Protein AF-0000000066996262 (afdb_homodimer)

Organism: NCBI:txid100816

Solvent-accessible surface area (backbone atoms only — not comparable to full-atom values): 69744 Å² total; per-residue (Å²): 134,78,78,80,76,78,70,86,74,82,79,79,76,70,76,73,75,81,84,73,85,66,91,71,69,76,80,66,69,67,89,61,54,63,62,43,58,44,46,54,51,42,49,54,47,44,54,48,45,47,48,41,53,47,49,33,19,66,72,34,79,78,42,36,81,48,32,28,47,44,50,45,45,45,44,51,46,48,26,55,54,55,70,25,35,45,100,84,66,43,59,57,53,50,41,54,40,34,72,61,36,38,64,42,41,50,51,40,45,51,45,42,49,51,51,40,43,58,65,64,20,58,67,45,22,37,75,70,41,18,30,39,80,43,56,81,74,60,82,57,73,66,56,52,53,53,50,42,52,45,48,37,51,56,44,53,66,53,56,90,51,74,77,44,73,66,41,39,51,54,45,61,70,45,42,62,58,47,47,54,46,63,71,44,44,39,49,39,81,66,42,95,74,50,43,64,65,57,55,45,49,51,48,47,50,47,53,56,54,46,48,53,54,46,92,73,82,55,39,66,61,44,36,59,41,62,48,47,65,48,39,86,85,39,47,64,58,28,50,32,34,19,52,28,23,43,52,49,23,72,68,44,86,33,59,64,57,17,52,49,25,38,37,49,14,25,41,30,48,30,37,52,38,54,71,61,51,48,71,67,84,65,62,71,88,32,50,36,45,60,87,44,39,48,80,50,79,62,29,58,73,51,98,47,32,28,37,29,38,32,54,48,30,96,44,83,77,29,37,28,45,30,40,35,33,41,27,76,59,87,83,48,59,67,64,49,46,36,53,46,46,24,46,40,54,39,34,46,40,62,57,34,75,66,50,24,60,55,41,30,69,33,34,36,46,34,83,92,44,68,57,49,37,26,45,30,26,55,52,60,68,65,61,22,56,85,50,48,52,70,59,89,84,62,56,95,75,60,76,79,65,60,71,56,65,50,63,59,55,47,27,65,32,48,54,62,44,27,46,47,55,45,41,66,69,41,70,86,51,58,41,32,31,57,43,48,49,43,46,44,49,54,45,44,12,49,32,50,33,48,52,56,54,44,69,68,84,41,58,40,40,74,22,31,34,28,36,37,20,73,35,92,81,71,53,72,32,37,59,88,42,64,30,71,86,59,48,35,47,54,50,64,38,81,46,72,78,63,63,80,68,74,87,68,74,70,60,87,75,66,57,77,71,82,85,66,78,65,69,80,65,78,60,79,69,46,92,43,47,32,55,68,48,63,77,38,72,85,50,85,86,52,72,63,38,47,41,21,9,48,15,49,42,40,45,25,56,60,71,50,44,56,72,46,59,44,83,81,29,51,46,40,66,63,63,61,49,86,86,54,75,75,48,74,66,52,44,49,50,44,53,50,51,54,56,57,58,48,68,60,30,23,42,52,43,0,51,48,47,27,50,43,30,53,61,29,52,52,86,62,84,77,85,73,61,64,54,58,52,37,48,51,40,40,45,54,42,62,58,44,33,42,136,71,85,73,78,74,75,72,74,74,76,82,64,85,71,81,61,77,84,70,81,62,92,75,70,78,79,67,70,69,87,60,54,63,62,41,57,45,46,56,52,43,48,53,47,44,53,48,46,48,48,39,52,47,48,32,20,66,71,33,80,78,41,37,82,48,31,29,47,43,49,42,44,46,44,52,46,47,26,54,55,54,69,25,34,45,99,85,68,42,59,57,52,49,42,55,40,34,71,60,37,38,63,42,41,50,50,39,45,51,46,42,49,52,51,40,44,58,67,63,20,58,67,46,22,38,74,69,41,18,31,39,80,42,57,80,73,61,83,54,73,66,57,54,52,53,50,42,51,45,48,37,53,55,46,56,68,54,56,95,48,77,78,44,73,67,42,37,52,54,44,60,69,46,43,63,58,47,46,54,48,62,70,43,45,39,49,38,83,68,44,94,74,50,42,64,66,57,55,44,50,50,47,47,50,48,52,56,54,47,49,53,54,47,92,72,80,53,39,66,62,42,36,59,40,62,50,46,65,50,39,87,84,38,45,64,57,27,50,32,33,20,52,29,23,42,51,48,22,73,69,44,87,32,59,64,56,18,52,49,25,39,37,50,14,24,41,33,47,29,37,52,40,54,72,61,51,48,74,68,83,65,63,70,86,32,50,35,45,57,88,43,38,48,79,49,80,62,31,57,72,51,98,48,31,28,39,30,36,33,53,49,30,96,44,82,77,30,38,27,46,30,40,36,32,41,26,76,61,86,84,48,59,66,65,51,45,35,53,46,44,24,46,39,51,40,34,44,41,63,58,34,77,65,50,24,61,55,40,30,69,33,34,36,46,35,85,91,45,69,58,49,36,24,44,30,26,56,52,60,67,65,62,21,55,86,52,47,52,70,58,88,80,64,58,94,74,62,75,78,63,58,70,57,67,50,63,58,56,47,27,64,34,48,54,61,44,27,45,46,55,45,42,67,70,40,69,86,53,58,43,32,31,57,43,47,50,42,46,43,48,53,46,45,12,49,33,50,31,47,52,56,53,44,66,70,84,39,59,41,42,76,23,30,33,28,35,37,21,72,36,94,82,72,52,70,31,37,58,88,42,64,29,71,87,60,48,35,48,54,50,65,38,80,46,72,80,62,64,81,67,73,87,67,74,71,61,92,72,68,62,77,74,81,83,65,81,64,68,81,66,77,60,80,70,47,92,42,48,32,55,67,47,62,76,37,72,85,51,84,86,53,70,62,37,47,41,21,8,47,15,48,41,42,46,24,56,61,70,49,45,56,71,45,60,44,86,81,28,52,47,40,65,63,64,62,48,85,86,53,77,75,47,75,66,52,44,49,50,44,54,49,50,55,58,57,59,47,68,61,28,22,41,55,43,0,51,49,47,27,49,44,29,51,60,29,52,52,87,62,85,76,86,73,61,63,52,59,52,37,48,50,41,40,44,52,43,66,59,45,32,42

Sequence (1284 aa):
MQVPGSRGWFRSNTTVLPVPNFESQLWQILPLSPLELSSLCLLSEASRSFALITDVFASDRVLRSYLGRVELQQMIFQAWEDGWRDSHGRLGKLEDFAATKPWLAAGILEQLVSVLRNFTEPERLQKRYGLGVQSSLLNRLGDLAADLKYAASYLYSLDGRRFSRKDLIVLTENQPRHIAFLQKVRFISVAAQPEPGEIVARLDEFNRSIQLYTADETRNRRVFELAVKDIKADPDRTRRLAEAAAYEAKHSVDPEAKAEFDNWSKFANFSLALKSATPGAMSRKKIFSRSELSFDSPYKIGPQSTLARLLDYPTKYQSRLVLVEWVTISKSVMATFDGMKAAWFVLHAEKPETLRLPDSIGLVYDEADAYTIGYVFQLPAHIRSNLPTKPAGARAGDLGYRVVRSPSTIAAQRKPTSLRQLIKKESRGLDLGIRFSIAKQVLDALHLMHAAEYIHKNIRPDNILFFPSPTRNGGDPDPTTLDYSNPLLVGFHNASLEIEIEASKPVEGLKPILKNRNPARIIALDCYQHPDRRLDPSSFYHRQYDLYSVGCVLLEIGLWETLDSVSGQDIAARACHPSVRPTKDDVWKDAETVRKAAKGLDVITGSVYADVTRRCLSLIPISGDIVELERELAGALSQCSAMQVPGSRGWFRSNTTVLPVPNFESQLWQILPLSPLELSSLCLLSEASRSFALITDVFASDRVLRSYLGRVELQQMIFQAWEDGWRDSHGRLGKLEDFAATKPWLAAGILEQLVSVLRNFTEPERLQKRYGLGVQSSLLNRLGDLAADLKYAASYLYSLDGRRFSRKDLIVLTENQPRHIAFLQKVRFISVAAQPEPGEIVARLDEFNRSIQLYTADETRNRRVFELAVKDIKADPDRTRRLAEAAAYEAKHSVDPEAKAEFDNWSKFANFSLALKSATPGAMSRKKIFSRSELSFDSPYKIGPQSTLARLLDYPTKYQSRLVLVEWVTISKSVMATFDGMKAAWFVLHAEKPETLRLPDSIGLVYDEADAYTIGYVFQLPAHIRSNLPTKPAGARAGDLGYRVVRSPSTIAAQRKPTSLRQLIKKESRGLDLGIRFSIAKQVLDALHLMHAAEYIHKNIRPDNILFFPSPTRNGGDPDPTTLDYSNPLLVGFHNASLEIEIEASKPVEGLKPILKNRNPARIIALDCYQHPDRRLDPSSFYHRQYDLYSVGCVLLEIGLWETLDSVSGQDIAARACHPSVRPTKDDVWKDAETVRKAAKGLDVITGSVYADVTRRCLSLIPISGDIVELERELAGALSQCSA

Structure (mmCIF, N/CA/C/O backbone):
data_AF-0000000066996262-model_v1
#
loop_
_entity.id
_entity.type
_entity.pdbx_description
1 polymer 'Serine/threonine-protein kinase PknD'
#
loop_
_atom_site.group_PDB
_atom_site.id
_atom_site.type_symbol
_atom_site.label_atom_id
_atom_site.label_alt_id
_atom_site.label_comp_id
_atom_site.label_asym_id
_atom_site.label_entity_id
_atom_site.label_seq_id
_atom_site.pdbx_PDB_ins_code
_atom_site.Cartn_x
_atom_site.Cartn_y
_atom_site.Cartn_z
_atom_site.occupancy
_atom_site.B_iso_or_equiv
_atom_site.auth_seq_id
_atom_site.auth_comp_id
_atom_site.auth_asym_id
_atom_site.auth_atom_id
_atom_site.pdbx_PDB_model_num
ATOM 1 N N . MET A 1 1 ? 61.812 -68.812 -2.84 1 20.48 1 MET A N 1
ATOM 2 C CA . MET A 1 1 ? 60.406 -69.188 -2.705 1 20.48 1 MET A CA 1
ATOM 3 C C . MET A 1 1 ? 59.531 -68 -2.525 1 20.48 1 MET A C 1
ATOM 5 O O . MET A 1 1 ? 58.344 -68.125 -2.268 1 20.48 1 MET A O 1
ATOM 9 N N . GLN A 1 2 ? 60.125 -66.875 -2.703 1 18.42 2 GLN A N 1
ATOM 10 C CA . GLN A 1 2 ? 59.719 -65.625 -2.076 1 18.42 2 GLN A CA 1
ATOM 11 C C . GLN A 1 2 ? 58.281 -65.25 -2.422 1 18.42 2 GLN A C 1
ATOM 13 O O . GLN A 1 2 ? 57.719 -65.812 -3.371 1 18.42 2 GLN A O 1
ATOM 18 N N . VAL A 1 3 ? 58 -64 -2.043 1 22.06 3 VAL A N 1
ATOM 19 C CA . VAL A 1 3 ? 56.969 -63.312 -1.276 1 22.06 3 VAL A CA 1
ATOM 20 C C . VAL A 1 3 ? 55.844 -62.938 -2.197 1 22.06 3 VAL A C 1
ATOM 22 O O . VAL A 1 3 ? 56.062 -62.469 -3.312 1 22.06 3 VAL A O 1
ATOM 25 N N . PRO A 1 4 ? 54.688 -63.5 -2.039 1 23.62 4 PRO A N 1
ATOM 26 C CA . PRO A 1 4 ? 53.375 -63.5 -2.688 1 23.62 4 PRO A CA 1
ATOM 27 C C . PRO A 1 4 ? 52.875 -62.094 -2.943 1 23.62 4 PRO A C 1
ATOM 29 O O . PRO A 1 4 ? 52.75 -61.281 -2.01 1 23.62 4 PRO A O 1
ATOM 32 N N . GLY A 1 5 ? 53.5 -61.406 -3.854 1 22.73 5 GLY A N 1
ATOM 33 C CA . GLY A 1 5 ? 53.25 -60 -4.094 1 22.73 5 GLY A CA 1
ATOM 34 C C . GLY A 1 5 ? 51.812 -59.688 -4.383 1 22.73 5 GLY A C 1
ATOM 35 O O . GLY A 1 5 ? 51.281 -60.125 -5.406 1 22.73 5 GLY A O 1
ATOM 36 N N . SER A 1 6 ? 51.094 -59.875 -3.301 1 19.3 6 SER A N 1
ATOM 37 C CA . SER A 1 6 ? 49.625 -59.812 -3.197 1 19.3 6 SER A CA 1
ATOM 38 C C . SER A 1 6 ? 49.094 -58.688 -4.082 1 19.3 6 SER A C 1
ATOM 40 O O . SER A 1 6 ? 49.719 -57.625 -4.227 1 19.3 6 SER A O 1
ATOM 42 N N . ARG A 1 7 ? 48.25 -58.969 -5.039 1 20.42 7 ARG A N 1
ATOM 43 C CA . ARG A 1 7 ? 47.375 -58.594 -6.148 1 20.42 7 ARG A CA 1
ATOM 44 C C . ARG A 1 7 ? 46.562 -57.344 -5.793 1 20.42 7 ARG A C 1
ATOM 46 O O . ARG A 1 7 ? 46 -56.688 -6.676 1 20.42 7 ARG A O 1
ATOM 53 N N . GLY A 1 8 ? 46.156 -57.25 -4.477 1 19.89 8 GLY A N 1
ATOM 54 C CA . GLY A 1 8 ? 44.781 -56.812 -4.426 1 19.89 8 GLY A CA 1
ATOM 55 C C . GLY A 1 8 ? 44.562 -55.438 -5.047 1 19.89 8 GLY A C 1
ATOM 56 O O . GLY A 1 8 ? 45.375 -54.531 -4.855 1 19.89 8 GLY A O 1
ATOM 57 N N . TRP A 1 9 ? 43.938 -55.406 -6.117 1 19.25 9 TRP A N 1
ATOM 58 C CA . TRP A 1 9 ? 43.469 -54.438 -7.078 1 19.25 9 TRP A CA 1
ATOM 59 C C . TRP A 1 9 ? 42.906 -53.188 -6.363 1 19.25 9 TRP A C 1
ATOM 61 O O . TRP A 1 9 ? 42.562 -53.25 -5.188 1 19.25 9 TRP A O 1
ATOM 71 N N . PHE A 1 10 ? 42.812 -52.094 -7.074 1 21.14 10 PHE A N 1
ATOM 72 C CA . PHE A 1 10 ? 42.656 -50.625 -7.145 1 21.14 10 PHE A CA 1
ATOM 73 C C . PHE A 1 10 ? 41.219 -50.219 -6.797 1 21.14 10 PHE A C 1
ATOM 75 O O . PHE A 1 10 ? 40.438 -49.906 -7.684 1 21.14 10 PHE A O 1
ATOM 82 N N . ARG A 1 11 ? 40.375 -50.969 -6.137 1 20.55 11 ARG A N 1
ATOM 83 C CA . ARG A 1 11 ? 38.969 -50.656 -6.25 1 20.55 11 ARG A CA 1
ATOM 84 C C . ARG A 1 11 ? 38.719 -49.188 -5.98 1 20.55 11 ARG A C 1
ATOM 86 O O . ARG A 1 11 ? 39.469 -48.531 -5.27 1 20.55 11 ARG A O 1
ATOM 93 N N . SER A 1 12 ? 37.5 -48.75 -6.461 1 19.39 12 SER A N 1
ATOM 94 C CA . SER A 1 12 ? 36.812 -47.656 -7.125 1 19.39 12 SER A CA 1
ATOM 95 C C . SER A 1 12 ? 36.406 -46.562 -6.125 1 19.39 12 SER A C 1
ATOM 97 O O . SER A 1 12 ? 36.125 -45.438 -6.516 1 19.39 12 SER A O 1
ATOM 99 N N . ASN A 1 13 ? 36.125 -46.906 -4.883 1 20.69 13 ASN A N 1
ATOM 100 C CA . ASN A 1 13 ? 34.938 -46.375 -4.234 1 20.69 13 ASN A CA 1
ATOM 101 C C . ASN A 1 13 ? 35.125 -44.906 -3.822 1 20.69 13 ASN A C 1
ATOM 103 O O . ASN A 1 13 ? 35.656 -44.625 -2.75 1 20.69 13 ASN A O 1
ATOM 107 N N . THR A 1 14 ? 35.5 -44.156 -4.684 1 21.94 14 THR A N 1
ATOM 108 C CA . THR A 1 14 ? 35.75 -42.812 -4.234 1 21.94 14 THR A CA 1
ATOM 109 C C . THR A 1 14 ? 34.562 -42.25 -3.457 1 21.94 14 THR A C 1
ATOM 111 O O . THR A 1 14 ? 33.562 -41.875 -4.047 1 21.94 14 THR A O 1
ATOM 114 N N . THR A 1 15 ? 34.062 -42.938 -2.461 1 22.77 15 THR A N 1
ATOM 115 C CA . THR A 1 15 ? 33 -42.344 -1.647 1 22.77 15 THR A CA 1
ATOM 116 C C . THR A 1 15 ? 33.188 -40.844 -1.533 1 22.77 15 THR A C 1
ATOM 118 O O . THR A 1 15 ? 34.25 -40.344 -1.154 1 22.77 15 THR A O 1
ATOM 121 N N . VAL A 1 16 ? 32.375 -40.219 -2.338 1 22.91 16 VAL A N 1
ATOM 122 C CA . VAL A 1 16 ? 31.875 -38.844 -2.418 1 22.91 16 VAL A CA 1
ATOM 123 C C . VAL A 1 16 ? 31.875 -38.219 -1.024 1 22.91 16 VAL A C 1
ATOM 125 O O . VAL A 1 16 ? 31.703 -38.938 -0.024 1 22.91 16 VAL A O 1
ATOM 128 N N . LEU A 1 17 ? 32.125 -37.094 -1.062 1 23.23 17 LEU A N 1
ATOM 129 C CA . LEU A 1 17 ? 32.531 -35.938 -0.262 1 23.23 17 LEU A CA 1
ATOM 130 C C . LEU A 1 17 ? 31.578 -35.719 0.905 1 23.23 17 LEU A C 1
ATOM 132 O O . LEU A 1 17 ? 30.359 -35.719 0.72 1 23.23 17 LEU A O 1
ATOM 136 N N . PRO A 1 18 ? 31.984 -36.031 2.086 1 22.61 18 PRO A N 1
ATOM 137 C CA . PRO A 1 18 ? 31.188 -35.781 3.287 1 22.61 18 PRO A CA 1
ATOM 138 C C . PRO A 1 18 ? 30.328 -34.531 3.182 1 22.61 18 PRO A C 1
ATOM 140 O O . PRO A 1 18 ? 30.656 -33.625 2.436 1 22.61 18 PRO A O 1
ATOM 143 N N . VAL A 1 19 ? 29.234 -34.625 3.977 1 23.02 19 VAL A N 1
ATOM 144 C CA . VAL A 1 19 ? 27.953 -34 4.273 1 23.02 19 VAL A CA 1
ATOM 145 C C . VAL A 1 19 ? 28.188 -32.531 4.676 1 23.02 19 VAL A C 1
ATOM 147 O O . VAL A 1 19 ? 29.328 -32.125 4.941 1 23.02 19 VAL A O 1
ATOM 150 N N . PRO A 1 20 ? 27.562 -32.219 5.867 1 25.48 20 PRO A N 1
ATOM 151 C CA . PRO A 1 20 ? 26.484 -31.406 6.422 1 25.48 20 PRO A CA 1
ATOM 152 C C . PRO A 1 20 ? 27.016 -30.203 7.195 1 25.48 20 PRO A C 1
ATOM 154 O O . PRO A 1 20 ? 26.219 -29.391 7.703 1 25.48 20 PRO A O 1
ATOM 157 N N . ASN A 1 21 ? 28.156 -29.844 7.281 1 22.94 21 ASN A N 1
ATOM 158 C CA . ASN A 1 21 ? 28.469 -29.156 8.531 1 22.94 21 ASN A CA 1
ATOM 159 C C . ASN A 1 21 ? 27.469 -28.047 8.82 1 22.94 21 ASN A C 1
ATOM 161 O O . ASN A 1 21 ? 27.172 -27.234 7.945 1 22.94 21 ASN A O 1
ATOM 165 N N . PHE A 1 22 ? 27.047 -27.969 10.203 1 19.14 22 PHE A N 1
ATOM 166 C CA . PHE A 1 22 ? 26.281 -27.297 11.234 1 19.14 22 PHE A CA 1
ATOM 167 C C . PHE A 1 22 ? 26.609 -25.812 11.281 1 19.14 22 PHE A C 1
ATOM 169 O O . PHE A 1 22 ? 27.781 -25.438 11.352 1 19.14 22 PHE A O 1
ATOM 176 N N . GLU A 1 23 ? 26.281 -24.938 10.703 1 29.06 23 GLU A N 1
ATOM 177 C CA . GLU A 1 23 ? 25.844 -23.797 11.484 1 29.06 23 GLU A CA 1
ATOM 178 C C . GLU A 1 23 ? 25.312 -24.234 12.852 1 29.06 23 GLU A C 1
ATOM 180 O O . GLU A 1 23 ? 24.797 -23.422 13.617 1 29.06 23 GLU A O 1
ATOM 185 N N . SER A 1 24 ? 25.219 -25.391 13.508 1 27.2 24 SER A N 1
ATOM 186 C CA . SER A 1 24 ? 24.172 -26.203 14.125 1 27.2 24 SER A CA 1
ATOM 187 C C . SER A 1 24 ? 23.531 -25.469 15.297 1 27.2 24 SER A C 1
ATOM 189 O O . SER A 1 24 ? 22.312 -25.328 15.352 1 27.2 24 SER A O 1
ATOM 191 N N . GLN A 1 25 ? 23.656 -25.75 16.828 1 24.52 25 GLN A N 1
ATOM 192 C CA . GLN A 1 25 ? 22.828 -25.75 18.016 1 24.52 25 GLN A CA 1
ATOM 193 C C . GLN A 1 25 ? 22.906 -24.406 18.75 1 24.52 25 GLN A C 1
ATOM 195 O O . GLN A 1 25 ? 22.016 -24.078 19.531 1 24.52 25 GLN A O 1
ATOM 200 N N . LEU A 1 26 ? 23.906 -23.859 18.812 1 22.81 26 LEU A N 1
ATOM 201 C CA . LEU A 1 26 ? 24.156 -22.922 19.906 1 22.81 26 LEU A CA 1
ATOM 202 C C . LEU A 1 26 ? 23.172 -21.766 19.859 1 22.81 26 LEU A C 1
ATOM 204 O O . LEU A 1 26 ? 23.234 -20.859 20.688 1 22.81 26 LEU A O 1
ATOM 208 N N . TRP A 1 27 ? 22.453 -21.5 18.938 1 29.41 27 TRP A N 1
ATOM 209 C CA . TRP A 1 27 ? 21.562 -20.359 19.141 1 29.41 27 TRP A CA 1
ATOM 210 C C . TRP A 1 27 ? 20.672 -20.578 20.344 1 29.41 27 TRP A C 1
ATOM 212 O O . TRP A 1 27 ? 19.641 -19.906 20.5 1 29.41 27 TRP A O 1
ATOM 222 N N . GLN A 1 28 ? 20.938 -21.406 21.219 1 27.06 28 GLN A N 1
ATOM 223 C CA . GLN A 1 28 ? 20.031 -21.891 22.266 1 27.06 28 GLN A CA 1
ATOM 224 C C . GLN A 1 28 ? 19.703 -20.781 23.266 1 27.06 28 GLN A C 1
ATOM 226 O O . GLN A 1 28 ? 18.703 -20.859 23.984 1 27.06 28 GLN A O 1
ATOM 231 N N . ILE A 1 29 ? 20.672 -19.891 23.703 1 27.72 29 ILE A N 1
ATOM 232 C CA . ILE A 1 29 ? 20.344 -19.328 25 1 27.72 29 ILE A CA 1
ATOM 233 C C . ILE A 1 29 ? 19.438 -18.109 24.828 1 27.72 29 ILE A C 1
ATOM 235 O O . ILE A 1 29 ? 18.422 -17.984 25.516 1 27.72 29 ILE A O 1
ATOM 239 N N . LEU A 1 30 ? 19.984 -16.781 24.734 1 34.44 30 LEU A N 1
ATOM 240 C CA . LEU A 1 30 ? 18.953 -15.75 24.828 1 34.44 30 LEU A CA 1
ATOM 241 C C . LEU A 1 30 ? 18.047 -15.773 23.609 1 34.44 30 LEU A C 1
ATOM 243 O O . LEU A 1 30 ? 18.516 -15.969 22.484 1 34.44 30 LEU A O 1
ATOM 247 N N . PRO A 1 31 ? 16.734 -15.844 23.75 1 41.62 31 PRO A N 1
ATOM 248 C CA . PRO A 1 31 ? 15.734 -16.078 22.703 1 41.62 31 PRO A CA 1
ATOM 249 C C . PRO A 1 31 ? 15.844 -15.094 21.547 1 41.62 31 PRO A C 1
ATOM 251 O O . PRO A 1 31 ? 15 -15.094 20.641 1 41.62 31 PRO A O 1
ATOM 254 N N . LEU A 1 32 ? 16.609 -13.953 21.844 1 47.41 32 LEU A N 1
ATOM 255 C CA . LEU A 1 32 ? 16.672 -13.086 20.672 1 47.41 32 LEU A CA 1
ATOM 256 C C . LEU A 1 32 ? 17.656 -13.633 19.641 1 47.41 32 LEU A C 1
ATOM 258 O O . LEU A 1 32 ? 18.734 -14.109 20 1 47.41 32 LEU A O 1
ATOM 262 N N . SER A 1 33 ? 17.344 -13.734 18.547 1 57.75 33 SER A N 1
ATOM 263 C CA . SER A 1 33 ? 18.234 -14.086 17.438 1 57.75 33 SER A CA 1
ATOM 264 C C . SER A 1 33 ? 19.375 -13.07 17.312 1 57.75 33 SER A C 1
ATOM 266 O O . SER A 1 33 ? 19.234 -11.922 17.734 1 57.75 33 SER A O 1
ATOM 268 N N . PRO A 1 34 ? 20.641 -13.414 17.297 1 57.25 34 PRO A N 1
ATOM 269 C CA . PRO A 1 34 ? 21.797 -12.531 17.094 1 57.25 34 PRO A CA 1
ATOM 270 C C . PRO A 1 34 ? 21.469 -11.312 16.234 1 57.25 34 PRO A C 1
ATOM 272 O O . PRO A 1 34 ? 21.984 -10.219 16.469 1 57.25 34 PRO A O 1
ATOM 275 N N . LEU A 1 35 ? 20.531 -11.438 15.586 1 62.72 35 LEU A N 1
ATOM 276 C CA . LEU A 1 35 ? 20.188 -10.328 14.703 1 62.72 35 LEU A CA 1
ATOM 277 C C . LEU A 1 35 ? 19.422 -9.242 15.461 1 62.72 35 LEU A C 1
ATOM 279 O O . LEU A 1 35 ? 19.656 -8.055 15.25 1 62.72 35 LEU A O 1
ATOM 283 N N . GLU A 1 36 ? 18.672 -9.727 16.375 1 63.41 36 GLU A N 1
ATOM 284 C CA . GLU A 1 36 ? 17.891 -8.781 17.156 1 63.41 36 GLU A CA 1
ATOM 285 C C . GLU A 1 36 ? 18.781 -7.922 18.047 1 63.41 36 GLU A C 1
ATOM 287 O O . GLU A 1 36 ? 18.625 -6.699 18.094 1 63.41 36 GLU A O 1
ATOM 292 N N . LEU A 1 37 ? 19.703 -8.578 18.672 1 57.53 37 LEU A N 1
ATOM 293 C CA . LEU A 1 37 ? 20.609 -7.879 19.578 1 57.53 37 LEU A CA 1
ATOM 294 C C . LEU A 1 37 ? 21.484 -6.887 18.812 1 57.53 37 LEU A C 1
ATOM 296 O O . LEU A 1 37 ? 21.672 -5.75 19.25 1 57.53 37 LEU A O 1
ATOM 300 N N . SER A 1 38 ? 21.844 -7.289 17.672 1 64.38 38 SER A N 1
ATOM 301 C CA . SER A 1 38 ? 22.734 -6.457 16.859 1 64.38 38 SER A CA 1
ATOM 302 C C . SER A 1 38 ? 22.016 -5.207 16.359 1 64.38 38 SER A C 1
ATOM 304 O O . SER A 1 38 ? 22.594 -4.117 16.359 1 64.38 38 SER A O 1
ATOM 306 N N . SER A 1 39 ? 20.797 -5.465 16.188 1 66.31 39 SER A N 1
ATOM 307 C CA . SER A 1 39 ? 20.047 -4.332 15.648 1 66.31 39 SER A CA 1
ATOM 308 C C . SER A 1 39 ? 19.875 -3.236 16.703 1 66.31 39 SER A C 1
ATOM 310 O O . SER A 1 39 ? 20.062 -2.053 16.406 1 66.31 39 SER A O 1
ATOM 312 N N . LEU A 1 40 ? 19.734 -3.688 17.891 1 67.69 40 LEU A N 1
ATOM 313 C CA . LEU A 1 40 ? 19.469 -2.734 18.969 1 67.69 40 LEU A CA 1
ATOM 314 C C . LEU A 1 40 ? 20.734 -1.97 19.328 1 67.69 40 LEU A C 1
ATOM 316 O O . LEU A 1 40 ? 20.703 -0.752 19.516 1 67.69 40 LEU A O 1
ATOM 320 N N . CYS A 1 41 ? 21.766 -2.615 19.312 1 72.56 41 CYS A N 1
ATOM 321 C CA . CYS A 1 41 ? 23.031 -1.998 19.703 1 72.56 41 CYS A CA 1
ATOM 322 C C . CYS A 1 41 ? 23.531 -1.05 18.625 1 72.56 41 CYS A C 1
ATOM 324 O O . CYS A 1 41 ? 23.969 0.06 18.922 1 72.56 41 CYS A O 1
ATOM 326 N N . LEU A 1 42 ? 23.328 -1.473 17.453 1 81.44 42 LEU A N 1
ATOM 327 C CA . LEU A 1 42 ? 23.797 -0.642 16.359 1 81.44 42 LEU A CA 1
ATOM 328 C C . LEU A 1 42 ? 22.969 0.631 16.234 1 81.44 42 LEU A C 1
ATOM 330 O O . LEU A 1 42 ? 23.484 1.685 15.859 1 81.44 42 LEU A O 1
ATOM 334 N N . LEU A 1 43 ? 21.766 0.462 16.656 1 86.06 43 LEU A N 1
ATOM 335 C CA . LEU A 1 43 ? 20.891 1.63 16.594 1 86.06 43 LEU A CA 1
ATOM 336 C C . LEU A 1 43 ? 21.328 2.68 17.609 1 86.06 43 LEU A C 1
ATOM 338 O O . LEU A 1 43 ? 21.359 3.873 17.312 1 86.06 43 LEU A O 1
ATOM 342 N N . SER A 1 44 ? 21.672 2.244 18.781 1 83.88 44 SER A N 1
ATOM 343 C CA . SER A 1 44 ? 22.125 3.154 19.812 1 83.88 44 SER A CA 1
ATOM 344 C C . SER A 1 44 ? 23.453 3.814 19.438 1 83.88 44 SER A C 1
ATOM 346 O O . SER A 1 44 ? 23.672 4.992 19.734 1 83.88 44 SER A O 1
ATOM 348 N N . GLU A 1 45 ? 24.281 3.055 18.828 1 85.88 45 GLU A N 1
ATOM 349 C CA . GLU A 1 45 ? 25.562 3.588 18.375 1 85.88 45 GLU A CA 1
ATOM 350 C C . GLU A 1 45 ? 25.375 4.637 17.281 1 85.88 45 GLU A C 1
ATOM 352 O O . GLU A 1 45 ? 26.047 5.668 17.281 1 85.88 45 GLU A O 1
ATOM 357 N N . ALA A 1 46 ? 24.484 4.309 16.391 1 89.75 46 ALA A N 1
ATOM 358 C CA . ALA A 1 46 ? 24.188 5.266 15.32 1 89.75 46 ALA A CA 1
ATOM 359 C C . ALA A 1 46 ? 23.625 6.562 15.891 1 89.75 46 ALA A C 1
ATOM 361 O O . ALA A 1 46 ? 24.031 7.652 15.484 1 89.75 46 ALA A O 1
ATOM 362 N N . SER A 1 47 ? 22.719 6.422 16.875 1 90.31 47 SER A N 1
ATOM 363 C CA . SER A 1 47 ? 22.141 7.598 17.516 1 90.31 47 SER A CA 1
ATOM 364 C C . SER A 1 47 ? 23.219 8.438 18.203 1 90.31 47 SER A C 1
ATOM 366 O O . SER A 1 47 ? 23.188 9.664 18.125 1 90.31 47 SER A O 1
ATOM 368 N N . ARG A 1 48 ? 24.109 7.781 18.828 1 89.06 48 ARG A N 1
ATOM 369 C CA . ARG A 1 48 ? 25.203 8.477 19.5 1 89.06 48 ARG A CA 1
ATOM 370 C C . ARG A 1 48 ? 26.109 9.164 18.484 1 89.06 48 ARG A C 1
ATOM 372 O O . ARG A 1 48 ? 26.625 10.258 18.75 1 89.06 48 ARG A O 1
ATOM 379 N N . SER A 1 49 ? 26.328 8.484 17.391 1 90.31 49 SER A N 1
ATOM 380 C CA . SER A 1 49 ? 27.156 9.086 16.359 1 90.31 49 SER A CA 1
ATOM 381 C C . SER A 1 49 ? 26.531 10.383 15.836 1 90.31 49 SER A C 1
ATOM 383 O O . SER A 1 49 ? 27.234 11.367 15.609 1 90.31 49 SER A O 1
ATOM 385 N N . PHE A 1 50 ? 25.219 10.398 15.648 1 94.12 50 PHE A N 1
ATOM 386 C CA . PHE A 1 50 ? 24.531 11.617 15.242 1 94.12 50 PHE A CA 1
ATOM 387 C C . PHE A 1 50 ? 24.719 12.719 16.281 1 94.12 50 PHE A C 1
ATOM 389 O O . PHE A 1 50 ? 24.953 13.875 15.922 1 94.12 50 PHE A O 1
ATOM 396 N N . ALA A 1 51 ? 24.672 12.32 17.516 1 92.75 51 ALA A N 1
ATOM 397 C CA . ALA A 1 51 ? 24.828 13.289 18.609 1 92.75 51 ALA A CA 1
ATOM 398 C C . ALA A 1 51 ? 26.234 13.883 18.609 1 92.75 51 ALA A C 1
ATOM 400 O O . ALA A 1 51 ? 26.391 15.094 18.812 1 92.75 51 ALA A O 1
ATOM 401 N N . LEU A 1 52 ? 27.203 13.078 18.453 1 91.75 52 LEU A N 1
ATOM 402 C CA . LEU A 1 52 ? 28.594 13.531 18.438 1 91.75 52 LEU A CA 1
ATOM 403 C C . LEU A 1 52 ? 28.828 14.492 17.281 1 91.75 52 LEU A C 1
ATOM 405 O O . LEU A 1 52 ? 29.516 15.5 17.438 1 91.75 52 LEU A O 1
ATOM 409 N N . ILE A 1 53 ? 28.25 14.172 16.109 1 93.69 53 ILE A N 1
ATOM 410 C CA . ILE A 1 53 ? 28.375 15.039 14.945 1 93.69 53 ILE A CA 1
ATOM 411 C C . ILE A 1 53 ? 27.672 16.375 15.211 1 93.69 53 ILE A C 1
ATOM 413 O O . ILE A 1 53 ? 28.219 17.438 14.938 1 93.69 53 ILE A O 1
ATOM 417 N N . THR A 1 54 ? 26.5 16.312 15.781 1 94.5 54 THR A N 1
ATOM 418 C CA . THR A 1 54 ? 25.75 17.516 16.094 1 94.5 54 THR A CA 1
ATOM 419 C C . THR A 1 54 ? 26.516 18.391 17.078 1 94.5 54 THR A C 1
ATOM 421 O O . THR A 1 54 ? 26.547 19.625 16.938 1 94.5 54 THR A O 1
ATOM 424 N N . ASP A 1 55 ? 27.172 17.766 18.031 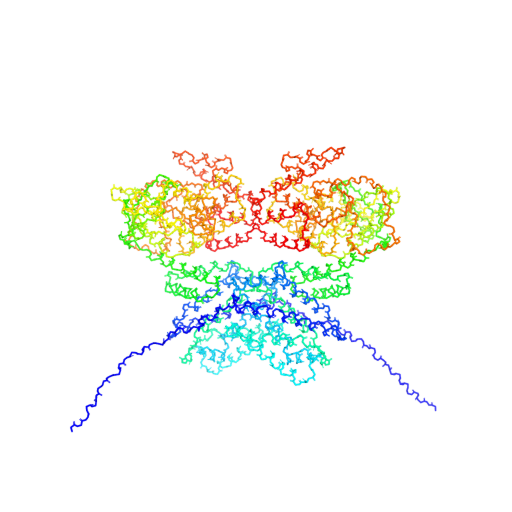1 93.31 55 ASP A N 1
ATOM 425 C CA . ASP A 1 55 ? 27.906 18.484 19.062 1 93.31 55 ASP A CA 1
ATOM 426 C C . ASP A 1 55 ? 29.094 19.266 18.469 1 93.31 55 ASP A C 1
ATOM 428 O O . ASP A 1 55 ? 29.344 20.406 18.844 1 93.31 55 ASP A O 1
ATOM 432 N N . VAL A 1 56 ? 29.766 18.609 17.625 1 92.56 56 VAL A N 1
ATOM 433 C CA . VAL A 1 56 ? 30.938 19.281 17.047 1 92.56 56 VAL A CA 1
ATOM 434 C C . VAL A 1 56 ? 30.484 20.422 16.141 1 92.56 56 VAL A C 1
ATOM 436 O O . VAL A 1 56 ? 31.141 21.469 16.062 1 92.56 56 VAL A O 1
ATOM 439 N N . PHE A 1 57 ? 29.391 20.266 15.445 1 94.5 57 PHE A N 1
ATOM 440 C CA . PHE A 1 57 ? 28.844 21.328 14.617 1 94.5 57 PHE A CA 1
ATOM 441 C C . PHE A 1 57 ? 28.375 22.5 15.469 1 94.5 57 PHE A C 1
ATOM 443 O O . PHE A 1 57 ? 28.5 23.656 15.078 1 94.5 57 PHE A O 1
ATOM 450 N N . ALA A 1 58 ? 27.875 22.219 16.625 1 93.62 58 ALA A N 1
ATOM 451 C CA . ALA A 1 58 ? 27.375 23.25 17.531 1 93.62 58 ALA A CA 1
ATOM 452 C C . ALA A 1 58 ? 28.547 24.031 18.156 1 93.62 58 ALA A C 1
ATOM 454 O O . ALA A 1 58 ? 28.422 25.219 18.453 1 93.62 58 ALA A O 1
ATOM 455 N N . SER A 1 59 ? 29.656 23.406 18.359 1 90.5 59 SER A N 1
ATOM 456 C CA . SER A 1 59 ? 30.766 23.984 19.109 1 90.5 59 SER A CA 1
ATOM 457 C C . SER A 1 59 ? 31.719 24.75 18.188 1 90.5 59 SER A C 1
ATOM 459 O O . SER A 1 59 ? 32.406 25.672 18.625 1 90.5 59 SER A O 1
ATOM 461 N N . ASP A 1 60 ? 31.734 24.312 16.984 1 88.38 60 ASP A N 1
ATOM 462 C CA . ASP A 1 60 ? 32.688 24.906 16.047 1 88.38 60 ASP A CA 1
ATOM 463 C C . ASP A 1 60 ? 32.062 26.078 15.297 1 88.38 60 ASP A C 1
ATOM 465 O O . ASP A 1 60 ? 30.922 25.984 14.805 1 88.38 60 ASP A O 1
ATOM 469 N N . ARG A 1 61 ? 32.75 27.141 15.125 1 84.88 61 ARG A N 1
ATOM 470 C CA . ARG A 1 61 ? 32.25 28.391 14.555 1 84.88 61 ARG A CA 1
ATOM 471 C C . ARG A 1 61 ? 31.922 28.219 13.07 1 84.88 61 ARG A C 1
ATOM 473 O O . ARG A 1 61 ? 30.906 28.719 12.586 1 84.88 61 ARG A O 1
ATOM 480 N N . VAL A 1 62 ? 32.781 27.516 12.344 1 83.5 62 VAL A N 1
ATOM 481 C CA . VAL A 1 62 ? 32.594 27.328 10.906 1 83.5 62 VAL A CA 1
ATOM 482 C C . VAL A 1 62 ? 31.469 26.328 10.656 1 83.5 62 VAL A C 1
ATOM 484 O O . VAL A 1 62 ? 30.609 26.547 9.805 1 83.5 62 VAL A O 1
ATOM 487 N N . LEU A 1 63 ? 31.438 25.297 11.445 1 90.69 63 LEU A N 1
ATOM 488 C CA . LEU A 1 63 ? 30.484 24.203 11.25 1 90.69 63 LEU A CA 1
ATOM 489 C C . LEU A 1 63 ? 29.078 24.625 11.703 1 90.69 63 LEU A C 1
ATOM 491 O O . LEU A 1 63 ? 28.078 24.062 11.25 1 90.69 63 LEU A O 1
ATOM 495 N N . ARG A 1 64 ? 29.031 25.641 12.43 1 90.94 64 ARG A N 1
ATOM 496 C CA . ARG A 1 64 ? 27.766 26.078 13.039 1 90.94 64 ARG A CA 1
ATOM 497 C C . ARG A 1 64 ? 26.781 26.531 11.984 1 90.94 64 ARG A C 1
ATOM 499 O O . ARG A 1 64 ? 25.562 26.406 12.164 1 90.94 64 ARG A O 1
ATOM 506 N N . SER A 1 65 ? 27.281 27.047 10.906 1 90 65 SER A N 1
ATOM 507 C CA . SER A 1 65 ? 26.406 27.5 9.828 1 90 65 SER A CA 1
ATOM 508 C C . SER A 1 65 ? 25.656 26.328 9.203 1 90 65 SER A C 1
ATOM 510 O O . SER A 1 65 ? 24.641 26.531 8.531 1 90 65 SER A O 1
ATOM 512 N N . TYR A 1 66 ? 26.109 25.047 9.461 1 94.56 66 TYR A N 1
ATOM 513 C CA . TYR A 1 66 ? 25.469 23.859 8.914 1 94.56 66 TYR A CA 1
ATOM 514 C C . TYR A 1 66 ? 24.734 23.094 10 1 94.56 66 TYR A C 1
ATOM 516 O O . TYR A 1 66 ? 24.219 22 9.75 1 94.56 66 TYR A O 1
ATOM 524 N N . LEU A 1 67 ? 24.734 23.641 11.164 1 96.19 67 LEU A N 1
ATOM 525 C CA . LEU A 1 67 ? 24.188 22.938 12.305 1 96.19 67 LEU A CA 1
ATOM 526 C C . LEU A 1 67 ? 22.734 22.531 12.055 1 96.19 67 LEU A C 1
ATOM 528 O O . LEU A 1 67 ? 22.344 21.406 12.328 1 96.19 67 LEU A O 1
ATOM 532 N N . GLY A 1 68 ? 21.922 23.484 11.5 1 96.94 68 GLY A N 1
ATOM 533 C CA . GLY A 1 68 ? 20.531 23.203 11.219 1 96.94 68 GLY A CA 1
ATOM 534 C C . GLY A 1 68 ? 20.328 22.016 10.305 1 96.94 68 GLY A C 1
ATOM 535 O O . GLY A 1 68 ? 19.406 21.219 10.492 1 96.94 68 GLY A O 1
ATOM 536 N N . ARG A 1 69 ? 21.188 21.875 9.352 1 97.38 69 ARG A N 1
ATOM 537 C CA . ARG A 1 69 ? 21.078 20.781 8.383 1 97.38 69 ARG A CA 1
ATOM 538 C C . ARG A 1 69 ? 21.406 19.438 9.031 1 97.38 69 ARG A C 1
ATOM 540 O O . ARG A 1 69 ? 20.781 18.422 8.711 1 97.38 69 ARG A O 1
ATOM 547 N N . VAL A 1 70 ? 22.375 19.406 9.922 1 97.19 70 VAL A N 1
ATOM 548 C CA . VAL A 1 70 ? 22.719 18.188 10.641 1 97.19 70 VAL A CA 1
ATOM 549 C C . VAL A 1 70 ? 21.594 17.828 11.609 1 97.19 70 VAL A C 1
ATOM 551 O O . VAL A 1 70 ? 21.219 16.656 11.719 1 97.19 70 VAL A O 1
ATOM 554 N N . GLU A 1 71 ? 21.062 18.859 12.281 1 97.25 71 GLU A N 1
ATOM 555 C CA . GLU A 1 71 ? 19.953 18.641 13.188 1 97.25 71 GLU A CA 1
ATOM 556 C C . GLU A 1 71 ? 18.75 18.062 12.445 1 97.25 71 GLU A C 1
ATOM 558 O O . GLU A 1 71 ? 18.031 17.219 12.984 1 97.25 71 GLU A O 1
ATOM 563 N N . LEU A 1 72 ? 18.516 18.578 11.281 1 97.5 72 LEU A N 1
ATOM 564 C CA . LEU A 1 72 ? 17.422 18.078 10.453 1 97.5 72 LEU A CA 1
ATOM 565 C C . LEU A 1 72 ? 17.609 16.594 10.156 1 97.5 72 LEU A C 1
ATOM 567 O O . LEU A 1 72 ? 16.656 15.812 10.289 1 97.5 72 LEU A O 1
ATOM 571 N N . GLN A 1 73 ? 18.828 16.203 9.734 1 96.88 73 GLN A N 1
ATOM 572 C CA . GLN A 1 73 ? 19.094 14.805 9.438 1 96.88 73 GLN A CA 1
ATOM 573 C C . GLN A 1 73 ? 18.969 13.938 10.688 1 96.88 73 GLN A C 1
ATOM 575 O O . GLN A 1 73 ? 18.484 12.805 10.617 1 96.88 73 GLN A O 1
ATOM 580 N N . GLN A 1 74 ? 19.438 14.469 11.773 1 96.44 74 GLN A N 1
ATOM 581 C CA . GLN A 1 74 ? 19.281 13.758 13.039 1 96.44 74 GLN A CA 1
ATOM 582 C C . GLN A 1 74 ? 17.812 13.547 13.383 1 96.44 74 GLN A C 1
ATOM 584 O O . GLN A 1 74 ? 17.422 12.477 13.852 1 96.44 74 GLN A O 1
ATOM 589 N N . MET A 1 75 ? 17.047 14.539 13.141 1 95.94 75 MET A N 1
ATOM 590 C CA . MET A 1 75 ? 15.609 14.469 13.43 1 95.94 75 MET A CA 1
ATOM 591 C C . MET A 1 75 ? 14.938 13.406 12.562 1 95.94 75 MET A C 1
ATOM 593 O O . MET A 1 75 ? 14.102 12.648 13.047 1 95.94 75 MET A O 1
ATOM 597 N N . ILE A 1 76 ? 15.297 13.383 11.305 1 95.19 76 ILE A N 1
ATOM 598 C CA . ILE A 1 76 ? 14.734 12.406 10.383 1 95.19 76 ILE A CA 1
ATOM 599 C C . ILE A 1 76 ? 15.086 10.992 10.844 1 95.19 76 ILE A C 1
ATOM 601 O O . ILE A 1 76 ? 14.227 10.109 10.852 1 95.19 76 ILE A O 1
ATOM 605 N N . PHE A 1 77 ? 16.312 10.812 11.258 1 94.69 77 PHE A N 1
ATOM 606 C CA . PHE A 1 77 ? 16.734 9.508 11.758 1 94.69 77 PHE A CA 1
ATOM 607 C C . PHE A 1 77 ? 15.969 9.133 13.023 1 94.69 77 PHE A C 1
ATOM 609 O O . PHE A 1 77 ? 15.531 7.992 13.18 1 94.69 77 PHE A O 1
ATOM 616 N N . GLN A 1 78 ? 15.875 10.102 13.906 1 93.12 78 GLN A N 1
ATOM 617 C CA . GLN A 1 78 ? 15.148 9.867 15.148 1 93.12 78 GLN A CA 1
ATOM 618 C C . GLN A 1 78 ? 13.703 9.453 14.875 1 93.12 78 GLN A C 1
ATOM 620 O O . GLN A 1 78 ? 13.164 8.578 15.555 1 93.12 78 GLN A O 1
ATOM 625 N N . ALA A 1 79 ? 13.07 10.164 13.945 1 92.94 79 ALA A N 1
ATOM 626 C CA . ALA A 1 79 ? 11.695 9.812 13.586 1 92.94 79 ALA A CA 1
ATOM 627 C C . ALA A 1 79 ? 11.609 8.359 13.133 1 92.94 79 ALA A C 1
ATOM 629 O O . ALA A 1 79 ? 10.664 7.648 13.484 1 92.94 79 ALA A O 1
ATOM 630 N N . TRP A 1 80 ? 12.57 7.91 12.312 1 91.62 80 TRP A N 1
ATOM 631 C CA . TRP A 1 80 ? 12.625 6.527 11.859 1 91.62 80 TRP A CA 1
ATOM 632 C C . TRP A 1 80 ? 12.805 5.574 13.031 1 91.62 80 TRP A C 1
ATOM 634 O O . TRP A 1 80 ? 12.141 4.539 13.109 1 91.62 80 TRP A O 1
ATOM 644 N N . GLU A 1 81 ? 13.672 5.922 13.977 1 89.62 81 GLU A N 1
ATOM 645 C CA . GLU A 1 81 ? 13.961 5.102 15.148 1 89.62 81 GLU A CA 1
ATOM 646 C C . GLU A 1 81 ? 12.734 4.965 16.047 1 89.62 81 GLU A C 1
ATOM 648 O O . GLU A 1 81 ? 12.453 3.881 16.562 1 89.62 81 GLU A O 1
ATOM 653 N N . ASP A 1 82 ? 12.039 6.082 16.188 1 88.62 82 ASP A N 1
ATOM 654 C CA . ASP A 1 82 ? 10.852 6.098 17.031 1 88.62 82 ASP A CA 1
ATOM 655 C C . ASP A 1 82 ? 9.789 5.133 16.516 1 88.62 82 ASP A C 1
ATOM 657 O O . ASP A 1 82 ? 8.992 4.598 17.297 1 88.62 82 ASP A O 1
ATOM 661 N N . GLY A 1 83 ? 9.781 4.926 15.242 1 85.56 83 GLY A N 1
ATOM 662 C CA . GLY A 1 83 ? 8.805 4.039 14.633 1 85.56 83 GLY A CA 1
ATOM 663 C C . GLY A 1 83 ? 8.953 2.594 15.07 1 85.56 83 GLY A C 1
ATOM 664 O O . GLY A 1 83 ? 8.023 1.797 14.914 1 85.56 83 GLY A O 1
ATOM 665 N N . TRP A 1 84 ? 10.102 2.297 15.633 1 86.5 84 TRP A N 1
ATOM 666 C CA . TRP A 1 84 ? 10.367 0.915 16.016 1 86.5 84 TRP A CA 1
ATOM 667 C C . TRP A 1 84 ? 10.07 0.698 17.5 1 86.5 84 TRP A C 1
ATOM 669 O O . TRP A 1 84 ? 10.156 -0.427 18 1 86.5 84 TRP A O 1
ATOM 679 N N . ARG A 1 85 ? 9.703 1.751 18.188 1 82.75 85 ARG A N 1
ATOM 680 C CA . ARG A 1 85 ? 9.469 1.666 19.625 1 82.75 85 ARG A CA 1
ATOM 681 C C . ARG A 1 85 ? 8.016 1.344 19.938 1 82.75 85 ARG A C 1
ATOM 683 O O . ARG A 1 85 ? 7.113 1.752 19.188 1 82.75 85 ARG A O 1
ATOM 690 N N . ASP A 1 86 ? 7.828 0.567 20.922 1 77.38 86 ASP A N 1
ATOM 691 C CA . ASP A 1 86 ? 6.473 0.284 21.375 1 77.38 86 ASP A CA 1
ATOM 692 C C . ASP A 1 86 ? 6.004 1.333 22.391 1 77.38 86 ASP A C 1
ATOM 694 O O . ASP A 1 86 ? 6.652 2.367 22.562 1 77.38 86 ASP A O 1
ATOM 698 N N . SER A 1 87 ? 4.797 1.138 23.016 1 72.06 87 SER A N 1
ATOM 699 C CA . SER A 1 87 ? 4.188 2.096 23.922 1 72.06 87 SER A CA 1
ATOM 700 C C . SER A 1 87 ? 5.035 2.285 25.172 1 72.06 87 SER A C 1
ATOM 702 O O . SER A 1 87 ? 4.957 3.32 25.844 1 72.06 87 SER A O 1
ATOM 704 N N . HIS A 1 88 ? 5.996 1.335 25.406 1 73.12 88 HIS A N 1
ATOM 705 C CA . HIS A 1 88 ? 6.832 1.418 26.609 1 73.12 88 HIS A CA 1
ATOM 706 C C . HIS A 1 88 ? 8.234 1.921 26.25 1 73.12 88 HIS A C 1
ATOM 708 O O . HIS A 1 88 ? 9.117 1.938 27.109 1 73.12 88 HIS A O 1
ATOM 714 N N . GLY A 1 89 ? 8.406 2.297 25 1 75.69 89 GLY A N 1
ATOM 715 C CA . GLY A 1 89 ? 9.672 2.863 24.578 1 75.69 89 GLY A CA 1
ATOM 716 C C . GLY A 1 89 ? 10.695 1.812 24.188 1 75.69 89 GLY A C 1
ATOM 717 O O . GLY A 1 89 ? 11.828 2.141 23.828 1 75.69 89 GLY A O 1
ATOM 718 N N . ARG A 1 90 ? 10.297 0.517 24.203 1 78 90 ARG A N 1
ATOM 719 C CA . ARG A 1 90 ? 11.18 -0.576 23.828 1 78 90 ARG A CA 1
ATOM 720 C C . ARG A 1 90 ? 11.156 -0.799 22.312 1 78 90 ARG A C 1
ATOM 722 O O . ARG A 1 90 ? 10.172 -0.473 21.641 1 78 90 ARG A O 1
ATOM 729 N N . LEU A 1 91 ? 12.273 -1.266 21.766 1 80.25 91 LEU A N 1
ATOM 730 C CA . LEU A 1 91 ? 12.406 -1.492 20.344 1 80.25 91 LEU A CA 1
ATOM 731 C C . LEU A 1 91 ? 11.828 -2.85 19.953 1 80.25 91 LEU A C 1
ATOM 733 O O . LEU A 1 91 ? 12.398 -3.547 19.094 1 80.25 91 LEU A O 1
ATOM 737 N N . GLY A 1 92 ? 10.742 -3.209 20.562 1 78.19 92 GLY A N 1
ATOM 738 C CA . GLY A 1 92 ? 10.109 -4.5 20.344 1 78.19 92 GLY A CA 1
ATOM 739 C C . GLY A 1 92 ? 9.633 -4.703 18.922 1 78.19 92 GLY A C 1
ATOM 740 O O . GLY A 1 92 ? 9.711 -5.812 18.391 1 78.19 92 GLY A O 1
ATOM 741 N N . LYS A 1 93 ? 9.266 -3.689 18.188 1 84.88 93 LYS A N 1
ATOM 742 C CA . LYS A 1 93 ? 8.758 -3.807 16.812 1 84.88 93 LYS A CA 1
ATOM 743 C C . LYS A 1 93 ? 9.875 -4.199 15.852 1 84.88 93 LYS A C 1
ATOM 745 O O . LYS A 1 93 ? 9.633 -4.875 14.852 1 84.88 93 LYS A O 1
ATOM 750 N N . LEU A 1 94 ? 11.094 -3.725 16.156 1 85 94 LEU A N 1
ATOM 751 C CA . LEU A 1 94 ? 12.234 -4.074 15.305 1 85 94 LEU A CA 1
ATOM 752 C C . LEU A 1 94 ? 12.602 -5.543 15.469 1 85 94 LEU A C 1
ATOM 754 O O . LEU A 1 94 ? 13.008 -6.195 14.5 1 85 94 LEU A O 1
ATOM 758 N N . GLU A 1 95 ? 12.414 -6.039 16.656 1 83 95 GLU A N 1
ATOM 759 C CA . GLU A 1 95 ? 12.672 -7.453 16.922 1 83 95 GLU A CA 1
ATOM 760 C C . GLU A 1 95 ? 11.695 -8.344 16.156 1 83 95 GLU A C 1
ATOM 762 O O . GLU A 1 95 ? 12.094 -9.32 15.531 1 83 95 GLU A O 1
ATOM 767 N N . ASP A 1 96 ? 10.5 -7.969 16.266 1 84.38 96 ASP A N 1
ATOM 768 C CA . ASP A 1 96 ? 9.469 -8.711 15.539 1 84.38 96 ASP A CA 1
ATOM 769 C C . ASP A 1 96 ? 9.703 -8.648 14.031 1 84.38 96 ASP A C 1
ATOM 771 O O . ASP A 1 96 ? 9.516 -9.641 13.328 1 84.38 96 ASP A O 1
ATOM 775 N N . PHE A 1 97 ? 10.141 -7.547 13.625 1 87.69 97 PHE A N 1
ATOM 776 C CA . PHE A 1 97 ? 10.43 -7.348 12.211 1 87.69 97 PHE A CA 1
ATOM 777 C C . PHE A 1 97 ? 11.586 -8.234 11.758 1 87.69 97 PHE A C 1
ATOM 779 O O . PHE A 1 97 ? 11.531 -8.836 10.688 1 87.69 97 PHE A O 1
ATOM 786 N N . ALA A 1 98 ? 12.602 -8.266 12.523 1 84.38 98 ALA A N 1
ATOM 787 C CA . ALA A 1 98 ? 13.773 -9.078 12.203 1 84.38 98 ALA A CA 1
ATOM 788 C C . ALA A 1 98 ? 13.414 -10.555 12.141 1 84.38 98 ALA A C 1
ATOM 790 O O . ALA A 1 98 ? 13.977 -11.305 11.336 1 84.38 98 ALA A O 1
ATOM 791 N N . ALA A 1 99 ? 12.445 -10.922 12.914 1 83.75 99 ALA A N 1
ATOM 792 C CA . ALA A 1 99 ? 12.023 -12.32 12.945 1 83.75 99 ALA A CA 1
ATOM 793 C C . ALA A 1 99 ? 11.195 -12.672 11.711 1 83.75 99 ALA A C 1
ATOM 795 O O . ALA A 1 99 ? 11.312 -13.766 11.172 1 83.75 99 ALA A O 1
ATOM 796 N N . THR A 1 100 ? 10.43 -11.703 11.281 1 87 100 THR A N 1
ATOM 797 C CA . THR A 1 100 ? 9.484 -11.977 10.203 1 87 100 THR A CA 1
ATOM 798 C C . THR A 1 100 ? 10.109 -11.672 8.844 1 87 100 THR A C 1
ATOM 800 O O . THR A 1 100 ? 9.766 -12.289 7.84 1 87 100 THR A O 1
ATOM 803 N N . LYS A 1 101 ? 11.023 -10.68 8.875 1 88.38 101 LYS A N 1
ATOM 804 C CA . LYS A 1 101 ? 11.695 -10.266 7.648 1 88.38 101 LYS A CA 1
ATOM 805 C C . LYS A 1 101 ? 13.203 -10.172 7.848 1 88.38 101 LYS A C 1
ATOM 807 O O . LYS A 1 101 ? 13.781 -9.086 7.746 1 88.38 101 LYS A O 1
ATOM 812 N N . PRO A 1 102 ? 13.797 -11.242 7.953 1 84.19 102 PRO A N 1
ATOM 813 C CA . PRO A 1 102 ? 15.219 -11.242 8.32 1 84.19 102 PRO A CA 1
ATOM 814 C C . PRO A 1 102 ? 16.109 -10.602 7.258 1 84.19 102 PRO A C 1
ATOM 816 O O . PRO A 1 102 ? 17.109 -9.969 7.59 1 84.19 102 PRO A O 1
ATOM 819 N N . TRP A 1 103 ? 15.789 -10.773 6.07 1 83.69 103 TRP A N 1
ATOM 820 C CA . TRP A 1 103 ? 16.625 -10.203 5.016 1 83.69 103 TRP A CA 1
ATOM 821 C C . TRP A 1 103 ? 16.578 -8.68 5.051 1 83.69 103 TRP A C 1
ATOM 823 O O . TRP A 1 103 ? 17.609 -8.023 4.91 1 83.69 103 TRP A O 1
ATOM 833 N N . LEU A 1 104 ? 15.391 -8.133 5.203 1 86.94 104 LEU A N 1
ATOM 834 C CA . LEU A 1 104 ? 15.266 -6.68 5.293 1 86.94 104 LEU A CA 1
ATOM 835 C C . LEU A 1 104 ? 15.945 -6.156 6.559 1 86.94 104 LEU A C 1
ATOM 837 O O . LEU A 1 104 ? 16.562 -5.094 6.543 1 86.94 104 LEU A O 1
ATOM 841 N N . ALA A 1 105 ? 15.805 -6.934 7.629 1 85.62 105 ALA A N 1
ATOM 842 C CA . ALA A 1 105 ? 16.469 -6.555 8.875 1 85.62 105 ALA A CA 1
ATOM 843 C C . ALA A 1 105 ? 17.984 -6.535 8.711 1 85.62 105 ALA A C 1
ATOM 845 O O . ALA A 1 105 ? 18.656 -5.664 9.258 1 85.62 105 ALA A O 1
ATOM 846 N N . ALA A 1 106 ? 18.484 -7.48 7.969 1 82.62 106 ALA A N 1
ATOM 847 C CA . ALA A 1 106 ? 19.922 -7.516 7.691 1 82.62 106 ALA A CA 1
ATOM 848 C C . ALA A 1 106 ? 20.359 -6.285 6.902 1 82.62 106 ALA A C 1
ATOM 850 O O . ALA A 1 106 ? 21.453 -5.773 7.102 1 82.62 106 ALA A O 1
ATOM 851 N N . GLY A 1 107 ? 19.469 -5.871 5.973 1 84.56 107 GLY A N 1
ATOM 852 C CA . GLY A 1 107 ? 19.75 -4.648 5.238 1 84.56 107 GLY A CA 1
ATOM 853 C C . GLY A 1 107 ? 19.828 -3.424 6.129 1 84.56 107 GLY A C 1
ATOM 854 O O . GLY A 1 107 ? 20.688 -2.553 5.914 1 84.56 107 GLY A O 1
ATOM 855 N N . ILE A 1 108 ? 18.969 -3.359 7.109 1 87.56 108 ILE A N 1
ATOM 856 C CA . ILE A 1 108 ? 19 -2.27 8.078 1 87.56 108 ILE A CA 1
ATOM 857 C C . ILE A 1 108 ? 20.328 -2.287 8.828 1 87.56 108 ILE A C 1
ATOM 859 O O . ILE A 1 108 ? 20.984 -1.246 8.984 1 87.56 108 ILE A O 1
ATOM 863 N N . LEU A 1 109 ? 20.766 -3.443 9.203 1 83.44 109 LEU A N 1
ATOM 864 C CA . LEU A 1 109 ? 22.016 -3.578 9.93 1 83.44 109 LEU A CA 1
ATOM 865 C C . LEU A 1 109 ? 23.203 -3.131 9.07 1 83.44 109 LEU A C 1
ATOM 867 O O . LEU A 1 109 ? 24.125 -2.475 9.562 1 83.44 109 LEU A O 1
ATOM 871 N N . GLU A 1 110 ? 23.125 -3.494 7.863 1 83 110 GLU A N 1
ATOM 872 C CA . GLU A 1 110 ? 24.188 -3.096 6.949 1 83 110 GLU A CA 1
ATOM 873 C C . GLU A 1 110 ? 24.281 -1.576 6.836 1 83 110 GLU A C 1
ATOM 875 O O . GLU A 1 110 ? 25.375 -1.016 6.785 1 83 110 GLU A O 1
ATOM 880 N N . GLN A 1 111 ? 23.125 -0.965 6.77 1 87 111 GLN A N 1
ATOM 881 C CA . GLN A 1 111 ? 23.109 0.492 6.684 1 87 111 GLN A CA 1
ATOM 882 C C . GLN A 1 111 ? 23.641 1.121 7.969 1 87 111 GLN A C 1
ATOM 884 O O . GLN A 1 111 ? 24.328 2.137 7.93 1 87 111 GLN A O 1
ATOM 889 N N . LEU A 1 112 ? 23.297 0.532 9.086 1 86.38 112 LEU A N 1
ATOM 890 C CA . LEU A 1 112 ? 23.781 1.042 10.367 1 86.38 112 LEU A CA 1
ATOM 891 C C . LEU A 1 112 ? 25.297 0.898 10.484 1 86.38 112 LEU A C 1
ATOM 893 O O . LEU A 1 112 ? 25.969 1.805 10.969 1 86.38 112 LEU A O 1
ATOM 897 N N . VAL A 1 113 ? 25.781 -0.181 10.008 1 82.12 113 VAL A N 1
ATOM 898 C CA . VAL A 1 113 ? 27.219 -0.387 10.016 1 82.12 113 VAL A CA 1
ATOM 899 C C . VAL A 1 113 ? 27.891 0.62 9.086 1 82.12 113 VAL A C 1
ATOM 901 O O . VAL A 1 113 ? 28.938 1.181 9.422 1 82.12 113 VAL A O 1
ATOM 904 N N . SER A 1 114 ? 27.297 0.811 7.98 1 83.31 114 SER A N 1
ATOM 905 C CA . SER A 1 114 ? 27.859 1.74 7.004 1 83.31 114 SER A CA 1
ATOM 906 C C . SER A 1 114 ? 27.938 3.152 7.574 1 83.31 114 SER A C 1
ATOM 908 O O . SER A 1 114 ? 28.953 3.844 7.375 1 83.31 114 SER A O 1
ATOM 910 N N . VAL A 1 115 ? 26.938 3.57 8.312 1 87.62 115 VAL A N 1
ATOM 911 C CA . VAL A 1 115 ? 26.938 4.918 8.875 1 87.62 115 VAL A CA 1
ATOM 912 C C . VAL A 1 115 ? 27.984 5.008 9.984 1 87.62 115 VAL A C 1
ATOM 914 O O . VAL A 1 115 ? 28.656 6.031 10.133 1 87.62 115 VAL A O 1
ATOM 917 N N . LEU A 1 116 ? 28.125 3.982 10.711 1 84.62 116 LEU A N 1
ATOM 918 C CA . LEU A 1 116 ? 29.109 3.971 11.781 1 84.62 116 LEU A CA 1
ATOM 919 C C . LEU A 1 116 ? 30.531 3.988 11.211 1 84.62 116 LEU A C 1
ATOM 921 O O . LEU A 1 116 ? 31.422 4.648 11.758 1 84.62 116 LEU A O 1
ATOM 925 N N . ARG A 1 117 ? 30.656 3.328 10.117 1 82.12 117 ARG A N 1
ATOM 926 C CA . ARG A 1 117 ? 31.969 3.336 9.461 1 82.12 117 ARG A CA 1
ATOM 927 C C . ARG A 1 117 ? 32.312 4.73 8.945 1 82.12 117 ARG A C 1
ATOM 929 O O . ARG A 1 117 ? 33.469 5.148 9.008 1 82.12 117 ARG A O 1
ATOM 936 N N . ASN A 1 118 ? 31.359 5.371 8.469 1 83.06 118 ASN A N 1
ATOM 937 C CA . ASN A 1 118 ? 31.578 6.699 7.906 1 83.06 118 ASN A CA 1
ATOM 938 C C . ASN A 1 118 ? 31.859 7.73 8.992 1 83.06 118 ASN A C 1
ATOM 940 O O . ASN A 1 118 ? 32.625 8.672 8.766 1 83.06 118 ASN A O 1
ATOM 944 N N . PHE A 1 119 ? 31.297 7.492 10.234 1 86.38 119 PHE A N 1
ATOM 945 C CA . PHE A 1 119 ? 31.312 8.633 11.141 1 86.38 119 PHE A CA 1
ATOM 946 C C . PHE A 1 119 ? 31.969 8.266 12.461 1 86.38 119 PHE A C 1
ATOM 948 O O . PHE A 1 119 ? 31.938 9.047 13.414 1 86.38 119 PHE A O 1
ATOM 955 N N . THR A 1 120 ? 32.531 7.086 12.5 1 80.12 120 THR A N 1
ATOM 956 C CA . THR A 1 120 ? 33.188 6.746 13.758 1 80.12 120 THR A CA 1
ATOM 957 C C . THR A 1 120 ? 34.594 6.191 13.5 1 80.12 120 THR A C 1
ATOM 959 O O . THR A 1 120 ? 35.406 6.09 14.422 1 80.12 120 THR A O 1
ATOM 962 N N . GLU A 1 121 ? 34.812 5.84 12.234 1 77.44 121 GLU A N 1
ATOM 963 C CA . GLU A 1 121 ? 36.156 5.395 11.891 1 77.44 121 GLU A CA 1
ATOM 964 C C . GLU A 1 121 ? 37.125 6.566 11.867 1 77.44 121 GLU A C 1
ATOM 966 O O . GLU A 1 121 ? 36.969 7.512 11.094 1 77.44 121 GLU A O 1
ATOM 971 N N . PRO A 1 122 ? 38.188 6.492 12.594 1 75.62 122 PRO A N 1
ATOM 972 C CA . PRO A 1 122 ? 39.062 7.648 12.797 1 75.62 122 PRO A CA 1
ATOM 973 C C . PRO A 1 122 ? 39.719 8.117 11.5 1 75.62 122 PRO A C 1
ATOM 975 O O . PRO A 1 122 ? 39.812 9.328 11.258 1 75.62 122 PRO A O 1
ATOM 978 N N . GLU A 1 123 ? 40.219 7.195 10.719 1 76.19 123 GLU A N 1
ATOM 979 C CA . GLU A 1 123 ? 40.906 7.578 9.484 1 76.19 123 GLU A CA 1
ATOM 980 C C . GLU A 1 123 ? 39.938 8.281 8.531 1 76.19 123 GLU A C 1
ATOM 982 O O . GLU A 1 123 ? 40.312 9.297 7.918 1 76.19 123 GLU A O 1
ATOM 987 N N . ARG A 1 124 ? 38.812 7.805 8.43 1 79.69 124 ARG A N 1
ATOM 988 C CA . ARG A 1 124 ? 37.812 8.398 7.547 1 79.69 124 ARG A CA 1
ATOM 989 C C . ARG A 1 124 ? 37.344 9.75 8.078 1 79.69 124 ARG A C 1
ATOM 991 O O . ARG A 1 124 ? 37.156 10.695 7.309 1 79.69 124 ARG A O 1
ATOM 998 N N . LEU A 1 125 ? 37.188 9.852 9.398 1 83.69 125 LEU A N 1
ATOM 999 C CA . LEU A 1 125 ? 36.781 11.102 10.031 1 83.69 125 LEU A CA 1
ATOM 1000 C C . LEU A 1 125 ? 37.781 12.219 9.734 1 83.69 125 LEU A C 1
ATOM 1002 O O . LEU A 1 125 ? 37.375 13.344 9.422 1 83.69 125 LEU A O 1
ATOM 1006 N N . GLN A 1 126 ? 39 11.828 9.773 1 83.69 126 GLN A N 1
ATOM 1007 C CA . GLN A 1 126 ? 40.062 12.828 9.586 1 83.69 126 GLN A CA 1
ATOM 1008 C C . GLN A 1 126 ? 40.281 13.117 8.102 1 83.69 126 GLN A C 1
ATOM 1010 O O . GLN A 1 126 ? 40.281 14.281 7.688 1 83.69 126 GLN A O 1
ATOM 1015 N N . LYS A 1 127 ? 40.375 12.102 7.305 1 81.44 127 LYS A N 1
ATOM 1016 C CA . LYS A 1 127 ? 40.781 12.258 5.902 1 81.44 127 LYS A CA 1
ATOM 1017 C C . LYS A 1 127 ? 39.594 12.797 5.074 1 81.44 127 LYS A C 1
ATOM 1019 O O . LYS A 1 127 ? 39.812 13.625 4.188 1 81.44 127 LYS A O 1
ATOM 1024 N N . ARG A 1 128 ? 38.469 12.375 5.375 1 82.81 128 ARG A N 1
ATOM 1025 C CA . ARG A 1 128 ? 37.344 12.695 4.504 1 82.81 128 ARG A CA 1
ATOM 1026 C C . ARG A 1 128 ? 36.562 13.891 5.039 1 82.81 128 ARG A C 1
ATOM 1028 O O . ARG A 1 128 ? 36.031 14.688 4.266 1 82.81 128 ARG A O 1
ATOM 1035 N N . TYR A 1 129 ? 36.531 14.023 6.375 1 87.88 129 TYR A N 1
ATOM 1036 C CA . TYR A 1 129 ? 35.594 14.992 6.918 1 87.88 129 TYR A CA 1
ATOM 1037 C C . TYR A 1 129 ? 36.312 16.062 7.719 1 87.88 129 TYR A C 1
ATOM 1039 O O . TYR A 1 129 ? 35.719 17.078 8.102 1 87.88 129 TYR A O 1
ATOM 1047 N N . GLY A 1 130 ? 37.594 15.883 7.961 1 87.25 130 GLY A N 1
ATOM 1048 C CA . GLY A 1 130 ? 38.344 16.859 8.727 1 87.25 130 GLY A CA 1
ATOM 1049 C C . GLY A 1 130 ? 37.969 16.891 10.195 1 87.25 130 GLY A C 1
ATOM 1050 O O . GLY A 1 130 ? 38.031 17.938 10.844 1 87.25 130 GLY A O 1
ATOM 1051 N N . LEU A 1 131 ? 37.469 15.781 10.703 1 87.62 131 LEU A N 1
ATOM 1052 C CA . LEU A 1 131 ? 37.094 15.672 12.109 1 87.62 131 LEU A CA 1
ATOM 1053 C C . LEU A 1 131 ? 38.062 14.766 12.859 1 87.62 131 LEU A C 1
ATOM 1055 O O . LEU A 1 131 ? 38.656 13.867 12.273 1 87.62 131 LEU A O 1
ATOM 1059 N N . GLY A 1 132 ? 38.281 15.125 14.062 1 85.12 132 GLY A N 1
ATOM 1060 C CA . GLY A 1 132 ? 39.094 14.32 14.945 1 85.12 132 GLY A CA 1
ATOM 1061 C C . GLY A 1 132 ? 38.375 13.914 16.219 1 85.12 132 GLY A C 1
ATOM 1062 O O . GLY A 1 132 ? 37.188 14.25 16.406 1 85.12 132 GLY A O 1
ATOM 1063 N N . VAL A 1 133 ? 39 12.977 16.969 1 85.06 133 VAL A N 1
ATOM 1064 C CA . VAL A 1 133 ? 38.406 12.461 18.203 1 85.06 133 VAL A CA 1
ATOM 1065 C C . VAL A 1 133 ? 39.25 12.898 19.406 1 85.06 133 VAL A C 1
ATOM 1067 O O . VAL A 1 133 ? 40.469 12.844 19.359 1 85.06 133 VAL A O 1
ATOM 1070 N N . GLN A 1 134 ? 38.562 13.562 20.312 1 79.81 134 GLN A N 1
ATOM 1071 C CA . GLN A 1 134 ? 39.219 13.953 21.562 1 79.81 134 GLN A CA 1
ATOM 1072 C C . GLN A 1 134 ? 38.594 13.242 22.766 1 79.81 134 GLN A C 1
ATOM 1074 O O . GLN A 1 134 ? 37.406 12.906 22.734 1 79.81 134 GLN A O 1
ATOM 1079 N N . SER A 1 135 ? 39.344 12.586 23.531 1 67.38 135 SER A N 1
ATOM 1080 C CA . SER A 1 135 ? 38.812 11.898 24.688 1 67.38 135 SER A CA 1
ATOM 1081 C C . SER A 1 135 ? 38.656 12.844 25.875 1 67.38 135 SER A C 1
ATOM 1083 O O . SER A 1 135 ? 39.531 13.648 26.156 1 67.38 135 SER A O 1
ATOM 1085 N N . SER A 1 136 ? 37.5 13.25 26.328 1 55.94 136 SER A N 1
ATOM 1086 C CA . SER A 1 136 ? 37.312 14.047 27.531 1 55.94 136 SER A CA 1
ATOM 1087 C C . SER A 1 136 ? 37.906 13.352 28.75 1 55.94 136 SER A C 1
ATOM 1089 O O . SER A 1 136 ? 38.312 14.016 29.703 1 55.94 136 SER A O 1
ATOM 1091 N N . LEU A 1 137 ? 37.719 12.055 28.984 1 48.53 137 LEU A N 1
ATOM 1092 C CA . LEU A 1 137 ? 38.094 11.336 30.188 1 48.53 137 LEU A CA 1
ATOM 1093 C C . LEU A 1 137 ? 39.375 10.539 30 1 48.53 137 LEU A C 1
ATOM 1095 O O . LEU A 1 137 ? 39.875 9.93 30.938 1 48.53 137 LEU A O 1
ATOM 1099 N N . LEU A 1 138 ? 39.719 10.234 28.781 1 48.06 138 LEU A N 1
ATOM 1100 C CA . LEU A 1 138 ? 40.844 9.289 28.656 1 48.06 138 LEU A CA 1
ATOM 1101 C C . LEU A 1 138 ? 42.188 9.992 28.828 1 48.06 138 LEU A C 1
ATOM 1103 O O . LEU A 1 138 ? 42.469 10.953 28.125 1 48.06 138 LEU A O 1
ATOM 1107 N N . ASN A 1 139 ? 42.594 10.055 29.984 1 45.72 139 ASN A N 1
ATOM 1108 C CA . ASN A 1 139 ? 43.875 10.625 30.391 1 45.72 139 ASN A CA 1
ATOM 1109 C C . ASN A 1 139 ? 44.969 10.266 29.406 1 45.72 139 ASN A C 1
ATOM 1111 O O . ASN A 1 139 ? 46.031 10.891 29.406 1 45.72 139 ASN A O 1
ATOM 1115 N N . ARG A 1 140 ? 45.312 8.789 29.047 1 45.84 140 ARG A N 1
ATOM 1116 C CA . ARG A 1 140 ? 46.531 8.438 28.344 1 45.84 140 ARG A CA 1
ATOM 1117 C C . ARG A 1 140 ? 46.281 8.297 26.844 1 45.84 140 ARG A C 1
ATOM 1119 O O . ARG A 1 140 ? 45.406 7.531 26.422 1 45.84 140 ARG A O 1
ATOM 1126 N N . LEU A 1 141 ? 46.656 9.117 25.922 1 47.78 141 LEU A N 1
ATOM 1127 C CA . LEU A 1 141 ? 46.719 9.141 24.453 1 47.78 141 LEU A CA 1
ATOM 1128 C C . LEU A 1 141 ? 46.719 7.719 23.891 1 47.78 141 LEU A C 1
ATOM 1130 O O . LEU A 1 141 ? 46.125 7.461 22.844 1 47.78 141 LEU A O 1
ATOM 1134 N N . GLY A 1 142 ? 47.375 6.922 24.625 1 50.38 142 GLY A N 1
ATOM 1135 C CA . GLY A 1 142 ? 47.531 5.547 24.188 1 50.38 142 GLY A CA 1
ATOM 1136 C C . GLY A 1 142 ? 46.25 4.77 24.141 1 50.38 142 GLY A C 1
ATOM 1137 O O . GLY A 1 142 ? 46.031 3.963 23.219 1 50.38 142 GLY A O 1
ATOM 1138 N N . ASP A 1 143 ? 45.375 5.094 25.016 1 58.88 143 ASP A N 1
ATOM 1139 C CA . ASP A 1 143 ? 44.125 4.336 25.125 1 58.88 143 ASP A CA 1
ATOM 1140 C C . ASP A 1 143 ? 43.156 4.707 24.016 1 58.88 143 ASP A C 1
ATOM 1142 O O . ASP A 1 143 ? 42.5 3.838 23.453 1 58.88 143 ASP A O 1
ATOM 1146 N N . LEU A 1 144 ? 43.281 5.863 23.609 1 65.31 144 LEU A N 1
ATOM 1147 C CA . LEU A 1 144 ? 42.406 6.305 22.547 1 65.31 144 LEU A CA 1
ATOM 1148 C C . LEU A 1 144 ? 42.812 5.66 21.219 1 65.31 144 LEU A C 1
ATOM 1150 O O . LEU A 1 144 ? 41.938 5.242 20.438 1 65.31 144 LEU A O 1
ATOM 1154 N N . ALA A 1 145 ? 44 5.598 21.062 1 64.81 145 ALA A N 1
ATOM 1155 C CA . ALA A 1 145 ? 44.5 4.992 19.828 1 64.81 145 ALA A CA 1
ATOM 1156 C C . ALA A 1 145 ? 44.062 3.535 19.719 1 64.81 145 ALA A C 1
ATOM 1158 O O . ALA A 1 145 ? 43.688 3.078 18.641 1 64.81 145 ALA A O 1
ATOM 1159 N N . ALA A 1 146 ? 44.188 2.893 20.797 1 67.44 146 ALA A N 1
ATOM 1160 C CA . ALA A 1 146 ? 43.781 1.491 20.812 1 67.44 146 ALA A CA 1
ATOM 1161 C C . ALA A 1 146 ? 42.312 1.352 20.562 1 67.44 146 ALA A C 1
ATOM 1163 O O . ALA A 1 146 ? 41.875 0.464 19.812 1 67.44 146 ALA A O 1
ATOM 1164 N N . ASP A 1 147 ? 41.594 2.209 21.125 1 67.81 147 ASP A N 1
ATOM 1165 C CA . ASP A 1 147 ? 40.156 2.178 20.969 1 67.81 147 ASP A CA 1
ATOM 1166 C C . ASP A 1 147 ? 39.75 2.51 19.531 1 67.81 147 ASP A C 1
ATOM 1168 O O . ASP A 1 147 ? 38.844 1.899 18.984 1 67.81 147 ASP A O 1
ATOM 1172 N N . LEU A 1 148 ? 40.469 3.346 19.031 1 66.25 148 LEU A N 1
ATOM 1173 C CA . LEU A 1 148 ? 40.188 3.738 17.656 1 66.25 148 LEU A CA 1
ATOM 1174 C C . LEU A 1 148 ? 40.5 2.6 16.703 1 66.25 148 LEU A C 1
ATOM 1176 O O . LEU A 1 148 ? 39.75 2.348 15.758 1 66.25 148 LEU A O 1
ATOM 1180 N N . LYS A 1 149 ? 41.562 2.02 16.906 1 66.5 149 LYS A N 1
ATOM 1181 C CA . LYS A 1 149 ? 41.938 0.863 16.094 1 66.5 149 LYS A CA 1
ATOM 1182 C C . LYS A 1 149 ? 40.938 -0.259 16.219 1 66.5 149 LYS A C 1
ATOM 1184 O O . LYS A 1 149 ? 40.562 -0.91 15.242 1 66.5 149 LYS A O 1
ATOM 1189 N N . TYR A 1 150 ? 40.531 -0.336 17.391 1 66.31 150 TYR A N 1
ATOM 1190 C CA . TYR A 1 150 ? 39.531 -1.356 17.641 1 66.31 150 TYR A CA 1
ATOM 1191 C C . TYR A 1 150 ? 38.25 -1.036 16.906 1 66.31 150 TYR A C 1
ATOM 1193 O O . TYR A 1 150 ? 37.656 -1.904 16.234 1 66.31 150 TYR A O 1
ATOM 1201 N N . ALA A 1 151 ? 37.812 0.135 17.062 1 64.31 151 ALA A N 1
ATOM 1202 C CA . ALA A 1 151 ? 36.562 0.539 16.422 1 64.31 151 ALA A CA 1
ATOM 1203 C C . ALA A 1 151 ? 36.656 0.337 14.906 1 64.31 151 ALA A C 1
ATOM 1205 O O . ALA A 1 151 ? 35.688 -0.158 14.289 1 64.31 151 ALA A O 1
ATOM 1206 N N . ALA A 1 152 ? 37.75 0.613 14.352 1 63.19 152 ALA A N 1
ATOM 1207 C CA . ALA A 1 152 ? 37.969 0.448 12.922 1 63.19 152 ALA A CA 1
ATOM 1208 C C . ALA A 1 152 ? 37.906 -1.023 12.523 1 63.19 152 ALA A C 1
ATOM 1210 O O . ALA A 1 152 ? 37.25 -1.377 11.531 1 63.19 152 ALA A O 1
ATOM 1211 N N . SER A 1 153 ? 38.562 -1.753 13.211 1 65.62 153 SER A N 1
ATOM 1212 C CA . SER A 1 153 ? 38.625 -3.182 12.922 1 65.62 153 SER A CA 1
ATOM 1213 C C . SER A 1 153 ? 37.25 -3.828 13.062 1 65.62 153 SER A C 1
ATOM 1215 O O . SER A 1 153 ? 36.875 -4.68 12.258 1 65.62 153 SER A O 1
ATOM 1217 N N . TYR A 1 154 ? 36.625 -3.348 14.055 1 64.06 154 TYR A N 1
ATOM 1218 C CA . TYR A 1 154 ? 35.281 -3.82 14.328 1 64.06 154 TYR A CA 1
ATOM 1219 C C . TYR A 1 154 ? 34.344 -3.559 13.141 1 64.06 154 TYR A C 1
ATOM 1221 O O . TYR A 1 154 ? 33.719 -4.48 12.625 1 64.06 154 TYR A O 1
ATOM 1229 N N . LEU A 1 155 ? 34.375 -2.514 12.609 1 65.44 155 LEU A N 1
ATOM 1230 C CA . LEU A 1 155 ? 33.438 -2.123 11.555 1 65.44 155 LEU A CA 1
ATOM 1231 C C . LEU A 1 155 ? 33.875 -2.711 10.211 1 65.44 155 LEU A C 1
ATOM 1233 O O . LEU A 1 155 ? 33.031 -3.084 9.398 1 65.44 155 LEU A O 1
ATOM 1237 N N . TYR A 1 156 ? 35.094 -2.762 9.984 1 62.38 156 TYR A N 1
ATOM 1238 C CA . TYR A 1 156 ? 35.625 -3.338 8.742 1 62.38 156 TYR A CA 1
ATOM 1239 C C . TYR A 1 156 ? 35.25 -4.809 8.625 1 62.38 156 TYR A C 1
ATOM 1241 O O . TYR A 1 156 ? 34.938 -5.293 7.531 1 62.38 156 TYR A O 1
ATOM 1249 N N . SER A 1 157 ? 35.25 -5.379 9.75 1 60.34 157 SER A N 1
ATOM 1250 C CA . SER A 1 157 ? 34.938 -6.805 9.727 1 60.34 157 SER A CA 1
ATOM 1251 C C . SER A 1 157 ? 33.5 -7.039 9.312 1 60.34 157 SER A C 1
ATOM 1253 O O . SER A 1 157 ? 33.125 -8.141 8.891 1 60.34 157 SER A O 1
ATOM 1255 N N . LEU A 1 158 ? 32.781 -5.941 9.461 1 57.81 158 LEU A N 1
ATOM 1256 C CA . LEU A 1 158 ? 31.359 -6.055 9.125 1 57.81 158 LEU A CA 1
ATOM 1257 C C . LEU A 1 158 ? 31.125 -5.648 7.672 1 57.81 158 LEU A C 1
ATOM 1259 O O . LEU A 1 158 ? 30.016 -5.84 7.148 1 57.81 158 LEU A O 1
ATOM 1263 N N . ASP A 1 159 ? 32.188 -5.055 7.031 1 53.41 159 ASP A N 1
ATOM 1264 C CA . ASP A 1 159 ? 32.031 -4.434 5.719 1 53.41 159 ASP A CA 1
ATOM 1265 C C . ASP A 1 159 ? 31.953 -5.488 4.617 1 53.41 159 ASP A C 1
ATOM 1267 O O . ASP A 1 159 ? 32.656 -6.492 4.652 1 53.41 159 ASP A O 1
ATOM 1271 N N . GLY A 1 160 ? 31.062 -5.32 3.703 1 50.62 160 GLY A N 1
ATOM 1272 C CA . GLY A 1 160 ? 30.859 -6.012 2.441 1 50.62 160 GLY A CA 1
ATOM 1273 C C . GLY A 1 160 ? 29.812 -7.113 2.525 1 50.62 160 GLY A C 1
ATOM 1274 O O . GLY A 1 160 ? 29.219 -7.484 1.516 1 50.62 160 GLY A O 1
ATOM 1275 N N . ARG A 1 161 ? 30.188 -8.031 3.543 1 48.81 161 ARG A N 1
ATOM 1276 C CA . ARG A 1 161 ? 29.547 -9.336 3.426 1 48.81 161 ARG A CA 1
ATOM 1277 C C . ARG A 1 161 ? 28.219 -9.359 4.168 1 48.81 161 ARG A C 1
ATOM 1279 O O . ARG A 1 161 ? 27.984 -8.531 5.055 1 48.81 161 ARG A O 1
ATOM 1286 N N . ARG A 1 162 ? 27.203 -9.742 3.398 1 54.09 162 ARG A N 1
ATOM 1287 C CA . ARG A 1 162 ? 26.016 -10.086 4.18 1 54.09 162 ARG A CA 1
ATOM 1288 C C . ARG A 1 162 ? 26.406 -10.727 5.508 1 54.09 162 ARG A C 1
ATOM 1290 O O . ARG A 1 162 ? 27.344 -11.531 5.562 1 54.09 162 ARG A O 1
ATOM 1297 N N . PHE A 1 163 ? 25.969 -10.008 6.602 1 56.41 163 PHE A N 1
ATOM 1298 C CA . PHE A 1 163 ? 26.266 -10.453 7.957 1 56.41 163 PHE A CA 1
ATOM 1299 C C . PHE A 1 163 ? 26.141 -11.969 8.062 1 56.41 163 PHE A C 1
ATOM 1301 O O . PHE A 1 163 ? 25.078 -12.531 7.789 1 56.41 163 PHE A O 1
ATOM 1308 N N . SER A 1 164 ? 27.297 -12.578 7.836 1 58.03 164 SER A N 1
ATOM 1309 C CA . SER A 1 164 ? 27.266 -13.992 8.203 1 58.03 164 SER A CA 1
ATOM 1310 C C . SER A 1 164 ? 27.016 -14.164 9.695 1 58.03 164 SER A C 1
ATOM 1312 O O . SER A 1 164 ? 27.047 -13.195 10.453 1 58.03 164 SER A O 1
ATOM 1314 N N . ARG A 1 165 ? 26.625 -15.195 10.125 1 57.03 165 ARG A N 1
ATOM 1315 C CA . ARG A 1 165 ? 26.438 -15.508 11.539 1 57.03 165 ARG A CA 1
ATOM 1316 C C . ARG A 1 165 ? 27.688 -15.18 12.344 1 57.03 165 ARG A C 1
ATOM 1318 O O . ARG A 1 165 ? 27.609 -14.695 13.477 1 57.03 165 ARG A O 1
ATOM 1325 N N . LYS A 1 166 ? 28.797 -15.406 11.68 1 62.09 166 LYS A N 1
ATOM 1326 C CA . LYS A 1 166 ? 30.062 -15.117 12.336 1 62.09 166 LYS A CA 1
ATOM 1327 C C . LYS A 1 166 ? 30.234 -13.617 12.562 1 62.09 166 LYS A C 1
ATOM 1329 O O . LYS A 1 166 ? 30.703 -13.195 13.625 1 62.09 166 LYS A O 1
ATOM 1334 N N . ASP A 1 167 ? 29.719 -12.93 11.586 1 64.31 167 ASP A N 1
ATOM 1335 C CA . ASP A 1 167 ? 29.844 -11.477 11.68 1 64.31 167 ASP A CA 1
ATOM 1336 C C . ASP A 1 167 ? 28.969 -10.93 12.805 1 64.31 167 ASP A C 1
ATOM 1338 O O . ASP A 1 167 ? 29.375 -10 13.516 1 64.31 167 ASP A O 1
ATOM 1342 N N . LEU A 1 168 ? 27.922 -11.641 13.047 1 63.75 168 LEU A N 1
ATOM 1343 C CA . LEU A 1 168 ? 27 -11.188 14.07 1 63.75 168 LEU A CA 1
ATOM 1344 C C . LEU A 1 168 ? 27.547 -11.453 15.469 1 63.75 168 LEU A C 1
ATOM 1346 O O . LEU A 1 168 ? 27.344 -10.641 16.375 1 63.75 168 LEU A O 1
ATOM 1350 N N . ILE A 1 169 ? 28.281 -12.492 15.578 1 63.66 169 ILE A N 1
ATOM 1351 C CA . ILE A 1 169 ? 28.875 -12.836 16.859 1 63.66 169 ILE A CA 1
ATOM 1352 C C . ILE A 1 169 ? 29.969 -11.828 17.203 1 63.66 169 ILE A C 1
ATOM 1354 O O . ILE A 1 169 ? 30.031 -11.328 18.328 1 63.66 169 ILE A O 1
ATOM 1358 N N . VAL A 1 170 ? 30.766 -11.539 16.219 1 66.38 170 VAL A N 1
ATOM 1359 C CA . VAL A 1 170 ? 31.844 -10.57 16.406 1 66.38 170 VAL A CA 1
ATOM 1360 C C . VAL A 1 170 ? 31.25 -9.211 16.781 1 66.38 170 VAL A C 1
ATOM 1362 O O . VAL A 1 170 ? 31.766 -8.523 17.656 1 66.38 170 VAL A O 1
ATOM 1365 N N . LEU A 1 171 ? 30.203 -8.961 16.156 1 68.5 171 LEU A N 1
ATOM 1366 C CA . LEU A 1 171 ? 29.516 -7.699 16.406 1 68.5 171 LEU A CA 1
ATOM 1367 C C . LEU A 1 171 ? 29.016 -7.633 17.844 1 68.5 171 LEU A C 1
ATOM 1369 O O . LEU A 1 171 ? 29.2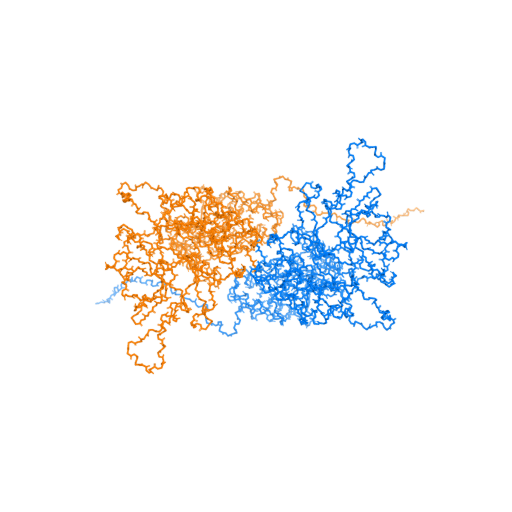5 -6.645 18.547 1 68.5 171 LEU A O 1
ATOM 1373 N N . THR A 1 172 ? 28.406 -8.688 18.281 1 66.88 172 THR A N 1
ATOM 1374 C CA . THR A 1 172 ? 27.797 -8.719 19.609 1 66.88 172 THR A CA 1
ATOM 1375 C C . THR A 1 172 ? 28.859 -8.633 20.703 1 66.88 172 THR A C 1
ATOM 1377 O O . THR A 1 172 ? 28.641 -8.023 21.75 1 66.88 172 THR A O 1
ATOM 1380 N N . GLU A 1 173 ? 30.016 -9.133 20.422 1 69.12 173 GLU A N 1
ATOM 1381 C CA . GLU A 1 173 ? 31.078 -9.18 21.422 1 69.12 173 GLU A CA 1
ATOM 1382 C C . GLU A 1 173 ? 31.781 -7.824 21.547 1 69.12 173 GLU A C 1
ATOM 1384 O O . GLU A 1 173 ? 32.219 -7.449 22.641 1 69.12 173 GLU A O 1
ATOM 1389 N N . ASN A 1 174 ? 31.797 -7.141 20.453 1 73.06 174 ASN A N 1
ATOM 1390 C CA . ASN A 1 174 ? 32.594 -5.918 20.438 1 73.06 174 ASN A CA 1
ATOM 1391 C C . ASN A 1 174 ? 31.719 -4.68 20.641 1 73.06 174 ASN A C 1
ATOM 1393 O O . ASN A 1 174 ? 32.25 -3.602 20.953 1 73.06 174 ASN A O 1
ATOM 1397 N N . GLN A 1 175 ? 30.531 -4.82 20.609 1 75.62 175 GLN A N 1
ATOM 1398 C CA . GLN A 1 175 ? 29.594 -3.699 20.594 1 75.62 175 GLN A CA 1
ATOM 1399 C C . GLN A 1 175 ? 29.641 -2.922 21.906 1 75.62 175 GLN A C 1
ATOM 1401 O O . GLN A 1 175 ? 29.656 -1.688 21.906 1 75.62 175 GLN A O 1
ATOM 1406 N N . PRO A 1 176 ? 29.656 -3.625 23.031 1 72.12 176 PRO A N 1
ATOM 1407 C CA . PRO A 1 176 ? 29.688 -2.859 24.281 1 72.12 176 PRO A CA 1
ATOM 1408 C C . PRO A 1 176 ? 30.938 -1.975 24.391 1 72.12 176 PRO A C 1
ATOM 1410 O O . PRO A 1 176 ? 30.859 -0.855 24.906 1 72.12 176 PRO A O 1
ATOM 1413 N N . ARG A 1 177 ? 31.984 -2.469 23.922 1 75.88 177 ARG A N 1
ATOM 1414 C CA . ARG A 1 177 ? 33.219 -1.686 23.938 1 75.88 177 ARG A CA 1
ATOM 1415 C C . ARG A 1 177 ? 33.094 -0.466 23.031 1 75.88 177 ARG A C 1
ATOM 1417 O O . ARG A 1 177 ? 33.594 0.612 23.359 1 75.88 177 ARG A O 1
ATOM 1424 N N . HIS A 1 178 ? 32.562 -0.675 21.938 1 78.38 178 HIS A N 1
ATOM 1425 C CA . HIS A 1 178 ? 32.406 0.44 21.016 1 78.38 178 HIS A CA 1
ATOM 1426 C C . HIS A 1 178 ? 31.453 1.488 21.578 1 78.38 178 HIS A C 1
ATOM 1428 O O . HIS A 1 178 ? 31.688 2.689 21.422 1 78.38 178 HIS A O 1
ATOM 1434 N N . ILE A 1 179 ? 30.422 1.037 22.234 1 78 179 ILE A N 1
ATOM 1435 C CA . ILE A 1 179 ? 29.469 1.945 22.875 1 78 179 ILE A CA 1
ATOM 1436 C C . ILE A 1 179 ? 30.156 2.766 23.953 1 78 179 ILE A C 1
ATOM 1438 O O . ILE A 1 179 ? 29.953 3.977 24.047 1 78 179 ILE A O 1
ATOM 1442 N N . ALA A 1 180 ? 30.891 2.07 24.703 1 75.5 180 ALA A N 1
ATOM 1443 C CA . ALA A 1 180 ? 31.641 2.748 25.766 1 75.5 180 ALA A CA 1
ATOM 1444 C C . ALA A 1 180 ? 32.594 3.793 25.172 1 75.5 180 ALA A C 1
ATOM 1446 O O . ALA A 1 180 ? 32.75 4.879 25.734 1 75.5 180 ALA A O 1
ATOM 1447 N N . PHE A 1 181 ? 33.156 3.422 24.109 1 78.25 181 PHE A N 1
ATOM 1448 C CA . PHE A 1 181 ? 34.062 4.348 23.422 1 78.25 181 PHE A CA 1
ATOM 1449 C C . PHE A 1 181 ? 33.312 5.59 22.953 1 78.25 181 PHE A C 1
ATOM 1451 O O . PHE A 1 181 ? 33.75 6.715 23.219 1 78.25 181 PHE A O 1
ATOM 1458 N N . LEU A 1 182 ? 32.188 5.438 22.344 1 82.69 182 LEU A N 1
ATOM 1459 C CA . LEU A 1 182 ? 31.422 6.543 21.797 1 82.69 182 LEU A CA 1
ATOM 1460 C C . LEU A 1 182 ? 30.891 7.438 22.922 1 82.69 182 LEU A C 1
ATOM 1462 O O . LEU A 1 182 ? 30.656 8.625 22.703 1 82.69 182 LEU A O 1
ATOM 1466 N N . GLN A 1 183 ? 30.781 6.871 24.062 1 80.56 183 GLN A N 1
ATOM 1467 C CA . GLN A 1 183 ? 30.266 7.645 25.188 1 80.56 183 GLN A CA 1
ATOM 1468 C C . GLN A 1 183 ? 31.359 8.508 25.797 1 80.56 183 GLN A C 1
ATOM 1470 O O . GLN A 1 183 ? 31.078 9.531 26.438 1 80.56 183 GLN A O 1
ATOM 1475 N N . LYS A 1 184 ? 32.594 8.109 25.5 1 78.94 184 LYS A N 1
ATOM 1476 C CA . LYS A 1 184 ? 33.719 8.766 26.172 1 78.94 184 LYS A CA 1
ATOM 1477 C C . LYS A 1 184 ? 34.375 9.773 25.266 1 78.94 184 LYS A C 1
ATOM 1479 O O . LYS A 1 184 ? 35.25 10.539 25.703 1 78.94 184 LYS A O 1
ATOM 1484 N N . VAL A 1 185 ? 33.969 9.766 24.094 1 82.81 185 VAL A N 1
ATOM 1485 C CA . VAL A 1 185 ? 34.719 10.578 23.156 1 82.81 185 VAL A CA 1
ATOM 1486 C C . VAL A 1 185 ? 33.906 11.781 22.719 1 82.81 185 VAL A C 1
ATOM 1488 O O . VAL A 1 185 ? 32.688 11.805 22.891 1 82.81 185 VAL A O 1
ATOM 1491 N N . ARG A 1 186 ? 34.688 12.773 22.219 1 87.12 186 ARG A N 1
ATOM 1492 C CA . ARG A 1 186 ? 34.094 13.922 21.547 1 87.12 186 ARG A CA 1
ATOM 1493 C C . ARG A 1 186 ? 34.781 14.195 20.219 1 87.12 186 ARG A C 1
ATOM 1495 O O . ARG A 1 186 ? 35.969 13.914 20.062 1 87.12 186 ARG A O 1
ATOM 1502 N N . PHE A 1 187 ? 34 14.648 19.281 1 88.75 187 PHE A N 1
ATOM 1503 C CA . PHE A 1 187 ? 34.562 15 17.984 1 88.75 187 PHE A CA 1
ATOM 1504 C C . PHE A 1 187 ? 35.062 16.453 17.984 1 88.75 187 PHE A C 1
ATOM 1506 O O . PHE A 1 187 ? 34.469 17.297 18.656 1 88.75 187 PHE A O 1
ATOM 1513 N N . ILE A 1 188 ? 36.125 16.688 17.328 1 87.62 188 ILE A N 1
ATOM 1514 C CA . ILE A 1 188 ? 36.656 18.031 17.188 1 87.62 188 ILE A CA 1
ATOM 1515 C C . ILE A 1 188 ? 37 18.297 15.719 1 87.62 188 ILE A C 1
ATOM 1517 O O . ILE A 1 188 ? 37.219 17.375 14.945 1 87.62 188 ILE A O 1
ATOM 1521 N N . SER A 1 189 ? 36.938 19.578 15.336 1 88.44 189 SER A N 1
ATOM 1522 C CA . SER A 1 189 ? 37.375 19.953 14 1 88.44 189 SER A CA 1
ATOM 1523 C C . SER A 1 189 ? 38.906 20.062 13.922 1 88.44 189 SER A C 1
ATOM 1525 O O . SER A 1 189 ? 39.531 20.719 14.758 1 88.44 189 SER A O 1
ATOM 1527 N N . VAL A 1 190 ? 39.5 19.312 12.977 1 83.19 190 VAL A N 1
ATOM 1528 C CA . VAL A 1 190 ? 40.969 19.312 12.914 1 83.19 190 VAL A CA 1
ATOM 1529 C C . VAL A 1 190 ? 41.438 19.938 11.602 1 83.19 190 VAL A C 1
ATOM 1531 O O . VAL A 1 190 ? 42.562 20.391 11.492 1 83.19 190 VAL A O 1
ATOM 1534 N N . ALA A 1 191 ? 40.656 19.75 10.555 1 75.19 191 ALA A N 1
ATOM 1535 C CA . ALA A 1 191 ? 41.094 20.281 9.266 1 75.19 191 ALA A CA 1
ATOM 1536 C C . ALA A 1 191 ? 40.781 21.781 9.156 1 75.19 191 ALA A C 1
ATOM 1538 O O . ALA A 1 191 ? 39.812 22.266 9.758 1 75.19 191 ALA A O 1
ATOM 1539 N N . ALA A 1 192 ? 41.688 22.406 8.484 1 66.38 192 ALA A N 1
ATOM 1540 C CA . ALA A 1 192 ? 41.5 23.844 8.242 1 66.38 192 ALA A CA 1
ATOM 1541 C C . ALA A 1 192 ? 40.219 24.109 7.461 1 66.38 192 ALA A C 1
ATOM 1543 O O . ALA A 1 192 ? 39.562 25.109 7.684 1 66.38 192 ALA A O 1
ATOM 1544 N N . GLN A 1 193 ? 39.906 23.172 6.539 1 69.44 193 GLN A N 1
ATOM 1545 C CA . GLN A 1 193 ? 38.656 23.344 5.781 1 69.44 193 GLN A CA 1
ATOM 1546 C C . GLN A 1 193 ? 37.844 22.062 5.758 1 69.44 193 GLN A C 1
ATOM 1548 O O . GLN A 1 193 ? 37.938 21.281 4.809 1 69.44 193 GLN A O 1
ATOM 1553 N N . PRO A 1 194 ? 37.062 21.953 6.797 1 71.94 194 PRO A N 1
ATOM 1554 C CA . PRO A 1 194 ? 36.188 20.781 6.773 1 71.94 194 PRO A CA 1
ATOM 1555 C C . PRO A 1 194 ? 35.156 20.828 5.652 1 71.94 194 PRO A C 1
ATOM 1557 O O . PRO A 1 194 ? 34.906 21.906 5.086 1 71.94 194 PRO A O 1
ATOM 1560 N N . GLU A 1 195 ? 34.719 19.781 5.16 1 82.56 195 GLU A N 1
ATOM 1561 C CA . GLU A 1 195 ? 33.656 19.672 4.141 1 82.56 195 GLU A CA 1
ATOM 1562 C C . GLU A 1 195 ? 32.312 19.312 4.762 1 82.56 195 GLU A C 1
ATOM 1564 O O . GLU A 1 195 ? 31.812 18.203 4.574 1 82.56 195 GLU A O 1
ATOM 1569 N N . PRO A 1 196 ? 31.75 20.328 5.52 1 88.62 196 PRO A N 1
ATOM 1570 C CA . PRO A 1 196 ? 30.516 20.031 6.246 1 88.62 196 PRO A CA 1
ATOM 1571 C C . PRO A 1 196 ? 29.391 19.562 5.324 1 88.62 196 PRO A C 1
ATOM 1573 O O . PRO A 1 196 ? 28.578 18.734 5.723 1 88.62 196 PRO A O 1
ATOM 1576 N N . GLY A 1 197 ? 29.438 20.031 4.074 1 88.25 197 GLY A N 1
ATOM 1577 C CA . GLY A 1 197 ? 28.422 19.625 3.119 1 88.25 197 GLY A CA 1
ATOM 1578 C C . GLY A 1 197 ? 28.438 18.125 2.828 1 88.25 197 GLY A C 1
ATOM 1579 O O . GLY A 1 197 ? 27.391 17.516 2.646 1 88.25 197 GLY A O 1
ATOM 1580 N N . GLU A 1 198 ? 29.594 17.609 2.818 1 88.19 198 GLU A N 1
ATOM 1581 C CA . GLU A 1 198 ? 29.75 16.172 2.559 1 88.19 198 GLU A CA 1
ATOM 1582 C C . GLU A 1 198 ? 29.188 15.344 3.703 1 88.19 198 GLU A C 1
ATOM 1584 O O . GLU A 1 198 ? 28.594 14.281 3.475 1 88.19 198 GLU A O 1
ATOM 1589 N N . ILE A 1 199 ? 29.406 15.812 4.918 1 91.5 199 ILE A N 1
ATOM 1590 C CA . ILE A 1 199 ? 28.875 15.109 6.082 1 91.5 199 ILE A CA 1
ATOM 1591 C C . ILE A 1 199 ? 27.344 15.086 6.016 1 91.5 199 ILE A C 1
ATOM 1593 O O . ILE A 1 199 ? 26.734 14.031 6.18 1 91.5 199 ILE A O 1
ATOM 1597 N N . VAL A 1 200 ? 26.75 16.266 5.691 1 93.88 200 VAL A N 1
ATOM 1598 C CA . VAL A 1 200 ? 25.297 16.359 5.605 1 93.88 200 VAL A CA 1
ATOM 1599 C C . VAL A 1 200 ? 24.766 15.461 4.492 1 93.88 200 VAL A C 1
ATOM 1601 O O . VAL A 1 200 ? 23.766 14.773 4.664 1 93.88 200 VAL A O 1
ATOM 1604 N N . ALA A 1 201 ? 25.5 15.438 3.418 1 89.5 201 ALA A N 1
ATOM 1605 C CA . ALA A 1 201 ? 25.094 14.625 2.273 1 89.5 201 ALA A CA 1
ATOM 1606 C C . ALA A 1 201 ? 25.109 13.141 2.625 1 89.5 201 ALA A C 1
ATOM 1608 O O . ALA A 1 201 ? 24.219 12.391 2.215 1 89.5 201 ALA A O 1
ATOM 1609 N N . ARG A 1 202 ? 26.062 12.68 3.355 1 90.69 202 ARG A N 1
ATOM 1610 C CA . ARG A 1 202 ? 26.172 11.273 3.738 1 90.69 202 ARG A CA 1
ATOM 1611 C C . ARG A 1 202 ? 25.094 10.898 4.738 1 90.69 202 ARG A C 1
ATOM 1613 O O . ARG A 1 202 ? 24.578 9.781 4.707 1 90.69 202 ARG A O 1
ATOM 1620 N N . LEU A 1 203 ? 24.812 11.859 5.625 1 94.12 203 LEU A N 1
ATOM 1621 C CA . LEU A 1 203 ? 23.734 11.609 6.57 1 94.12 203 LEU A CA 1
ATOM 1622 C C . LEU A 1 203 ? 22.391 11.5 5.852 1 94.12 203 LEU A C 1
ATOM 1624 O O . LEU A 1 203 ? 21.578 10.641 6.184 1 94.12 203 LEU A O 1
ATOM 1628 N N . ASP A 1 204 ? 22.188 12.375 4.887 1 92.94 204 ASP A N 1
ATOM 1629 C CA . ASP A 1 204 ? 20.969 12.328 4.086 1 92.94 204 ASP A CA 1
ATOM 1630 C C . ASP A 1 204 ? 20.859 11.016 3.314 1 92.94 204 ASP A C 1
ATOM 1632 O O . ASP A 1 204 ? 19.797 10.398 3.268 1 92.94 204 ASP A O 1
ATOM 1636 N N . GLU A 1 205 ? 21.969 10.602 2.768 1 88.5 205 GLU A N 1
ATOM 1637 C CA . GLU A 1 205 ? 22.016 9.344 2.029 1 88.5 205 GLU A CA 1
ATOM 1638 C C . GLU A 1 205 ? 21.688 8.164 2.934 1 88.5 205 GLU A C 1
ATOM 1640 O O . GLU A 1 205 ? 20.953 7.258 2.533 1 88.5 205 GLU A O 1
ATOM 1645 N N . PHE A 1 206 ? 22.25 8.234 4.07 1 92.81 206 PHE A N 1
ATOM 1646 C CA . PHE A 1 206 ? 21.969 7.18 5.039 1 92.81 206 PHE A CA 1
ATOM 1647 C C . PHE A 1 206 ? 20.484 7.133 5.371 1 92.81 206 PHE A C 1
ATOM 1649 O O . PHE A 1 206 ? 19.875 6.059 5.352 1 92.81 206 PHE A O 1
ATOM 1656 N N . ASN A 1 207 ? 19.938 8.266 5.66 1 92.81 207 ASN A N 1
ATOM 1657 C CA . ASN A 1 207 ? 18.531 8.336 6.023 1 92.81 207 ASN A CA 1
ATOM 1658 C C . ASN A 1 207 ? 17.641 7.816 4.902 1 92.81 207 ASN A C 1
ATOM 1660 O O . ASN A 1 207 ? 16.656 7.121 5.16 1 92.81 207 ASN A O 1
ATOM 1664 N N . ARG A 1 208 ? 17.969 8.117 3.746 1 89.5 208 ARG A N 1
ATOM 1665 C CA . ARG A 1 208 ? 17.188 7.656 2.609 1 89.5 208 ARG A CA 1
ATOM 1666 C C . ARG A 1 208 ? 17.359 6.152 2.396 1 89.5 208 ARG A C 1
ATOM 1668 O O . ARG A 1 208 ? 16.391 5.445 2.125 1 89.5 208 ARG A O 1
ATOM 1675 N N . SER A 1 209 ? 18.531 5.664 2.514 1 89 209 SER A N 1
ATOM 1676 C CA . SER A 1 209 ? 18.844 4.258 2.262 1 89 209 SER A CA 1
ATOM 1677 C C . SER A 1 209 ? 18.172 3.357 3.293 1 89 209 SER A C 1
ATOM 1679 O O . SER A 1 209 ? 17.609 2.312 2.943 1 89 209 SER A O 1
ATOM 1681 N N . ILE A 1 210 ? 18.328 3.771 4.535 1 91 210 ILE A N 1
ATOM 1682 C CA . ILE A 1 210 ? 17.812 2.9 5.586 1 91 210 ILE A CA 1
ATOM 1683 C C . ILE A 1 210 ? 16.297 2.795 5.477 1 91 210 ILE A C 1
ATOM 1685 O O . ILE A 1 210 ? 15.711 1.774 5.844 1 91 210 ILE A O 1
ATOM 1689 N N . GLN A 1 211 ? 15.648 3.766 4.867 1 89.25 211 GLN A N 1
ATOM 1690 C CA . GLN A 1 211 ? 14.195 3.775 4.719 1 89.25 211 GLN A CA 1
ATOM 1691 C C . GLN A 1 211 ? 13.75 2.791 3.643 1 89.25 211 GLN A C 1
ATOM 1693 O O . GLN A 1 211 ? 12.586 2.367 3.625 1 89.25 211 GLN A O 1
ATOM 1698 N N . LEU A 1 212 ? 14.578 2.426 2.791 1 88.06 212 LEU A N 1
ATOM 1699 C CA . LEU A 1 212 ? 14.258 1.472 1.736 1 88.06 212 LEU A CA 1
ATOM 1700 C C . LEU A 1 212 ? 13.891 0.112 2.326 1 88.06 212 LEU A C 1
ATOM 1702 O O . LEU A 1 212 ? 13.156 -0.658 1.71 1 88.06 212 LEU A O 1
ATOM 1706 N N . TYR A 1 213 ? 14.398 -0.1 3.48 1 87.75 213 TYR A N 1
ATOM 1707 C CA . TYR A 1 213 ? 14.242 -1.433 4.055 1 87.75 213 TYR A CA 1
ATOM 1708 C C . TYR A 1 213 ? 13.023 -1.494 4.969 1 87.75 213 TYR A C 1
ATOM 1710 O O . TYR A 1 213 ? 12.75 -2.529 5.578 1 87.75 213 TYR A O 1
ATOM 1718 N N . THR A 1 214 ? 12.391 -0.418 5.027 1 83.44 214 THR A N 1
ATOM 1719 C CA . THR A 1 214 ? 11.234 -0.387 5.926 1 83.44 214 THR A CA 1
ATOM 1720 C C . THR A 1 214 ? 9.953 -0.124 5.148 1 83.44 214 THR A C 1
ATOM 1722 O O . THR A 1 214 ? 9.984 0.43 4.047 1 83.44 214 THR A O 1
ATOM 1725 N N . ALA A 1 215 ? 8.812 -0.888 5.469 1 61.53 215 ALA A N 1
ATOM 1726 C CA . ALA A 1 215 ? 7.535 -0.711 4.777 1 61.53 215 ALA A CA 1
ATOM 1727 C C . ALA A 1 215 ? 6.859 0.59 5.199 1 61.53 215 ALA A C 1
ATOM 1729 O O . ALA A 1 215 ? 5.859 0.997 4.605 1 61.53 215 ALA A O 1
ATOM 1730 N N . ASP A 1 216 ? 7.355 1.341 6.301 1 59.34 216 ASP A N 1
ATOM 1731 C CA . ASP A 1 216 ? 6.41 2.039 7.168 1 59.34 216 ASP A CA 1
ATOM 1732 C C . ASP A 1 216 ? 6.234 3.49 6.727 1 59.34 216 ASP A C 1
ATOM 1734 O O . ASP A 1 216 ? 7.215 4.211 6.531 1 59.34 216 ASP A O 1
ATOM 1738 N N . GLU A 1 217 ? 4.996 3.883 6.203 1 57.84 217 GLU A N 1
ATOM 1739 C CA . GLU A 1 217 ? 4.418 5.164 5.805 1 57.84 217 GLU A CA 1
ATOM 1740 C C . GLU A 1 217 ? 4.367 6.133 6.984 1 57.84 217 GLU A C 1
ATOM 1742 O O . GLU A 1 217 ? 4.223 7.344 6.789 1 57.84 217 GLU A O 1
ATOM 1747 N N . THR A 1 218 ? 4.613 5.676 8.32 1 60.38 218 THR A N 1
ATOM 1748 C CA . THR A 1 218 ? 4.25 6.562 9.422 1 60.38 218 THR A CA 1
ATOM 1749 C C . THR A 1 218 ? 5.379 7.551 9.711 1 60.38 218 THR A C 1
ATOM 1751 O O . THR A 1 218 ? 5.215 8.461 10.523 1 60.38 218 THR A O 1
ATOM 1754 N N . ARG A 1 219 ? 6.398 7.555 8.961 1 66.31 219 ARG A N 1
ATOM 1755 C CA . ARG A 1 219 ? 7.605 8.281 9.336 1 66.31 219 ARG A CA 1
ATOM 1756 C C . ARG A 1 219 ? 7.438 9.781 9.102 1 66.31 219 ARG A C 1
ATOM 1758 O O . ARG A 1 219 ? 7.812 10.594 9.953 1 66.31 219 ARG A O 1
ATOM 1765 N N . ASN A 1 220 ? 6.719 10.07 8.156 1 78.69 220 ASN A N 1
ATOM 1766 C CA . ASN A 1 220 ? 6.629 11.484 7.82 1 78.69 220 ASN A CA 1
ATOM 1767 C C . ASN A 1 220 ? 5.84 12.258 8.867 1 78.69 220 ASN A C 1
ATOM 1769 O O . ASN A 1 220 ? 6.207 13.383 9.227 1 78.69 220 ASN A O 1
ATOM 1773 N N . ARG A 1 221 ? 4.949 11.625 9.555 1 90.31 221 ARG A N 1
ATOM 1774 C CA . ARG A 1 221 ? 4.117 12.289 10.555 1 90.31 221 ARG A CA 1
ATOM 1775 C C . ARG A 1 221 ? 4.906 12.562 11.828 1 90.31 221 ARG A C 1
ATOM 1777 O O . ARG A 1 221 ? 4.75 13.617 12.453 1 90.31 221 ARG A O 1
ATOM 1784 N N . ARG A 1 222 ? 5.801 11.68 12.148 1 93.19 222 ARG A N 1
ATOM 1785 C CA . ARG A 1 222 ? 6.613 11.844 13.352 1 93.19 222 ARG A CA 1
ATOM 1786 C C . ARG A 1 222 ? 7.617 12.984 13.18 1 93.19 222 ARG A C 1
ATOM 1788 O O . ARG A 1 222 ? 7.945 13.68 14.148 1 93.19 222 ARG A O 1
ATOM 1795 N N . VAL A 1 223 ? 8.031 13.234 12 1 94.5 223 VAL A N 1
ATOM 1796 C CA . VAL A 1 223 ? 8.984 14.297 11.727 1 94.5 223 VAL A CA 1
ATOM 1797 C C . VAL A 1 223 ? 8.367 15.656 12.055 1 94.5 223 VAL A C 1
ATOM 1799 O O . VAL A 1 223 ? 9.016 16.516 12.648 1 94.5 223 VAL A O 1
ATOM 1802 N N . PHE A 1 224 ? 7.117 15.828 11.773 1 96.06 224 PHE A N 1
ATOM 1803 C CA . PHE A 1 224 ? 6.418 17.062 12.094 1 96.06 224 PHE A CA 1
ATOM 1804 C C . PHE A 1 224 ? 6.402 17.297 13.602 1 96.06 224 PHE A C 1
ATOM 1806 O O . PHE A 1 224 ? 6.645 18.422 14.055 1 96.06 224 PHE A O 1
ATOM 1813 N N . GLU A 1 225 ? 6.199 16.281 14.328 1 95.81 225 GLU A N 1
ATOM 1814 C CA . GLU A 1 225 ? 6.152 16.391 15.789 1 95.81 225 GLU A CA 1
ATOM 1815 C C . GLU A 1 225 ? 7.512 16.797 16.359 1 95.81 225 GLU A C 1
ATOM 1817 O O . GLU A 1 225 ? 7.594 17.672 17.219 1 95.81 225 GLU A O 1
ATOM 1822 N N . LEU A 1 226 ? 8.523 16.172 15.82 1 95.69 226 LEU A N 1
ATOM 1823 C CA . LEU A 1 226 ? 9.867 16.391 16.344 1 95.69 226 LEU A CA 1
ATOM 1824 C C . LEU A 1 226 ? 10.375 17.781 15.961 1 95.69 226 LEU A C 1
ATOM 1826 O O . LEU A 1 226 ? 11.164 18.391 16.688 1 95.69 226 LEU A O 1
ATOM 1830 N N . ALA A 1 227 ? 9.883 18.281 14.883 1 95.94 227 ALA A N 1
ATOM 1831 C CA . ALA A 1 227 ? 10.32 19.594 14.398 1 95.94 227 ALA A CA 1
ATOM 1832 C C . ALA A 1 227 ? 9.93 20.703 15.375 1 95.94 227 ALA A C 1
ATOM 1834 O O . ALA A 1 227 ? 10.578 21.75 15.422 1 95.94 227 ALA A O 1
ATOM 1835 N N . VAL A 1 228 ? 8.906 20.438 16.172 1 96.06 228 VAL A N 1
ATOM 1836 C CA . VAL A 1 228 ? 8.414 21.5 17.031 1 96.06 228 VAL A CA 1
ATOM 1837 C C . VAL A 1 228 ? 8.406 21.031 18.484 1 96.06 228 VAL A C 1
ATOM 1839 O O . VAL A 1 228 ? 7.82 21.688 19.344 1 96.06 228 VAL A O 1
ATOM 1842 N N . LYS A 1 229 ? 9.008 19.953 18.766 1 92.75 229 LYS A N 1
ATOM 1843 C CA . LYS A 1 229 ? 8.984 19.344 20.094 1 92.75 229 LYS A CA 1
ATOM 1844 C C . LYS A 1 229 ? 9.547 20.281 21.141 1 92.75 229 LYS A C 1
ATOM 1846 O O . LYS A 1 229 ? 8.992 20.391 22.25 1 92.75 229 LYS A O 1
ATOM 1851 N N . ASP A 1 230 ? 10.594 21 20.875 1 90.31 230 ASP A N 1
ATOM 1852 C CA . ASP A 1 230 ? 11.258 21.859 21.859 1 90.31 230 ASP A CA 1
ATOM 1853 C C . ASP A 1 230 ? 11.031 23.344 21.531 1 90.31 230 ASP A C 1
ATOM 1855 O O . ASP A 1 230 ? 11.859 24.188 21.875 1 90.31 230 ASP A O 1
ATOM 1859 N N . ILE A 1 231 ? 9.938 23.625 20.938 1 93.69 231 ILE A N 1
ATOM 1860 C CA . ILE A 1 231 ? 9.734 24.969 20.406 1 93.69 231 ILE A CA 1
ATOM 1861 C C . ILE A 1 231 ? 9.609 25.953 21.562 1 93.69 231 ILE A C 1
ATOM 1863 O O . ILE A 1 231 ? 9.984 27.125 21.438 1 93.69 231 ILE A O 1
ATOM 1867 N N . LYS A 1 232 ? 9.172 25.531 22.766 1 89.88 232 LYS A N 1
ATOM 1868 C CA . LYS A 1 232 ? 9.039 26.422 23.922 1 89.88 232 LYS A CA 1
ATOM 1869 C C . LYS A 1 232 ? 10.383 26.641 24.594 1 89.88 232 LYS A C 1
ATOM 1871 O O . LYS A 1 232 ? 10.727 27.766 24.953 1 89.88 232 LYS A O 1
ATOM 1876 N N . ALA A 1 233 ? 11.141 25.562 24.641 1 91.88 233 ALA A N 1
ATOM 1877 C CA . ALA A 1 233 ? 12.414 25.609 25.344 1 91.88 233 ALA A CA 1
ATOM 1878 C C . ALA A 1 233 ? 13.508 26.188 24.469 1 91.88 233 ALA A C 1
ATOM 1880 O O . ALA A 1 233 ? 14.375 26.922 24.953 1 91.88 233 ALA A O 1
ATOM 1881 N N . ASP A 1 234 ? 13.414 25.891 23.219 1 92.56 234 ASP A N 1
ATOM 1882 C CA . ASP A 1 234 ? 14.469 26.312 22.297 1 92.56 234 ASP A CA 1
ATOM 1883 C C . ASP A 1 234 ? 13.891 26.656 20.922 1 92.56 234 ASP A C 1
ATOM 1885 O O . ASP A 1 234 ? 14.102 25.922 19.953 1 92.56 234 ASP A O 1
ATOM 1889 N N . PRO A 1 235 ? 13.312 27.844 20.797 1 94.44 235 PRO A N 1
ATOM 1890 C CA . PRO A 1 235 ? 12.734 28.234 19.5 1 94.44 235 PRO A CA 1
ATOM 1891 C C . PRO A 1 235 ? 13.789 28.391 18.406 1 94.44 235 PRO A C 1
ATOM 1893 O O . PRO A 1 235 ? 13.469 28.266 17.219 1 94.44 235 PRO A O 1
ATOM 1896 N N . ASP A 1 236 ? 15.023 28.641 18.828 1 94.81 236 ASP A N 1
ATOM 1897 C CA . ASP A 1 236 ? 16.094 28.812 17.844 1 94.81 236 ASP A CA 1
ATOM 1898 C C . ASP A 1 236 ? 16.359 27.516 17.078 1 94.81 236 ASP A C 1
ATOM 1900 O O . ASP A 1 236 ? 16.688 27.531 15.898 1 94.81 236 ASP A O 1
ATOM 1904 N N . ARG A 1 237 ? 16.234 26.453 17.797 1 95.38 237 ARG A N 1
ATOM 1905 C CA . ARG A 1 237 ? 16.391 25.172 17.109 1 95.38 237 ARG A CA 1
ATOM 1906 C C . ARG A 1 237 ? 15.328 25 16.031 1 95.38 237 ARG A C 1
ATOM 1908 O O . ARG A 1 237 ? 15.633 24.562 14.922 1 95.38 237 ARG A O 1
ATOM 1915 N N . THR A 1 238 ? 14.07 25.328 16.344 1 96.75 238 THR A N 1
ATOM 1916 C CA . THR A 1 238 ? 12.984 25.219 15.375 1 96.75 238 THR A CA 1
ATOM 1917 C C . THR A 1 238 ? 13.234 26.125 14.172 1 96.75 238 THR A C 1
ATOM 1919 O O . THR A 1 238 ? 12.961 25.75 13.031 1 96.75 238 THR A O 1
ATOM 1922 N N . ARG A 1 239 ? 13.797 27.297 14.469 1 96.75 239 ARG A N 1
ATOM 1923 C CA . ARG A 1 239 ? 14.133 28.219 13.391 1 96.75 239 ARG A CA 1
ATOM 1924 C C . ARG A 1 239 ? 15.219 27.641 12.492 1 96.75 239 ARG A C 1
ATOM 1926 O O . ARG A 1 239 ? 15.133 27.734 11.266 1 96.75 239 ARG A O 1
ATOM 1933 N N . ARG A 1 240 ? 16.188 27.062 13.125 1 96.81 240 ARG A N 1
ATOM 1934 C CA . ARG A 1 240 ? 17.266 26.453 12.359 1 96.81 240 ARG A CA 1
ATOM 1935 C C . ARG A 1 240 ? 16.734 25.297 11.5 1 96.81 240 ARG A C 1
ATOM 1937 O O . ARG A 1 240 ? 17.125 25.156 10.336 1 96.81 240 ARG A O 1
ATOM 1944 N N . LEU A 1 241 ? 15.906 24.516 12.055 1 97.12 241 LEU A N 1
ATOM 1945 C CA . LEU A 1 241 ? 15.328 23.406 11.32 1 97.12 241 LEU A CA 1
ATOM 1946 C C . LEU A 1 241 ? 14.508 23.891 10.141 1 97.12 241 LEU A C 1
ATOM 1948 O O . LEU A 1 241 ? 14.578 23.328 9.047 1 97.12 241 LEU A O 1
ATOM 1952 N N . ALA A 1 242 ? 13.711 24.922 10.336 1 97.25 242 ALA A N 1
ATOM 1953 C CA . ALA A 1 242 ? 12.898 25.5 9.266 1 97.25 242 ALA A CA 1
ATOM 1954 C C . ALA A 1 242 ? 13.781 25.984 8.109 1 97.25 242 ALA A C 1
ATOM 1956 O O . ALA A 1 242 ? 13.484 25.719 6.945 1 97.25 242 ALA A O 1
ATOM 1957 N N . GLU A 1 243 ? 14.82 26.672 8.508 1 97.56 243 GLU A N 1
ATOM 1958 C CA . GLU A 1 243 ? 15.734 27.203 7.504 1 97.56 243 GLU A CA 1
ATOM 1959 C C . GLU A 1 243 ? 16.453 26.094 6.766 1 97.56 243 GLU A C 1
ATOM 1961 O O . GLU A 1 243 ? 16.625 26.156 5.547 1 97.56 243 GLU A O 1
ATOM 1966 N N . ALA A 1 244 ? 16.891 25.109 7.551 1 97.69 244 ALA A N 1
ATOM 1967 C CA . ALA A 1 244 ? 17.562 23.953 6.953 1 97.69 244 ALA A CA 1
ATOM 1968 C C . ALA A 1 244 ? 16.641 23.234 5.977 1 97.69 244 ALA A C 1
ATOM 1970 O O . ALA A 1 244 ? 17.062 22.859 4.879 1 97.69 244 ALA A O 1
ATOM 1971 N N . ALA A 1 245 ? 15.414 23.016 6.367 1 97.81 245 ALA A N 1
ATOM 1972 C CA . ALA A 1 245 ? 14.453 22.328 5.508 1 97.81 245 ALA A CA 1
ATOM 1973 C C . ALA A 1 245 ? 14.18 23.141 4.242 1 97.81 245 ALA A C 1
ATOM 1975 O O . ALA A 1 245 ? 14.047 22.562 3.154 1 97.81 245 ALA A O 1
ATOM 1976 N N . ALA A 1 246 ? 14.055 24.422 4.41 1 97.62 246 ALA A N 1
ATOM 1977 C CA . ALA A 1 246 ? 13.867 25.281 3.25 1 97.62 246 ALA A CA 1
ATOM 1978 C C . ALA A 1 246 ? 15.031 25.172 2.277 1 97.62 246 ALA A C 1
ATOM 1980 O O . ALA A 1 246 ? 14.836 25.125 1.061 1 97.62 246 ALA A O 1
ATOM 1981 N N . TYR A 1 247 ? 16.203 25.156 2.863 1 96.94 247 TYR A N 1
ATOM 1982 C CA . TYR A 1 247 ? 17.406 25 2.051 1 96.94 247 TYR A CA 1
ATOM 1983 C C . TYR A 1 247 ? 17.391 23.688 1.287 1 96.94 247 TYR A C 1
ATOM 1985 O O . TYR A 1 247 ? 17.656 23.656 0.085 1 96.94 247 TYR A O 1
ATOM 1993 N N . GLU A 1 248 ? 17.109 22.594 1.991 1 95.94 248 GLU A N 1
ATOM 1994 C CA . GLU A 1 248 ? 17.062 21.281 1.35 1 95.94 248 GLU A CA 1
ATOM 1995 C C . GLU A 1 248 ? 15.992 21.234 0.266 1 95.94 248 GLU A C 1
ATOM 1997 O O . GLU A 1 248 ? 16.188 20.594 -0.772 1 95.94 248 GLU A O 1
ATOM 2002 N N . ALA A 1 249 ? 14.828 21.828 0.504 1 96.38 249 ALA A N 1
ATOM 2003 C CA . ALA A 1 249 ? 13.75 21.859 -0.482 1 96.38 249 ALA A CA 1
ATOM 2004 C C . ALA A 1 249 ? 14.203 22.547 -1.769 1 96.38 249 ALA A C 1
ATOM 2006 O O . ALA A 1 249 ? 13.922 22.062 -2.869 1 96.38 249 ALA A O 1
ATOM 2007 N N . LYS A 1 250 ? 14.898 23.578 -1.623 1 95 250 LYS A N 1
ATOM 2008 C CA . LYS A 1 250 ? 15.352 24.359 -2.766 1 95 250 LYS A CA 1
ATOM 2009 C C . LYS A 1 250 ? 16.406 23.609 -3.574 1 95 250 LYS A C 1
ATOM 2011 O O . LYS A 1 250 ? 16.484 23.75 -4.797 1 95 250 LYS A O 1
ATOM 2016 N N . HIS A 1 251 ? 17.125 22.75 -2.945 1 90.94 251 HIS A N 1
ATOM 2017 C CA . HIS A 1 251 ? 18.266 22.141 -3.604 1 90.94 251 HIS A CA 1
ATOM 2018 C C . HIS A 1 251 ? 18.016 20.672 -3.922 1 90.94 251 HIS A C 1
ATOM 2020 O O . HIS A 1 251 ? 18.859 20.016 -4.527 1 90.94 251 HIS A O 1
ATOM 2026 N N . SER A 1 252 ? 16.891 20.203 -3.57 1 88.56 252 SER A N 1
ATOM 2027 C CA . SER A 1 252 ? 16.594 18.797 -3.854 1 88.56 252 SER A CA 1
ATOM 2028 C C . SER A 1 252 ? 16.156 18.609 -5.305 1 88.56 252 SER A C 1
ATOM 2030 O O . SER A 1 252 ? 15.414 19.422 -5.848 1 88.56 252 SER A O 1
ATOM 2032 N N . VAL A 1 253 ? 16.672 17.547 -5.922 1 81.38 253 VAL A N 1
ATOM 2033 C CA . VAL A 1 253 ? 16.297 17.219 -7.289 1 81.38 253 VAL A CA 1
ATOM 2034 C C . VAL A 1 253 ? 15.102 16.266 -7.281 1 81.38 253 VAL A C 1
ATOM 2036 O O . VAL A 1 253 ? 14.375 16.156 -8.273 1 81.38 253 VAL A O 1
ATOM 2039 N N . ASP A 1 254 ? 14.891 15.617 -6.199 1 87.44 254 ASP A N 1
ATOM 2040 C CA . ASP A 1 254 ? 13.766 14.703 -6.027 1 87.44 254 ASP A CA 1
ATOM 2041 C C . ASP A 1 254 ? 12.492 15.461 -5.648 1 87.44 254 ASP A C 1
ATOM 2043 O O . ASP A 1 254 ? 12.422 16.062 -4.57 1 87.44 254 ASP A O 1
ATOM 2047 N N . PRO A 1 255 ? 11.516 15.305 -6.527 1 90.56 255 PRO A N 1
ATOM 2048 C CA . PRO A 1 255 ? 10.297 16.062 -6.262 1 90.56 255 PRO A CA 1
ATOM 2049 C C . PRO A 1 255 ? 9.617 15.672 -4.953 1 90.56 255 PRO A C 1
ATOM 2051 O O . PRO A 1 255 ? 9.047 16.516 -4.262 1 90.56 255 PRO A O 1
ATOM 2054 N N . GLU A 1 256 ? 9.641 14.484 -4.625 1 88 256 GLU A N 1
ATOM 2055 C CA . GLU A 1 256 ? 9.023 14.023 -3.381 1 88 256 GLU A CA 1
ATOM 2056 C C . GLU A 1 256 ? 9.758 14.578 -2.164 1 88 256 GLU A C 1
ATOM 2058 O O . GLU A 1 256 ? 9.133 15.023 -1.2 1 88 256 GLU A O 1
ATOM 2063 N N . ALA A 1 257 ? 11.039 14.516 -2.221 1 90.12 257 ALA A N 1
ATOM 2064 C CA . ALA A 1 257 ? 11.844 15.062 -1.132 1 90.12 257 ALA A CA 1
ATOM 2065 C C . ALA A 1 257 ? 11.664 16.578 -1.019 1 90.12 257 ALA A C 1
ATOM 2067 O O . ALA A 1 257 ? 11.578 17.109 0.086 1 90.12 257 ALA A O 1
ATOM 2068 N N . LYS A 1 258 ? 11.656 17.172 -2.15 1 94.19 258 LYS A N 1
ATOM 2069 C CA . LYS A 1 258 ? 11.445 18.625 -2.182 1 94.19 258 LYS A CA 1
ATOM 2070 C C . LYS A 1 258 ? 10.148 19 -1.48 1 94.19 258 LYS A C 1
ATOM 2072 O O . LYS A 1 258 ? 10.125 19.922 -0.661 1 94.19 258 LYS A O 1
ATOM 2077 N N . ALA A 1 259 ? 9.125 18.312 -1.815 1 93.94 259 ALA A N 1
ATOM 2078 C CA . ALA A 1 259 ? 7.82 18.578 -1.227 1 93.94 259 ALA A CA 1
ATOM 2079 C C . ALA A 1 259 ? 7.832 18.328 0.278 1 93.94 259 ALA A C 1
ATOM 2081 O O . ALA A 1 259 ? 7.25 19.094 1.049 1 93.94 259 ALA A O 1
ATOM 2082 N N . GLU A 1 260 ? 8.477 17.297 0.707 1 92.75 260 GLU A N 1
ATOM 2083 C CA . GLU A 1 260 ? 8.547 16.969 2.125 1 92.75 260 GLU A CA 1
ATOM 2084 C C . GLU A 1 260 ? 9.289 18.031 2.91 1 92.75 260 GLU A C 1
ATOM 2086 O O . GLU A 1 260 ? 8.805 18.5 3.943 1 92.75 260 GLU A O 1
ATOM 2091 N N . PHE A 1 261 ? 10.445 18.406 2.424 1 96 261 PHE A N 1
ATOM 2092 C CA . PHE A 1 261 ? 11.234 19.438 3.096 1 96 261 PHE A CA 1
ATOM 2093 C C . PHE A 1 261 ? 10.484 20.75 3.143 1 96 261 PHE A C 1
ATOM 2095 O O . PHE A 1 261 ? 10.531 21.469 4.148 1 96 261 PHE A O 1
ATOM 2102 N N . ASP A 1 262 ? 9.82 21 2.066 1 97.06 262 ASP A N 1
ATOM 2103 C CA . ASP A 1 262 ? 9.039 22.234 2.018 1 97.06 262 ASP A CA 1
ATOM 2104 C C . ASP A 1 262 ? 7.926 22.219 3.062 1 97.06 262 ASP A C 1
ATOM 2106 O O . ASP A 1 262 ? 7.715 23.203 3.766 1 97.06 262 ASP A O 1
ATOM 2110 N N . ASN A 1 263 ? 7.258 21.156 3.16 1 96.56 263 ASN A N 1
ATOM 2111 C CA . ASN A 1 263 ? 6.191 21 4.148 1 96.56 263 ASN A CA 1
ATOM 2112 C C . ASN A 1 263 ? 6.727 21.125 5.57 1 96.56 263 ASN A C 1
ATOM 2114 O O . ASN A 1 263 ? 6.098 21.75 6.426 1 96.56 263 ASN A O 1
ATOM 2118 N N . TRP A 1 264 ? 7.902 20.547 5.797 1 96.69 264 TRP A N 1
ATOM 2119 C CA . TRP A 1 264 ? 8.492 20.609 7.129 1 96.69 264 TRP A CA 1
ATOM 2120 C C . TRP A 1 264 ? 8.883 22.031 7.492 1 96.69 264 TRP A C 1
ATOM 2122 O O . TRP A 1 264 ? 8.664 22.484 8.617 1 96.69 264 TRP A O 1
ATOM 2132 N N . SER A 1 265 ? 9.438 22.703 6.512 1 97.62 265 SER A N 1
ATOM 2133 C CA . SER A 1 265 ? 9.836 24.094 6.727 1 97.62 265 SER A CA 1
ATOM 2134 C C . SER A 1 265 ? 8.625 24.969 7.039 1 97.62 265 SER A C 1
ATOM 2136 O O . SER A 1 265 ? 8.617 25.688 8.039 1 97.62 265 SER A O 1
ATOM 2138 N N . LYS A 1 266 ? 7.645 24.844 6.254 1 97.38 266 LYS A N 1
ATOM 2139 C CA . LYS A 1 266 ? 6.441 25.656 6.418 1 97.38 266 LYS A CA 1
ATOM 2140 C C . LYS A 1 266 ? 5.738 25.328 7.734 1 97.38 266 LYS A C 1
ATOM 2142 O O . LYS A 1 266 ? 5.207 26.234 8.391 1 97.38 266 LYS A O 1
ATOM 2147 N N . PHE A 1 267 ? 5.793 24.109 8.094 1 97.62 267 PHE A N 1
ATOM 2148 C CA . PHE A 1 267 ? 5.156 23.703 9.336 1 97.62 267 PHE A CA 1
ATOM 2149 C C . PHE A 1 267 ? 5.875 24.312 10.539 1 97.62 267 PHE A C 1
ATOM 2151 O O . PHE A 1 267 ? 5.238 24.812 11.469 1 97.62 267 PHE A O 1
ATOM 2158 N N . ALA A 1 268 ? 7.172 24.203 10.516 1 96.81 268 ALA A N 1
ATOM 2159 C CA . ALA A 1 268 ? 7.961 24.797 11.594 1 96.81 268 ALA A CA 1
ATOM 2160 C C . ALA A 1 268 ? 7.727 26.297 11.695 1 96.81 268 ALA A C 1
ATOM 2162 O O . ALA A 1 268 ? 7.574 26.844 12.789 1 96.81 268 ALA A O 1
ATOM 2163 N N . ASN A 1 269 ? 7.641 26.938 10.578 1 94.69 269 ASN A N 1
ATOM 2164 C CA . ASN A 1 269 ? 7.395 28.375 10.555 1 94.69 269 ASN A CA 1
ATOM 2165 C C . ASN A 1 269 ? 6.008 28.719 11.094 1 94.69 269 ASN A C 1
ATOM 2167 O O . ASN A 1 269 ? 5.848 29.688 11.836 1 94.69 269 ASN A O 1
ATOM 2171 N N . PHE A 1 270 ? 5.105 27.969 10.719 1 95.62 270 PHE A N 1
ATOM 2172 C CA . PHE A 1 270 ? 3.748 28.156 11.219 1 95.62 270 PHE A CA 1
ATOM 2173 C C . PHE A 1 270 ? 3.711 28.031 12.734 1 95.62 270 PHE A C 1
ATOM 2175 O O . PHE A 1 270 ? 3.088 28.844 13.414 1 95.62 270 PHE A O 1
ATOM 2182 N N . SER A 1 271 ? 4.387 27.031 13.234 1 95.75 271 SER A N 1
ATOM 2183 C CA . SER A 1 271 ? 4.414 26.797 14.672 1 95.75 271 SER A CA 1
ATOM 2184 C C . SER A 1 271 ? 5.121 27.938 15.406 1 95.75 271 SER A C 1
ATOM 2186 O O . SER A 1 271 ? 4.73 28.297 16.516 1 95.75 271 SER A O 1
ATOM 2188 N N . LEU A 1 272 ? 6.148 28.453 14.766 1 93.75 272 LEU A N 1
ATOM 2189 C CA . LEU A 1 272 ? 6.844 29.609 15.352 1 93.75 272 LEU A CA 1
ATOM 2190 C C . LEU A 1 272 ? 5.938 30.828 15.383 1 93.75 272 LEU A C 1
ATOM 2192 O O . LEU A 1 272 ? 5.938 31.578 16.375 1 93.75 272 LEU A O 1
ATOM 2196 N N . ALA A 1 273 ? 5.145 30.953 14.32 1 90.19 273 ALA A N 1
ATOM 2197 C CA . ALA A 1 273 ? 4.191 32.062 14.273 1 90.19 273 ALA A CA 1
ATOM 2198 C C . ALA A 1 273 ? 3.137 31.922 15.367 1 90.19 273 ALA A C 1
ATOM 2200 O O . ALA A 1 273 ? 2.736 32.906 15.977 1 90.19 273 ALA A O 1
ATOM 2201 N N . LEU A 1 274 ? 2.717 30.797 15.562 1 89.5 274 LEU A N 1
ATOM 2202 C CA . LEU A 1 274 ? 1.719 30.516 16.594 1 89.5 274 LEU A CA 1
ATOM 2203 C C . LEU A 1 274 ? 2.238 30.891 17.969 1 89.5 274 LEU A C 1
ATOM 2205 O O . LEU A 1 274 ? 1.499 31.453 18.797 1 89.5 274 LEU A O 1
ATOM 2209 N N . LYS A 1 275 ? 3.486 30.672 18.188 1 87 275 LYS A N 1
ATOM 2210 C CA . LYS A 1 275 ? 4.07 30.953 19.5 1 87 275 LYS A CA 1
ATOM 2211 C C . LYS A 1 275 ? 4.332 32.438 19.656 1 87 275 LYS A C 1
ATOM 2213 O O . LYS A 1 275 ? 4.328 32.969 20.781 1 87 275 LYS A O 1
ATOM 2218 N N . SER A 1 276 ? 4.492 33.094 18.578 1 82.19 276 SER A N 1
ATOM 2219 C CA . SER A 1 276 ? 4.812 34.5 18.641 1 82.19 276 SER A CA 1
ATOM 2220 C C . SER A 1 276 ? 3.557 35.375 18.547 1 82.19 276 SER A C 1
ATOM 2222 O O . SER A 1 276 ? 3.631 36.594 18.594 1 82.19 276 SER A O 1
ATOM 2224 N N . ALA A 1 277 ? 2.49 34.719 18.359 1 77.25 277 ALA A N 1
ATOM 2225 C CA . ALA A 1 277 ? 1.252 35.469 18.125 1 77.25 277 ALA A CA 1
ATOM 2226 C C . ALA A 1 277 ? 0.907 36.344 19.328 1 77.25 277 ALA A C 1
ATOM 2228 O O . ALA A 1 277 ? 0.826 35.844 20.453 1 77.25 277 ALA A O 1
ATOM 2229 N N . THR A 1 278 ? 1.139 37.719 19.25 1 68.88 278 THR A N 1
ATOM 2230 C CA . THR A 1 278 ? 0.765 38.688 20.281 1 68.88 278 THR A CA 1
ATOM 2231 C C . THR A 1 278 ? -0.377 39.562 19.812 1 68.88 278 THR A C 1
ATOM 2233 O O . THR A 1 278 ? -0.499 39.844 18.609 1 68.88 278 THR A O 1
ATOM 2236 N N . PRO A 1 279 ? -1.177 39.906 20.906 1 63.94 279 PRO A N 1
ATOM 2237 C CA . PRO A 1 279 ? -2.289 40.812 20.609 1 63.94 279 PRO A CA 1
ATOM 2238 C C . PRO A 1 279 ? -1.821 42.188 20.188 1 63.94 279 PRO A C 1
ATOM 2240 O O . PRO A 1 279 ? -0.819 42.688 20.703 1 63.94 279 PRO A O 1
ATOM 2243 N N . GLY A 1 280 ? -1.985 42.656 18.891 1 64.44 280 GLY A N 1
ATOM 2244 C CA . GLY A 1 280 ? -1.788 44.062 18.609 1 64.44 280 GLY A CA 1
ATOM 2245 C C . GLY A 1 280 ? -1.011 44.312 17.328 1 64.44 280 GLY A C 1
ATOM 2246 O O . GLY A 1 280 ? -1.188 45.344 16.688 1 64.44 280 GLY A O 1
ATOM 2247 N N . ALA A 1 281 ? -0.221 43.375 16.969 1 66.25 281 ALA A N 1
ATOM 2248 C CA . ALA A 1 281 ? 0.647 43.656 15.828 1 66.25 281 ALA A CA 1
ATOM 2249 C C . ALA A 1 281 ? -0.077 43.406 14.508 1 66.25 281 ALA A C 1
ATOM 2251 O O . ALA A 1 281 ? -0.114 42.281 14.023 1 66.25 281 ALA A O 1
ATOM 2252 N N . MET A 1 282 ? -1.057 44.375 14.109 1 82.56 282 MET A N 1
ATOM 2253 C CA . MET A 1 282 ? -1.672 44.219 12.805 1 82.56 282 MET A CA 1
ATOM 2254 C C . MET A 1 282 ? -1.675 45.531 12.016 1 82.56 282 MET A C 1
ATOM 2256 O O . MET A 1 282 ? -2.066 46.562 12.547 1 82.56 282 MET A O 1
ATOM 2260 N N . SER A 1 283 ? -1.116 45.375 10.875 1 81.81 283 SER A N 1
ATOM 2261 C CA . SER A 1 283 ? -1.122 46.562 10.008 1 81.81 283 SER A CA 1
ATOM 2262 C C . SER A 1 283 ? -2.547 47 9.68 1 81.81 283 SER A C 1
ATOM 2264 O O . SER A 1 283 ? -3.424 46.156 9.461 1 81.81 283 SER A O 1
ATOM 2266 N N . ARG A 1 284 ? -2.764 48.281 9.688 1 80.56 284 ARG A N 1
ATOM 2267 C CA . ARG A 1 284 ? -4.066 48.844 9.352 1 80.56 284 ARG A CA 1
ATOM 2268 C C . ARG A 1 284 ? -4.48 48.469 7.934 1 80.56 284 ARG A C 1
ATOM 2270 O O . ARG A 1 284 ? -5.672 48.375 7.629 1 80.56 284 ARG A O 1
ATOM 2277 N N . LYS A 1 285 ? -3.529 48.125 7.105 1 81.88 285 LYS A N 1
ATOM 2278 C CA . LYS A 1 285 ? -3.791 47.781 5.711 1 81.88 285 LYS A CA 1
ATOM 2279 C C . LYS A 1 285 ? -4.469 46.406 5.598 1 81.88 285 LYS A C 1
ATOM 2281 O O . LYS A 1 285 ? -5.051 46.094 4.562 1 81.88 285 LYS A O 1
ATOM 2286 N N . LYS A 1 286 ? -4.359 45.688 6.684 1 90.69 286 LYS A N 1
ATOM 2287 C CA . LYS A 1 286 ? -4.934 44.375 6.68 1 90.69 286 LYS A CA 1
ATOM 2288 C C . LYS A 1 286 ? -6.332 44.344 7.293 1 90.69 286 LYS A C 1
ATOM 2290 O O . LYS A 1 286 ? -6.949 43.312 7.445 1 90.69 286 LYS A O 1
ATOM 2295 N N . ILE A 1 287 ? -6.762 45.531 7.648 1 91 287 ILE A N 1
ATOM 2296 C CA . ILE A 1 287 ? -8.133 45.688 8.117 1 91 287 ILE A CA 1
ATOM 2297 C C . ILE A 1 287 ? -8.961 46.375 7.039 1 91 287 ILE A C 1
ATOM 2299 O O . ILE A 1 287 ? -8.859 47.594 6.848 1 91 287 ILE A O 1
ATOM 2303 N N . PHE A 1 288 ? -9.781 45.656 6.375 1 91.69 288 PHE A N 1
ATOM 2304 C CA . PHE A 1 288 ? -10.594 46.156 5.27 1 91.69 288 PHE A CA 1
ATOM 2305 C C . PHE A 1 288 ? -11.891 46.75 5.781 1 91.69 288 PHE A C 1
ATOM 2307 O O . PHE A 1 288 ? -12.469 46.281 6.758 1 91.69 288 PHE A O 1
ATOM 2314 N N . SER A 1 289 ? -12.289 47.812 5.074 1 88.69 289 SER A N 1
ATOM 2315 C CA . SER A 1 289 ? -13.633 48.312 5.305 1 88.69 289 SER A CA 1
ATOM 2316 C C . SER A 1 289 ? -14.672 47.562 4.492 1 88.69 289 SER A C 1
ATOM 2318 O O . SER A 1 289 ? -14.336 46.938 3.484 1 88.69 289 SER A O 1
ATOM 2320 N N . ARG A 1 290 ? -15.844 47.594 4.891 1 87.88 290 ARG A N 1
ATOM 2321 C CA . ARG A 1 290 ? -16.922 46.906 4.191 1 87.88 290 ARG A CA 1
ATOM 2322 C C . ARG A 1 290 ? -17.062 47.406 2.762 1 87.88 290 ARG A C 1
ATOM 2324 O O . ARG A 1 290 ? -17.422 46.656 1.857 1 87.88 290 ARG A O 1
ATOM 2331 N N . SER A 1 291 ? -16.781 48.688 2.561 1 87.31 291 SER A N 1
ATOM 2332 C CA . SER A 1 291 ? -16.953 49.312 1.249 1 87.31 291 SER A CA 1
ATOM 2333 C C . SER A 1 291 ? -15.898 48.812 0.263 1 87.31 291 SER A C 1
ATOM 2335 O O . SER A 1 291 ? -16.062 48.938 -0.95 1 87.31 291 SER A O 1
ATOM 2337 N N . GLU A 1 292 ? -14.906 48.188 0.831 1 91.25 292 GLU A N 1
ATOM 2338 C CA . GLU A 1 292 ? -13.852 47.656 -0.02 1 91.25 292 GLU A CA 1
ATOM 2339 C C . GLU A 1 292 ? -14.219 46.281 -0.562 1 91.25 292 GLU A C 1
ATOM 2341 O O . GLU A 1 292 ? -13.531 45.719 -1.434 1 91.25 292 GLU A O 1
ATOM 2346 N N . LEU A 1 293 ? -15.25 45.719 -0.061 1 91.88 293 LEU A N 1
ATOM 2347 C CA . LEU A 1 293 ? -15.719 44.406 -0.489 1 91.88 293 LEU A CA 1
ATOM 2348 C C . LEU A 1 293 ? -17.125 44.5 -1.074 1 91.88 293 LEU A C 1
ATOM 2350 O O . LEU A 1 293 ? -17.953 45.25 -0.583 1 91.88 293 LEU A O 1
ATOM 2354 N N . SER A 1 294 ? -17.312 43.781 -2.135 1 89.5 294 SER A N 1
ATOM 2355 C CA . SER A 1 294 ? -18.656 43.656 -2.693 1 89.5 294 SER A CA 1
ATOM 2356 C C . SER A 1 294 ? -19.312 42.344 -2.256 1 89.5 294 SER A C 1
ATOM 2358 O O . SER A 1 294 ? -18.844 41.281 -2.598 1 89.5 294 SER A O 1
ATOM 2360 N N . PHE A 1 295 ? -20.344 42.562 -1.5 1 90.19 295 PHE A N 1
ATOM 2361 C CA . PHE A 1 295 ? -21.125 41.438 -1.039 1 90.19 295 PHE A CA 1
ATOM 2362 C C . PHE A 1 295 ? -22.375 41.25 -1.892 1 90.19 295 PHE A C 1
ATOM 2364 O O . PHE A 1 295 ? -23.219 42.125 -1.969 1 90.19 295 PHE A O 1
ATOM 2371 N N . ASP A 1 296 ? -22.406 40.125 -2.682 1 88.88 296 ASP A N 1
ATOM 2372 C CA . ASP A 1 296 ? -23.562 39.844 -3.533 1 88.88 296 ASP A CA 1
ATOM 2373 C C . ASP A 1 296 ? -24.312 38.625 -3.049 1 88.88 296 ASP A C 1
ATOM 2375 O O . ASP A 1 296 ? -23.703 37.688 -2.541 1 88.88 296 ASP A O 1
ATOM 2379 N N . SER A 1 297 ? -25.547 38.562 -3.217 1 89.56 297 SER A N 1
ATOM 2380 C CA . SER A 1 297 ? -26.422 37.531 -2.688 1 89.56 297 SER A CA 1
ATOM 2381 C C . SER A 1 297 ? -26.031 36.156 -3.199 1 89.56 297 SER A C 1
ATOM 2383 O O . SER A 1 297 ? -26.031 35.188 -2.443 1 89.56 297 SER A O 1
ATOM 2385 N N . PRO A 1 298 ? -25.656 36.062 -4.43 1 91.56 298 PRO A N 1
ATOM 2386 C CA . PRO A 1 298 ? -25.297 34.719 -4.926 1 91.56 298 PRO A CA 1
ATOM 2387 C C . PRO A 1 298 ? -24.047 34.156 -4.266 1 91.56 298 PRO A C 1
ATOM 2389 O O . PRO A 1 298 ? -23.766 32.969 -4.387 1 91.56 298 PRO A O 1
ATOM 2392 N N . TYR A 1 299 ? -23.328 35 -3.568 1 92.06 299 TYR A N 1
ATOM 2393 C CA . TYR A 1 299 ? -22.047 34.594 -2.994 1 92.06 299 TYR A CA 1
ATOM 2394 C C . TYR A 1 299 ? -22.25 33.906 -1.644 1 92.06 299 TYR A C 1
ATOM 2396 O O . TYR A 1 299 ? -21.312 33.312 -1.103 1 92.06 299 TYR A O 1
ATOM 2404 N N . LYS A 1 300 ? -23.406 33.906 -1.149 1 89.94 300 LYS A N 1
ATOM 2405 C CA . LYS A 1 300 ? -23.656 33.375 0.19 1 89.94 300 LYS A CA 1
ATOM 2406 C C . LYS A 1 300 ? -23.406 31.875 0.248 1 89.94 300 LYS A C 1
ATOM 2408 O O . LYS A 1 300 ? -23.906 31.125 -0.59 1 89.94 300 LYS A O 1
ATOM 2413 N N . ILE A 1 301 ? -22.578 31.469 1.128 1 89.25 301 ILE A N 1
ATOM 2414 C CA . ILE A 1 301 ? -22.234 30.062 1.314 1 89.25 301 ILE A CA 1
ATOM 2415 C C . ILE A 1 301 ? -23.031 29.5 2.492 1 89.25 301 ILE A C 1
ATOM 2417 O O . ILE A 1 301 ? -23.594 28.406 2.4 1 89.25 301 ILE A O 1
ATOM 2421 N N . GLY A 1 302 ? -23 30.172 3.576 1 80 302 GLY A N 1
ATOM 2422 C CA . GLY A 1 302 ? -23.688 29.797 4.801 1 80 302 GLY A CA 1
ATOM 2423 C C . GLY A 1 302 ? -24.062 30.984 5.66 1 80 302 GLY A C 1
ATOM 2424 O O . GLY A 1 302 ? -23.922 32.125 5.238 1 80 302 GLY A O 1
ATOM 2425 N N . PRO A 1 303 ? -24.594 30.688 6.824 1 77.25 303 PRO A N 1
ATOM 2426 C CA . PRO A 1 303 ? -25.031 31.781 7.699 1 77.25 303 PRO A CA 1
ATOM 2427 C C . PRO A 1 303 ? -23.891 32.688 8.133 1 77.25 303 PRO A C 1
ATOM 2429 O O 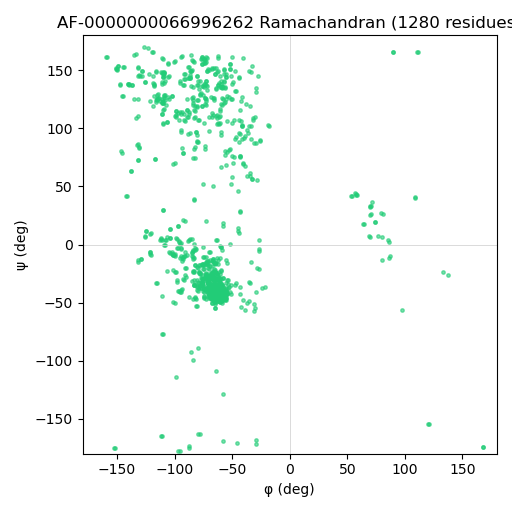. PRO A 1 303 ? -24.094 33.875 8.328 1 77.25 303 PRO A O 1
ATOM 2432 N N . GLN A 1 304 ? -22.75 32.156 8.203 1 82.88 304 GLN A N 1
ATOM 2433 C CA . GLN A 1 304 ? -21.641 32.969 8.703 1 82.88 304 GLN A CA 1
ATOM 2434 C C . GLN A 1 304 ? -20.531 33.062 7.672 1 82.88 304 GLN A C 1
ATOM 2436 O O . GLN A 1 304 ? -19.406 33.438 8 1 82.88 304 GLN A O 1
ATOM 2441 N N . SER A 1 305 ? -20.797 32.594 6.496 1 89.56 305 SER A N 1
ATOM 2442 C CA . SER A 1 305 ? -19.734 32.594 5.492 1 89.56 305 SER A CA 1
ATOM 2443 C C . SER A 1 305 ? -20.281 33 4.125 1 89.56 305 SER A C 1
ATOM 2445 O O . SER A 1 305 ? -21.391 32.656 3.748 1 89.56 305 SER A O 1
ATOM 2447 N N . THR A 1 306 ? -19.484 33.844 3.443 1 91.75 306 THR A N 1
ATOM 2448 C CA . THR A 1 306 ? -19.844 34.312 2.113 1 91.75 306 THR A CA 1
ATOM 2449 C C . THR A 1 306 ? -18.609 34.594 1.277 1 91.75 306 THR A C 1
ATOM 2451 O O . THR A 1 306 ? -17.531 34.906 1.823 1 91.75 306 THR A O 1
ATOM 2454 N N . LEU A 1 307 ? -18.797 34.406 -0.007 1 94.38 307 LEU A N 1
ATOM 2455 C CA . LEU A 1 307 ? -17.797 34.969 -0.905 1 94.38 307 LEU A CA 1
ATOM 2456 C C . LEU A 1 307 ? -17.969 36.469 -1.045 1 94.38 307 LEU A C 1
ATOM 2458 O O . LEU A 1 307 ? -19.031 37.031 -0.729 1 94.38 307 LEU A O 1
ATOM 2462 N N . ALA A 1 308 ? -16.906 37.094 -1.37 1 93.56 308 ALA A N 1
ATOM 2463 C CA . ALA A 1 308 ? -16.922 38.531 -1.659 1 93.56 308 ALA A CA 1
ATOM 2464 C C . ALA A 1 308 ? -15.836 38.906 -2.656 1 93.56 308 ALA A C 1
ATOM 2466 O O . ALA A 1 308 ? -14.836 38.188 -2.789 1 93.56 308 ALA A O 1
ATOM 2467 N N . ARG A 1 309 ? -16.125 39.938 -3.363 1 91.94 309 ARG A N 1
ATOM 2468 C CA . ARG A 1 309 ? -15.086 40.469 -4.238 1 91.94 309 ARG A CA 1
ATOM 2469 C C . ARG A 1 309 ? -14.328 41.625 -3.545 1 91.94 309 ARG A C 1
ATOM 2471 O O . ARG A 1 309 ? -14.93 42.594 -3.125 1 91.94 309 ARG A O 1
ATOM 2478 N N . LEU A 1 310 ? -13.117 41.406 -3.289 1 92.88 310 LEU A N 1
ATOM 2479 C CA . LEU A 1 310 ? -12.258 42.469 -2.752 1 92.88 310 LEU A CA 1
ATOM 2480 C C . LEU A 1 310 ? -11.781 43.375 -3.861 1 92.88 310 LEU A C 1
ATOM 2482 O O . LEU A 1 310 ? -11.086 42.969 -4.785 1 92.88 310 LEU A O 1
ATOM 2486 N N . LEU A 1 311 ? -12.172 44.594 -3.68 1 88.38 311 LEU A N 1
ATOM 2487 C CA . LEU A 1 311 ? -11.938 45.562 -4.734 1 88.38 311 LEU A CA 1
ATOM 2488 C C . LEU A 1 311 ? -10.547 46.188 -4.598 1 88.38 311 LEU A C 1
ATOM 2490 O O . LEU A 1 311 ? -10.008 46.281 -3.488 1 88.38 311 LEU A O 1
ATOM 2494 N N . ASP A 1 312 ? -9.914 46.594 -5.762 1 86.44 312 ASP A N 1
ATOM 2495 C CA . ASP A 1 312 ? -8.617 47.25 -5.832 1 86.44 312 ASP A CA 1
ATOM 2496 C C . ASP A 1 312 ? -7.547 46.438 -5.102 1 86.44 312 ASP A C 1
ATOM 2498 O O . ASP A 1 312 ? -6.793 47 -4.293 1 86.44 312 ASP A O 1
ATOM 2502 N N . TYR A 1 313 ? -7.602 45.188 -5.281 1 87.12 313 TYR A N 1
ATOM 2503 C CA . TYR A 1 313 ? -6.691 44.25 -4.656 1 87.12 313 TYR A CA 1
ATOM 2504 C C . TYR A 1 313 ? -6.234 43.188 -5.652 1 87.12 313 TYR A C 1
ATOM 2506 O O . TYR A 1 313 ? -7.051 42.625 -6.379 1 87.12 313 TYR A O 1
ATOM 2514 N N . PRO A 1 314 ? -4.98 42.844 -5.656 1 85.44 314 PRO A N 1
ATOM 2515 C CA . PRO A 1 314 ? -3.914 43.406 -4.82 1 85.44 314 PRO A CA 1
ATOM 2516 C C . PRO A 1 314 ? -3.451 44.781 -5.293 1 85.44 314 PRO A C 1
ATOM 2518 O O . PRO A 1 314 ? -2.758 45.469 -4.559 1 85.44 314 PRO A O 1
ATOM 2521 N N . THR A 1 315 ? -3.832 45.062 -6.586 1 83.25 315 THR A N 1
ATOM 2522 C CA . THR A 1 315 ? -3.508 46.375 -7.145 1 83.25 315 THR A CA 1
ATOM 2523 C C . THR A 1 315 ? -4.777 47.125 -7.535 1 83.25 315 THR A C 1
ATOM 2525 O O . THR A 1 315 ? -5.855 46.531 -7.629 1 83.25 315 THR A O 1
ATOM 2528 N N . LYS A 1 316 ? -4.594 48.406 -7.77 1 82.12 316 LYS A N 1
ATOM 2529 C CA . LYS A 1 316 ? -5.73 49.25 -8.148 1 82.12 316 LYS A CA 1
ATOM 2530 C C . LYS A 1 316 ? -6.398 48.719 -9.422 1 82.12 316 LYS A C 1
ATOM 2532 O O . LYS A 1 316 ? -5.715 48.281 -10.359 1 82.12 316 LYS A O 1
ATOM 2537 N N . TYR A 1 317 ? -7.742 48.656 -9.484 1 77.62 317 TYR A N 1
ATOM 2538 C CA . TYR A 1 317 ? -8.594 48.25 -10.609 1 77.62 317 TYR A CA 1
ATOM 2539 C C . TYR A 1 317 ? -8.617 46.75 -10.789 1 77.62 317 TYR A C 1
ATOM 2541 O O . TYR A 1 317 ? -9.062 46.25 -11.828 1 77.62 317 TYR A O 1
ATOM 2549 N N . GLN A 1 318 ? -8.031 46.094 -9.867 1 82.12 318 GLN A N 1
ATOM 2550 C CA . GLN A 1 318 ? -8.164 44.656 -9.852 1 82.12 318 GLN A CA 1
ATOM 2551 C C . GLN A 1 318 ? -9.039 44.188 -8.68 1 82.12 318 GLN A C 1
ATOM 2553 O O . GLN A 1 318 ? -9.195 44.906 -7.695 1 82.12 318 GLN A O 1
ATOM 2558 N N . SER A 1 319 ? -9.711 43.125 -8.938 1 86.62 319 SER A N 1
ATOM 2559 C CA . SER A 1 319 ? -10.508 42.562 -7.863 1 86.62 319 SER A CA 1
ATOM 2560 C C . SER A 1 319 ? -10.234 41.062 -7.715 1 86.62 319 SER A C 1
ATOM 2562 O O . SER A 1 319 ? -9.883 40.375 -8.688 1 86.62 319 SER A O 1
ATOM 2564 N N . ARG A 1 320 ? -10.273 40.594 -6.512 1 91.12 320 ARG A N 1
ATOM 2565 C CA . ARG A 1 320 ? -10.102 39.188 -6.207 1 91.12 320 ARG A CA 1
ATOM 2566 C C . ARG A 1 320 ? -11.273 38.656 -5.391 1 91.12 320 ARG A C 1
ATOM 2568 O O . ARG A 1 320 ? -11.797 39.344 -4.52 1 91.12 320 ARG A O 1
ATOM 2575 N N . LEU A 1 321 ? -11.625 37.438 -5.777 1 93.25 321 LEU A N 1
ATOM 2576 C CA . LEU A 1 321 ? -12.617 36.781 -4.945 1 93.25 321 LEU A CA 1
ATOM 2577 C C . LEU A 1 321 ? -12 36.281 -3.639 1 93.25 321 LEU A C 1
ATOM 2579 O O . LEU A 1 321 ? -10.891 35.75 -3.633 1 93.25 321 LEU A O 1
ATOM 2583 N N . VAL A 1 322 ? -12.734 36.5 -2.51 1 96 322 VAL A N 1
ATOM 2584 C CA . VAL A 1 322 ? -12.273 36.094 -1.186 1 96 322 VAL A CA 1
ATOM 2585 C C . VAL A 1 322 ? -13.406 35.438 -0.423 1 96 322 VAL A C 1
ATOM 2587 O O . VAL A 1 322 ? -14.555 35.438 -0.857 1 96 322 VAL A O 1
ATOM 2590 N N . LEU A 1 323 ? -13.031 34.75 0.607 1 96.44 323 LEU A N 1
ATOM 2591 C CA . LEU A 1 323 ? -13.992 34.156 1.538 1 96.44 323 LEU A CA 1
ATOM 2592 C C . LEU A 1 323 ? -14.047 34.938 2.838 1 96.44 323 LEU A C 1
ATOM 2594 O O . LEU A 1 323 ? -13.008 35.219 3.447 1 96.44 323 LEU A O 1
ATOM 2598 N N . VAL A 1 324 ? -15.203 35.375 3.23 1 94 324 VAL A N 1
ATOM 2599 C CA . VAL A 1 324 ? -15.375 36.125 4.469 1 94 324 VAL A CA 1
ATOM 2600 C C . VAL A 1 324 ? -16.156 35.281 5.477 1 94 324 VAL A C 1
ATOM 2602 O O . VAL A 1 324 ? -17.234 34.75 5.16 1 94 324 VAL A O 1
ATOM 2605 N N . GLU A 1 325 ? -15.625 35.094 6.641 1 91.81 325 GLU A N 1
ATOM 2606 C CA . GLU A 1 325 ? -16.328 34.469 7.762 1 91.81 325 GLU A CA 1
ATOM 2607 C C . GLU A 1 325 ? -16.625 35.5 8.852 1 91.81 325 GLU A C 1
ATOM 2609 O O . GLU A 1 325 ? -15.719 36.031 9.461 1 91.81 325 GLU A O 1
ATOM 2614 N N . TRP A 1 326 ? -17.875 35.594 9.094 1 86.06 326 TRP A N 1
ATOM 2615 C CA . TRP A 1 326 ? -18.312 36.594 10.055 1 86.06 326 TRP A CA 1
ATOM 2616 C C . TRP A 1 326 ? -18.25 36.062 11.484 1 86.06 326 TRP A C 1
ATOM 2618 O O . TRP A 1 326 ? -18.562 34.906 11.734 1 86.06 326 TRP A O 1
ATOM 2628 N N . VAL A 1 327 ? -17.734 36.938 12.328 1 82.38 327 VAL A N 1
ATOM 2629 C CA . VAL A 1 327 ? -17.672 36.625 13.742 1 82.38 327 VAL A CA 1
ATOM 2630 C C . VAL A 1 327 ? -18.672 37.469 14.523 1 82.38 327 VAL A C 1
ATOM 2632 O O . VAL A 1 327 ? -18.75 38.688 14.312 1 82.38 327 VAL A O 1
ATOM 2635 N N . THR A 1 328 ? -19.484 36.844 15.258 1 68.31 328 THR A N 1
ATOM 2636 C CA . THR A 1 328 ? -20.484 37.562 16.047 1 68.31 328 THR A CA 1
ATOM 2637 C C . THR A 1 328 ? -19.875 38.031 17.359 1 68.31 328 THR A C 1
ATOM 2639 O O . THR A 1 328 ? -19.25 37.281 18.078 1 68.31 328 THR A O 1
ATOM 2642 N N . ILE A 1 329 ? -19.938 39.438 17.547 1 65.44 329 ILE A N 1
ATOM 2643 C CA . ILE A 1 329 ? -19.375 40 18.75 1 65.44 329 ILE A CA 1
ATOM 2644 C C . ILE A 1 329 ? -20.453 40.094 19.844 1 65.44 329 ILE A C 1
ATOM 2646 O O . ILE A 1 329 ? -21.531 40.625 19.609 1 65.44 329 ILE A O 1
ATOM 2650 N N . SER A 1 330 ? -20.375 39.344 20.906 1 58.56 330 SER A N 1
ATOM 2651 C CA . SER A 1 330 ? -21.391 39.375 21.953 1 58.56 330 SER A CA 1
ATOM 2652 C C . SER A 1 330 ? -21.172 40.531 22.922 1 58.56 330 SER A C 1
ATOM 2654 O O . SER A 1 330 ? -22.125 41.125 23.422 1 58.56 330 SER A O 1
ATOM 2656 N N . LYS A 1 331 ? -19.891 40.75 23.375 1 58.41 331 LYS A N 1
ATOM 2657 C CA . LYS A 1 331 ? -19.75 41.656 24.5 1 58.41 331 LYS A CA 1
ATOM 2658 C C . LYS A 1 331 ? -19.047 42.969 24.047 1 58.41 331 LYS A C 1
ATOM 2660 O O . LYS A 1 331 ? -19.656 44.031 24.031 1 58.41 331 LYS A O 1
ATOM 2665 N N . SER A 1 332 ? -17.625 42.688 23.922 1 63.22 332 SER A N 1
ATOM 2666 C CA . SER A 1 332 ? -16.812 43.844 23.641 1 63.22 332 SER A CA 1
ATOM 2667 C C . SER A 1 332 ? -16.078 43.719 22.312 1 63.22 332 SER A C 1
ATOM 2669 O O . SER A 1 332 ? -15.445 42.688 22.047 1 63.22 332 SER A O 1
ATOM 2671 N N . VAL A 1 333 ? -16.406 44.688 21.422 1 66.56 333 VAL A N 1
ATOM 2672 C CA . VAL A 1 333 ? -15.773 44.719 20.109 1 66.56 333 VAL A CA 1
ATOM 2673 C C . VAL A 1 333 ? -14.25 44.75 20.25 1 66.56 333 VAL A C 1
ATOM 2675 O O . VAL A 1 333 ? -13.547 44.062 19.516 1 66.56 333 VAL A O 1
ATOM 2678 N N . MET A 1 334 ? -13.781 45.438 21.359 1 67.94 334 MET A N 1
ATOM 2679 C CA . MET A 1 334 ? -12.336 45.625 21.484 1 67.94 334 MET A CA 1
ATOM 2680 C C . MET A 1 334 ? -11.641 44.312 21.859 1 67.94 334 MET A C 1
ATOM 2682 O O . MET A 1 334 ? -10.594 44 21.312 1 67.94 334 MET A O 1
ATOM 2686 N N . ALA A 1 335 ? -12.227 43.625 22.859 1 66.69 335 ALA A N 1
ATOM 2687 C CA . ALA A 1 335 ? -11.633 42.375 23.312 1 66.69 335 ALA A CA 1
ATOM 2688 C C . ALA A 1 335 ? -11.648 41.344 22.188 1 66.69 335 ALA A C 1
ATOM 2690 O O . ALA A 1 335 ? -10.664 40.625 21.984 1 66.69 335 ALA A O 1
ATOM 2691 N N . THR A 1 336 ? -12.664 41.312 21.5 1 73.56 336 THR A N 1
ATOM 2692 C CA . THR A 1 336 ? -12.797 40.375 20.391 1 73.56 336 THR A CA 1
ATOM 2693 C C . THR A 1 336 ? -11.836 40.719 19.266 1 73.56 336 THR A C 1
ATOM 2695 O O . THR A 1 336 ? -11.234 39.844 18.656 1 73.56 336 THR A O 1
ATOM 2698 N N . PHE A 1 337 ? -11.641 41.938 19.188 1 77.75 337 PHE A N 1
ATOM 2699 C CA . PHE A 1 337 ? -10.805 42.438 18.094 1 77.75 337 PHE A CA 1
ATOM 2700 C C . PHE A 1 337 ? -9.352 42 18.297 1 77.75 337 PHE A C 1
ATOM 2702 O O . PHE A 1 337 ? -8.688 41.594 17.344 1 77.75 337 PHE A O 1
ATOM 2709 N N . ASP A 1 338 ? -8.852 42.062 19.484 1 76.44 338 ASP A N 1
ATOM 2710 C CA . ASP A 1 338 ? -7.473 41.688 19.766 1 76.44 338 ASP A CA 1
ATOM 2711 C C . ASP A 1 338 ? -7.277 40.188 19.562 1 76.44 338 ASP A C 1
ATOM 2713 O O . ASP A 1 338 ? -6.25 39.75 19.031 1 76.44 338 ASP A O 1
ATOM 2717 N N . GLY A 1 339 ? -8.242 39.469 20.047 1 78.81 339 GLY A N 1
ATOM 2718 C CA . GLY A 1 339 ? -8.188 38.031 19.797 1 78.81 339 GLY A CA 1
ATOM 2719 C C . GLY A 1 339 ? -8.211 37.656 18.328 1 78.81 339 GLY A C 1
ATOM 2720 O O . GLY A 1 339 ? -7.508 36.75 17.906 1 78.81 339 GLY A O 1
ATOM 2721 N N . MET A 1 340 ? -8.938 38.406 17.609 1 83.31 340 MET A N 1
ATOM 2722 C CA . MET A 1 340 ? -9.055 38.156 16.188 1 83.31 340 MET A CA 1
ATOM 2723 C C . MET A 1 340 ? -7.758 38.5 15.461 1 83.31 340 MET A C 1
ATOM 2725 O O . MET A 1 340 ? -7.379 37.844 14.492 1 83.31 340 MET A O 1
ATOM 2729 N N . LYS A 1 341 ? -7.164 39.562 15.953 1 83.75 341 LYS A N 1
ATOM 2730 C CA . LYS A 1 341 ? -5.887 39.969 15.359 1 83.75 341 LYS A CA 1
ATOM 2731 C C . LYS A 1 341 ? -4.84 38.875 15.547 1 83.75 341 LYS A C 1
ATOM 2733 O O . LYS A 1 341 ? -4.07 38.562 14.633 1 83.75 341 LYS A O 1
ATOM 2738 N N . ALA A 1 342 ? -4.879 38.312 16.688 1 82.5 342 ALA A N 1
ATOM 2739 C CA . ALA A 1 342 ? -3.947 37.219 16.969 1 82.5 342 ALA A CA 1
ATOM 2740 C C . ALA A 1 342 ? -4.238 36.031 16.094 1 82.5 342 ALA A C 1
ATOM 2742 O O . ALA A 1 342 ? -3.316 35.406 15.57 1 82.5 342 ALA A O 1
ATOM 2743 N N . ALA A 1 343 ? -5.496 35.719 15.977 1 83.88 343 ALA A N 1
ATOM 2744 C CA . ALA A 1 343 ? -5.891 34.594 15.141 1 83.88 343 ALA A CA 1
ATOM 2745 C C . ALA A 1 343 ? -5.531 34.844 13.68 1 83.88 343 ALA A C 1
ATOM 2747 O O . ALA A 1 343 ? -5.078 33.938 12.984 1 83.88 343 ALA A O 1
ATOM 2748 N N . TRP A 1 344 ? -5.781 36 13.273 1 85.06 344 TRP A N 1
ATOM 2749 C CA . TRP A 1 344 ? -5.422 36.375 11.914 1 85.06 344 TRP A CA 1
ATOM 2750 C C . TRP A 1 344 ? -3.928 36.188 11.672 1 85.06 344 TRP A C 1
ATOM 2752 O O . TRP A 1 344 ? -3.521 35.656 10.633 1 85.06 344 TRP A O 1
ATOM 2762 N N . PHE A 1 345 ? -3.113 36.656 12.633 1 85.75 345 PHE A N 1
ATOM 2763 C CA . PHE A 1 345 ? -1.664 36.562 12.508 1 85.75 345 PHE A CA 1
ATOM 2764 C C . PHE A 1 345 ? -1.232 35.125 12.258 1 85.75 345 PHE A C 1
ATOM 2766 O O . PHE A 1 345 ? -0.387 34.844 11.398 1 85.75 345 PHE A O 1
ATOM 2773 N N . VAL A 1 346 ? -1.807 34.219 12.914 1 87 346 VAL A N 1
ATOM 2774 C CA . VAL A 1 346 ? -1.478 32.812 12.805 1 87 346 VAL A CA 1
ATOM 2775 C C . VAL A 1 346 ? -1.942 32.281 11.453 1 87 346 VAL A C 1
ATOM 2777 O O . VAL A 1 346 ? -1.19 31.578 10.758 1 87 346 VAL A O 1
ATOM 2780 N N . LEU A 1 347 ? -3.115 32.625 11.062 1 91.38 347 LEU A N 1
ATOM 2781 C CA . LEU A 1 347 ? -3.697 32.094 9.836 1 91.38 347 LEU A CA 1
ATOM 2782 C C . LEU A 1 347 ? -3.051 32.75 8.609 1 91.38 347 LEU A C 1
ATOM 2784 O O . LEU A 1 347 ? -3.166 32.219 7.5 1 91.38 347 LEU A O 1
ATOM 2788 N N . HIS A 1 348 ? -2.42 33.844 8.859 1 92.12 348 HIS A N 1
ATOM 2789 C CA . HIS A 1 348 ? -1.737 34.562 7.781 1 92.12 348 HIS A CA 1
ATOM 2790 C C . HIS A 1 348 ? -0.356 33.969 7.527 1 92.12 348 HIS A C 1
ATOM 2792 O O . HIS A 1 348 ? 0.196 34.094 6.434 1 92.12 348 HIS A O 1
ATOM 2798 N N . ALA A 1 349 ? 0.158 33.344 8.484 1 91.12 349 ALA A N 1
ATOM 2799 C CA . ALA A 1 349 ? 1.502 32.781 8.391 1 91.12 349 ALA A CA 1
ATOM 2800 C C . ALA A 1 349 ? 1.569 31.703 7.316 1 91.12 349 ALA A C 1
ATOM 2802 O O . ALA A 1 349 ? 0.565 31.047 7.02 1 91.12 349 ALA A O 1
ATOM 2803 N N . GLU A 1 350 ? 2.797 31.641 6.707 1 91.88 350 GLU A N 1
ATOM 2804 C CA . GLU A 1 350 ? 3.016 30.547 5.762 1 91.88 350 GLU A CA 1
ATOM 2805 C C . GLU A 1 350 ? 2.832 29.188 6.43 1 91.88 350 GLU A C 1
ATOM 2807 O O . GLU A 1 350 ? 3.264 28.984 7.566 1 91.88 350 GLU A O 1
ATOM 2812 N N . LYS A 1 351 ? 2.16 28.312 5.801 1 95.31 351 LYS A N 1
ATOM 2813 C CA . LYS A 1 351 ? 1.863 26.984 6.344 1 95.31 351 LYS A CA 1
ATOM 2814 C C . LYS A 1 351 ? 1.746 25.953 5.23 1 95.31 351 LYS A C 1
ATOM 2816 O O . LYS A 1 351 ? 1.518 26.297 4.07 1 95.31 351 LYS A O 1
ATOM 2821 N N . PRO A 1 352 ? 2.012 24.688 5.543 1 95.69 352 PRO A N 1
ATOM 2822 C CA . PRO A 1 352 ? 1.847 23.672 4.508 1 95.69 352 PRO A CA 1
ATOM 2823 C C . PRO A 1 352 ? 0.387 23.469 4.109 1 95.69 352 PRO A C 1
ATOM 2825 O O . PRO A 1 352 ? -0.51 23.594 4.945 1 95.69 352 PRO A O 1
ATOM 2828 N N . GLU A 1 353 ? 0.203 23.047 2.867 1 93.94 353 GLU A N 1
ATOM 2829 C CA . GLU A 1 353 ? -1.146 22.828 2.359 1 93.94 353 GLU A CA 1
ATOM 2830 C C . GLU A 1 353 ? -1.831 21.672 3.098 1 93.94 353 GLU A C 1
ATOM 2832 O O . GLU A 1 353 ? -3.061 21.625 3.176 1 93.94 353 GLU A O 1
ATOM 2837 N N . THR A 1 354 ? -1.06 20.828 3.701 1 94.12 354 THR A N 1
ATOM 2838 C CA . THR A 1 354 ? -1.586 19.641 4.371 1 94.12 354 THR A CA 1
ATOM 2839 C C . THR A 1 354 ? -2.326 20.031 5.648 1 94.12 354 THR A C 1
ATOM 2841 O O . THR A 1 354 ? -3.08 19.234 6.203 1 94.12 354 THR A O 1
ATOM 2844 N N . LEU A 1 355 ? -2.146 21.219 6.164 1 96.25 355 LEU A N 1
ATOM 2845 C CA . LEU A 1 355 ? -2.893 21.703 7.324 1 96.25 355 LEU A CA 1
ATOM 2846 C C . LEU A 1 355 ? -4.34 22 6.949 1 96.25 355 LEU A C 1
ATOM 2848 O O . LEU A 1 355 ? -5.215 22.031 7.82 1 96.25 355 LEU A O 1
ATOM 2852 N N . ARG A 1 356 ? -4.531 22.281 5.695 1 96.94 356 ARG A N 1
ATOM 2853 C CA . ARG A 1 356 ? -5.852 22.516 5.121 1 96.94 356 ARG A CA 1
ATOM 2854 C C . ARG A 1 356 ? -6.508 23.75 5.742 1 96.94 356 ARG A C 1
ATOM 2856 O O . ARG A 1 356 ? -7.734 23.875 5.73 1 96.94 356 ARG A O 1
ATOM 2863 N N . LEU A 1 357 ? -5.738 24.594 6.383 1 96.31 357 LEU A N 1
ATOM 2864 C CA . LEU A 1 357 ? -6.238 25.859 6.926 1 96.31 357 LEU A CA 1
ATOM 2865 C C . LEU A 1 357 ? -6.18 26.953 5.875 1 96.31 357 LEU A C 1
ATOM 2867 O O . LEU A 1 357 ? -5.238 27.016 5.082 1 96.31 357 LEU A O 1
ATOM 2871 N N . PRO A 1 358 ? -7.125 27.812 5.855 1 95.12 358 PRO A N 1
ATOM 2872 C CA . PRO A 1 358 ? -7.113 28.906 4.875 1 95.12 358 PRO A CA 1
ATOM 2873 C C . PRO A 1 358 ? -6.094 29.984 5.215 1 95.12 358 PRO A C 1
ATOM 2875 O O . PRO A 1 358 ? -5.723 30.156 6.379 1 95.12 358 PRO A O 1
ATOM 2878 N N . ASP A 1 359 ? -5.688 30.688 4.254 1 95.06 359 ASP A N 1
ATOM 2879 C CA . ASP A 1 359 ? -4.809 31.844 4.434 1 95.06 359 ASP A CA 1
ATOM 2880 C C . ASP A 1 359 ? -5.617 33.125 4.664 1 95.06 359 ASP A C 1
ATOM 2882 O O . ASP A 1 359 ? -6.371 33.531 3.789 1 95.06 359 ASP A O 1
ATOM 2886 N N . SER A 1 360 ? -5.465 33.688 5.824 1 94.5 360 SER A N 1
ATOM 2887 C CA . SER A 1 360 ? -6.156 34.938 6.102 1 94.5 360 SER A CA 1
ATOM 2888 C C . SER A 1 360 ? -5.359 36.156 5.594 1 94.5 360 SER A C 1
ATOM 2890 O O . SER A 1 360 ? -4.199 36.312 5.965 1 94.5 360 SER A O 1
ATOM 2892 N N . ILE A 1 361 ? -5.98 36.969 4.805 1 94.38 361 ILE A N 1
ATOM 2893 C CA . ILE A 1 361 ? -5.273 38.125 4.273 1 94.38 361 ILE A CA 1
ATOM 2894 C C . ILE A 1 361 ? -5.656 39.375 5.066 1 94.38 361 ILE A C 1
ATOM 2896 O O . ILE A 1 361 ? -5.047 40.438 4.906 1 94.38 361 ILE A O 1
ATOM 2900 N N . GLY A 1 362 ? -6.68 39.219 5.938 1 93.75 362 GLY A N 1
ATOM 2901 C CA . GLY A 1 362 ? -7.066 40.375 6.75 1 93.75 362 GLY A CA 1
ATOM 2902 C C . GLY A 1 362 ? -8.391 40.188 7.469 1 93.75 362 GLY A C 1
ATOM 2903 O O . GLY A 1 362 ? -8.891 39.062 7.562 1 93.75 362 GLY A O 1
ATOM 2904 N N . LEU A 1 363 ? -8.789 41.281 8.094 1 91.75 363 LEU A N 1
ATOM 2905 C CA . LEU A 1 363 ? -10.086 41.344 8.742 1 91.75 363 LEU A CA 1
ATOM 2906 C C . LEU A 1 363 ? -10.977 42.406 8.062 1 91.75 363 LEU A C 1
ATOM 2908 O O . LEU A 1 363 ? -10.469 43.312 7.41 1 91.75 363 LEU A O 1
ATOM 2912 N N . VAL A 1 364 ? -12.203 42.156 8.078 1 91.44 364 VAL A N 1
ATOM 2913 C CA . VAL A 1 364 ? -13.156 43.188 7.645 1 91.44 364 VAL A CA 1
ATOM 2914 C C . VAL A 1 364 ? -13.914 43.719 8.852 1 91.44 364 VAL A C 1
ATOM 2916 O O . VAL A 1 364 ? -14.414 42.938 9.68 1 91.44 364 VAL A O 1
ATOM 2919 N N . TYR A 1 365 ? -13.812 44.969 8.977 1 85.25 365 TYR A N 1
ATOM 2920 C CA . TYR A 1 365 ? -14.445 45.656 10.109 1 85.25 365 TYR A CA 1
ATOM 2921 C C . TYR A 1 365 ? -14.945 47.031 9.711 1 85.25 365 TYR A C 1
ATOM 2923 O O . TYR A 1 365 ? -14.273 47.75 8.961 1 85.25 365 TYR A O 1
ATOM 2931 N N . ASP A 1 366 ? -16.25 47.219 10.047 1 72.69 366 ASP A N 1
ATOM 2932 C CA . ASP A 1 366 ? -16.797 48.562 9.836 1 72.69 366 ASP A CA 1
ATOM 2933 C C . ASP A 1 366 ? -17.203 49.219 11.156 1 72.69 366 ASP A C 1
ATOM 2935 O O . ASP A 1 366 ? -18 48.625 11.906 1 72.69 366 ASP A O 1
ATOM 2939 N N . GLU A 1 367 ? -16.703 50.344 11.438 1 68.62 367 GLU A N 1
ATOM 2940 C CA . GLU A 1 367 ? -17 51.062 12.664 1 68.62 367 GLU A CA 1
ATOM 2941 C C . GLU A 1 367 ? -18.5 51.375 12.758 1 68.62 367 GLU A C 1
ATOM 2943 O O . GLU A 1 367 ? -19.047 51.469 13.852 1 68.62 367 GLU A O 1
ATOM 2948 N N . ALA A 1 368 ? -19.078 51.625 11.578 1 63.34 368 ALA A N 1
ATOM 2949 C CA . ALA A 1 368 ? -20.5 51.938 11.555 1 63.34 368 ALA A CA 1
ATOM 2950 C C . ALA A 1 368 ? -21.359 50.75 11.961 1 63.34 368 ALA A C 1
ATOM 2952 O O . ALA A 1 368 ? -22.484 50.938 12.438 1 63.34 368 ALA A O 1
ATOM 2953 N N . ASP A 1 369 ? -20.859 49.562 11.727 1 61.59 369 ASP A N 1
ATOM 2954 C CA . ASP A 1 369 ? -21.547 48.344 12.141 1 61.59 369 ASP A CA 1
ATOM 2955 C C . ASP A 1 369 ? -20.719 47.562 13.156 1 61.59 369 ASP A C 1
ATOM 2957 O O . ASP A 1 369 ? -20.078 46.594 12.797 1 61.59 369 ASP A O 1
ATOM 2961 N N . ALA A 1 370 ? -20.672 48.062 14.367 1 57.28 370 ALA A N 1
ATOM 2962 C CA . ALA A 1 370 ? -19.781 47.625 15.43 1 57.28 370 ALA A CA 1
ATOM 2963 C C . ALA A 1 370 ? -20.016 46.156 15.766 1 57.28 370 ALA A C 1
ATOM 2965 O O . ALA A 1 370 ? -19.25 45.531 16.5 1 57.28 370 ALA A O 1
ATOM 2966 N N . TYR A 1 371 ? -20.969 45.594 15.07 1 62.84 371 TYR A N 1
ATOM 2967 C CA . TYR A 1 371 ? -21.328 44.25 15.562 1 62.84 371 TYR A CA 1
ATOM 2968 C C . TYR A 1 371 ? -20.938 43.188 14.555 1 62.84 371 TYR A C 1
ATOM 2970 O O . TYR A 1 371 ? -21.172 42 14.789 1 62.84 371 TYR A O 1
ATOM 2978 N N . THR A 1 372 ? -20.281 43.719 13.508 1 72.81 372 THR A N 1
ATOM 2979 C CA . THR A 1 372 ? -19.953 42.656 12.547 1 72.81 372 THR A CA 1
ATOM 2980 C C . THR A 1 372 ? -18.484 42.75 12.133 1 72.81 372 THR A C 1
ATOM 2982 O O . THR A 1 372 ? -18.031 43.781 11.617 1 72.81 372 THR A O 1
ATOM 2985 N N . ILE A 1 373 ? -17.719 41.844 12.523 1 84 373 ILE A N 1
ATOM 2986 C CA . ILE A 1 373 ? -16.328 41.688 12.109 1 84 373 ILE A CA 1
ATOM 2987 C C . ILE A 1 373 ? -16.125 40.312 11.484 1 84 373 ILE A C 1
ATOM 2989 O O . ILE A 1 373 ? -16.859 39.375 11.805 1 84 373 ILE A O 1
ATOM 2993 N N . GLY A 1 374 ? -15.258 40.25 10.523 1 90.12 374 GLY A N 1
ATOM 2994 C CA . GLY A 1 374 ? -15.062 39 9.852 1 90.12 374 GLY A CA 1
ATOM 2995 C C . GLY A 1 374 ? -13.617 38.75 9.43 1 90.12 374 GLY A C 1
ATOM 2996 O O . GLY A 1 374 ? -12.836 39.719 9.336 1 90.12 374 GLY A O 1
ATOM 2997 N N . TYR A 1 375 ? -13.258 37.469 9.336 1 92.75 375 TYR A N 1
ATOM 2998 C CA . TYR A 1 375 ? -11.984 37.094 8.727 1 92.75 375 TYR A CA 1
ATOM 2999 C C . TYR A 1 375 ? -12.086 37.125 7.207 1 92.75 375 TYR A C 1
ATOM 3001 O O . TYR A 1 375 ? -13.109 36.75 6.637 1 92.75 375 TYR A O 1
ATOM 3009 N N . VAL A 1 376 ? -11.055 37.594 6.539 1 95.62 376 VAL A N 1
ATOM 3010 C CA . VAL A 1 376 ? -10.977 37.531 5.082 1 95.62 376 VAL A CA 1
ATOM 3011 C C . VAL A 1 376 ? -9.93 36.531 4.652 1 95.62 376 VAL A C 1
ATOM 3013 O O . VAL A 1 376 ? -8.734 36.688 4.93 1 95.62 376 VAL A O 1
ATOM 3016 N N . PHE A 1 377 ? -10.344 35.5 3.973 1 96.44 377 PHE A N 1
ATOM 3017 C CA . PHE A 1 377 ? -9.453 34.406 3.594 1 96.44 377 PHE A CA 1
ATOM 3018 C C . PHE A 1 377 ? -9.18 34.406 2.094 1 96.44 377 PHE A C 1
ATOM 3020 O O . PHE A 1 377 ? -10.086 34.688 1.299 1 96.44 377 PHE A O 1
ATOM 3027 N N . GLN A 1 378 ? -7.977 34.156 1.757 1 95.38 378 GLN A N 1
ATOM 3028 C CA . GLN A 1 378 ? -7.574 33.969 0.365 1 95.38 378 GLN A CA 1
ATOM 3029 C C . GLN A 1 378 ? -8.062 32.625 -0.188 1 95.38 378 GLN A C 1
ATOM 3031 O O . GLN A 1 378 ? -8.016 31.625 0.5 1 95.38 378 GLN A O 1
ATOM 3036 N N . LEU A 1 379 ? -8.547 32.688 -1.409 1 95.19 379 LEU A N 1
ATOM 3037 C CA . LEU A 1 379 ? -9.016 31.469 -2.066 1 95.19 379 LEU A CA 1
ATOM 3038 C C . LEU A 1 379 ? -7.918 30.844 -2.918 1 95.19 379 LEU A C 1
ATOM 3040 O O . LEU A 1 379 ? -6.887 31.469 -3.166 1 95.19 379 LEU A O 1
ATOM 3044 N N . PRO A 1 380 ? -8.109 29.5 -3.279 1 92.38 380 PRO A N 1
ATOM 3045 C CA . PRO A 1 380 ? -7.141 28.891 -4.191 1 92.38 380 PRO A CA 1
ATOM 3046 C C . PRO A 1 380 ? -6.918 29.719 -5.457 1 92.38 380 PRO A C 1
ATOM 3048 O O . PRO A 1 380 ? -7.832 30.406 -5.914 1 92.38 380 PRO A O 1
ATOM 3051 N N . ALA A 1 381 ? -5.805 29.562 -6.062 1 89 381 ALA A N 1
ATOM 3052 C CA . ALA A 1 381 ? -5.367 30.422 -7.164 1 89 381 ALA A CA 1
ATOM 3053 C C . ALA A 1 381 ? -6.332 30.328 -8.344 1 89 381 ALA A C 1
ATOM 3055 O O . ALA A 1 381 ? -6.652 31.344 -8.969 1 89 381 ALA A O 1
ATOM 3056 N N . HIS A 1 382 ? -6.801 29.156 -8.648 1 88.5 382 HIS A N 1
ATOM 3057 C CA . HIS A 1 382 ? -7.652 28.984 -9.82 1 88.5 382 HIS A CA 1
ATOM 3058 C C . HIS A 1 382 ? -9.055 29.516 -9.57 1 88.5 382 HIS A C 1
ATOM 3060 O O . HIS A 1 382 ? -9.828 29.719 -10.516 1 88.5 382 HIS A O 1
ATOM 3066 N N . ILE A 1 383 ? -9.328 29.828 -8.312 1 92.19 383 ILE A N 1
ATOM 3067 C CA . ILE A 1 383 ? -10.641 30.359 -7.949 1 92.19 383 ILE A CA 1
ATOM 3068 C C . ILE A 1 383 ? -10.594 31.875 -7.898 1 92.19 383 ILE A C 1
ATOM 3070 O O . ILE A 1 383 ? -11.508 32.562 -8.383 1 92.19 383 ILE A O 1
ATOM 3074 N N . ARG A 1 384 ? -9.516 32.469 -7.375 1 86.94 384 ARG A N 1
ATOM 3075 C CA . ARG A 1 384 ? -9.461 33.906 -7.09 1 86.94 384 ARG A CA 1
ATOM 3076 C C . ARG A 1 384 ? -9.07 34.688 -8.336 1 86.94 384 ARG A C 1
ATOM 3078 O O . ARG A 1 384 ? -9.359 35.875 -8.43 1 86.94 384 ARG A O 1
ATOM 3085 N N . SER A 1 385 ? -8.398 34.062 -9.328 1 70.88 385 SER A N 1
ATOM 3086 C CA . SER A 1 385 ? -7.773 34.812 -10.414 1 70.88 385 SER A CA 1
ATOM 3087 C C . SER A 1 385 ? -8.781 35.156 -11.5 1 70.88 385 SER A C 1
ATOM 3089 O O . SER A 1 385 ? -9.836 34.5 -11.602 1 70.88 385 SER A O 1
ATOM 3091 N N . ASN A 1 386 ? -8.477 36.188 -12.266 1 63.78 386 ASN A N 1
ATOM 3092 C CA . ASN A 1 386 ? -8.984 36.562 -13.586 1 63.78 386 ASN A CA 1
ATOM 3093 C C . ASN A 1 386 ? -10.422 37.062 -13.516 1 63.78 386 ASN A C 1
ATOM 3095 O O . ASN A 1 386 ? -11.281 36.594 -14.273 1 63.78 386 ASN A O 1
ATOM 3099 N N . LEU A 1 387 ? -10.82 37.812 -12.438 1 64.75 387 LEU A N 1
ATOM 3100 C CA . LEU A 1 387 ? -12.141 38.438 -12.531 1 64.75 387 LEU A CA 1
ATOM 3101 C C . LEU A 1 387 ? -12.07 39.75 -13.305 1 64.75 387 LEU A C 1
ATOM 3103 O O . LEU A 1 387 ? -11.477 40.719 -12.828 1 64.75 387 LEU A O 1
ATOM 3107 N N . PRO A 1 388 ? -12.094 39.656 -14.625 1 54.59 388 PRO A N 1
ATOM 3108 C CA . PRO A 1 388 ? -11.953 40.875 -15.414 1 54.59 388 PRO A CA 1
ATOM 3109 C C . PRO A 1 388 ? -12.789 42.031 -14.867 1 54.59 388 PRO A C 1
ATOM 3111 O O . PRO A 1 388 ? -13.953 41.844 -14.5 1 54.59 388 PRO A O 1
ATOM 3114 N N . THR A 1 389 ? -12.227 42.906 -14.078 1 51.09 389 THR A N 1
ATOM 3115 C CA . THR A 1 389 ? -12.969 44.125 -13.703 1 51.09 389 THR A CA 1
ATOM 3116 C C . THR A 1 389 ? -13.078 45.094 -14.883 1 51.09 389 THR A C 1
ATOM 3118 O O . THR A 1 389 ? -12.211 45.094 -15.766 1 51.09 389 THR A O 1
ATOM 3121 N N . LYS A 1 390 ? -14.312 45.656 -15.172 1 46.22 390 LYS A N 1
ATOM 3122 C CA . LYS A 1 390 ? -14.531 46.719 -16.156 1 46.22 390 LYS A CA 1
ATOM 3123 C C . LYS A 1 390 ? -13.484 47.812 -16.047 1 46.22 390 LYS A C 1
ATOM 3125 O O . LYS A 1 390 ? -13.273 48.375 -14.961 1 46.22 390 LYS A O 1
ATOM 3130 N N . PRO A 1 391 ? -12.594 47.906 -16.922 1 44.03 391 PRO A N 1
ATOM 3131 C CA . PRO A 1 391 ? -12 49.219 -16.812 1 44.03 391 PRO A CA 1
ATOM 3132 C C . PRO A 1 391 ? -13.039 50.344 -16.891 1 44.03 391 PRO A C 1
ATOM 3134 O O . PRO A 1 391 ? -14.07 50.188 -17.547 1 44.03 391 PRO A O 1
ATOM 3137 N N . ALA A 1 392 ? -13.102 51.281 -15.992 1 42.06 392 ALA A N 1
ATOM 3138 C CA . ALA A 1 392 ? -13.992 52.438 -16 1 42.06 392 ALA A CA 1
ATOM 3139 C C . ALA A 1 392 ? -14.305 52.875 -17.438 1 42.06 392 ALA A C 1
ATOM 3141 O O . ALA A 1 392 ? -15.43 53.281 -17.734 1 42.06 392 ALA A O 1
ATOM 3142 N N . GLY A 1 393 ? -13.305 53.219 -18.359 1 44.38 393 GLY A N 1
ATOM 3143 C CA . GLY A 1 393 ? -13.406 53.844 -19.672 1 44.38 393 GLY A CA 1
ATOM 3144 C C . GLY A 1 393 ? -13.727 52.812 -20.766 1 44.38 393 GLY A C 1
ATOM 3145 O O . GLY A 1 393 ? -13.602 53.125 -21.953 1 44.38 393 GLY A O 1
ATOM 3146 N N . ALA A 1 394 ? -13.898 51.594 -20.562 1 42.72 394 ALA A N 1
ATOM 3147 C CA . ALA A 1 394 ? -14.156 50.688 -21.672 1 42.72 394 ALA A CA 1
ATOM 3148 C C . ALA A 1 394 ? -15.578 50.844 -22.203 1 42.72 394 ALA A C 1
ATOM 3150 O O . ALA A 1 394 ? -16.531 50.906 -21.406 1 42.72 394 ALA A O 1
ATOM 3151 N N . ARG A 1 395 ? -15.656 51.5 -23.359 1 44.09 395 ARG A N 1
ATOM 3152 C CA . ARG A 1 395 ? -16.922 51.656 -24.078 1 44.09 395 ARG A CA 1
ATOM 3153 C C . ARG A 1 395 ? -17.625 50.312 -24.25 1 44.09 395 ARG A C 1
ATOM 3155 O O . ARG A 1 395 ? -16.984 49.281 -24.266 1 44.09 395 ARG A O 1
ATOM 3162 N N . ALA A 1 396 ? -18.984 50.219 -24.203 1 43.19 396 ALA A N 1
ATOM 3163 C CA . ALA A 1 396 ? -19.828 49.062 -24.422 1 43.19 396 ALA A CA 1
ATOM 3164 C C . ALA A 1 396 ? -19.203 48.094 -25.422 1 43.19 396 ALA A C 1
ATOM 3166 O O . ALA A 1 396 ? -19.328 46.875 -25.297 1 43.19 396 ALA A O 1
ATOM 3167 N N . GLY A 1 397 ? -18.766 48.469 -26.594 1 40.25 397 GLY A N 1
ATOM 3168 C CA . GLY A 1 397 ? -18.344 47.844 -27.828 1 40.25 397 GLY A CA 1
ATOM 3169 C C . GLY A 1 397 ? -16.953 47.25 -27.75 1 40.25 397 GLY A C 1
ATOM 3170 O O . GLY A 1 397 ? -16.438 46.719 -28.734 1 40.25 397 GLY A O 1
ATOM 3171 N N . ASP A 1 398 ? -16.047 47.812 -27.047 1 42.19 398 ASP A N 1
ATOM 3172 C CA . ASP A 1 398 ? -14.695 47.25 -27.141 1 42.19 398 ASP A CA 1
ATOM 3173 C C . ASP A 1 398 ? -14.664 45.781 -26.719 1 42.19 398 ASP A C 1
ATOM 3175 O O . ASP A 1 398 ? -15.109 45.438 -25.625 1 42.19 398 ASP A O 1
ATOM 3179 N N . LEU A 1 399 ? -14.727 44.906 -27.703 1 40.12 399 LEU A N 1
ATOM 3180 C CA . LEU A 1 399 ? -14.852 43.469 -27.766 1 40.12 399 LEU A CA 1
ATOM 3181 C C . LEU A 1 399 ? -14 42.781 -26.688 1 40.12 399 LEU A C 1
ATOM 3183 O O . LEU A 1 399 ? -14.25 41.656 -26.312 1 40.12 399 LEU A O 1
ATOM 3187 N N . GLY A 1 400 ? -12.719 43.219 -26.594 1 39.16 400 GLY A N 1
ATOM 3188 C CA . GLY A 1 400 ? -11.727 42.375 -25.953 1 39.16 400 GLY A CA 1
ATOM 3189 C C . GLY A 1 400 ? -11.914 42.281 -24.453 1 39.16 400 GLY A C 1
ATOM 3190 O O . GLY A 1 400 ? -11.094 41.656 -23.75 1 39.16 400 GLY A O 1
ATOM 3191 N N . TYR A 1 401 ? -12.258 43.375 -23.828 1 42 401 TYR A N 1
ATOM 3192 C CA . TYR A 1 401 ? -12.312 43.344 -22.359 1 42 401 TYR A CA 1
ATOM 3193 C C . TYR A 1 401 ? -13.367 42.344 -21.875 1 42 401 TYR A C 1
ATOM 3195 O O . TYR A 1 401 ? -14.477 42.312 -22.406 1 42 401 TYR A O 1
ATOM 3203 N N . ARG A 1 402 ? -12.977 41.25 -21.422 1 43.5 402 ARG A N 1
ATOM 3204 C CA . ARG A 1 402 ? -13.742 40.156 -20.875 1 43.5 402 ARG A CA 1
ATOM 3205 C C . ARG A 1 402 ? -14.852 40.656 -19.953 1 43.5 402 ARG A C 1
ATOM 3207 O O . ARG A 1 402 ? -14.648 41.594 -19.188 1 43.5 402 ARG A O 1
ATOM 3214 N N . VAL A 1 403 ? -16.125 40.656 -20.281 1 46.66 403 VAL A N 1
ATOM 3215 C CA . VAL A 1 403 ? -17.438 40.75 -19.656 1 46.66 403 VAL A CA 1
ATOM 3216 C C . VAL A 1 403 ? -17.328 40.438 -18.172 1 46.66 403 VAL A C 1
ATOM 3218 O O . VAL A 1 403 ? -16.797 39.406 -17.781 1 46.66 403 VAL A O 1
ATOM 3221 N N . VAL A 1 404 ? -17.344 41.594 -17.375 1 53.62 404 VAL A N 1
ATOM 3222 C CA . VAL A 1 404 ? -17.547 41.375 -15.938 1 53.62 404 VAL A CA 1
ATOM 3223 C C . VAL A 1 404 ? -18.609 40.312 -15.734 1 53.62 404 VAL A C 1
ATOM 3225 O O . VAL A 1 404 ? -19.766 40.469 -16.156 1 53.62 404 VAL A O 1
ATOM 3228 N N . ARG A 1 405 ? -18.281 39.25 -15.445 1 71.19 405 ARG A N 1
ATOM 3229 C CA . ARG A 1 405 ? -19.219 38.188 -15.156 1 71.19 405 ARG A CA 1
ATOM 3230 C C . ARG A 1 405 ? -20.141 38.531 -13.992 1 71.19 405 ARG A C 1
ATOM 3232 O O . ARG A 1 405 ? -19.719 39.219 -13.055 1 71.19 405 ARG A O 1
ATOM 3239 N N . SER A 1 406 ? -21.453 38.562 -14.172 1 81.69 406 SER A N 1
ATOM 3240 C CA . SER A 1 406 ? -22.422 38.781 -13.102 1 81.69 406 SER A CA 1
ATOM 3241 C C . SER A 1 406 ? -22.062 37.969 -11.867 1 81.69 406 SER A C 1
ATOM 3243 O O . SER A 1 406 ? -21.422 36.906 -11.977 1 81.69 406 SER A O 1
ATOM 3245 N N . PRO A 1 407 ? -22.328 38.562 -10.727 1 85.88 407 PRO A N 1
ATOM 3246 C CA . PRO A 1 407 ? -22.109 37.812 -9.5 1 85.88 407 PRO A CA 1
ATOM 3247 C C . PRO A 1 407 ? -22.703 36.406 -9.57 1 85.88 407 PRO A C 1
ATOM 3249 O O . PRO A 1 407 ? -22.125 35.438 -9.047 1 85.88 407 PRO A O 1
ATOM 3252 N N . SER A 1 408 ? -23.812 36.344 -10.258 1 88.81 408 SER A N 1
ATOM 3253 C CA . SER A 1 408 ? -24.469 35.031 -10.391 1 88.81 408 SER A CA 1
ATOM 3254 C C . SER A 1 408 ? -23.609 34.062 -11.188 1 88.81 408 SER A C 1
ATOM 3256 O O . SER A 1 408 ? -23.516 32.875 -10.844 1 88.81 408 SER A O 1
ATOM 3258 N N . THR A 1 409 ? -23.062 34.531 -12.172 1 86.25 409 THR A N 1
ATOM 3259 C CA . THR A 1 409 ? -22.203 33.688 -13.008 1 86.25 409 THR A CA 1
ATOM 3260 C C . THR A 1 409 ? -20.938 33.281 -12.266 1 86.25 409 THR A C 1
ATOM 3262 O O . THR A 1 409 ? -20.484 32.156 -12.352 1 86.25 409 THR A O 1
ATOM 3265 N N . ILE A 1 410 ? -20.375 34.219 -11.547 1 88.25 410 ILE A N 1
ATOM 3266 C CA . ILE A 1 410 ? -19.172 33.969 -10.773 1 88.25 410 ILE A CA 1
ATOM 3267 C C . ILE A 1 410 ? -19.469 32.906 -9.703 1 88.25 410 ILE A C 1
ATOM 3269 O O . ILE A 1 410 ? -18.703 31.953 -9.539 1 88.25 410 ILE A O 1
ATOM 3273 N N . ALA A 1 411 ? -20.516 33.125 -9.078 1 89.81 411 ALA A N 1
ATOM 3274 C CA . ALA A 1 411 ? -20.906 32.188 -8.016 1 89.81 411 ALA A CA 1
ATOM 3275 C C . ALA A 1 411 ? -21.125 30.781 -8.57 1 89.81 411 ALA A C 1
ATOM 3277 O O . ALA A 1 411 ? -20.719 29.797 -7.961 1 89.81 411 ALA A O 1
ATOM 3278 N N . ALA A 1 412 ? -21.766 30.703 -9.695 1 87.88 412 ALA A N 1
ATOM 3279 C CA . ALA A 1 412 ? -22.062 29.406 -10.312 1 87.88 412 ALA A CA 1
ATOM 3280 C C . ALA A 1 412 ? -20.781 28.656 -10.664 1 87.88 412 ALA A C 1
ATOM 3282 O O . ALA A 1 412 ? -20.734 27.438 -10.609 1 87.88 412 ALA A O 1
ATOM 3283 N N . GLN A 1 413 ? -19.812 29.391 -10.883 1 88.69 413 GLN A N 1
ATOM 3284 C CA . GLN A 1 413 ? -18.578 28.781 -11.391 1 88.69 413 GLN A CA 1
ATOM 3285 C C . GLN A 1 413 ? -17.578 28.562 -10.266 1 88.69 413 GLN A C 1
ATOM 3287 O O . GLN A 1 413 ? -16.703 27.703 -10.375 1 88.69 413 GLN A O 1
ATOM 3292 N N . ARG A 1 414 ? -17.672 29.297 -9.211 1 92.81 414 ARG A N 1
ATOM 3293 C CA . ARG A 1 414 ? -16.516 29.359 -8.32 1 92.81 414 ARG A CA 1
ATOM 3294 C C . ARG A 1 414 ? -16.922 29.078 -6.879 1 92.81 414 ARG A C 1
ATOM 3296 O O . ARG A 1 414 ? -16.062 28.844 -6.023 1 92.81 414 ARG A O 1
ATOM 3303 N N . LYS A 1 415 ? -18.172 29.078 -6.605 1 93.25 415 LYS A N 1
ATOM 3304 C CA . LYS A 1 415 ? -18.656 28.875 -5.242 1 93.25 415 LYS A CA 1
ATOM 3305 C C . LYS A 1 415 ? -18.297 27.484 -4.73 1 93.25 415 LYS A C 1
ATOM 3307 O O . LYS A 1 415 ? -18.422 26.5 -5.461 1 93.25 415 LYS A O 1
ATOM 3312 N N . PRO A 1 416 ? -17.781 27.391 -3.479 1 96.06 416 PRO A N 1
ATOM 3313 C CA . PRO A 1 416 ? -17.453 26.078 -2.912 1 96.06 416 PRO A CA 1
ATOM 3314 C C . PRO A 1 416 ? -18.688 25.312 -2.445 1 96.06 416 PRO A C 1
ATOM 3316 O O . PRO A 1 416 ? -19.766 25.891 -2.312 1 96.06 416 PRO A O 1
ATOM 3319 N N . THR A 1 417 ? -18.547 24.047 -2.283 1 94.88 417 THR A N 1
ATOM 3320 C CA . THR A 1 417 ? -19.531 23.141 -1.7 1 94.88 417 THR A CA 1
ATOM 3321 C C . THR A 1 417 ? -19.016 22.547 -0.396 1 94.88 417 THR A C 1
ATOM 3323 O O . THR A 1 417 ? -17.891 22.031 -0.349 1 94.88 417 THR A O 1
ATOM 3326 N N . SER A 1 418 ? -19.797 22.719 0.672 1 94.19 418 SER A N 1
ATOM 3327 C CA . SER A 1 418 ? -19.375 22.109 1.933 1 94.19 418 SER A CA 1
ATOM 3328 C C . SER A 1 418 ? -19.594 20.594 1.912 1 94.19 418 SER A C 1
ATOM 3330 O O . SER A 1 418 ? -20.344 20.078 1.089 1 94.19 418 SER A O 1
ATOM 3332 N N . LEU A 1 419 ? -18.906 19.875 2.785 1 96.19 419 LEU A N 1
ATOM 3333 C CA . LEU A 1 419 ? -19.078 18.422 2.885 1 96.19 419 LEU A CA 1
ATOM 3334 C C . LEU A 1 419 ? -20.531 18.078 3.201 1 96.19 419 LEU A C 1
ATOM 3336 O O . LEU A 1 419 ? -21.078 17.125 2.65 1 96.19 419 LEU A O 1
ATOM 3340 N N . ARG A 1 420 ? -21.172 18.859 4.09 1 93.12 420 ARG A N 1
ATOM 3341 C CA . ARG A 1 420 ? -22.562 18.625 4.406 1 93.12 420 ARG A CA 1
ATOM 3342 C C . ARG A 1 420 ? -23.438 18.719 3.156 1 93.12 420 ARG A C 1
ATOM 3344 O O . ARG A 1 420 ? -24.266 17.844 2.891 1 93.12 420 ARG A O 1
ATOM 3351 N N . GLN A 1 421 ? -23.266 19.797 2.41 1 92.69 421 GLN A N 1
ATOM 3352 C CA . GLN A 1 421 ? -24.016 19.984 1.179 1 92.69 421 GLN A CA 1
ATOM 3353 C C . GLN A 1 421 ? -23.766 18.859 0.188 1 92.69 421 GLN A C 1
ATOM 3355 O O . GLN A 1 421 ? -24.672 18.391 -0.499 1 92.69 421 GLN A O 1
ATOM 3360 N N . LEU A 1 422 ? -22.547 18.484 0.121 1 95.94 422 LEU A N 1
ATOM 3361 C CA . LEU A 1 422 ? -22.141 17.422 -0.794 1 95.94 422 LEU A CA 1
ATOM 3362 C C . LEU A 1 422 ? -22.859 16.125 -0.465 1 95.94 422 LEU A C 1
ATOM 3364 O O . LEU A 1 422 ? -23.391 15.461 -1.359 1 95.94 422 LEU A O 1
ATOM 3368 N N . ILE A 1 423 ? -22.906 15.703 0.788 1 95 423 ILE A N 1
ATOM 3369 C CA . ILE A 1 423 ? -23.547 14.477 1.231 1 95 423 ILE A CA 1
ATOM 3370 C C . ILE A 1 423 ? -25.047 14.539 0.913 1 95 423 ILE A C 1
ATOM 3372 O O . ILE A 1 423 ? -25.625 13.555 0.444 1 95 423 ILE A O 1
ATOM 3376 N N . LYS A 1 424 ? -25.609 15.68 1.096 1 90.88 424 LYS A N 1
ATOM 3377 C CA . LYS A 1 424 ? -27.047 15.836 0.866 1 90.88 424 LYS A CA 1
ATOM 3378 C C . LYS A 1 424 ? -27.359 15.844 -0.626 1 90.88 424 LYS A C 1
ATOM 3380 O O . LYS A 1 424 ? -28.375 15.297 -1.053 1 90.88 424 LYS A O 1
ATOM 3385 N N . LYS A 1 425 ? -26.5 16.453 -1.389 1 91.81 425 LYS A N 1
ATOM 3386 C CA . LYS A 1 425 ? -26.719 16.594 -2.826 1 91.81 425 LYS A CA 1
ATOM 3387 C C . LYS A 1 425 ? -26.484 15.273 -3.547 1 91.81 425 LYS A C 1
ATOM 3389 O O . LYS A 1 425 ? -27.234 14.906 -4.449 1 91.81 425 LYS A O 1
ATOM 3394 N N . GLU A 1 426 ? -25.406 14.648 -3.17 1 92 426 GLU A N 1
ATOM 3395 C CA . GLU A 1 426 ? -25.047 13.367 -3.785 1 92 426 GLU A CA 1
ATOM 3396 C C . GLU A 1 426 ? -25.609 12.195 -2.977 1 92 426 GLU A C 1
ATOM 3398 O O . GLU A 1 426 ? -24.844 11.398 -2.43 1 92 426 GLU A O 1
ATOM 3403 N N . SER A 1 427 ? -26.828 11.922 -3.133 1 86.12 427 SER A N 1
ATOM 3404 C CA . SER A 1 427 ? -27.516 10.961 -2.27 1 86.12 427 SER A CA 1
ATOM 3405 C C . SER A 1 427 ? -27.078 9.531 -2.578 1 86.12 427 SER A C 1
ATOM 3407 O O . SER A 1 427 ? -27.141 8.656 -1.71 1 86.12 427 SER A O 1
ATOM 3409 N N . ARG A 1 428 ? -26.641 9.266 -3.793 1 86.75 428 ARG A N 1
ATOM 3410 C CA . ARG A 1 428 ? -26.219 7.918 -4.152 1 86.75 428 ARG A CA 1
ATOM 3411 C C . ARG A 1 428 ? -24.828 7.609 -3.607 1 86.75 428 ARG A C 1
ATOM 3413 O O . ARG A 1 428 ? -24.422 6.449 -3.541 1 86.75 428 ARG A O 1
ATOM 3420 N N . GLY A 1 429 ? -24.141 8.633 -3.264 1 90.81 429 GLY A N 1
ATOM 3421 C CA . GLY A 1 429 ? -22.812 8.445 -2.697 1 90.81 429 GLY A CA 1
ATOM 3422 C C . GLY A 1 429 ? -21.703 8.914 -3.617 1 90.81 429 GLY A C 1
ATOM 3423 O O . GLY A 1 429 ? -21.938 9.18 -4.797 1 90.81 429 GLY A O 1
ATOM 3424 N N . LEU A 1 430 ? -20.516 9.055 -3.066 1 95 430 LEU A N 1
ATOM 3425 C CA . LEU A 1 430 ? -19.281 9.352 -3.785 1 95 430 LEU A CA 1
ATOM 3426 C C . LEU A 1 430 ? -18.391 8.117 -3.873 1 95 430 LEU A C 1
ATOM 3428 O O . LEU A 1 430 ? -18.531 7.188 -3.08 1 95 430 LEU A O 1
ATOM 3432 N N . ASP A 1 431 ? -17.547 8.109 -4.852 1 96.94 431 ASP A N 1
ATOM 3433 C CA . ASP A 1 431 ? -16.562 7.039 -4.969 1 96.94 431 ASP A CA 1
ATOM 3434 C C . ASP A 1 431 ? -15.867 6.781 -3.637 1 96.94 431 ASP A C 1
ATOM 3436 O O . ASP A 1 431 ? -15.414 7.719 -2.977 1 96.94 431 ASP A O 1
ATOM 3440 N N . LEU A 1 432 ? -15.781 5.512 -3.238 1 98.06 432 LEU A N 1
ATOM 3441 C CA . LEU A 1 432 ? -15.227 5.168 -1.934 1 98.06 432 LEU A CA 1
ATOM 3442 C C . LEU A 1 432 ? -13.773 5.609 -1.827 1 98.06 432 LEU A C 1
ATOM 3444 O O . LEU A 1 432 ? -13.32 6.023 -0.755 1 98.06 432 LEU A O 1
ATOM 3448 N N . GLY A 1 433 ? -13 5.418 -2.879 1 98.06 433 GLY A N 1
ATOM 3449 C CA . GLY A 1 433 ? -11.625 5.895 -2.871 1 98.06 433 GLY A CA 1
ATOM 3450 C C . GLY A 1 433 ? -11.508 7.379 -2.574 1 98.06 433 GLY A C 1
ATOM 3451 O O . GLY A 1 433 ? -10.609 7.805 -1.849 1 98.06 433 GLY A O 1
ATOM 3452 N N . ILE A 1 434 ? -12.391 8.164 -3.121 1 97.81 434 ILE A N 1
ATOM 3453 C CA . ILE A 1 434 ? -12.43 9.602 -2.869 1 97.81 434 ILE A CA 1
ATOM 3454 C C . ILE A 1 434 ? -12.789 9.859 -1.405 1 97.81 434 ILE A C 1
ATOM 3456 O O . ILE A 1 434 ? -12.18 10.703 -0.751 1 97.81 434 ILE A O 1
ATOM 3460 N N . ARG A 1 435 ? -13.758 9.141 -0.902 1 98.19 435 ARG A N 1
ATOM 3461 C CA . ARG A 1 435 ? -14.148 9.281 0.495 1 98.19 435 ARG A CA 1
ATOM 3462 C C . ARG A 1 435 ? -12.984 8.977 1.428 1 98.19 435 ARG A C 1
ATOM 3464 O O . ARG A 1 435 ? -12.734 9.711 2.387 1 98.19 435 ARG A O 1
ATOM 3471 N N . PHE A 1 436 ? -12.211 7.852 1.118 1 98.44 436 PHE A N 1
ATOM 3472 C CA . PHE A 1 436 ? -11.016 7.527 1.888 1 98.44 436 PHE A CA 1
ATOM 3473 C C . PHE A 1 436 ? -10.016 8.68 1.844 1 98.44 436 PHE A C 1
ATOM 3475 O O . PHE A 1 436 ? -9.422 9.031 2.863 1 98.44 436 PHE A O 1
ATOM 3482 N N . SER A 1 437 ? -9.898 9.273 0.718 1 98.12 437 SER A N 1
ATOM 3483 C CA . SER A 1 437 ? -8.938 10.359 0.544 1 98.12 437 SER A CA 1
ATOM 3484 C C . SER A 1 437 ? -9.312 11.57 1.385 1 98.12 437 SER A C 1
ATOM 3486 O O . SER A 1 437 ? -8.453 12.172 2.033 1 98.12 437 SER A O 1
ATOM 3488 N N . ILE A 1 438 ? -10.57 11.938 1.354 1 98.38 438 ILE A N 1
ATOM 3489 C CA . ILE A 1 438 ? -11.047 13.062 2.146 1 98.38 438 ILE A CA 1
ATOM 3490 C C . ILE A 1 438 ? -10.812 12.789 3.629 1 98.38 438 ILE A C 1
ATOM 3492 O O . ILE A 1 438 ? -10.289 13.648 4.348 1 98.38 438 ILE A O 1
ATOM 3496 N N . ALA A 1 439 ? -11.141 11.617 4.062 1 98.62 439 ALA A N 1
ATOM 3497 C CA . ALA A 1 439 ? -10.977 11.234 5.461 1 98.62 439 ALA A CA 1
ATOM 3498 C C . ALA A 1 439 ? -9.516 11.344 5.887 1 98.62 439 ALA A C 1
ATOM 3500 O O . ALA A 1 439 ? -9.211 11.875 6.957 1 98.62 439 ALA A O 1
ATOM 3501 N N . LYS A 1 440 ? -8.633 10.852 5.047 1 97.81 440 LYS A N 1
ATOM 3502 C CA . LYS A 1 440 ? -7.195 10.906 5.324 1 97.81 440 LYS A CA 1
ATOM 3503 C C . LYS A 1 440 ? -6.719 12.344 5.488 1 97.81 440 LYS A C 1
ATOM 3505 O O . LYS A 1 440 ? -5.969 12.656 6.414 1 97.81 440 LYS A O 1
ATOM 3510 N N . GLN A 1 441 ? -7.199 13.164 4.617 1 97.81 441 GLN A N 1
ATOM 3511 C CA . GLN A 1 441 ? -6.77 14.555 4.621 1 97.81 441 GLN A CA 1
ATOM 3512 C C . GLN A 1 441 ? -7.25 15.273 5.879 1 97.81 441 GLN A C 1
ATOM 3514 O O . GLN A 1 441 ? -6.5 16.047 6.484 1 97.81 441 GLN A O 1
ATOM 3519 N N . VAL A 1 442 ? -8.414 15.008 6.293 1 98.44 442 VAL A N 1
ATOM 3520 C CA . VAL A 1 442 ? -8.977 15.672 7.461 1 98.44 442 VAL A CA 1
ATOM 3521 C C . VAL A 1 442 ? -8.242 15.219 8.719 1 98.44 442 VAL A C 1
ATOM 3523 O O . VAL A 1 442 ? -7.859 16.047 9.555 1 98.44 442 VAL A O 1
ATOM 3526 N N . LEU A 1 443 ? -8.023 13.953 8.844 1 98.31 443 LEU A N 1
ATOM 3527 C CA . LEU A 1 443 ? -7.355 13.438 10.031 1 98.31 443 LEU A CA 1
ATOM 3528 C C . LEU A 1 443 ? -5.895 13.875 10.062 1 98.31 443 LEU A C 1
ATOM 3530 O O . LEU A 1 443 ? -5.363 14.195 11.125 1 98.31 443 LEU A O 1
ATOM 3534 N N . ASP A 1 444 ? -5.23 13.891 8.914 1 97 444 ASP A N 1
ATOM 3535 C CA . ASP A 1 444 ? -3.854 14.375 8.828 1 97 444 ASP A CA 1
ATOM 3536 C C . ASP A 1 444 ? -3.764 15.844 9.227 1 97 444 ASP A C 1
ATOM 3538 O O . ASP A 1 444 ? -2.824 16.25 9.906 1 97 444 ASP A O 1
ATOM 3542 N N . ALA A 1 445 ? -4.727 16.609 8.758 1 98 445 ALA A N 1
ATOM 3543 C CA . ALA A 1 445 ? -4.762 18.016 9.117 1 98 445 ALA A CA 1
ATOM 3544 C C . ALA A 1 445 ? -4.891 18.203 10.625 1 98 445 ALA A C 1
ATOM 3546 O O . ALA A 1 445 ? -4.195 19.031 11.211 1 98 445 ALA A O 1
ATOM 3547 N N . LEU A 1 446 ? -5.758 17.422 11.234 1 98.25 446 LEU A N 1
ATOM 3548 C CA . LEU A 1 446 ? -5.934 17.516 12.68 1 98.25 446 LEU A CA 1
ATOM 3549 C C . LEU A 1 446 ? -4.633 17.188 13.406 1 98.25 446 LEU A C 1
ATOM 3551 O O . LEU A 1 446 ? -4.246 17.875 14.344 1 98.25 446 LEU A O 1
ATOM 3555 N N . HIS A 1 447 ? -4.004 16.125 12.977 1 97.44 447 HIS A N 1
ATOM 3556 C CA . HIS A 1 447 ? -2.736 15.727 13.57 1 97.44 447 HIS A CA 1
ATOM 3557 C C . HIS A 1 447 ? -1.719 16.859 13.523 1 97.44 447 HIS A C 1
ATOM 3559 O O . HIS A 1 447 ? -1.069 17.156 14.531 1 97.44 447 HIS A O 1
ATOM 3565 N N . LEU A 1 448 ? -1.609 17.484 12.406 1 97.12 448 LEU A N 1
ATOM 3566 C CA . LEU A 1 448 ? -0.64 18.562 12.242 1 97.12 448 LEU A CA 1
ATOM 3567 C C . LEU A 1 448 ? -1.013 19.766 13.109 1 97.12 448 LEU A C 1
ATOM 3569 O O . LEU A 1 448 ? -0.144 20.375 13.734 1 97.12 448 LEU A O 1
ATOM 3573 N N . MET A 1 449 ? -2.301 20.109 13.18 1 96.88 449 MET A N 1
ATOM 3574 C CA . MET A 1 449 ? -2.75 21.219 14.023 1 96.88 449 MET A CA 1
ATOM 3575 C C . MET A 1 449 ? -2.395 20.969 15.484 1 96.88 449 MET A C 1
ATOM 3577 O O . MET A 1 449 ? -1.812 21.828 16.141 1 96.88 449 MET A O 1
ATOM 3581 N N . HIS A 1 450 ? -2.705 19.812 15.891 1 96.56 450 HIS A N 1
ATOM 3582 C CA . HIS A 1 450 ? -2.469 19.484 17.297 1 96.56 450 HIS A CA 1
ATOM 3583 C C . HIS A 1 450 ? -0.976 19.375 17.578 1 96.56 450 HIS A C 1
ATOM 3585 O O . HIS A 1 450 ? -0.525 19.719 18.688 1 96.56 450 HIS A O 1
ATOM 3591 N N . ALA A 1 451 ? -0.207 18.844 16.594 1 96.19 451 ALA A N 1
ATOM 3592 C CA . ALA A 1 451 ? 1.245 18.812 16.75 1 96.19 451 ALA A CA 1
ATOM 3593 C C . ALA A 1 451 ? 1.811 20.219 16.938 1 96.19 451 ALA A C 1
ATOM 3595 O O . ALA A 1 451 ? 2.764 20.422 17.688 1 96.19 451 ALA A O 1
ATOM 3596 N N . ALA A 1 452 ? 1.221 21.188 16.297 1 94.94 452 ALA A N 1
ATOM 3597 C CA . ALA A 1 452 ? 1.63 22.578 16.406 1 94.94 452 ALA A CA 1
ATOM 3598 C C . ALA A 1 452 ? 0.988 23.234 17.641 1 94.94 452 ALA A C 1
ATOM 3600 O O . ALA A 1 452 ? 1.218 24.422 17.906 1 94.94 452 ALA A O 1
ATOM 3601 N N . GLU A 1 453 ? 0.114 22.5 18.328 1 92.31 453 GLU A N 1
ATOM 3602 C CA . GLU A 1 453 ? -0.638 22.984 19.484 1 92.31 453 GLU A CA 1
ATOM 3603 C C . GLU A 1 453 ? -1.685 24.016 19.062 1 92.31 453 GLU A C 1
ATOM 3605 O O . GLU A 1 453 ? -1.903 25 19.781 1 92.31 453 GLU A O 1
ATOM 3610 N N . TYR A 1 454 ? -2.164 23.828 17.953 1 92.69 454 TYR A N 1
ATOM 3611 C CA . TYR A 1 454 ? -3.287 24.625 17.453 1 92.69 454 TYR A CA 1
ATOM 3612 C C . TYR A 1 454 ? -4.59 23.844 17.562 1 92.69 454 TYR A C 1
ATOM 3614 O O . TYR A 1 454 ? -4.688 22.703 17.078 1 92.69 454 TYR A O 1
ATOM 3622 N N . ILE A 1 455 ? -5.625 24.391 18.156 1 92.44 455 ILE A N 1
ATOM 3623 C CA . ILE A 1 455 ? -6.926 23.75 18.312 1 92.44 455 ILE A CA 1
ATOM 3624 C C . ILE A 1 455 ? -7.945 24.422 17.391 1 92.44 455 ILE A C 1
ATOM 3626 O O . ILE A 1 455 ? -8.102 25.641 17.422 1 92.44 455 ILE A O 1
ATOM 3630 N N . HIS A 1 456 ? -8.656 23.688 16.609 1 92 456 HIS A N 1
ATOM 3631 C CA . HIS A 1 456 ? -9.594 24.234 15.633 1 92 456 HIS A CA 1
ATOM 3632 C C . HIS A 1 456 ? -10.922 24.594 16.297 1 92 456 HIS A C 1
ATOM 3634 O O . HIS A 1 456 ? -11.461 25.672 16.047 1 92 456 HIS A O 1
ATOM 3640 N N . LYS A 1 457 ? -11.586 23.656 17.062 1 90.25 457 LYS A N 1
ATOM 3641 C CA . LYS A 1 457 ? -12.727 23.828 17.953 1 90.25 457 LYS A CA 1
ATOM 3642 C C . LYS A 1 457 ? -14.047 23.734 17.188 1 90.25 457 LYS A C 1
ATOM 3644 O O . LYS A 1 457 ? -15.117 23.641 17.797 1 90.25 457 LYS A O 1
ATOM 3649 N N . ASN A 1 458 ? -13.992 23.75 15.852 1 90.44 458 ASN A N 1
ATOM 3650 C CA . ASN A 1 458 ? -15.25 23.797 15.109 1 90.44 458 ASN A CA 1
ATOM 3651 C C . ASN A 1 458 ? -15.195 22.922 13.859 1 90.44 458 ASN A C 1
ATOM 3653 O O . ASN A 1 458 ? -15.648 23.344 12.789 1 90.44 458 ASN A O 1
ATOM 3657 N N . ILE A 1 459 ? -14.641 21.797 13.977 1 94.31 459 ILE A N 1
ATOM 3658 C CA . ILE A 1 459 ? -14.602 20.859 12.852 1 94.31 459 ILE A CA 1
ATOM 3659 C C . ILE A 1 459 ? -15.969 20.203 12.688 1 94.31 459 ILE A C 1
ATOM 3661 O O . ILE A 1 459 ? -16.484 19.578 13.617 1 94.31 459 ILE A O 1
ATOM 3665 N N . ARG A 1 460 ? -16.562 20.375 11.633 1 92.44 460 ARG A N 1
ATOM 3666 C CA . ARG A 1 460 ? -17.844 19.812 11.227 1 92.44 460 ARG A CA 1
ATOM 3667 C C . ARG A 1 460 ? -18 19.828 9.711 1 92.44 460 ARG A C 1
ATOM 3669 O O . ARG A 1 460 ? -17.281 20.547 9.016 1 92.44 460 ARG A O 1
ATOM 3676 N N . PRO A 1 461 ? -18.891 19.062 9.133 1 93.56 461 PRO A N 1
ATOM 3677 C CA . PRO A 1 461 ? -18.984 18.953 7.68 1 93.56 461 PRO A CA 1
ATOM 3678 C C . PRO A 1 461 ? -19.312 20.281 7.004 1 93.56 461 PRO A C 1
ATOM 3680 O O . PRO A 1 461 ? -18.922 20.5 5.855 1 93.56 461 PRO A O 1
ATOM 3683 N N . ASP A 1 462 ? -19.953 21.25 7.734 1 91.12 462 ASP A N 1
ATOM 3684 C CA . ASP A 1 462 ? -20.25 22.562 7.188 1 91.12 462 ASP A CA 1
ATOM 3685 C C . ASP A 1 462 ? -18.984 23.375 6.961 1 91.12 462 ASP A C 1
ATOM 3687 O O . ASP A 1 462 ? -18.953 24.266 6.105 1 91.12 462 ASP A O 1
ATOM 3691 N N . ASN A 1 463 ? -18 23 7.711 1 94.19 463 ASN A N 1
ATOM 3692 C CA . ASN A 1 463 ? -16.781 23.797 7.723 1 94.19 463 ASN A CA 1
ATOM 3693 C C . ASN A 1 463 ? -15.672 23.141 6.918 1 94.19 463 ASN A C 1
ATOM 3695 O O . ASN A 1 463 ? -14.5 23.453 7.086 1 94.19 463 ASN A O 1
ATOM 3699 N N . ILE A 1 464 ? -15.992 22.156 6.141 1 96.62 464 ILE A N 1
ATOM 3700 C CA . ILE A 1 464 ? -15.086 21.547 5.176 1 96.62 464 ILE A CA 1
ATOM 3701 C C . ILE A 1 464 ? -15.547 21.875 3.758 1 96.62 464 ILE A C 1
ATOM 3703 O O . ILE A 1 464 ? -16.578 21.359 3.305 1 96.62 464 ILE A O 1
ATOM 3707 N N . LEU A 1 465 ? -14.75 22.672 3.059 1 96.94 465 LEU A N 1
ATOM 3708 C CA . LEU A 1 465 ? -15.188 23.219 1.777 1 96.94 465 LEU A CA 1
ATOM 3709 C C . LEU A 1 465 ? -14.398 22.609 0.628 1 96.94 465 LEU A C 1
ATOM 3711 O O . LEU A 1 465 ? -13.188 22.406 0.741 1 96.94 465 LEU A O 1
ATOM 3715 N N . PHE A 1 466 ? -15.094 22.281 -0.457 1 97.06 466 PHE A N 1
ATOM 3716 C CA . PHE A 1 466 ? -14.516 21.859 -1.723 1 97.06 466 PHE A CA 1
ATOM 3717 C C . PHE A 1 466 ? -14.797 22.875 -2.824 1 97.06 466 PHE A C 1
ATOM 3719 O O . PHE A 1 466 ? -15.945 23.266 -3.027 1 97.06 466 PHE A O 1
ATOM 3726 N N . PHE A 1 467 ? -13.773 23.266 -3.52 1 96.25 467 PHE A N 1
ATOM 3727 C CA . PHE A 1 467 ? -13.93 24.234 -4.602 1 96.25 467 PHE A CA 1
ATOM 3728 C C . PHE A 1 467 ? -13.953 23.531 -5.953 1 96.25 467 PHE A C 1
ATOM 3730 O O . PHE A 1 467 ? -13.477 22.406 -6.078 1 96.25 467 PHE A O 1
ATOM 3737 N N . PRO A 1 468 ? -14.531 24.188 -6.914 1 95 468 PRO A N 1
ATOM 3738 C CA . PRO A 1 468 ? -14.492 23.625 -8.266 1 95 468 PRO A CA 1
ATOM 3739 C C . PRO A 1 468 ? -13.078 23.344 -8.75 1 95 468 PRO A C 1
ATOM 3741 O O . PRO A 1 468 ? -12.148 24.109 -8.43 1 95 468 PRO A O 1
ATOM 3744 N N . SER A 1 469 ? -12.93 22.312 -9.547 1 93.69 469 SER A N 1
ATOM 3745 C CA . SER A 1 469 ? -11.625 21.875 -10.023 1 93.69 469 SER A CA 1
ATOM 3746 C C . SER A 1 469 ? -11.062 22.844 -11.055 1 93.69 469 SER A C 1
ATOM 3748 O O . SER A 1 469 ? -11.812 23.484 -11.789 1 93.69 469 SER A O 1
ATOM 3750 N N . PRO A 1 470 ? -9.711 22.891 -11.023 1 90 470 PRO A N 1
ATOM 3751 C CA . PRO A 1 470 ? -9.109 23.688 -12.102 1 90 470 PRO A CA 1
ATOM 3752 C C . PRO A 1 470 ? -9.25 23.016 -13.469 1 90 470 PRO A C 1
ATOM 3754 O O . PRO A 1 470 ? -9.383 21.797 -13.555 1 90 470 PRO A O 1
ATOM 3757 N N . THR A 1 471 ? -9.312 23.781 -14.445 1 84.62 471 THR A N 1
ATOM 3758 C CA . THR A 1 471 ? -9.312 23.25 -15.805 1 84.62 471 THR A CA 1
ATOM 3759 C C . THR A 1 471 ? -7.879 23.078 -16.312 1 84.62 471 THR A C 1
ATOM 3761 O O . THR A 1 471 ? -6.965 23.766 -15.844 1 84.62 471 THR A O 1
ATOM 3764 N N . ARG A 1 472 ? -7.715 22.188 -17.188 1 74.88 472 ARG A N 1
ATOM 3765 C CA . ARG A 1 472 ? -6.395 21.844 -17.703 1 74.88 472 ARG A CA 1
ATOM 3766 C C . ARG A 1 472 ? -5.773 23.031 -18.438 1 74.88 472 ARG A C 1
ATOM 3768 O O . ARG A 1 472 ? -4.555 23.203 -18.438 1 74.88 472 ARG A O 1
ATOM 3775 N N . ASN A 1 473 ? -6.539 23.828 -18.984 1 71.06 473 ASN A N 1
ATOM 3776 C CA . ASN A 1 473 ? -6.035 24.906 -19.828 1 71.06 473 ASN A CA 1
ATOM 3777 C C . ASN A 1 473 ? -5.918 26.219 -19.062 1 71.06 473 ASN A C 1
ATOM 3779 O O . ASN A 1 473 ? -5.703 27.281 -19.672 1 71.06 473 ASN A O 1
ATOM 3783 N N . GLY A 1 474 ? -5.949 26.141 -17.75 1 69.12 474 GLY A N 1
ATOM 3784 C CA . GLY A 1 474 ? -5.789 27.344 -16.953 1 69.12 474 GLY A CA 1
ATOM 3785 C C . GLY A 1 474 ? -6.969 28.297 -17.047 1 69.12 474 GLY A C 1
ATOM 3786 O O . GLY A 1 474 ? -6.895 29.438 -16.594 1 69.12 474 GLY A O 1
ATOM 3787 N N . GLY A 1 475 ? -8 27.922 -17.688 1 73.62 475 GLY A N 1
ATOM 3788 C CA . GLY A 1 475 ? -9.195 28.75 -17.812 1 73.62 475 GLY A CA 1
ATOM 3789 C C . GLY A 1 475 ? -10.062 28.734 -16.578 1 73.62 475 GLY A C 1
ATOM 3790 O O . GLY A 1 475 ? -9.562 28.578 -15.461 1 73.62 475 GLY A O 1
ATOM 3791 N N . ASP A 1 476 ? -11.297 29.156 -16.688 1 80 476 ASP A N 1
ATOM 3792 C CA . ASP A 1 476 ? -12.258 29.141 -15.594 1 80 476 ASP A CA 1
ATOM 3793 C C . ASP A 1 476 ? -12.398 27.75 -15.008 1 80 476 ASP A C 1
ATOM 3795 O O . ASP A 1 476 ? -12.297 26.75 -15.734 1 80 476 ASP A O 1
ATOM 3799 N N . PRO A 1 477 ? -12.586 27.734 -13.672 1 87 477 PRO A N 1
ATOM 3800 C CA . PRO A 1 477 ? -12.773 26.406 -13.055 1 87 477 PRO A CA 1
ATOM 3801 C C . PRO A 1 477 ? -13.953 25.641 -13.656 1 87 477 PRO A C 1
ATOM 3803 O O . PRO A 1 477 ? -14.883 26.266 -14.195 1 87 477 PRO A O 1
ATOM 3806 N N . ASP A 1 478 ? -13.891 24.312 -13.656 1 84.75 478 ASP A N 1
ATOM 3807 C CA . ASP A 1 478 ? -14.984 23.453 -14.102 1 84.75 478 ASP A CA 1
ATOM 3808 C C . ASP A 1 478 ? -16.047 23.312 -13.016 1 84.75 478 ASP A C 1
ATOM 3810 O O . ASP A 1 478 ? -15.836 22.656 -12 1 84.75 478 ASP A O 1
ATOM 3814 N N . PRO A 1 479 ? -17.203 23.969 -13.234 1 84.94 479 PRO A N 1
ATOM 3815 C CA . PRO A 1 479 ? -18.219 23.969 -12.172 1 84.94 479 PRO A CA 1
ATOM 3816 C C . PRO A 1 479 ? -18.859 22.594 -11.977 1 84.94 479 PRO A C 1
ATOM 3818 O O . PRO A 1 479 ? -19.594 22.375 -11.008 1 84.94 479 PRO A O 1
ATOM 3821 N N . THR A 1 480 ? -18.547 21.625 -12.828 1 87.69 480 THR A N 1
ATOM 3822 C CA . THR A 1 480 ? -19.203 20.312 -12.766 1 87.69 480 THR A CA 1
ATOM 3823 C C . THR A 1 480 ? -18.406 19.344 -11.906 1 87.69 480 THR A C 1
ATOM 3825 O O . THR A 1 480 ? -18.906 18.266 -11.555 1 87.69 480 THR A O 1
ATOM 3828 N N . THR A 1 481 ? -17.234 19.719 -11.602 1 92.31 481 THR A N 1
ATOM 3829 C CA . THR A 1 481 ? -16.406 18.844 -10.789 1 92.31 481 THR A CA 1
ATOM 3830 C C . THR A 1 481 ? -15.828 19.594 -9.586 1 92.31 481 THR A C 1
ATOM 3832 O O . THR A 1 481 ? -15.656 20.812 -9.633 1 92.31 481 THR A O 1
ATOM 3835 N N . LEU A 1 482 ? -15.617 18.906 -8.531 1 95.44 482 LEU A N 1
ATOM 3836 C CA . LEU A 1 482 ? -15.031 19.484 -7.328 1 95.44 482 LEU A CA 1
ATOM 3837 C C . LEU A 1 482 ? -13.625 18.953 -7.102 1 95.44 482 LEU A C 1
ATOM 3839 O O . LEU A 1 482 ? -13.328 17.797 -7.434 1 95.44 482 LEU A O 1
ATOM 3843 N N . ASP A 1 483 ? -12.773 19.766 -6.609 1 95.81 483 ASP A N 1
ATOM 3844 C CA . ASP A 1 483 ? -11.43 19.359 -6.219 1 95.81 483 ASP A CA 1
ATOM 3845 C C . ASP A 1 483 ? -11.438 18.719 -4.832 1 95.81 483 ASP A C 1
ATOM 3847 O O . ASP A 1 483 ? -11.281 19.406 -3.822 1 95.81 483 ASP A O 1
ATOM 3851 N N . TYR A 1 484 ? -11.477 17.375 -4.809 1 96.31 484 TYR A N 1
ATOM 3852 C CA . TYR A 1 484 ? -11.539 16.656 -3.547 1 96.31 484 TYR A CA 1
ATOM 3853 C C . TYR A 1 484 ? -10.148 16.516 -2.924 1 96.31 484 TYR A C 1
ATOM 3855 O O . TYR A 1 484 ? -10.016 16.078 -1.779 1 96.31 484 TYR A O 1
ATOM 3863 N N . SER A 1 485 ? -9.133 16.969 -3.582 1 94.19 485 SER A N 1
ATOM 3864 C CA . SER A 1 485 ? -7.762 16.75 -3.123 1 94.19 485 SER A CA 1
ATOM 3865 C C . SER A 1 485 ? -7.293 17.906 -2.236 1 94.19 485 SER A C 1
ATOM 3867 O O . SER A 1 485 ? -6.254 17.797 -1.58 1 94.19 485 SER A O 1
ATOM 3869 N N . ASN A 1 486 ? -8.07 18.922 -2.205 1 94.19 486 ASN A N 1
ATOM 3870 C CA . ASN A 1 486 ? -7.652 20.078 -1.426 1 94.19 486 ASN A CA 1
ATOM 3871 C C . ASN A 1 486 ? -8.812 20.672 -0.629 1 94.19 486 ASN A C 1
ATOM 3873 O O . ASN A 1 486 ? -9.156 21.844 -0.802 1 94.19 486 ASN A O 1
ATOM 3877 N N . PRO A 1 487 ? -9.336 19.906 0.286 1 97 487 PRO A N 1
ATOM 3878 C CA . PRO A 1 487 ? -10.367 20.5 1.141 1 97 487 PRO A CA 1
ATOM 3879 C C . PRO A 1 487 ? -9.844 21.625 2.021 1 97 487 PRO A C 1
ATOM 3881 O O . PRO A 1 487 ? -8.68 21.594 2.445 1 97 487 PRO A O 1
ATOM 3884 N N . LEU A 1 488 ? -10.672 22.578 2.252 1 96.88 488 LEU A N 1
ATOM 3885 C CA . LEU A 1 488 ? -10.32 23.703 3.121 1 96.88 488 LEU A CA 1
ATOM 3886 C C . LEU A 1 488 ? -11.117 23.656 4.418 1 96.88 488 LEU A C 1
ATOM 3888 O O . LEU A 1 488 ? -12.352 23.578 4.391 1 96.88 488 LEU A O 1
ATOM 3892 N N . LEU A 1 489 ? -10.453 23.609 5.523 1 96.94 489 LEU A N 1
ATOM 3893 C CA . LEU A 1 489 ? -11.102 23.641 6.832 1 96.94 489 LEU A CA 1
ATOM 3894 C C . LEU A 1 489 ? -11.305 25.062 7.312 1 96.94 489 LEU A C 1
ATOM 3896 O O . LEU A 1 489 ? -10.344 25.75 7.656 1 96.94 489 LEU A O 1
ATOM 3900 N N . VAL A 1 490 ? -12.539 25.484 7.328 1 94.81 490 VAL A N 1
ATOM 3901 C CA . VAL A 1 490 ? -12.906 26.812 7.785 1 94.81 490 VAL A CA 1
ATOM 3902 C C . VAL A 1 490 ? -13.672 26.719 9.102 1 94.81 490 VAL A C 1
ATOM 3904 O O . VAL A 1 490 ? -13.508 25.75 9.859 1 94.81 490 VAL A O 1
ATOM 3907 N N . GLY A 1 491 ? -14.352 27.75 9.539 1 90.44 491 GLY A N 1
ATOM 3908 C CA . GLY A 1 491 ? -15.172 27.688 10.742 1 90.44 491 GLY A CA 1
ATOM 3909 C C . GLY A 1 491 ? -14.578 28.469 11.898 1 90.44 491 GLY A C 1
ATOM 3910 O O . GLY A 1 491 ? -14.609 28.016 13.047 1 90.44 491 GLY A O 1
ATOM 3911 N N . PHE A 1 492 ? -14.039 29.594 11.672 1 85.56 492 PHE A N 1
ATOM 3912 C CA . PHE A 1 492 ? -13.375 30.375 12.695 1 85.56 492 PHE A CA 1
ATOM 3913 C C . PHE A 1 492 ? -14.297 31.469 13.227 1 85.56 492 PHE A C 1
ATOM 3915 O O . PHE A 1 492 ? -13.883 32.312 14.031 1 85.56 492 PHE A O 1
ATOM 3922 N N . HIS A 1 493 ? -15.547 31.547 12.852 1 66.06 493 HIS A N 1
ATOM 3923 C CA . HIS A 1 493 ? -16.5 32.562 13.266 1 66.06 493 HIS A CA 1
ATOM 3924 C C . HIS A 1 493 ? -16.797 32.469 14.758 1 66.06 493 HIS A C 1
ATOM 3926 O O . HIS A 1 493 ? -17.25 33.438 15.367 1 66.06 493 HIS A O 1
ATOM 3932 N N . ASN A 1 494 ? -16.703 31.25 15.398 1 57.72 494 ASN A N 1
ATOM 3933 C CA . ASN A 1 494 ? -16.922 31.125 16.828 1 57.72 494 ASN A CA 1
ATOM 3934 C C . ASN A 1 494 ? -15.633 30.797 17.578 1 57.72 494 ASN A C 1
ATOM 3936 O O . ASN A 1 494 ? -15.664 30.391 18.734 1 57.72 494 ASN A O 1
ATOM 3940 N N . ALA A 1 495 ? -14.477 30.734 16.891 1 49.09 495 ALA A N 1
ATOM 3941 C CA . ALA A 1 495 ? -13.281 30.125 17.484 1 49.09 495 ALA A CA 1
ATOM 3942 C C . ALA A 1 495 ? -12.5 31.156 18.297 1 49.09 495 ALA A C 1
ATOM 3944 O O . ALA A 1 495 ? -12.211 32.25 17.812 1 49.09 495 ALA A O 1
ATOM 3945 N N . SER A 1 496 ? -12.719 31.219 19.688 1 42.81 496 SER A N 1
ATOM 3946 C CA . SER A 1 496 ? -11.703 31.891 20.5 1 42.81 496 SER A CA 1
ATOM 3947 C C . SER A 1 496 ? -10.367 31.156 20.422 1 42.81 496 SER A C 1
ATOM 3949 O O . SER A 1 496 ? -10.312 29.938 20.484 1 42.81 496 SER A O 1
ATOM 3951 N N . LEU A 1 497 ? -9.344 31.703 19.75 1 38.47 497 LEU A N 1
ATOM 3952 C CA . LEU A 1 497 ? -8.008 31.109 19.75 1 38.47 497 LEU A CA 1
ATOM 3953 C C . LEU A 1 497 ? -7.625 30.656 21.156 1 38.47 497 LEU A C 1
ATOM 3955 O O . LEU A 1 497 ? -7.527 31.469 22.078 1 38.47 497 LEU A O 1
ATOM 3959 N N . GLU A 1 498 ? -8.055 29.594 21.766 1 3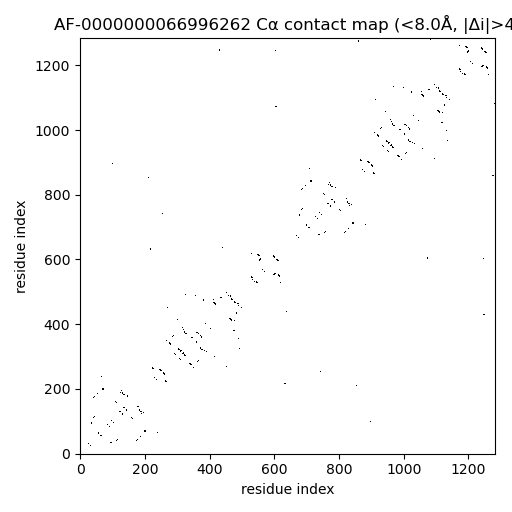6.78 498 GLU A N 1
ATOM 3960 C CA . GLU A 1 498 ? -7.477 29.141 23.031 1 36.78 498 GLU A CA 1
ATOM 3961 C C . GLU A 1 498 ? -6.172 28.375 22.797 1 36.78 498 GLU A C 1
ATOM 3963 O O . GLU A 1 498 ? -6.145 27.391 22.062 1 36.78 498 GLU A O 1
ATOM 3968 N N . ILE A 1 499 ? -5.027 29.016 22.734 1 33.38 499 ILE A N 1
ATOM 3969 C CA . ILE A 1 499 ? -3.709 28.406 22.797 1 33.38 499 ILE A CA 1
ATOM 3970 C C . ILE A 1 499 ? -3.531 27.688 24.125 1 33.38 499 ILE A C 1
ATOM 3972 O O . ILE A 1 499 ? -3.779 28.281 25.188 1 33.38 499 ILE A O 1
ATOM 3976 N N . GLU A 1 500 ? -3.488 26.484 24.156 1 34.84 500 GLU A N 1
ATOM 3977 C CA . GLU A 1 500 ? -3.15 25.812 25.406 1 34.84 500 GLU A CA 1
ATOM 3978 C C . GLU A 1 500 ? -1.821 26.328 25.953 1 34.84 500 GLU A C 1
ATOM 3980 O O . GLU A 1 500 ? -0.764 26.078 25.375 1 34.84 500 GLU A O 1
ATOM 3985 N N . ILE A 1 501 ? -1.647 27.469 26.625 1 28.3 501 ILE A N 1
ATOM 3986 C CA . ILE A 1 501 ? -0.472 27.875 27.375 1 28.3 501 ILE A CA 1
ATOM 3987 C C . ILE A 1 501 ? -0.199 26.891 28.516 1 28.3 501 ILE A C 1
ATOM 3989 O O . ILE A 1 501 ? -1.12 26.469 29.219 1 28.3 501 ILE A O 1
ATOM 3993 N N . GLU A 1 502 ? 0.913 26.203 28.422 1 29.81 502 GLU A N 1
ATOM 3994 C CA . GLU A 1 502 ? 1.338 25.484 29.625 1 29.81 502 GLU A CA 1
ATOM 3995 C C . GLU A 1 502 ? 0.957 26.25 30.891 1 29.81 502 GLU A C 1
ATOM 3997 O O . GLU A 1 502 ? 0.864 27.469 30.891 1 29.81 502 GLU A O 1
ATOM 4002 N N . ALA A 1 503 ? 0.648 25.547 32.031 1 31.92 503 ALA 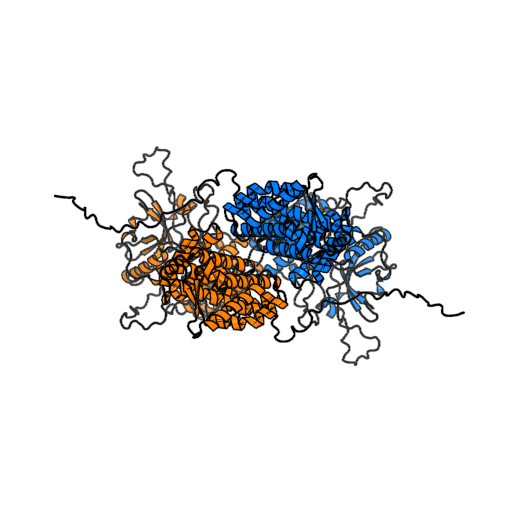A N 1
ATOM 4003 C CA . ALA A 1 503 ? 0.409 25.938 33.406 1 31.92 503 ALA A CA 1
ATOM 4004 C C . ALA A 1 503 ? 1.442 26.969 33.875 1 31.92 503 ALA A C 1
ATOM 4006 O O . ALA A 1 503 ? 2.336 26.641 34.656 1 31.92 503 ALA A O 1
ATOM 4007 N N . SER A 1 504 ? 2.342 27.625 33.125 1 28.58 504 SER A N 1
ATOM 4008 C CA . SER A 1 504 ? 3.021 28.578 34 1 28.58 504 SER A CA 1
ATOM 4009 C C . SER A 1 504 ? 2.021 29.438 34.75 1 28.58 504 SER A C 1
ATOM 4011 O O . SER A 1 504 ? 0.886 29.625 34.312 1 28.58 504 SER A O 1
ATOM 4013 N N . LYS A 1 505 ? 2.479 29.938 36.125 1 32.88 505 LYS A N 1
ATOM 4014 C CA . LYS A 1 505 ? 1.825 30.734 37.156 1 32.88 505 LYS A CA 1
ATOM 4015 C C . LYS A 1 505 ? 1.058 31.906 36.531 1 32.88 505 LYS A C 1
ATOM 4017 O O . LYS A 1 505 ? 1.506 32.5 35.531 1 32.88 505 LYS A O 1
ATOM 4022 N N . PRO A 1 506 ? -0.206 31.969 36.812 1 29.34 506 PRO A N 1
ATOM 4023 C CA . PRO A 1 506 ? -0.882 33.219 36.406 1 29.34 506 PRO A CA 1
ATOM 4024 C C . PRO A 1 506 ? 0.027 34.438 36.5 1 29.34 506 PRO A C 1
ATOM 4026 O O . PRO A 1 506 ? 0.816 34.562 37.438 1 29.34 506 PRO A O 1
ATOM 4029 N N . VAL A 1 507 ? 0.696 34.781 35.531 1 28.08 507 VAL A N 1
ATOM 4030 C CA . VAL A 1 507 ? 1.271 36.062 35.875 1 28.08 507 VAL A CA 1
ATOM 4031 C C . VAL A 1 507 ? 0.306 36.812 36.781 1 28.08 507 VAL A C 1
ATOM 4033 O O . VAL A 1 507 ? -0.882 36.938 36.469 1 28.08 507 VAL A O 1
ATOM 4036 N N . GLU A 1 508 ? 0.562 36.969 38.156 1 28.86 508 GLU A N 1
ATOM 4037 C CA . GLU A 1 508 ? -0.186 37.594 39.281 1 28.86 508 GLU A CA 1
ATOM 4038 C C . GLU A 1 508 ? -1.052 38.75 38.781 1 28.86 508 GLU A C 1
ATOM 4040 O O . GLU A 1 508 ? -2.154 38.969 39.281 1 28.86 508 GLU A O 1
ATOM 4045 N N . GLY A 1 509 ? -0.604 39.594 37.875 1 26.86 509 GLY A N 1
ATOM 4046 C CA . GLY A 1 509 ? -1.278 40.844 37.562 1 26.86 509 GLY A CA 1
ATOM 4047 C C . GLY A 1 509 ? -2.334 40.688 36.5 1 26.86 509 GLY A C 1
ATOM 4048 O O . GLY A 1 509 ? -3.018 41.656 36.156 1 26.86 509 GLY A O 1
ATOM 4049 N N . LEU A 1 510 ? -1.918 39.938 35.438 1 25.56 510 LEU A N 1
ATOM 4050 C CA . LEU A 1 510 ? -3.018 40.031 34.469 1 25.56 510 LEU A CA 1
ATOM 4051 C C . LEU A 1 510 ? -4.207 39.188 34.938 1 25.56 510 LEU A C 1
ATOM 4053 O O . LEU A 1 510 ? -4.086 37.969 35.062 1 25.56 510 LEU A O 1
ATOM 4057 N N . LYS A 1 511 ? -4.953 39.75 35.781 1 27.61 511 LYS A N 1
ATOM 4058 C CA . LYS A 1 511 ? -6.27 39.281 36.188 1 27.61 511 LYS A CA 1
ATOM 4059 C C . LYS A 1 511 ? -6.969 38.531 35.062 1 27.61 511 LYS A C 1
ATOM 4061 O O . LYS A 1 511 ? -6.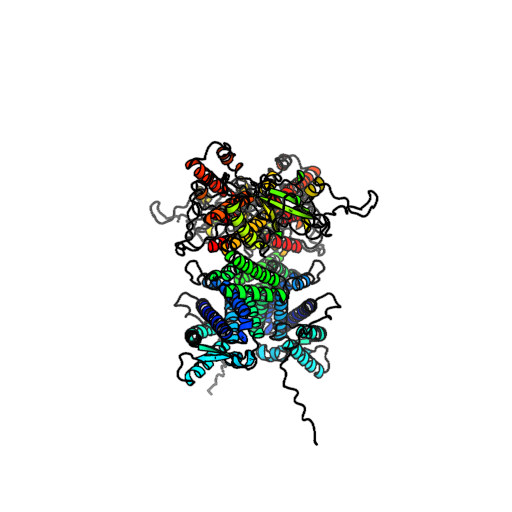879 38.938 33.906 1 27.61 511 LYS A O 1
ATOM 4066 N N . PRO A 1 512 ? -7.09 37.219 35.25 1 30.66 512 PRO A N 1
ATOM 4067 C CA . PRO A 1 512 ? -7.965 36.562 34.281 1 30.66 512 PRO A CA 1
ATOM 4068 C C . PRO A 1 512 ? -9.094 37.469 33.781 1 30.66 512 PRO A C 1
ATOM 4070 O O . PRO A 1 512 ? -9.773 38.094 34.562 1 30.66 512 PRO A O 1
ATOM 4073 N N . ILE A 1 513 ? -8.93 38.281 32.75 1 26.23 513 ILE A N 1
ATOM 4074 C CA . ILE A 1 513 ? -10.047 39.188 32.5 1 26.23 513 ILE A CA 1
ATOM 4075 C C . ILE A 1 513 ? -11.352 38.531 32.969 1 26.23 513 ILE A C 1
ATOM 4077 O O . ILE A 1 513 ? -11.43 37.312 33.094 1 26.23 513 ILE A O 1
ATOM 4081 N N . LEU A 1 514 ? -12.562 39.312 32.562 1 26.42 514 LEU A N 1
ATOM 4082 C CA . LEU A 1 514 ? -13.875 39.438 33.188 1 26.42 514 LEU A CA 1
ATOM 4083 C C . LEU A 1 514 ? -14.633 38.094 33.125 1 26.42 514 LEU A C 1
ATOM 4085 O O . LEU A 1 514 ? -14.609 37.438 32.062 1 26.42 514 LEU A O 1
ATOM 4089 N N . LYS A 1 515 ? -14.875 37.344 34.125 1 31.11 515 LYS A N 1
ATOM 4090 C CA . LYS A 1 515 ? -15.914 36.406 34.562 1 31.11 515 LYS A CA 1
ATOM 4091 C C . LYS A 1 515 ? -17.266 36.75 33.938 1 31.11 515 LYS A C 1
ATOM 4093 O O . LYS A 1 515 ? -18.312 36.406 34.469 1 31.11 515 LYS A O 1
ATOM 4098 N N . ASN A 1 516 ? -17.328 37.906 33.156 1 28.14 516 ASN A N 1
ATOM 4099 C CA . ASN A 1 516 ? -18.734 38.188 32.875 1 28.14 516 ASN A CA 1
ATOM 4100 C C . ASN A 1 516 ? -19.391 37.031 32.125 1 28.14 516 ASN A C 1
ATOM 4102 O O . ASN A 1 516 ? -18.719 36.281 31.453 1 28.14 516 ASN A O 1
ATOM 4106 N N . ARG A 1 517 ? -20.719 36.75 32.531 1 29.77 517 ARG A N 1
ATOM 4107 C CA . ARG A 1 517 ? -21.781 35.875 32.062 1 29.77 517 ARG A CA 1
ATOM 4108 C C . ARG A 1 517 ? -21.797 35.812 30.531 1 29.77 517 ARG A C 1
ATOM 4110 O O . ARG A 1 517 ? -22.219 36.781 29.875 1 29.77 517 ARG A O 1
ATOM 4117 N N . ASN A 1 518 ? -20.828 35.438 30.031 1 30.25 518 ASN A N 1
ATOM 4118 C CA . ASN A 1 518 ? -20.797 35.344 28.578 1 30.25 518 ASN A CA 1
ATOM 4119 C C . ASN A 1 518 ? -22.125 34.875 28.016 1 30.25 518 ASN A C 1
ATOM 4121 O O . ASN A 1 518 ? -22.75 33.969 28.547 1 30.25 518 ASN A O 1
ATOM 4125 N N . PRO A 1 519 ? -22.922 35.906 27.547 1 30.56 519 PRO A N 1
ATOM 4126 C CA . PRO A 1 519 ? -24.172 35.406 26.938 1 30.56 519 PRO A CA 1
ATOM 4127 C C . PRO A 1 519 ? -24.031 34.031 26.328 1 30.56 519 PRO A C 1
ATOM 4129 O O . PRO A 1 519 ? -22.922 33.625 25.953 1 30.56 519 PRO A O 1
ATOM 4132 N N . ALA A 1 520 ? -25 33.219 26.609 1 30.88 520 ALA A N 1
ATOM 4133 C CA . ALA A 1 520 ? -25.172 31.875 26.062 1 30.88 520 ALA A CA 1
ATOM 4134 C C . ALA A 1 520 ? -24.688 31.812 24.609 1 30.88 520 ALA A C 1
ATOM 4136 O O . ALA A 1 520 ? -25.234 32.469 23.734 1 30.88 520 ALA A O 1
ATOM 4137 N N . ARG A 1 521 ? -23.469 32.062 24.344 1 34.09 521 ARG A N 1
ATOM 4138 C CA . ARG A 1 521 ? -22.891 31.828 23.031 1 34.09 521 ARG A CA 1
ATOM 4139 C C . ARG A 1 521 ? -23.656 30.734 22.297 1 34.09 521 ARG A C 1
ATOM 4141 O O . ARG A 1 521 ? -23.828 29.625 22.812 1 34.09 521 ARG A O 1
ATOM 4148 N N . ILE A 1 522 ? -24.609 31.078 21.609 1 33.41 522 ILE A N 1
ATOM 4149 C CA . ILE A 1 522 ? -25.312 30.141 20.719 1 33.41 522 ILE A CA 1
ATOM 4150 C C . ILE A 1 522 ? -24.281 29.281 19.984 1 33.41 522 ILE A C 1
ATOM 4152 O O . ILE A 1 522 ? -23.75 29.703 18.953 1 33.41 522 ILE A O 1
ATOM 4156 N N . ILE A 1 523 ? -23.141 29.016 20.5 1 39.97 523 ILE A N 1
ATOM 4157 C CA . ILE A 1 523 ? -22.453 27.891 19.891 1 39.97 523 ILE A CA 1
ATOM 4158 C C . ILE A 1 523 ? -23.438 26.766 19.594 1 39.97 523 ILE A C 1
ATOM 4160 O O . ILE A 1 523 ? -24.016 26.188 20.516 1 39.97 523 ILE A O 1
ATOM 4164 N N . ALA A 1 524 ? -24.281 26.906 18.719 1 43.41 524 ALA A N 1
ATOM 4165 C CA . ALA A 1 524 ? -25.078 25.719 18.375 1 43.41 524 ALA A CA 1
ATOM 4166 C C . ALA A 1 524 ? -24.266 24.453 18.531 1 43.41 524 ALA A C 1
ATOM 4168 O O . ALA A 1 524 ? -23.562 24.031 17.609 1 43.41 524 ALA A O 1
ATOM 4169 N N . LEU A 1 525 ? -23.703 24.281 19.891 1 56.09 525 LEU A N 1
ATOM 4170 C CA . LEU A 1 525 ? -23.078 23 20.234 1 56.09 525 LEU A CA 1
ATOM 4171 C C . LEU A 1 525 ? -23.953 21.828 19.828 1 56.09 525 LEU A C 1
ATOM 4173 O O . LEU A 1 525 ? -25.078 21.688 20.312 1 56.09 525 LEU A O 1
ATOM 4177 N N . ASP A 1 526 ? -23.656 21.422 18.578 1 73.25 526 ASP A N 1
ATOM 4178 C CA . ASP A 1 526 ? -24.438 20.344 17.984 1 73.25 526 ASP A CA 1
ATOM 4179 C C . ASP A 1 526 ? -23.75 19 18.172 1 73.25 526 ASP A C 1
ATOM 4181 O O . ASP A 1 526 ? -22.891 18.859 19.047 1 73.25 526 ASP A O 1
ATOM 4185 N N . CYS A 1 527 ? -24.25 18.078 17.703 1 81.62 527 CYS A N 1
ATOM 4186 C CA . CYS A 1 527 ? -23.891 16.672 17.922 1 81.62 527 CYS A CA 1
ATOM 4187 C C . CYS A 1 527 ? -22.484 16.391 17.406 1 81.62 527 CYS A C 1
ATOM 4189 O O . CYS A 1 527 ? -21.922 15.328 17.688 1 81.62 527 CYS A O 1
ATOM 4191 N N . TYR A 1 528 ? -21.781 17.531 16.906 1 89.75 528 TYR A N 1
ATOM 4192 C CA . TYR A 1 528 ? -20.422 17.344 16.406 1 89.75 528 TYR A CA 1
ATOM 4193 C C . TYR A 1 528 ? -19.406 17.625 17.5 1 89.75 528 TYR A C 1
ATOM 4195 O O . TYR A 1 528 ? -18.219 17.312 17.359 1 89.75 528 TYR A O 1
ATOM 4203 N N . GLN A 1 529 ? -19.891 18.266 18.594 1 89.44 529 GLN A N 1
ATOM 4204 C CA . GLN A 1 529 ? -19.031 18.531 19.734 1 89.44 529 GLN A CA 1
ATOM 4205 C C . GLN A 1 529 ? -19.078 17.406 20.75 1 89.44 529 GLN A C 1
ATOM 4207 O O . GLN A 1 529 ? -20.125 16.781 20.953 1 89.44 529 GLN A O 1
ATOM 4212 N N . HIS A 1 530 ? -17.953 17.219 21.359 1 91.31 530 HIS A N 1
ATOM 4213 C CA . HIS A 1 530 ? -17.891 16.219 22.422 1 91.31 530 HIS A CA 1
ATOM 4214 C C . HIS A 1 530 ? -18.906 16.516 23.516 1 91.31 530 HIS A C 1
ATOM 4216 O O . HIS A 1 530 ? -19.125 17.672 23.875 1 91.31 530 HIS A O 1
ATOM 4222 N N . PRO A 1 531 ? -19.562 15.484 24.062 1 90.75 531 PRO A N 1
ATOM 4223 C CA . PRO A 1 531 ? -20.594 15.688 25.078 1 90.75 531 PRO A CA 1
ATOM 4224 C C . PRO A 1 531 ? -20.094 16.5 26.281 1 90.75 531 PRO A C 1
ATOM 4226 O O . PRO A 1 531 ? -20.828 17.344 26.797 1 90.75 531 PRO A O 1
ATOM 4229 N N . ASP A 1 532 ? -18.891 16.281 26.656 1 88.88 532 ASP A N 1
ATOM 4230 C CA . ASP A 1 532 ? -18.344 17.047 27.781 1 88.88 532 ASP A CA 1
ATOM 4231 C C . ASP A 1 532 ? -18.297 18.531 27.469 1 88.88 532 ASP A C 1
ATOM 4233 O O . ASP A 1 532 ? -18.547 19.359 28.344 1 88.88 532 ASP A O 1
ATOM 4237 N N . ARG A 1 533 ? -17.953 18.875 26.297 1 86.44 533 ARG A N 1
ATOM 4238 C CA . ARG A 1 533 ? -17.906 20.266 25.875 1 86.44 533 ARG A CA 1
ATOM 4239 C C . ARG A 1 533 ? -19.328 20.844 25.781 1 86.44 533 ARG A C 1
ATOM 4241 O O . ARG A 1 533 ? -19.547 22.016 26.125 1 86.44 533 ARG A O 1
ATOM 4248 N N . ARG A 1 534 ? -20.25 20.078 25.312 1 83.81 534 ARG A N 1
ATOM 4249 C CA . ARG A 1 534 ? -21.625 20.516 25.188 1 83.81 534 ARG A CA 1
ATOM 4250 C C . ARG A 1 534 ? -22.25 20.781 26.547 1 83.81 534 ARG A C 1
ATOM 4252 O O . ARG A 1 534 ? -23.062 21.703 26.703 1 83.81 534 ARG A O 1
ATOM 4259 N N . LEU A 1 535 ? -21.906 19.984 27.5 1 84.5 535 LEU A N 1
ATOM 4260 C CA . LEU A 1 535 ? -22.484 20.094 28.844 1 84.5 535 LEU A CA 1
ATOM 4261 C C . LEU A 1 535 ? -21.844 21.234 29.625 1 84.5 535 LEU A C 1
ATOM 4263 O O . LEU A 1 535 ? -22.516 21.875 30.438 1 84.5 535 LEU A O 1
ATOM 4267 N N . ASP A 1 536 ? -20.516 21.406 29.375 1 83.44 536 ASP A N 1
ATOM 4268 C CA . ASP A 1 536 ? -19.812 22.5 30.031 1 83.44 536 ASP A CA 1
ATOM 4269 C C . ASP A 1 536 ? -19 23.312 29.047 1 83.44 536 ASP A C 1
ATOM 4271 O O . ASP A 1 536 ? -17.781 23.172 28.969 1 83.44 536 ASP A O 1
ATOM 4275 N N . PRO A 1 537 ? -19.656 24.234 28.422 1 77.25 537 PRO A N 1
ATOM 4276 C CA . PRO A 1 537 ? -18.969 25.031 27.391 1 77.25 537 PRO A CA 1
ATOM 4277 C C . PRO A 1 537 ? -17.922 25.969 27.984 1 77.25 537 PRO A C 1
ATOM 4279 O O . PRO A 1 537 ? -17.078 26.5 27.25 1 77.25 537 PRO A O 1
ATOM 4282 N N . SER A 1 538 ? -17.938 26.156 29.297 1 74.69 538 SER A N 1
ATOM 4283 C CA . SER A 1 538 ? -17.016 27.094 29.922 1 74.69 538 SER A CA 1
ATOM 4284 C C . SER A 1 538 ? -15.719 26.422 30.344 1 74.69 538 SER A C 1
ATOM 4286 O O . SER A 1 538 ? -14.727 27.078 30.625 1 74.69 538 SER A O 1
ATOM 4288 N N . SER A 1 539 ? -15.789 25.125 30.172 1 76.5 539 SER A N 1
ATOM 4289 C CA . SER A 1 539 ? -14.594 24.391 30.562 1 76.5 539 SER A CA 1
ATOM 4290 C C . SER A 1 539 ? -13.5 24.516 29.516 1 76.5 539 SER A C 1
ATOM 4292 O O . SER A 1 539 ? -13.758 24.906 28.375 1 76.5 539 SER A O 1
ATOM 4294 N N . PHE A 1 540 ? -12.289 24.266 29.953 1 81.19 540 PHE A N 1
ATOM 4295 C CA . PHE A 1 540 ? -11.133 24.297 29.078 1 81.19 540 PHE A CA 1
ATOM 4296 C C . PHE A 1 540 ? -11.328 23.344 27.891 1 81.19 540 PHE A C 1
ATOM 4298 O O . PHE A 1 540 ? -11.852 22.234 28.047 1 81.19 540 PHE A O 1
ATOM 4305 N N . TYR A 1 541 ? -10.984 23.875 26.734 1 85.94 541 TYR A N 1
ATOM 4306 C CA . TYR A 1 541 ? -11.125 23.047 25.531 1 85.94 541 TYR A CA 1
ATOM 4307 C C . TYR A 1 541 ? -9.977 22.047 25.422 1 85.94 541 TYR A C 1
ATOM 4309 O O . TYR A 1 541 ? -8.805 22.438 25.516 1 85.94 541 TYR A O 1
ATOM 4317 N N . HIS A 1 542 ? -10.305 20.828 25.234 1 88.81 542 HIS A N 1
ATOM 4318 C CA . HIS A 1 542 ? -9.32 19.766 25.094 1 88.81 542 HIS A CA 1
ATOM 4319 C C . HIS A 1 542 ? -9.195 19.312 23.641 1 88.81 542 HIS A C 1
ATOM 4321 O O . HIS A 1 542 ? -10.195 19.281 22.922 1 88.81 542 HIS A O 1
ATOM 4327 N N . ARG A 1 543 ? -7.984 18.953 23.266 1 93 543 ARG A N 1
ATOM 4328 C CA . ARG A 1 543 ? -7.715 18.453 21.906 1 93 543 ARG A CA 1
ATOM 4329 C C . ARG A 1 543 ? -8.617 17.281 21.562 1 93 543 ARG A C 1
ATOM 4331 O O . ARG A 1 543 ? -9 17.109 20.406 1 93 543 ARG A O 1
ATOM 4338 N N . GLN A 1 544 ? -8.969 16.547 22.578 1 95 544 GLN A N 1
ATOM 4339 C CA . GLN A 1 544 ? -9.812 15.375 22.359 1 95 544 GLN A CA 1
ATOM 4340 C C . GLN A 1 544 ? -11.164 15.766 21.766 1 95 544 GLN A C 1
ATOM 4342 O O . GLN A 1 544 ? -11.797 14.961 21.078 1 95 544 GLN A O 1
ATOM 4347 N N . TYR A 1 545 ? -11.594 16.938 22.109 1 93.69 545 TYR A N 1
ATOM 4348 C CA . TYR A 1 545 ? -12.883 17.391 21.578 1 93.69 545 TYR A CA 1
ATOM 4349 C C . TYR A 1 545 ? -12.828 17.531 20.062 1 93.69 545 TYR A C 1
ATOM 4351 O O . TYR A 1 545 ? -13.766 17.156 19.359 1 93.69 545 TYR A O 1
ATOM 4359 N N . ASP A 1 546 ? -11.68 18.047 19.531 1 95.94 546 ASP A N 1
ATOM 4360 C CA . ASP A 1 546 ? -11.484 18.094 18.078 1 95.94 546 ASP A CA 1
ATOM 4361 C C . ASP A 1 546 ? -11.461 16.703 17.484 1 95.94 546 ASP A C 1
ATOM 4363 O O . ASP A 1 546 ? -12 16.469 16.391 1 95.94 546 ASP A O 1
ATOM 4367 N N . LEU A 1 547 ? -10.797 15.828 18.172 1 97.75 547 LEU A N 1
ATOM 4368 C CA . LEU A 1 547 ? -10.711 14.453 17.688 1 97.75 547 LEU A CA 1
ATOM 4369 C C . LEU A 1 547 ? -12.094 13.828 17.562 1 97.75 547 LEU A C 1
ATOM 4371 O O . LEU A 1 547 ? -12.391 13.156 16.578 1 97.75 547 LEU A O 1
ATOM 4375 N N . TYR A 1 548 ? -12.914 14.078 18.609 1 96.56 548 TYR A N 1
ATOM 4376 C CA . TYR A 1 548 ? -14.289 13.602 18.562 1 96.56 548 TYR A CA 1
ATOM 4377 C C . TYR A 1 548 ? -15.031 14.18 17.375 1 96.56 548 TYR A C 1
ATOM 4379 O O . TYR A 1 548 ? -15.742 13.469 16.656 1 96.56 548 TYR A O 1
ATOM 4387 N N . SER A 1 549 ? -14.898 15.461 17.141 1 96.06 549 SER A N 1
ATOM 4388 C CA . SER A 1 549 ? -15.539 16.125 16.016 1 96.06 549 SER A CA 1
ATOM 4389 C C . SER A 1 549 ? -15.117 15.492 14.688 1 96.06 549 SER A C 1
ATOM 4391 O O . SER A 1 549 ? -15.945 15.281 13.805 1 96.06 549 SER A O 1
ATOM 4393 N N . VAL A 1 550 ? -13.828 15.188 14.547 1 98.31 550 VAL A N 1
ATOM 4394 C CA . VAL A 1 550 ? -13.32 14.531 13.344 1 98.31 550 VAL A CA 1
ATOM 4395 C C . VAL A 1 550 ? -13.945 13.148 13.219 1 98.31 550 VAL A C 1
ATOM 4397 O O . VAL A 1 550 ? -14.273 12.711 12.109 1 98.31 550 VAL A O 1
ATOM 4400 N N . GLY A 1 551 ? -14.047 12.453 14.359 1 98.25 551 GLY A N 1
ATOM 4401 C CA . GLY A 1 551 ? -14.727 11.172 14.344 1 98.25 551 GLY A CA 1
ATOM 4402 C C . GLY A 1 551 ? -16.141 11.242 13.773 1 98.25 551 GLY A C 1
ATOM 4403 O O . GLY A 1 551 ? -16.547 10.367 13.008 1 98.25 551 GLY A O 1
ATOM 4404 N N . CYS A 1 552 ? -16.859 12.266 14.148 1 96.5 552 CYS A N 1
ATOM 4405 C CA . CYS A 1 552 ? -18.188 12.477 13.609 1 96.5 552 CYS A CA 1
ATOM 4406 C C . CYS A 1 552 ? -18.156 12.688 12.102 1 96.5 552 CYS A C 1
ATOM 4408 O O . CYS A 1 552 ? -18.969 12.117 11.375 1 96.5 552 CYS A O 1
ATOM 4410 N N . VAL A 1 553 ? -17.219 13.461 11.672 1 97.62 553 VAL A N 1
ATOM 4411 C CA . VAL A 1 553 ? -17.062 13.734 10.242 1 97.62 553 VAL A CA 1
ATOM 4412 C C . VAL A 1 553 ? -16.703 12.445 9.508 1 97.62 553 VAL A C 1
ATOM 4414 O O . VAL A 1 553 ? -17.266 12.148 8.453 1 97.62 553 VAL A O 1
ATOM 4417 N N . LEU A 1 554 ? -15.766 11.672 10.07 1 98.62 554 LEU A N 1
ATOM 4418 C CA . LEU A 1 554 ? -15.383 10.406 9.461 1 98.62 554 LEU A CA 1
ATOM 4419 C C . LEU A 1 554 ? -16.578 9.469 9.359 1 98.62 554 LEU A C 1
ATOM 4421 O O . LEU A 1 554 ? -16.734 8.75 8.367 1 98.62 554 LEU A O 1
ATOM 4425 N N . LEU A 1 555 ? -17.375 9.453 10.414 1 97.62 555 LEU A N 1
ATOM 4426 C CA . LEU A 1 555 ? -18.578 8.633 10.406 1 97.62 555 LEU A CA 1
ATOM 4427 C C . LEU A 1 555 ? -19.5 9.008 9.242 1 97.62 555 LEU A C 1
ATOM 4429 O O . LEU A 1 555 ? -19.969 8.133 8.523 1 97.62 555 LEU A O 1
ATOM 4433 N N . GLU A 1 556 ? -19.688 10.273 9.039 1 96.62 556 GLU A N 1
ATOM 4434 C CA . GLU A 1 556 ? -20.547 10.742 7.957 1 96.62 556 GLU A CA 1
ATOM 4435 C C . GLU A 1 556 ? -19.938 10.414 6.594 1 96.62 556 GLU A C 1
ATOM 4437 O O . GLU A 1 556 ? -20.672 10.016 5.672 1 96.62 556 GLU A O 1
ATOM 4442 N N . ILE A 1 557 ? -18.641 10.547 6.473 1 98 557 ILE A N 1
ATOM 4443 C CA . ILE A 1 557 ? -17.953 10.227 5.223 1 98 557 ILE A CA 1
ATOM 4444 C C . ILE A 1 557 ? -18.109 8.734 4.918 1 98 557 ILE A C 1
ATOM 4446 O O . ILE A 1 557 ? -18.344 8.352 3.766 1 98 557 ILE A O 1
ATOM 4450 N N . GLY A 1 558 ? -18 7.918 5.926 1 97.44 558 GLY A N 1
ATOM 4451 C CA . GLY A 1 558 ? -18.141 6.48 5.754 1 97.44 558 GLY A CA 1
ATOM 4452 C C . GLY A 1 558 ? -19.547 6.047 5.383 1 97.44 558 GLY A C 1
ATOM 4453 O O . GLY A 1 558 ? -19.734 5.352 4.387 1 97.44 558 GLY A O 1
ATOM 4454 N N . LEU A 1 559 ? -20.531 6.508 6.129 1 95.31 559 LEU A N 1
ATOM 4455 C CA . LEU A 1 559 ? -21.922 6.141 5.91 1 95.31 559 LEU A CA 1
ATOM 4456 C C . LEU A 1 559 ? -22.516 6.926 4.75 1 95.31 559 LEU A C 1
ATOM 4458 O O . LEU A 1 559 ? -23.531 6.512 4.164 1 95.31 559 LEU A O 1
ATOM 4462 N N . TRP A 1 560 ? -21.938 8.055 4.469 1 95.19 560 TRP A N 1
ATOM 4463 C CA . TRP A 1 560 ? -22.438 9.039 3.512 1 95.19 560 TRP A CA 1
ATOM 4464 C C . TRP A 1 560 ? -23.844 9.492 3.869 1 95.19 560 TRP A C 1
ATOM 4466 O O . TRP A 1 560 ? -24.734 9.5 3.018 1 95.19 560 TRP A O 1
ATOM 4476 N N . GLU A 1 561 ? -24.016 9.719 5.141 1 92.38 561 GLU A N 1
ATOM 4477 C CA . GLU A 1 561 ? -25.219 10.227 5.773 1 92.38 561 GLU A CA 1
ATOM 4478 C C . GLU A 1 561 ? -24.891 11.219 6.883 1 92.38 561 GLU A C 1
ATOM 4480 O O . GLU A 1 561 ? -23.938 11.008 7.645 1 92.38 561 GLU A O 1
ATOM 4485 N N . THR A 1 562 ? -25.625 12.305 6.969 1 90.81 562 THR A N 1
ATOM 4486 C CA . THR A 1 562 ? -25.391 13.281 8.023 1 90.81 562 THR A CA 1
ATOM 4487 C C . THR A 1 562 ? -25.859 12.75 9.375 1 90.81 562 THR A C 1
ATOM 4489 O O . THR A 1 562 ? -26.719 11.867 9.43 1 90.81 562 THR A O 1
ATOM 4492 N N . LEU A 1 563 ? -25.328 13.266 10.414 1 88.88 563 LEU A N 1
ATOM 4493 C CA . LEU A 1 563 ? -25.656 12.805 11.758 1 88.88 563 LEU A CA 1
ATOM 4494 C C . LEU A 1 563 ? -27.141 12.977 12.047 1 88.88 563 LEU A C 1
ATOM 4496 O O . LEU A 1 563 ? -27.734 12.188 12.789 1 88.88 563 LEU A O 1
ATOM 4500 N N . ASP A 1 564 ? -27.797 13.961 11.445 1 82.44 564 ASP A N 1
ATOM 4501 C CA . ASP A 1 564 ? -29.203 14.219 11.688 1 82.44 564 ASP A CA 1
ATOM 4502 C C . ASP A 1 564 ? -30.078 13.125 11.086 1 82.44 564 ASP A C 1
ATOM 4504 O O . ASP A 1 564 ? -31.234 12.953 11.477 1 82.44 564 ASP A O 1
ATOM 4508 N N . SER A 1 565 ? -29.531 12.461 10.18 1 82.81 565 SER A N 1
ATOM 4509 C CA . SER A 1 565 ? -30.297 11.43 9.492 1 82.81 565 SER A CA 1
ATOM 4510 C C . SER A 1 565 ? -29.953 10.039 10.016 1 82.81 565 SER A C 1
ATOM 4512 O O . SER A 1 565 ? -30.656 9.062 9.727 1 82.81 565 SER A O 1
ATOM 4514 N N . VAL A 1 566 ? -28.938 10.062 10.812 1 81.5 566 VAL A N 1
ATOM 4515 C CA . VAL A 1 566 ? -28.5 8.758 11.289 1 81.5 566 VAL A CA 1
ATOM 4516 C C . VAL A 1 566 ? -29.5 8.219 12.312 1 81.5 566 VAL A C 1
ATOM 4518 O O . VAL A 1 566 ? -30.047 8.984 13.102 1 81.5 566 VAL A O 1
ATOM 4521 N N . SER A 1 567 ? -29.844 6.961 12.352 1 66.38 567 SER A N 1
ATOM 4522 C CA . SER A 1 567 ? -30.703 6.23 13.273 1 66.38 567 SER A CA 1
ATOM 4523 C C . SER A 1 567 ? -32.094 6.828 13.32 1 66.38 567 SER A C 1
ATOM 4525 O O . SER A 1 567 ? -32.656 7.035 14.398 1 66.38 567 SER A O 1
ATOM 4527 N N . GLY A 1 568 ? -32.719 7.188 12.281 1 64.5 568 GLY A N 1
ATOM 4528 C CA . GLY A 1 568 ? -34.125 7.59 12.203 1 64.5 568 GLY A CA 1
ATOM 4529 C C . GLY A 1 568 ? -34.344 9.016 12.656 1 64.5 568 GLY A C 1
ATOM 4530 O O . GLY A 1 568 ? -35.375 9.32 13.273 1 64.5 568 GLY A O 1
ATOM 4531 N N . GLN A 1 569 ? -33.375 10 12.586 1 63.41 569 GLN A N 1
ATOM 4532 C CA . GLN A 1 569 ? -33.469 11.438 12.82 1 63.41 569 GLN A CA 1
ATOM 4533 C C . GLN A 1 569 ? -33.594 11.75 14.312 1 63.41 569 GLN A C 1
ATOM 4535 O O . GLN A 1 569 ? -34.188 12.758 14.695 1 63.41 569 GLN A O 1
ATOM 4540 N N . ASP A 1 570 ? -33.188 10.734 15.07 1 61.28 570 ASP A N 1
ATOM 4541 C CA . ASP A 1 570 ? -33.25 10.891 16.516 1 61.28 570 ASP A CA 1
ATOM 4542 C C . ASP A 1 570 ? -32.5 12.141 16.984 1 61.28 570 ASP A C 1
ATOM 4544 O O . ASP A 1 570 ? -33 12.898 17.812 1 61.28 570 ASP A O 1
ATOM 4548 N N . ILE A 1 571 ? -31.406 12.305 16.406 1 66.94 571 ILE A N 1
ATOM 4549 C CA . ILE A 1 571 ? -30.578 13.438 16.812 1 66.94 571 ILE A CA 1
ATOM 4550 C C . ILE A 1 571 ? -31.25 14.742 16.406 1 66.94 571 ILE A C 1
ATOM 4552 O O . ILE A 1 571 ? -31.344 15.672 17.219 1 66.94 571 ILE A O 1
ATOM 4556 N N . ALA A 1 572 ? -31.688 14.734 15.172 1 59.41 572 ALA A N 1
ATOM 4557 C CA . ALA A 1 572 ? -32.375 15.922 14.68 1 59.41 572 ALA A CA 1
ATOM 4558 C C . ALA A 1 572 ? -33.625 16.219 15.523 1 59.41 572 ALA A C 1
ATOM 4560 O O . ALA A 1 572 ? -33.938 17.391 15.789 1 59.41 572 ALA A O 1
ATOM 4561 N N . ALA A 1 573 ? -34.219 15.203 15.906 1 57.28 573 ALA A N 1
ATOM 4562 C CA . ALA A 1 573 ? -35.438 15.344 16.703 1 57.28 573 ALA A CA 1
ATOM 4563 C C . ALA A 1 573 ? -35.125 15.969 18.062 1 57.28 573 ALA A C 1
ATOM 4565 O O . ALA A 1 573 ? -35.938 16.734 18.594 1 57.28 573 ALA A O 1
ATOM 4566 N N . ARG A 1 574 ? -33.969 15.68 18.516 1 60.28 574 ARG A N 1
ATOM 4567 C CA . ARG A 1 574 ? -33.594 16.219 19.812 1 60.28 574 ARG A CA 1
ATOM 4568 C C . ARG A 1 574 ? -33.031 17.625 19.688 1 60.28 574 ARG A C 1
ATOM 4570 O O . ARG A 1 574 ? -33.156 18.438 20.625 1 60.28 574 ARG A O 1
ATOM 4577 N N . ALA A 1 575 ? -32.312 18.078 18.578 1 54.97 575 ALA A N 1
ATOM 4578 C CA . ALA A 1 575 ? -31.656 19.359 18.344 1 54.97 575 ALA A CA 1
ATOM 4579 C C . ALA A 1 575 ? -32.688 20.438 18.047 1 54.97 575 ALA A C 1
ATOM 4581 O O . ALA A 1 575 ? -32.406 21.641 18.188 1 54.97 575 ALA A O 1
ATOM 4582 N N . CYS A 1 576 ? -33.812 20.141 17.5 1 44.12 576 CYS A N 1
ATOM 4583 C CA . CYS A 1 576 ? -34.719 21.062 16.828 1 44.12 576 CYS A CA 1
ATOM 4584 C C . CYS A 1 576 ? -35.219 22.156 17.766 1 44.12 576 CYS A C 1
ATOM 4586 O O . CYS A 1 576 ? -35.656 23.219 17.328 1 44.12 576 CYS A O 1
ATOM 4588 N N . HIS A 1 577 ? -35.469 21.953 19.031 1 46.28 577 HIS A N 1
ATOM 4589 C CA . HIS A 1 577 ? -36.188 23.141 19.516 1 46.28 577 HIS A CA 1
ATOM 4590 C C . HIS A 1 577 ? -35.219 24.141 20.141 1 46.28 577 HIS A C 1
ATOM 4592 O O . HIS A 1 577 ? -34.562 23.828 21.125 1 46.28 577 HIS A O 1
ATOM 4598 N N . PRO A 1 578 ? -34.812 25.188 19.344 1 45.72 578 PRO A N 1
ATOM 4599 C CA . PRO A 1 578 ? -33.938 26.234 19.859 1 45.72 578 PRO A CA 1
ATOM 4600 C C . PRO A 1 578 ? -34.188 26.578 21.312 1 45.72 578 PRO A C 1
ATOM 4602 O O . PRO A 1 578 ? -33.281 27.016 22.031 1 45.72 578 PRO A O 1
ATOM 4605 N N . SER A 1 579 ? -35.469 26.453 21.734 1 47.84 579 SER A N 1
ATOM 4606 C CA . SER A 1 579 ? -35.844 26.938 23.062 1 47.84 579 SER A CA 1
ATOM 4607 C C . SER A 1 579 ? -35.531 25.891 24.125 1 47.84 579 SER A C 1
ATOM 4609 O O . SER A 1 579 ? -35.594 26.188 25.328 1 47.84 579 SER A O 1
ATOM 4611 N N . VAL A 1 580 ? -35.25 24.75 23.719 1 54.62 580 VAL A N 1
ATOM 4612 C CA . VAL A 1 580 ? -35.094 23.734 24.75 1 54.62 580 VAL A CA 1
ATOM 4613 C C . VAL A 1 580 ? -33.594 23.328 24.844 1 54.62 580 VAL A C 1
ATOM 4615 O O . VAL A 1 580 ? -33.031 22.875 23.875 1 54.62 580 VAL A O 1
ATOM 4618 N N . ARG A 1 581 ? -33 23.828 25.891 1 60.88 581 ARG A N 1
ATOM 4619 C CA . ARG A 1 581 ? -31.641 23.375 26.203 1 60.88 581 ARG A CA 1
ATOM 4620 C C . ARG A 1 581 ? -31.594 21.859 26.375 1 60.88 581 ARG A C 1
ATOM 4622 O O . ARG A 1 581 ? -32.406 21.281 27.109 1 60.88 581 ARG A O 1
ATOM 4629 N N . PRO A 1 582 ? -30.75 21.25 25.547 1 71.31 582 PRO A N 1
ATOM 4630 C CA . PRO A 1 582 ? -30.688 19.797 25.719 1 71.31 582 PRO A CA 1
ATOM 4631 C C . PRO A 1 582 ? -30.266 19.391 27.141 1 71.31 582 PRO A C 1
ATOM 4633 O O . PRO A 1 582 ? -29.453 20.078 27.766 1 71.31 582 PRO A O 1
ATOM 4636 N N . THR A 1 583 ? -30.938 18.406 27.688 1 77.56 583 THR A N 1
ATOM 4637 C CA . THR A 1 583 ? -30.578 17.859 29 1 77.56 583 THR A CA 1
ATOM 4638 C C . THR A 1 583 ? -29.297 17.031 28.891 1 77.56 583 THR A C 1
ATOM 4640 O O . THR A 1 583 ? -28.844 16.719 27.797 1 77.56 583 THR A O 1
ATOM 4643 N N . LYS A 1 584 ? -28.75 16.875 30.078 1 84.31 584 LYS A N 1
ATOM 4644 C CA . LYS A 1 584 ? -27.578 16 30.156 1 84.31 584 LYS A CA 1
ATOM 4645 C C . LYS A 1 584 ? -27.859 14.656 29.5 1 84.31 584 LYS A C 1
ATOM 4647 O O . LYS A 1 584 ? -27.016 14.133 28.766 1 84.31 584 LYS A O 1
ATOM 4652 N N . ASP A 1 585 ? -29 14.109 29.734 1 85.62 585 ASP A N 1
ATOM 4653 C CA . ASP A 1 585 ? -29.391 12.812 29.188 1 85.62 585 ASP A CA 1
ATOM 4654 C C . ASP A 1 585 ? -29.5 12.867 27.656 1 85.62 585 ASP A C 1
ATOM 4656 O O . ASP A 1 585 ? -29.109 11.914 26.969 1 85.62 585 ASP A O 1
ATOM 4660 N N . ASP A 1 586 ? -29.953 13.922 27.125 1 82.38 586 ASP A N 1
ATOM 4661 C CA . ASP A 1 586 ? -30.078 14.078 25.672 1 82.38 586 ASP A CA 1
ATOM 4662 C C . ASP A 1 586 ? -28.719 14.094 25 1 82.38 586 ASP A C 1
ATOM 4664 O O . ASP A 1 586 ? -28.531 13.461 23.953 1 82.38 586 ASP A O 1
ATOM 4668 N N . VAL A 1 587 ? -27.828 14.781 25.672 1 85.56 587 VAL A N 1
ATOM 4669 C CA . VAL A 1 587 ? -26.484 14.945 25.109 1 85.56 587 VAL A CA 1
ATOM 4670 C C . VAL A 1 587 ? -25.781 13.586 25.047 1 85.56 587 VAL A C 1
ATOM 4672 O O . VAL A 1 587 ? -25.188 13.234 24.031 1 85.56 587 VAL A O 1
ATOM 4675 N N . TRP A 1 588 ? -25.969 12.828 26.078 1 87.62 588 TRP A N 1
ATOM 4676 C CA . TRP A 1 588 ? -25.297 11.531 26.125 1 87.62 588 TRP A CA 1
ATOM 4677 C C . TRP A 1 588 ? -25.984 10.531 25.219 1 87.62 588 TRP A C 1
ATOM 4679 O O . TRP A 1 588 ? -25.328 9.664 24.625 1 87.62 588 TRP A O 1
ATOM 4689 N N . LYS A 1 589 ? -27.266 10.633 25.094 1 86.38 589 LYS A N 1
ATOM 4690 C CA . LYS A 1 589 ? -28 9.773 24.156 1 86.38 589 LYS A CA 1
ATOM 4691 C C . LYS A 1 589 ? -27.547 10.031 22.719 1 86.38 589 LYS A C 1
ATOM 4693 O O . LYS A 1 589 ? -27.453 9.102 21.922 1 86.38 589 LYS A O 1
ATOM 4698 N N . ASP A 1 590 ? -27.344 11.289 22.406 1 86.25 590 ASP A N 1
ATOM 4699 C CA . ASP A 1 590 ? -26.844 11.633 21.094 1 86.25 590 ASP A CA 1
ATOM 4700 C C . ASP A 1 590 ? -25.484 10.977 20.828 1 86.25 590 ASP A C 1
ATOM 4702 O O . ASP A 1 590 ? -25.266 10.391 19.766 1 86.25 590 ASP A O 1
ATOM 4706 N N . ALA A 1 591 ? -24.641 11.094 21.844 1 89.56 591 ALA A N 1
ATOM 4707 C CA . ALA A 1 591 ? -23.297 10.531 21.719 1 89.56 591 ALA A CA 1
ATOM 4708 C C . ALA A 1 591 ? -23.344 9.023 21.531 1 89.56 591 ALA A C 1
ATOM 4710 O O . ALA A 1 591 ? -22.594 8.453 20.734 1 89.56 591 ALA A O 1
ATOM 4711 N N . GLU A 1 592 ? -24.25 8.414 22.203 1 88.94 592 GLU A N 1
ATOM 4712 C CA . GLU A 1 592 ? -24.406 6.969 22.094 1 88.94 592 GLU A CA 1
ATOM 4713 C C . GLU A 1 592 ? -24.953 6.574 20.734 1 88.94 592 GLU A C 1
ATOM 4715 O O . GLU A 1 592 ? -24.578 5.539 20.172 1 88.94 592 GLU A O 1
ATOM 4720 N N . THR A 1 593 ? -25.859 7.359 20.25 1 88.44 593 THR A N 1
ATOM 4721 C CA . THR A 1 593 ? -26.422 7.109 18.922 1 88.44 593 THR A CA 1
ATOM 4722 C C . THR A 1 593 ? -25.328 7.18 17.859 1 88.44 593 THR A C 1
ATOM 4724 O O . THR A 1 593 ? -25.281 6.344 16.953 1 88.44 593 THR A O 1
ATOM 4727 N N . VAL A 1 594 ? -24.469 8.141 18.016 1 91.38 594 VAL A N 1
ATOM 4728 C CA . VAL A 1 594 ? -23.359 8.305 17.094 1 91.38 594 VAL A CA 1
ATOM 4729 C C . VAL A 1 594 ? -22.438 7.082 17.156 1 91.38 594 VAL A C 1
ATOM 4731 O O . VAL A 1 594 ? -22.062 6.52 16.125 1 91.38 594 VAL A O 1
ATOM 4734 N N . ARG A 1 595 ? -22.125 6.625 18.281 1 91.88 595 ARG A N 1
ATOM 4735 C CA . ARG A 1 595 ? -21.25 5.48 18.469 1 91.88 595 ARG A CA 1
ATOM 4736 C C . ARG A 1 595 ? -21.875 4.203 17.922 1 91.88 595 ARG A C 1
ATOM 4738 O O . ARG A 1 595 ? -21.188 3.369 17.328 1 91.88 595 ARG A O 1
ATOM 4745 N N . LYS A 1 596 ? -23.188 4.078 18.141 1 91.19 596 LYS A N 1
ATOM 4746 C CA . LYS A 1 596 ? -23.906 2.91 17.641 1 91.19 596 LYS A CA 1
ATOM 4747 C C . LYS A 1 596 ? -23.891 2.881 16.109 1 91.19 596 LYS A C 1
ATOM 4749 O O . LYS A 1 596 ? -23.812 1.81 15.508 1 91.19 596 LYS A O 1
ATOM 4754 N N . ALA A 1 597 ? -23.984 4.027 15.539 1 91.5 597 ALA A N 1
ATOM 4755 C CA . ALA A 1 597 ? -24 4.121 14.086 1 91.5 597 ALA A CA 1
ATOM 4756 C C . ALA A 1 597 ? -22.672 3.652 13.492 1 91.5 597 ALA A C 1
ATOM 4758 O O . ALA A 1 597 ? -22.625 3.191 12.352 1 91.5 597 ALA A O 1
ATOM 4759 N N . ALA A 1 598 ? -21.625 3.73 14.266 1 93.94 598 ALA A N 1
ATOM 4760 C CA . ALA A 1 598 ? -20.281 3.354 13.797 1 93.94 598 ALA A CA 1
ATOM 4761 C C . ALA A 1 598 ? -20.156 1.839 13.672 1 93.94 598 ALA A C 1
ATOM 4763 O O . ALA A 1 598 ? -19.234 1.34 13.016 1 93.94 598 ALA A O 1
ATOM 4764 N N . LYS A 1 599 ? -21.062 1.106 14.258 1 89.69 599 LYS A N 1
ATOM 4765 C CA . LYS A 1 599 ? -21.016 -0.351 14.195 1 89.69 599 LYS A CA 1
ATOM 4766 C C . LYS A 1 599 ? -21.266 -0.849 12.773 1 89.69 599 LYS A C 1
ATOM 4768 O O . LYS A 1 599 ? -20.766 -1.907 12.383 1 89.69 599 LYS A O 1
ATOM 4773 N N . GLY A 1 600 ? -21.953 -0.142 11.977 1 88.75 600 GLY A N 1
ATOM 4774 C CA . GLY A 1 600 ? -22.281 -0.549 10.625 1 88.75 600 GLY A CA 1
ATOM 4775 C C . GLY A 1 600 ? -21.234 -0.168 9.602 1 88.75 600 GLY A C 1
ATOM 4776 O O . GLY A 1 600 ? -21.328 -0.528 8.43 1 88.75 600 GLY A O 1
ATOM 4777 N N . LEU A 1 601 ? -20.109 0.417 10.062 1 95.31 601 LEU A N 1
ATOM 4778 C CA . LEU A 1 601 ? -19.125 0.976 9.148 1 95.31 601 LEU A CA 1
ATOM 4779 C C . LEU A 1 601 ? -18.266 -0.126 8.539 1 95.31 601 LEU A C 1
ATOM 4781 O O . LEU A 1 601 ? -17.719 0.04 7.441 1 95.31 601 LEU A O 1
ATOM 4785 N N . ASP A 1 602 ? -18.125 -1.273 9.211 1 96.25 602 ASP A N 1
ATOM 4786 C CA . ASP A 1 602 ? -17.234 -2.338 8.758 1 96.25 602 ASP A CA 1
ATOM 4787 C C . ASP A 1 602 ? -17.641 -2.84 7.375 1 96.25 602 ASP A C 1
ATOM 4789 O O . ASP A 1 602 ? -16.781 -3.094 6.527 1 96.25 602 ASP A O 1
ATOM 4793 N N . VAL A 1 603 ? -18.953 -2.939 7.164 1 96.06 603 VAL A N 1
ATOM 4794 C CA . VAL A 1 603 ? -19.484 -3.494 5.926 1 96.06 603 VAL A CA 1
ATOM 4795 C C . VAL A 1 603 ? -19.297 -2.496 4.785 1 96.06 603 VAL A C 1
ATOM 4797 O O . VAL A 1 603 ? -19.062 -2.889 3.641 1 96.06 603 VAL A O 1
ATOM 4800 N N . ILE A 1 604 ? -19.266 -1.241 5.18 1 95.75 604 ILE A N 1
ATOM 4801 C CA . ILE A 1 604 ? -19.266 -0.193 4.164 1 95.75 604 ILE A CA 1
ATOM 4802 C C . ILE A 1 604 ? -17.844 0.229 3.844 1 95.75 604 ILE A C 1
ATOM 4804 O O . ILE A 1 604 ? -17.484 0.389 2.674 1 95.75 604 ILE A O 1
ATOM 4808 N N . THR A 1 605 ? -16.984 0.347 4.898 1 97.81 605 THR A N 1
ATOM 4809 C CA . THR A 1 605 ? -15.688 0.971 4.699 1 97.81 605 THR A CA 1
ATOM 4810 C C . THR A 1 605 ? -14.562 0.01 5.078 1 97.81 605 THR A C 1
ATOM 4812 O O . THR A 1 605 ? -13.383 0.3 4.848 1 97.81 605 THR A O 1
ATOM 4815 N N . GLY A 1 606 ? -14.883 -1.099 5.617 1 97.94 606 GLY A N 1
ATOM 4816 C CA . GLY A 1 606 ? -13.859 -1.994 6.133 1 97.94 606 GLY A CA 1
ATOM 4817 C C . GLY A 1 606 ? -13.516 -1.731 7.59 1 97.94 606 GLY A C 1
ATOM 4818 O O . GLY A 1 606 ? -13.789 -0.649 8.109 1 97.94 606 GLY A O 1
ATOM 4819 N N . SER A 1 607 ? -12.852 -2.633 8.18 1 97.75 607 SER A N 1
ATOM 4820 C CA . SER A 1 607 ? -12.602 -2.592 9.617 1 97.75 607 SER A CA 1
ATOM 4821 C C . SER A 1 607 ? -11.531 -1.564 9.969 1 97.75 607 SER A C 1
ATOM 4823 O O . SER A 1 607 ? -11.555 -0.978 11.047 1 97.75 607 SER A O 1
ATOM 4825 N N . VAL A 1 608 ? -10.617 -1.345 9.062 1 97.94 608 VAL A N 1
ATOM 4826 C CA . VAL A 1 608 ? -9.555 -0.385 9.359 1 97.94 608 VAL A CA 1
ATOM 4827 C C . VAL A 1 608 ? -10.156 1.012 9.516 1 97.94 608 VAL A C 1
ATOM 4829 O O . VAL A 1 608 ? -9.953 1.665 10.547 1 97.94 608 VAL A O 1
ATOM 4832 N N . TYR A 1 609 ? -10.883 1.451 8.531 1 98.38 609 TYR A N 1
ATOM 4833 C CA . TYR A 1 609 ? -11.547 2.748 8.586 1 98.38 609 TYR A CA 1
ATOM 4834 C C . TYR A 1 609 ? -12.484 2.832 9.781 1 98.38 609 TYR A C 1
ATOM 4836 O O . TYR A 1 609 ? -12.492 3.834 10.5 1 98.38 609 TYR A O 1
ATOM 4844 N N . ALA A 1 610 ? -13.266 1.769 9.992 1 98.38 610 ALA A N 1
ATOM 4845 C CA . ALA A 1 610 ? -14.258 1.732 11.062 1 98.38 610 ALA A CA 1
ATOM 4846 C C . ALA A 1 610 ? -13.602 1.86 12.43 1 98.38 610 ALA A C 1
ATOM 4848 O O . ALA A 1 610 ? -14.078 2.607 13.289 1 98.38 610 ALA A O 1
ATOM 4849 N N . ASP A 1 611 ? -12.539 1.151 12.586 1 98.12 611 ASP A N 1
ATOM 4850 C CA . ASP A 1 611 ? -11.836 1.188 13.867 1 98.12 611 ASP A CA 1
ATOM 4851 C C . ASP A 1 611 ? -11.258 2.574 14.133 1 98.12 611 ASP A C 1
ATOM 4853 O O . ASP A 1 611 ? -11.297 3.061 15.266 1 98.12 611 ASP A O 1
ATOM 4857 N N . VAL A 1 612 ? -10.664 3.168 13.117 1 98.31 612 VAL A N 1
ATOM 4858 C CA . VAL A 1 612 ? -10.164 4.531 13.258 1 98.31 612 VAL A CA 1
ATOM 4859 C C . VAL A 1 612 ? -11.289 5.457 13.695 1 98.31 612 VAL A C 1
ATOM 4861 O O . VAL A 1 612 ? -11.133 6.238 14.633 1 98.31 612 VAL A O 1
ATOM 4864 N N . THR A 1 613 ? -12.445 5.375 13.07 1 98.5 613 THR A N 1
ATOM 4865 C CA . THR A 1 613 ? -13.594 6.215 13.383 1 98.5 613 THR A CA 1
ATOM 4866 C C . THR A 1 613 ? -14.055 5.988 14.82 1 98.5 613 THR A C 1
ATOM 4868 O O . THR A 1 613 ? -14.266 6.941 15.57 1 98.5 613 THR A O 1
ATOM 4871 N N . ARG A 1 614 ? -14.148 4.746 15.234 1 97.75 614 ARG A N 1
ATOM 4872 C CA . ARG A 1 614 ? -14.602 4.41 16.578 1 97.75 614 ARG A CA 1
ATOM 4873 C C . ARG A 1 614 ? -13.641 4.961 17.625 1 97.75 614 ARG A C 1
ATOM 4875 O O . ARG A 1 614 ? -14.07 5.465 18.672 1 97.75 614 ARG A O 1
ATOM 4882 N N . ARG A 1 615 ? -12.414 4.895 17.344 1 96.69 615 ARG A N 1
ATOM 4883 C CA . ARG A 1 615 ? -11.414 5.387 18.297 1 96.69 615 ARG A CA 1
ATOM 4884 C C . ARG A 1 615 ? -11.453 6.906 18.391 1 96.69 615 ARG A C 1
ATOM 4886 O O . ARG A 1 615 ? -11.203 7.477 19.453 1 96.69 615 ARG A O 1
ATOM 4893 N N . CYS A 1 616 ? -11.766 7.566 17.297 1 97.62 616 CYS A N 1
ATOM 4894 C CA . CYS A 1 616 ? -11.938 9.016 17.328 1 97.62 616 CYS A CA 1
ATOM 4895 C C . CYS A 1 616 ? -13.148 9.398 18.172 1 97.62 616 CYS A C 1
ATOM 4897 O O . CYS A 1 616 ? -13.156 10.453 18.797 1 97.62 616 CYS A O 1
ATOM 4899 N N . LEU A 1 617 ? -14.133 8.508 18.219 1 96.44 617 LEU A N 1
ATOM 4900 C CA . LEU A 1 617 ? -15.398 8.805 18.875 1 96.44 617 LEU A CA 1
ATOM 4901 C C . LEU A 1 617 ? -15.367 8.383 20.344 1 96.44 617 LEU A C 1
ATOM 4903 O O . LEU A 1 617 ? -16.422 8.195 20.953 1 96.44 617 LEU A O 1
ATOM 4907 N N . SER A 1 618 ? -14.203 8.25 20.844 1 89.69 618 SER A N 1
ATOM 4908 C CA . SER A 1 618 ? -14.07 7.863 22.25 1 89.69 618 SER A CA 1
ATOM 4909 C C . SER A 1 618 ? -14.672 8.914 23.172 1 89.69 618 SER A C 1
ATOM 4911 O O . SER A 1 618 ? -14.469 10.117 22.969 1 89.69 618 SER A O 1
ATOM 4913 N N . LEU A 1 619 ? -15.398 8.477 24.188 1 88.44 619 LEU A N 1
ATOM 4914 C CA . LEU A 1 619 ? -16.047 9.383 25.141 1 88.44 619 LEU A CA 1
ATOM 4915 C C . LEU A 1 619 ? -15.289 9.414 26.469 1 88.44 619 LEU A C 1
ATOM 4917 O O . LEU A 1 619 ? -15.516 10.289 27.297 1 88.44 619 LEU A O 1
ATOM 4921 N N . ILE A 1 620 ? -14.305 8.516 26.531 1 85.75 620 ILE A N 1
ATOM 4922 C CA . ILE A 1 620 ? -13.484 8.484 27.734 1 85.75 620 ILE A CA 1
ATOM 4923 C C . ILE A 1 620 ? -12.219 9.32 27.516 1 85.75 620 ILE A C 1
ATOM 4925 O O . ILE A 1 620 ? -11.656 9.328 26.422 1 85.75 620 ILE A O 1
ATOM 4929 N N . PRO A 1 621 ? -11.859 10.047 28.594 1 86.88 621 PRO A N 1
ATOM 4930 C CA . PRO A 1 621 ? -10.633 10.828 28.469 1 86.88 621 PRO A CA 1
ATOM 4931 C C . PRO A 1 621 ? -9.445 9.984 28 1 86.88 621 PRO A C 1
ATOM 4933 O O . PRO A 1 621 ? -9.242 8.875 28.484 1 86.88 621 PRO A O 1
ATOM 4936 N N . ILE A 1 622 ? -8.82 10.406 27 1 83.69 622 ILE A N 1
ATOM 4937 C CA . ILE A 1 622 ? -7.68 9.703 26.422 1 83.69 622 ILE A CA 1
ATOM 4938 C C . ILE A 1 622 ? -6.465 9.867 27.328 1 83.69 622 ILE A C 1
ATOM 4940 O O . ILE A 1 622 ? -6.105 10.992 27.703 1 83.69 622 ILE A O 1
ATOM 4944 N N . SER A 1 623 ? -6.059 8.57 27.719 1 78.88 623 SER A N 1
ATOM 4945 C CA . SER A 1 623 ? -4.859 8.531 28.547 1 78.88 623 SER A CA 1
ATOM 4946 C C . SER A 1 623 ? -3.598 8.594 27.703 1 78.88 623 SER A C 1
ATOM 4948 O O . SER A 1 623 ? -3.541 8.008 26.625 1 78.88 623 SER A O 1
ATOM 4950 N N . GLY A 1 624 ? -2.791 9.664 27.844 1 78.12 624 GLY A N 1
ATOM 4951 C CA . GLY A 1 624 ? -1.534 9.703 27.109 1 78.12 624 GLY A CA 1
ATOM 4952 C C . GLY A 1 624 ? -1.432 10.883 26.172 1 78.12 624 GLY A C 1
ATOM 4953 O O . GLY A 1 624 ? -2.121 11.891 26.344 1 78.12 624 GLY A O 1
ATOM 4954 N N . ASP A 1 625 ? -0.574 10.633 25.109 1 87.69 625 ASP A N 1
ATOM 4955 C CA . ASP A 1 625 ? -0.3 11.695 24.156 1 87.69 625 ASP A CA 1
ATOM 4956 C C . ASP A 1 625 ? -1.271 11.641 22.984 1 87.69 625 ASP A C 1
ATOM 4958 O O . ASP A 1 625 ? -1.179 10.742 22.141 1 87.69 625 ASP A O 1
ATOM 4962 N N . ILE A 1 626 ? -2.223 12.555 22.891 1 93.88 626 ILE A N 1
ATOM 4963 C CA . ILE A 1 626 ? -3.27 12.594 21.875 1 93.88 626 ILE A CA 1
ATOM 4964 C C . ILE A 1 626 ? -2.639 12.727 20.484 1 93.88 626 ILE A C 1
ATOM 4966 O O . ILE A 1 626 ? -3.16 12.195 19.5 1 93.88 626 ILE A O 1
ATOM 4970 N N . VAL A 1 627 ? -1.519 13.43 20.422 1 94.56 627 VAL A N 1
ATOM 4971 C CA . VAL A 1 627 ? -0.841 13.602 19.141 1 94.56 627 VAL A CA 1
ATOM 4972 C C . VAL A 1 627 ? -0.312 12.258 18.641 1 94.56 627 VAL A C 1
ATOM 4974 O O . VAL A 1 627 ? -0.394 11.945 17.453 1 94.56 627 VAL A O 1
ATOM 4977 N N . GLU A 1 628 ? 0.203 11.461 19.578 1 92.12 628 GLU A N 1
ATOM 4978 C CA . GLU A 1 628 ? 0.65 10.117 19.234 1 92.12 628 GLU A CA 1
ATOM 4979 C C . GLU A 1 628 ? -0.513 9.258 18.75 1 92.12 628 GLU A C 1
ATOM 4981 O O . GLU A 1 628 ? -0.376 8.508 17.766 1 92.12 628 GLU A O 1
ATOM 4986 N N . LEU A 1 629 ? -1.609 9.344 19.453 1 94 629 LEU A N 1
ATOM 4987 C CA . LEU A 1 629 ? -2.795 8.609 19.031 1 94 629 LEU A CA 1
ATOM 4988 C C . LEU A 1 629 ? -3.23 9.023 17.625 1 94 629 LEU A C 1
ATOM 4990 O O . LEU A 1 629 ? -3.525 8.172 16.781 1 94 629 LEU A O 1
ATOM 4994 N N . GLU A 1 630 ? -3.277 10.336 17.375 1 96.38 630 GLU A N 1
ATOM 4995 C CA . GLU A 1 630 ? -3.676 10.852 16.062 1 96.38 630 GLU A CA 1
ATOM 4996 C C . GLU A 1 630 ? -2.742 10.352 14.969 1 96.38 630 GLU A C 1
ATOM 4998 O O . GLU A 1 630 ? -3.189 10.016 13.875 1 96.38 630 GLU A O 1
ATOM 5003 N N . ARG A 1 631 ? -1.437 10.32 15.258 1 94.31 631 ARG A N 1
ATOM 5004 C CA . ARG A 1 631 ? -0.463 9.797 14.305 1 94.31 631 ARG A CA 1
ATOM 5005 C C . ARG A 1 631 ? -0.757 8.344 13.961 1 94.31 631 ARG A C 1
ATOM 5007 O O . ARG A 1 631 ? -0.72 7.957 12.789 1 94.31 631 ARG A O 1
ATOM 5014 N N . GLU A 1 632 ? -1.069 7.582 14.977 1 92.38 632 GLU A N 1
ATOM 5015 C CA . GLU A 1 632 ? -1.382 6.168 14.781 1 92.38 632 GLU A CA 1
ATOM 5016 C C . GLU A 1 632 ? -2.646 5.992 13.945 1 92.38 632 GLU A C 1
ATOM 5018 O O . GLU A 1 632 ? -2.688 5.16 13.039 1 92.38 632 GLU A O 1
ATOM 5023 N N . LEU A 1 633 ? -3.635 6.758 14.281 1 96.5 633 LEU A N 1
ATOM 5024 C CA . LEU A 1 633 ? -4.906 6.664 13.57 1 96.5 633 LEU A CA 1
ATOM 5025 C C . LEU A 1 633 ? -4.746 7.102 12.117 1 96.5 633 LEU A C 1
ATOM 5027 O O . LEU A 1 633 ? -5.277 6.453 11.203 1 96.5 633 LEU A O 1
ATOM 5031 N N . ALA A 1 634 ? -3.986 8.18 11.914 1 96 634 ALA A N 1
ATOM 5032 C CA . ALA A 1 634 ? -3.734 8.648 10.547 1 96 634 ALA A CA 1
ATOM 5033 C C . ALA A 1 634 ? -2.947 7.605 9.758 1 96 634 ALA A C 1
ATOM 5035 O O . ALA A 1 634 ? -3.195 7.41 8.562 1 96 634 ALA A O 1
ATOM 5036 N N . GLY A 1 635 ? -1.98 6.98 10.422 1 93.69 635 GLY A N 1
ATOM 5037 C CA . GLY A 1 635 ? -1.231 5.91 9.781 1 93.69 635 GLY A CA 1
ATOM 5038 C C . GLY A 1 635 ? -2.1 4.734 9.375 1 93.69 635 GLY A C 1
ATOM 5039 O O . GLY A 1 635 ? -1.955 4.199 8.273 1 93.69 635 GLY A O 1
ATOM 5040 N N . ALA A 1 636 ? -3.012 4.324 10.227 1 95 636 ALA A N 1
ATOM 5041 C CA . ALA A 1 636 ? -3.928 3.227 9.922 1 95 636 ALA A CA 1
ATOM 5042 C C . ALA A 1 636 ? -4.84 3.584 8.758 1 95 636 ALA A C 1
ATOM 5044 O O . ALA A 1 636 ? -5.016 2.789 7.832 1 95 636 ALA A O 1
ATOM 5045 N N . LEU A 1 637 ? -5.359 4.789 8.82 1 96.56 637 LEU A N 1
ATOM 5046 C CA . LEU A 1 637 ? -6.297 5.238 7.793 1 96.56 637 LEU A CA 1
ATOM 5047 C C . LEU A 1 637 ? -5.617 5.316 6.43 1 96.56 637 LEU A C 1
ATOM 5049 O O . LEU A 1 637 ? -6.258 5.094 5.398 1 96.56 637 LEU A O 1
ATOM 5053 N N . SER A 1 638 ? -4.32 5.578 6.41 1 93.75 638 SER A N 1
ATOM 5054 C CA . SER A 1 638 ? -3.566 5.719 5.168 1 93.75 638 SER A CA 1
ATOM 5055 C C . SER A 1 638 ? -3.49 4.395 4.414 1 93.75 638 SER A C 1
ATOM 5057 O O . SER A 1 638 ? -3.18 4.371 3.223 1 93.75 638 SER A O 1
ATOM 5059 N N . GLN A 1 639 ? -3.82 3.32 5.055 1 92.25 639 GLN A N 1
ATOM 5060 C CA . GLN A 1 639 ? -3.764 2.002 4.43 1 92.25 639 GLN A CA 1
ATOM 5061 C C . GLN A 1 639 ? -5.012 1.736 3.594 1 92.25 639 GLN A C 1
ATOM 5063 O O . GLN A 1 639 ? -5.047 0.794 2.801 1 92.25 639 GLN A O 1
ATOM 5068 N N . CYS A 1 640 ? -6.02 2.463 3.814 1 97.12 640 CYS A N 1
ATOM 5069 C CA . CYS A 1 640 ? -7.266 2.258 3.082 1 97.12 640 CYS A CA 1
ATOM 5070 C C . CYS A 1 640 ? -7.141 2.754 1.647 1 97.12 640 CYS A C 1
ATOM 5072 O O . CYS A 1 640 ? -6.664 3.863 1.409 1 97.12 640 CYS A O 1
ATOM 5074 N N . SER A 1 641 ? -7.43 1.931 0.711 1 97.06 641 SER A N 1
ATOM 5075 C CA . SER A 1 641 ? -7.438 2.229 -0.717 1 97.06 641 SER A CA 1
ATOM 5076 C C . SER A 1 641 ? -8.508 1.422 -1.443 1 97.06 641 SER A C 1
ATOM 5078 O O . SER A 1 641 ? -8.742 0.256 -1.119 1 97.06 641 SER A O 1
ATOM 5080 N N . ALA A 1 642 ? -9.242 2.029 -2.355 1 97.62 642 ALA A N 1
ATOM 5081 C CA . ALA A 1 642 ? -10.344 1.346 -3.025 1 97.62 642 ALA A CA 1
ATOM 5082 C C . ALA A 1 642 ? -10.523 1.858 -4.449 1 97.62 642 ALA A C 1
ATOM 5084 O O . ALA A 1 642 ? -10.242 3.023 -4.738 1 97.62 642 ALA A O 1
ATOM 5085 N N . MET B 1 1 ? 60.969 68.875 -0.448 1 16.34 1 MET B N 1
ATOM 5086 C CA . MET B 1 1 ? 59.531 68.938 -0.676 1 16.34 1 MET B CA 1
ATOM 5087 C C . MET B 1 1 ? 58.906 67.562 -0.704 1 16.34 1 MET B C 1
ATOM 5089 O O . MET B 1 1 ? 57.906 67.312 -0.011 1 16.34 1 MET B O 1
ATOM 5093 N N . GLN B 1 2 ? 58.938 66.875 -1.877 1 15.34 2 GLN B N 1
ATOM 5094 C CA . GLN B 1 2 ? 57.75 66.312 -2.473 1 15.34 2 GLN B CA 1
ATOM 5095 C C . GLN B 1 2 ? 57.375 65 -1.804 1 15.34 2 GLN B C 1
ATOM 5097 O O . GLN B 1 2 ? 56.219 64.812 -1.399 1 15.34 2 GLN B O 1
ATOM 5102 N N . VAL B 1 3 ? 57.844 63.688 -2.186 1 19.2 3 VAL B N 1
ATOM 5103 C CA . VAL B 1 3 ? 56.875 62.969 -3.012 1 19.2 3 VAL B CA 1
ATOM 5104 C C . VAL B 1 3 ? 56 62.094 -2.135 1 19.2 3 VAL B C 1
ATOM 5106 O O . VAL B 1 3 ? 56.5 61.219 -1.427 1 19.2 3 VAL B O 1
ATOM 5109 N N . PRO B 1 4 ? 55 62.531 -1.532 1 20.53 4 PRO B N 1
ATOM 5110 C CA . PRO B 1 4 ? 54.281 61.906 -0.416 1 20.53 4 PRO B CA 1
ATOM 5111 C C . PRO B 1 4 ? 53.719 60.531 -0.772 1 20.53 4 PRO B C 1
ATOM 5113 O O . PRO B 1 4 ? 52.969 60.406 -1.731 1 20.53 4 PRO B O 1
ATOM 5116 N N . GLY B 1 5 ? 54.594 59.594 -0.998 1 20.11 5 GLY B N 1
ATOM 5117 C CA . GLY B 1 5 ? 54.219 58.312 -1.55 1 20.11 5 GLY B CA 1
ATOM 5118 C C . GLY B 1 5 ? 53.062 57.656 -0.814 1 20.11 5 GLY B C 1
ATOM 5119 O O . GLY B 1 5 ? 53.156 57.375 0.378 1 20.11 5 GLY B O 1
ATOM 5120 N N . SER B 1 6 ? 51.938 58.188 -1.11 1 17.77 6 SER B N 1
ATOM 5121 C CA . SER B 1 6 ? 50.594 58.031 -0.601 1 17.77 6 SER B CA 1
ATOM 5122 C C . SER B 1 6 ? 50.188 56.562 -0.573 1 17.77 6 SER B C 1
ATOM 5124 O O . SER B 1 6 ? 50.219 55.875 -1.604 1 17.77 6 SER B O 1
ATOM 5126 N N . ARG B 1 7 ? 50.562 55.781 0.438 1 20.28 7 ARG B N 1
ATOM 5127 C CA . ARG B 1 7 ? 50.406 54.438 0.933 1 20.28 7 ARG B CA 1
ATOM 5128 C C . ARG B 1 7 ? 48.969 53.969 0.857 1 20.28 7 ARG B C 1
ATOM 5130 O O . ARG B 1 7 ? 48.281 53.844 1.885 1 20.28 7 ARG B O 1
ATOM 5137 N N . GLY B 1 8 ? 48.219 54.781 0.07 1 17.62 8 GLY B N 1
ATOM 5138 C CA . GLY B 1 8 ? 46.812 54.531 0.273 1 17.62 8 GLY B CA 1
ATOM 5139 C C . GLY B 1 8 ? 46.406 53.062 0.025 1 17.62 8 GLY B C 1
ATOM 5140 O O . GLY B 1 8 ? 46.562 52.562 -1.087 1 17.62 8 GLY B O 1
ATOM 5141 N N . TRP B 1 9 ? 46.688 52.219 0.948 1 18.98 9 TRP B N 1
ATOM 5142 C CA . TRP B 1 9 ? 46.469 50.781 1.007 1 18.98 9 TRP B CA 1
ATOM 5143 C C . TRP B 1 9 ? 45.031 50.438 0.66 1 18.98 9 TRP B C 1
ATOM 5145 O O . TRP B 1 9 ? 44.094 50.844 1.364 1 18.98 9 TRP B O 1
ATOM 5155 N N . PHE B 1 10 ? 44.594 50.812 -0.487 1 19.22 10 PHE B N 1
ATOM 5156 C CA . PHE B 1 10 ? 43.219 50.562 -0.865 1 19.22 10 PHE B CA 1
ATOM 5157 C C . PHE B 1 10 ? 42.844 49.094 -0.569 1 19.22 10 PHE B C 1
ATOM 5159 O O . PHE B 1 10 ? 43.594 48.188 -0.903 1 19.22 10 PHE B O 1
ATOM 5166 N N . ARG B 1 11 ? 42.031 48.938 0.479 1 21.91 11 ARG B N 1
ATOM 5167 C CA . ARG B 1 11 ? 41.219 47.875 1.056 1 21.91 11 ARG B CA 1
ATOM 5168 C C . ARG B 1 11 ? 40.469 47.125 -0.026 1 21.91 11 ARG B C 1
ATOM 5170 O O . ARG B 1 11 ? 39.594 47.688 -0.704 1 21.91 11 ARG B O 1
ATOM 5177 N N . SER B 1 12 ? 41.156 46.312 -0.736 1 18.62 12 SER B N 1
ATOM 5178 C CA . SER B 1 12 ? 40.531 45.5 -1.775 1 18.62 12 SER B CA 1
ATOM 5179 C C . SER B 1 12 ? 39.281 44.812 -1.273 1 18.62 12 SER B C 1
ATOM 5181 O O . SER B 1 12 ? 39.312 44 -0.349 1 18.62 12 SER B O 1
ATOM 5183 N N . ASN B 1 13 ? 38.25 45.531 -1.131 1 20.17 13 ASN B N 1
ATOM 5184 C CA . ASN B 1 13 ? 36.875 45.156 -0.788 1 20.17 13 ASN B CA 1
ATOM 5185 C C . ASN B 1 13 ? 36.438 43.906 -1.568 1 20.17 13 ASN B C 1
ATOM 5187 O O . ASN B 1 13 ? 35.281 43.469 -1.456 1 20.17 13 ASN B O 1
ATOM 5191 N N . THR B 1 14 ? 36.781 43.844 -2.857 1 20.47 14 THR B N 1
ATOM 5192 C CA . THR B 1 14 ? 35.75 43.188 -3.654 1 20.47 14 THR B CA 1
ATOM 5193 C C . THR B 1 14 ? 35.438 41.812 -3.1 1 20.47 14 THR B C 1
ATOM 5195 O O . THR B 1 14 ? 36.375 41.062 -2.744 1 20.47 14 THR B O 1
ATOM 5198 N N . THR B 1 15 ? 34.156 41.594 -2.824 1 22.36 15 THR B N 1
ATOM 5199 C CA . THR B 1 15 ? 33.062 40.688 -2.475 1 22.36 15 THR B CA 1
ATOM 5200 C C . THR B 1 15 ? 33.125 39.406 -3.312 1 22.36 15 THR B C 1
ATOM 5202 O O . THR B 1 15 ? 33.094 39.469 -4.543 1 22.36 15 THR B O 1
ATOM 5205 N N . VAL B 1 16 ? 33.781 38.531 -2.875 1 23.28 16 VAL B N 1
ATOM 5206 C CA . VAL B 1 16 ? 33.844 37.156 -3.314 1 23.28 16 VAL B CA 1
ATOM 5207 C C . VAL B 1 16 ? 32.438 36.594 -3.559 1 23.28 16 VAL B C 1
ATOM 5209 O O . VAL B 1 16 ? 31.719 36.312 -2.611 1 23.28 16 VAL B O 1
ATOM 5212 N N . LEU B 1 17 ? 31.672 37.5 -4.281 1 23.36 17 LEU B N 1
ATOM 5213 C CA . LEU B 1 17 ? 30.328 36.906 -4.414 1 23.36 17 LEU B CA 1
ATOM 5214 C C . LEU B 1 17 ? 30.406 35.562 -5.137 1 23.36 17 LEU B C 1
ATOM 5216 O O . LEU B 1 17 ? 29.375 34.906 -5.297 1 23.36 17 LEU B O 1
ATOM 5220 N N . PRO B 1 18 ? 31.516 35.188 -5.523 1 23.73 18 PRO B N 1
ATOM 5221 C CA . PRO B 1 18 ? 31.234 34.438 -6.766 1 23.73 18 PRO B CA 1
ATOM 5222 C C . PRO B 1 18 ? 30.125 33.406 -6.609 1 23.73 18 PRO B C 1
ATOM 5224 O O . PRO B 1 18 ? 29.922 32.875 -5.516 1 23.73 18 PRO B O 1
ATOM 5227 N N . VAL B 1 19 ? 29.375 33.406 -7.676 1 23.36 19 VAL B N 1
ATOM 5228 C CA . VAL B 1 19 ? 28.188 32.875 -8.336 1 23.36 19 VAL B CA 1
ATOM 5229 C C . VAL B 1 19 ? 28.125 31.359 -8.156 1 23.36 19 VAL B C 1
ATOM 5231 O O . VAL B 1 19 ? 29.141 30.719 -7.871 1 23.36 19 VAL B O 1
ATOM 5234 N N . PRO B 1 20 ? 27.094 30.844 -8.977 1 24.89 20 PRO B N 1
ATOM 5235 C CA . PRO B 1 20 ? 26.078 29.781 -9.102 1 24.89 20 PRO B CA 1
ATOM 5236 C C . PRO B 1 20 ? 26.656 28.453 -9.57 1 24.89 20 PRO B C 1
ATOM 5238 O O . PRO B 1 20 ? 27.625 28.438 -10.328 1 24.89 20 PRO B O 1
ATOM 5241 N N . ASN B 1 21 ? 26.453 27.469 -9.156 1 26.98 21 ASN B N 1
ATOM 5242 C CA . ASN B 1 21 ? 27.234 26.297 -9.531 1 26.98 21 ASN B CA 1
ATOM 5243 C C . ASN B 1 21 ? 27.031 25.922 -10.992 1 26.98 21 ASN B C 1
ATOM 5245 O O . ASN B 1 21 ? 26.266 25.016 -11.305 1 26.98 21 ASN B O 1
ATOM 5249 N N . PHE B 1 22 ? 27.109 26.719 -12.133 1 20.56 22 PHE B N 1
ATOM 5250 C CA . PHE B 1 22 ? 26.516 26.188 -13.359 1 20.56 22 PHE B CA 1
ATOM 5251 C C . PHE B 1 22 ? 27.047 24.781 -13.648 1 20.56 22 PHE B C 1
ATOM 5253 O O . PHE B 1 22 ? 28.125 24.625 -14.211 1 20.56 22 PHE B O 1
ATOM 5260 N N . GLU B 1 23 ? 27.719 24.125 -13.164 1 27.12 23 GLU B N 1
ATOM 5261 C CA . GLU B 1 23 ? 27.859 22.906 -13.953 1 27.12 23 GLU B CA 1
ATOM 5262 C C . GLU B 1 23 ? 26.594 22.609 -14.766 1 27.12 23 GLU B C 1
ATOM 5264 O O . GLU B 1 23 ? 25.578 22.219 -14.211 1 27.12 23 GLU B O 1
ATOM 5269 N N . SER B 1 24 ? 25.844 23.5 -15.797 1 27.12 24 SER B N 1
ATOM 5270 C CA . SER B 1 24 ? 24.766 24.297 -16.375 1 27.12 24 SER B CA 1
ATOM 5271 C C . SER B 1 24 ? 23.953 23.484 -17.391 1 27.12 24 SER B C 1
ATOM 5273 O O . SER B 1 24 ? 22.75 23.297 -17.219 1 27.12 24 SER B O 1
ATOM 5275 N N . GLN B 1 25 ? 23.844 23.75 -19.047 1 23.95 25 GLN B N 1
ATOM 5276 C CA . GLN B 1 25 ? 22.828 23.797 -20.078 1 23.95 25 GLN B CA 1
ATOM 5277 C C . GLN B 1 25 ? 22.703 22.453 -20.781 1 23.95 25 GLN B C 1
ATOM 5279 O O . GLN B 1 25 ? 21.688 22.188 -21.453 1 23.95 25 GLN B O 1
ATOM 5284 N N . LEU B 1 26 ? 23.641 21.828 -21.016 1 22.19 26 LEU B N 1
ATOM 5285 C CA . LEU B 1 26 ? 23.594 20.844 -22.109 1 22.19 26 LEU B CA 1
ATOM 5286 C C . LEU B 1 26 ? 22.5 19.812 -21.844 1 22.19 26 LEU B C 1
ATOM 5288 O O . LEU B 1 26 ? 22.328 18.875 -22.625 1 22.19 26 LEU B O 1
ATOM 5292 N N . TRP B 1 27 ? 21.812 19.703 -20.891 1 29.16 27 TRP B N 1
ATOM 5293 C CA . TRP B 1 27 ? 20.75 18.703 -21.016 1 29.16 27 TRP B CA 1
ATOM 5294 C C . TRP B 1 27 ? 19.844 19.016 -22.203 1 29.16 27 TRP B C 1
ATOM 5296 O O . TRP B 1 27 ? 18.734 18.484 -22.297 1 29.16 27 TRP B O 1
ATOM 5306 N N . GLN B 1 28 ? 20.172 19.812 -23.109 1 26.8 28 GLN B N 1
ATOM 5307 C CA . GLN B 1 28 ? 19.203 20.375 -24.047 1 26.8 28 GLN B CA 1
ATOM 5308 C C . GLN B 1 28 ? 18.688 19.297 -25 1 26.8 28 GLN B C 1
ATOM 5310 O O . GLN B 1 28 ? 17.656 19.484 -25.641 1 26.8 28 GLN B O 1
ATOM 5315 N N . ILE B 1 29 ? 19.547 18.359 -25.531 1 27.58 29 ILE B N 1
ATOM 5316 C CA . ILE B 1 29 ? 19.047 17.797 -26.781 1 27.58 29 ILE B CA 1
ATOM 5317 C C . ILE B 1 29 ? 18.078 16.672 -26.484 1 27.58 29 ILE B C 1
ATOM 5319 O O . ILE B 1 29 ? 16.984 16.625 -27.047 1 27.58 29 ILE B O 1
ATOM 5323 N N . LEU B 1 30 ? 18.516 15.281 -26.547 1 34.09 30 LEU B N 1
ATOM 5324 C CA . LEU B 1 30 ? 17.406 14.336 -26.531 1 34.09 30 LEU B CA 1
ATOM 5325 C C . LEU B 1 30 ? 16.672 14.383 -25.203 1 34.09 30 LEU B C 1
ATOM 5327 O O . LEU B 1 30 ? 17.297 14.5 -24.141 1 34.09 30 LEU B O 1
ATOM 5331 N N . PRO B 1 31 ? 15.359 14.586 -25.125 1 41.53 31 PRO B N 1
ATOM 5332 C CA . PRO B 1 31 ? 14.523 14.906 -23.953 1 41.53 31 PRO B CA 1
ATOM 5333 C C . PRO B 1 31 ? 14.688 13.891 -22.828 1 41.53 31 PRO B C 1
ATOM 5335 O O . PRO B 1 31 ? 13.938 13.922 -21.844 1 41.53 31 PRO B O 1
ATOM 5338 N N . LEU B 1 32 ? 15.359 12.695 -23.172 1 47.38 32 LEU B N 1
ATOM 5339 C CA . LEU B 1 32 ? 15.492 11.828 -22.016 1 47.38 32 LEU B CA 1
ATOM 5340 C C . LEU B 1 32 ? 16.578 12.336 -21.078 1 47.38 32 LEU B C 1
ATOM 5342 O O . LEU B 1 32 ? 17.641 12.758 -21.531 1 47.38 32 LEU B O 1
ATOM 5346 N N . SER B 1 33 ? 16.359 12.477 -19.953 1 57.53 33 SER B N 1
ATOM 5347 C CA . SER B 1 33 ? 17.359 12.781 -18.938 1 57.53 33 SER B CA 1
ATOM 5348 C C . SER B 1 33 ? 18.453 11.719 -18.891 1 57.53 33 SER B C 1
ATOM 5350 O O . SER B 1 33 ? 18.234 10.578 -19.297 1 57.53 33 SER B O 1
ATOM 5352 N N . PRO B 1 34 ? 19.734 12 -19.016 1 57 34 PRO B N 1
ATOM 5353 C CA . PRO B 1 34 ? 20.859 11.062 -18.906 1 57 34 PRO B CA 1
ATOM 5354 C C . PRO B 1 34 ? 20.547 9.867 -18.016 1 57 34 PRO B C 1
ATOM 5356 O O . PRO B 1 34 ? 21 8.75 -18.281 1 57 34 PRO B O 1
ATOM 5359 N N . LEU B 1 35 ? 19.688 10.039 -17.281 1 62.59 35 LEU B N 1
ATOM 5360 C CA . LEU B 1 35 ? 19.359 8.953 -16.359 1 62.59 35 LEU B CA 1
ATOM 5361 C C . LEU B 1 35 ? 18.5 7.906 -17.047 1 62.59 35 LEU B C 1
ATOM 5363 O O . LEU B 1 35 ? 18.688 6.707 -16.859 1 62.59 35 LEU B O 1
ATOM 5367 N N . GLU B 1 36 ? 17.688 8.43 -17.891 1 63.19 36 GLU B N 1
ATOM 5368 C CA . GLU B 1 36 ? 16.797 7.523 -18.609 1 63.19 36 GLU B CA 1
ATOM 5369 C C . GLU B 1 36 ? 17.562 6.617 -19.547 1 63.19 36 GLU B C 1
ATOM 5371 O O . GLU B 1 36 ? 17.344 5.402 -19.578 1 63.19 36 GLU B O 1
ATOM 5376 N N . LEU B 1 37 ? 18.469 7.234 -20.266 1 57.03 37 LEU B N 1
ATOM 5377 C CA . LEU B 1 37 ? 19.266 6.488 -21.234 1 57.03 37 LEU B CA 1
ATOM 5378 C C . LEU B 1 37 ? 20.156 5.457 -20.547 1 57.03 37 LEU B C 1
ATOM 5380 O O . LEU B 1 37 ? 20.25 4.312 -20.984 1 57.03 37 LEU B O 1
ATOM 5384 N N . SER B 1 38 ? 20.609 5.836 -19.438 1 64.31 38 SER B N 1
ATOM 5385 C CA . SER B 1 38 ? 21.531 4.965 -18.703 1 64.31 38 SER B CA 1
ATOM 5386 C C . SER B 1 38 ? 20.797 3.748 -18.141 1 64.31 38 SER B C 1
ATOM 5388 O O . SER B 1 38 ? 21.328 2.633 -18.172 1 64.31 38 SER B O 1
ATOM 5390 N N . SER B 1 39 ? 19.609 4.07 -17.859 1 66.12 39 SER B N 1
ATOM 5391 C CA . SER B 1 39 ? 18.859 2.969 -17.281 1 66.12 39 SER B CA 1
ATOM 5392 C C . SER B 1 39 ? 18.562 1.883 -18.312 1 66.12 39 SER B C 1
ATOM 5394 O O . SER B 1 39 ? 18.719 0.693 -18.016 1 66.12 39 SER B O 1
ATOM 5396 N N . LEU B 1 40 ? 18.328 2.336 -19.5 1 67.31 40 LEU B N 1
ATOM 5397 C CA . LEU B 1 40 ? 17.953 1.396 -20.547 1 67.31 40 LEU B CA 1
ATOM 5398 C C . LEU B 1 40 ? 19.156 0.575 -21 1 67.31 40 LEU B C 1
ATOM 5400 O O . LEU B 1 40 ? 19.047 -0.64 -21.188 1 67.31 40 LEU B O 1
ATOM 5404 N N . CYS B 1 41 ? 20.219 1.18 -21.062 1 72.75 41 CYS B N 1
ATOM 5405 C CA . CYS B 1 41 ? 21.422 0.507 -21.547 1 72.75 41 CYS B CA 1
ATOM 5406 C C . CYS B 1 41 ? 21.969 -0.459 -20.516 1 72.75 41 CYS B C 1
ATOM 5408 O O . CYS B 1 41 ? 22.328 -1.591 -20.844 1 72.75 41 CYS B O 1
ATOM 5410 N N . LEU B 1 42 ? 21.875 -0.021 -19.328 1 82 42 LEU B N 1
ATOM 5411 C CA . LEU B 1 42 ? 22.391 -0.872 -18.266 1 82 42 LEU B CA 1
ATOM 5412 C C . LEU B 1 42 ? 21.516 -2.105 -18.078 1 82 42 LEU B C 1
ATOM 5414 O O . LEU B 1 42 ? 22.016 -3.182 -17.734 1 82 42 LEU B O 1
ATOM 5418 N N . LEU B 1 43 ? 20.297 -1.89 -18.391 1 86.25 43 LEU B N 1
ATOM 5419 C CA . LEU B 1 43 ? 19.375 -3.018 -18.266 1 86.25 43 LEU B CA 1
ATOM 5420 C C . LEU B 1 43 ? 19.672 -4.086 -19.312 1 86.25 43 LEU B C 1
ATOM 5422 O O . LEU B 1 43 ? 19.672 -5.281 -19 1 86.25 43 LEU B O 1
ATOM 5426 N N . SER B 1 44 ? 19.953 -3.664 -20.5 1 84.06 44 SER B N 1
ATOM 5427 C CA . SER B 1 44 ? 20.281 -4.594 -21.578 1 84.06 44 SER B CA 1
ATOM 5428 C C . SER B 1 44 ? 21.594 -5.316 -21.281 1 84.06 44 SER B C 1
ATOM 5430 O O . SER B 1 44 ? 21.734 -6.504 -21.594 1 84.06 44 SER B O 1
ATOM 5432 N N . GLU B 1 45 ? 22.516 -4.59 -20.75 1 86.31 45 GLU B N 1
ATOM 5433 C CA . GLU B 1 45 ? 23.797 -5.184 -20.406 1 86.31 45 GLU B CA 1
ATOM 5434 C C . GLU B 1 45 ? 23.641 -6.223 -19.297 1 86.31 45 GLU B C 1
ATOM 5436 O O . GLU B 1 45 ? 24.266 -7.289 -19.344 1 86.31 45 GLU B O 1
ATOM 5441 N N . ALA B 1 46 ? 22.844 -5.855 -18.328 1 90.06 46 ALA B N 1
ATOM 5442 C CA . ALA B 1 46 ? 22.594 -6.801 -17.234 1 90.06 46 ALA B CA 1
ATOM 5443 C C . ALA B 1 46 ? 21.922 -8.062 -17.766 1 90.06 46 ALA B C 1
ATOM 5445 O O . ALA B 1 46 ? 22.297 -9.18 -17.391 1 90.06 46 ALA B O 1
ATOM 5446 N N . SER B 1 47 ? 20.938 -7.883 -18.672 1 90.56 47 SER B N 1
ATOM 5447 C CA . SER B 1 47 ? 20.266 -9.023 -19.266 1 90.56 47 SER B CA 1
ATOM 5448 C C . SER B 1 47 ? 21.234 -9.914 -20.031 1 90.56 47 SER B C 1
ATOM 5450 O O . SER B 1 47 ? 21.172 -11.141 -19.938 1 90.56 47 SER B O 1
ATOM 5452 N N . ARG B 1 48 ? 22.109 -9.297 -20.734 1 89.31 48 ARG B N 1
ATOM 5453 C CA . ARG B 1 48 ? 23.125 -10.039 -21.484 1 89.31 48 ARG B CA 1
ATOM 5454 C C . ARG B 1 48 ? 24.062 -10.781 -20.547 1 89.31 48 ARG B C 1
ATOM 5456 O O . ARG B 1 48 ? 24.5 -11.891 -20.844 1 89.31 48 ARG B O 1
ATOM 5463 N N . SER B 1 49 ? 24.406 -10.109 -19.484 1 90.62 49 SER B N 1
ATOM 5464 C CA . SER B 1 49 ? 25.266 -10.758 -18.5 1 90.62 49 SER B CA 1
ATOM 5465 C C . SER B 1 49 ? 24.625 -12.023 -17.938 1 90.62 49 SER B C 1
ATOM 5467 O O . SER B 1 49 ? 25.297 -13.047 -17.766 1 90.62 49 SER B O 1
ATOM 5469 N N . PHE B 1 50 ? 23.344 -11.984 -17.641 1 94.19 50 PHE B N 1
ATOM 5470 C CA . PHE B 1 50 ? 22.625 -13.164 -17.188 1 94.19 50 PHE B CA 1
ATOM 5471 C C . PHE B 1 50 ? 22.688 -14.273 -18.219 1 94.19 50 PHE B C 1
ATOM 5473 O O . PHE B 1 50 ? 22.891 -15.438 -17.891 1 94.19 50 PHE B O 1
ATOM 5480 N N . ALA B 1 51 ? 22.547 -13.859 -19.469 1 92.88 51 ALA B N 1
ATOM 5481 C CA . ALA B 1 51 ? 22.578 -14.836 -20.562 1 92.88 51 ALA B CA 1
ATOM 5482 C C . ALA B 1 51 ? 23.938 -15.5 -20.672 1 92.88 51 ALA B C 1
ATOM 5484 O O . ALA B 1 51 ? 24.031 -16.719 -20.875 1 92.88 51 ALA B O 1
ATOM 5485 N N . LEU B 1 52 ? 24.953 -14.742 -20.594 1 92 52 LEU B N 1
ATOM 5486 C CA . LEU B 1 52 ? 26.312 -15.266 -20.688 1 92 52 LEU B CA 1
ATOM 5487 C C . LEU B 1 52 ? 26.609 -16.25 -19.547 1 92 52 LEU B C 1
ATOM 5489 O O . LEU B 1 52 ? 27.234 -17.281 -19.766 1 92 52 LEU B O 1
ATOM 5493 N N . ILE B 1 53 ? 26.141 -15.898 -18.344 1 93.75 53 ILE B N 1
ATOM 5494 C CA . ILE B 1 53 ? 26.312 -16.766 -17.188 1 93.75 53 ILE B CA 1
ATOM 5495 C C . ILE B 1 53 ? 25.531 -18.062 -17.391 1 93.75 53 ILE B C 1
ATOM 5497 O O . ILE B 1 53 ? 26.047 -19.156 -17.156 1 93.75 53 ILE B O 1
ATOM 5501 N N . THR B 1 54 ? 24.312 -17.953 -17.859 1 94.56 54 THR B N 1
ATOM 5502 C CA . THR B 1 54 ? 23.484 -19.125 -18.109 1 94.56 54 THR B CA 1
ATOM 5503 C C . THR B 1 54 ? 24.125 -20.031 -19.141 1 94.56 54 THR B C 1
ATOM 5505 O O . THR B 1 54 ? 24.109 -21.25 -19 1 94.56 54 THR B O 1
ATOM 5508 N N . ASP B 1 55 ? 24.734 -19.438 -20.141 1 93.38 55 ASP B N 1
ATOM 5509 C CA . ASP B 1 55 ? 25.359 -20.188 -21.234 1 93.38 55 ASP B CA 1
ATOM 5510 C C . ASP B 1 55 ? 26.531 -21.016 -20.734 1 93.38 55 ASP B C 1
ATOM 5512 O O . ASP B 1 55 ? 26.703 -22.172 -21.125 1 93.38 55 ASP B O 1
ATOM 5516 N N . VAL B 1 56 ? 27.312 -20.391 -19.953 1 92.56 56 VAL B N 1
ATOM 5517 C CA . VAL B 1 56 ? 28.5 -21.109 -19.469 1 92.56 56 VAL B CA 1
ATOM 5518 C C . VAL B 1 56 ? 28.062 -22.234 -18.531 1 92.56 56 VAL B C 1
ATOM 5520 O O . VAL B 1 56 ? 28.672 -23.312 -18.5 1 92.56 56 VAL B O 1
ATOM 5523 N N . PHE B 1 57 ? 27.031 -22.031 -17.734 1 94.5 57 PHE B N 1
ATOM 5524 C CA . PHE B 1 57 ? 26.516 -23.078 -16.859 1 94.5 57 PHE B CA 1
ATOM 5525 C C . PHE B 1 57 ? 25.922 -24.219 -17.672 1 94.5 57 PHE B C 1
ATOM 5527 O O . PHE B 1 57 ? 26.031 -25.391 -17.281 1 94.5 57 PHE B O 1
ATOM 5534 N N . ALA B 1 58 ? 25.328 -23.922 -18.797 1 93.62 58 ALA B N 1
ATOM 5535 C CA . ALA B 1 58 ? 24.719 -24.922 -19.656 1 93.62 58 ALA B CA 1
ATOM 5536 C C . ALA B 1 58 ? 25.797 -25.75 -20.375 1 93.62 58 ALA B C 1
ATOM 5538 O O . ALA B 1 58 ? 25.594 -26.938 -20.641 1 93.62 58 ALA B O 1
ATOM 5539 N N . SER B 1 59 ? 26.922 -25.188 -20.656 1 90.44 59 SER B N 1
ATOM 5540 C CA . SER B 1 59 ? 27.938 -25.812 -21.484 1 90.44 59 SER B CA 1
ATOM 5541 C C . SER B 1 59 ? 28.922 -26.609 -20.656 1 90.44 59 SER B C 1
ATOM 5543 O O . SER B 1 59 ? 29.531 -27.578 -21.141 1 90.44 59 SER B O 1
ATOM 5545 N N . ASP B 1 60 ? 29.047 -26.188 -19.438 1 88.44 60 ASP B N 1
ATOM 5546 C CA . ASP B 1 60 ? 30.047 -26.828 -18.578 1 88.44 60 ASP B CA 1
ATOM 5547 C C . ASP B 1 60 ? 29.422 -27.984 -17.781 1 88.44 60 ASP B C 1
ATOM 5549 O O . ASP B 1 60 ? 28.344 -27.828 -17.203 1 88.44 60 ASP B O 1
ATOM 5553 N N . ARG B 1 61 ? 30.078 -29.078 -17.672 1 84.88 61 ARG B N 1
ATOM 5554 C CA . ARG B 1 61 ? 29.562 -30.297 -17.047 1 84.88 61 ARG B CA 1
ATOM 5555 C C . ARG B 1 61 ? 29.375 -30.109 -15.547 1 84.88 61 ARG B C 1
ATOM 5557 O O . ARG B 1 61 ? 28.375 -30.562 -14.984 1 84.88 61 ARG B O 1
ATOM 5564 N N . VAL B 1 62 ? 30.297 -29.438 -14.891 1 83.56 62 VAL B N 1
ATOM 5565 C CA . VAL B 1 62 ? 30.234 -29.234 -13.445 1 83.56 62 VAL B CA 1
ATOM 5566 C C . VAL B 1 62 ? 29.188 -28.188 -13.102 1 83.56 62 VAL B C 1
ATOM 5568 O O . VAL B 1 62 ? 28.391 -28.359 -12.188 1 83.56 62 VAL B O 1
ATOM 5571 N N . LEU B 1 63 ? 29.141 -27.172 -13.891 1 90.44 63 LEU B N 1
ATOM 5572 C CA . LEU B 1 63 ? 28.25 -26.031 -13.633 1 90.44 63 LEU B CA 1
ATOM 5573 C C . LEU B 1 63 ? 26.797 -26.391 -13.969 1 90.44 63 LEU B C 1
ATOM 5575 O O . LEU B 1 63 ? 25.875 -25.781 -13.438 1 90.44 63 LEU B O 1
ATOM 5579 N N . ARG B 1 64 ? 26.641 -27.406 -14.688 1 90.94 64 ARG B N 1
ATOM 5580 C CA . ARG B 1 64 ? 25.312 -27.766 -15.195 1 90.94 64 ARG B CA 1
ATOM 5581 C C . ARG B 1 64 ? 24.391 -28.188 -14.062 1 90.94 64 ARG B C 1
ATOM 5583 O O . ARG B 1 64 ? 23.172 -28 -14.141 1 90.94 64 ARG B O 1
ATOM 5590 N N . SER B 1 65 ? 24.984 -28.719 -13.023 1 90.06 65 SER B N 1
ATOM 5591 C CA . SER B 1 65 ? 24.172 -29.125 -11.883 1 90.06 65 SER B CA 1
ATOM 5592 C C . SER B 1 65 ? 23.516 -27.922 -11.195 1 90.06 65 SER B C 1
ATOM 5594 O O . SER B 1 65 ? 22.562 -28.078 -10.445 1 90.06 65 SER B O 1
ATOM 5596 N N . TYR B 1 66 ? 24.016 -26.672 -11.484 1 94.56 66 TYR B N 1
ATOM 5597 C CA . TYR B 1 66 ? 23.484 -25.438 -10.891 1 94.56 66 TYR B CA 1
ATOM 5598 C C . TYR B 1 66 ? 22.703 -24.641 -11.922 1 94.56 66 TYR B C 1
ATOM 5600 O O . TYR B 1 66 ? 22.25 -23.531 -11.633 1 94.56 66 TYR B O 1
ATOM 5608 N N . LEU B 1 67 ? 22.578 -25.203 -13.078 1 96.19 67 LEU B N 1
ATOM 5609 C CA . LEU B 1 67 ? 21.969 -24.453 -14.18 1 96.19 67 LEU B CA 1
ATOM 5610 C C . LEU B 1 67 ? 20.562 -24 -13.812 1 96.19 67 LEU B C 1
ATOM 5612 O O . LEU B 1 67 ? 20.203 -22.844 -14.055 1 96.19 67 LEU B O 1
ATOM 5616 N N . GLY B 1 68 ? 19.75 -24.906 -13.195 1 96.94 68 GLY B N 1
ATOM 5617 C CA . GLY B 1 68 ? 18.391 -24.547 -12.812 1 96.94 68 GLY B CA 1
ATOM 5618 C C . GLY B 1 68 ? 18.328 -23.359 -11.883 1 96.94 68 GLY B C 1
ATOM 5619 O O . GLY B 1 68 ? 17.438 -22.516 -12 1 96.94 68 GLY B O 1
ATOM 5620 N N . ARG B 1 69 ? 19.266 -23.25 -10.992 1 97.38 69 ARG B N 1
ATOM 5621 C CA . ARG B 1 69 ? 19.281 -22.156 -10.023 1 97.38 69 ARG B CA 1
ATOM 5622 C C . ARG B 1 69 ? 19.625 -20.828 -10.703 1 97.38 69 ARG B C 1
ATOM 5624 O O . ARG B 1 69 ? 19.078 -19.781 -10.344 1 97.38 69 ARG B O 1
ATOM 5631 N N . VAL B 1 70 ? 20.516 -20.859 -11.664 1 97.19 70 VAL B N 1
ATOM 5632 C CA . VAL B 1 70 ? 20.859 -19.656 -12.422 1 97.19 70 VAL B CA 1
ATOM 5633 C C . VAL B 1 70 ? 19.688 -19.234 -13.289 1 97.19 70 VAL B C 1
ATOM 5635 O O . VAL B 1 70 ? 19.359 -18.047 -13.383 1 97.19 70 VAL B O 1
ATOM 5638 N N . GLU B 1 71 ? 19.062 -20.234 -13.914 1 97.25 71 GLU B N 1
ATOM 5639 C CA . GLU B 1 71 ? 17.891 -19.953 -14.734 1 97.25 71 GLU B CA 1
ATOM 5640 C C . GLU B 1 71 ? 16.766 -19.328 -13.898 1 97.25 71 GLU B C 1
ATOM 5642 O O . GLU B 1 71 ? 16.062 -18.438 -14.375 1 97.25 71 GLU B O 1
ATOM 5647 N N . LEU B 1 72 ? 16.625 -19.828 -12.719 1 97.44 72 LEU B N 1
ATOM 5648 C CA . LEU B 1 72 ? 15.625 -19.281 -11.805 1 97.44 72 LEU B CA 1
ATOM 5649 C C . LEU B 1 72 ? 15.898 -17.812 -11.523 1 97.44 72 LEU B C 1
ATOM 5651 O O . LEU B 1 72 ? 14.984 -16.984 -11.586 1 97.44 72 LEU B O 1
ATOM 5655 N N . GLN B 1 73 ? 17.172 -17.484 -11.203 1 96.81 73 GLN B N 1
ATOM 5656 C CA . GLN B 1 73 ? 17.531 -16.094 -10.93 1 96.81 73 GLN B CA 1
ATOM 5657 C C . GLN B 1 73 ? 17.344 -15.219 -12.172 1 96.81 73 GLN B C 1
ATOM 5659 O O . GLN B 1 73 ? 16.922 -14.07 -12.062 1 96.81 73 GLN B O 1
ATOM 5664 N N . GLN B 1 74 ? 17.688 -15.773 -13.289 1 96.44 74 GLN B N 1
ATOM 5665 C CA . GLN B 1 74 ? 17.469 -15.055 -14.547 1 96.44 74 GLN B CA 1
ATOM 5666 C C . GLN B 1 74 ? 15.992 -14.766 -14.766 1 96.44 74 GLN B C 1
ATOM 5668 O O . GLN B 1 74 ? 15.625 -13.68 -15.211 1 96.44 74 GLN B O 1
ATOM 5673 N N . MET B 1 75 ? 15.195 -15.727 -14.469 1 95.88 75 MET B N 1
ATOM 5674 C CA . MET B 1 75 ? 13.758 -15.578 -14.641 1 95.88 75 MET B CA 1
ATOM 5675 C C . MET B 1 75 ? 13.203 -14.492 -13.719 1 95.88 75 MET B C 1
ATOM 5677 O O . MET B 1 75 ? 12.367 -13.688 -14.141 1 95.88 75 MET B O 1
ATOM 5681 N N . ILE B 1 76 ? 13.672 -14.484 -12.5 1 95.06 76 ILE B N 1
ATOM 5682 C CA . ILE B 1 76 ? 13.234 -13.484 -11.531 1 95.06 76 ILE B CA 1
ATOM 5683 C C . ILE B 1 76 ? 13.609 -12.094 -12.023 1 95.06 76 ILE B C 1
ATOM 5685 O O . ILE B 1 76 ? 12.805 -11.164 -11.961 1 95.06 76 ILE B O 1
ATOM 5689 N N . PHE B 1 77 ? 14.805 -11.969 -12.539 1 94.69 77 PHE B N 1
ATOM 5690 C CA . PHE B 1 77 ? 15.242 -10.688 -13.07 1 94.69 77 PHE B CA 1
ATOM 5691 C C . PHE B 1 77 ? 14.398 -10.281 -14.273 1 94.69 77 PHE B C 1
ATOM 5693 O O . PHE B 1 77 ? 14.008 -9.117 -14.398 1 94.69 77 PHE B O 1
ATOM 5700 N N . GLN B 1 78 ? 14.188 -11.234 -15.141 1 93.12 78 GLN B N 1
ATOM 5701 C CA . GLN B 1 78 ? 13.383 -10.961 -16.328 1 93.12 78 GLN B CA 1
ATOM 5702 C C . GLN B 1 78 ? 11.984 -10.484 -15.945 1 93.12 78 GLN B C 1
ATOM 5704 O O . GLN B 1 78 ? 11.438 -9.578 -16.578 1 93.12 78 GLN B O 1
ATOM 5709 N N . ALA B 1 79 ? 11.383 -11.156 -14.969 1 92.88 79 ALA B N 1
ATOM 5710 C CA . ALA B 1 79 ? 10.07 -10.742 -14.5 1 92.88 79 ALA B CA 1
ATOM 5711 C C . ALA B 1 79 ? 10.086 -9.289 -14.039 1 92.88 79 ALA B C 1
ATOM 5713 O O . ALA B 1 79 ? 9.148 -8.531 -14.328 1 92.88 79 ALA B O 1
ATOM 5714 N N . TRP B 1 80 ? 11.141 -8.883 -13.289 1 91.56 80 TRP B N 1
ATOM 5715 C CA . TRP B 1 80 ? 11.297 -7.504 -12.844 1 91.56 80 TRP B CA 1
ATOM 5716 C C . TRP B 1 80 ? 11.438 -6.559 -14.031 1 91.56 80 TRP B C 1
ATOM 5718 O O . TRP B 1 80 ? 10.82 -5.492 -14.062 1 91.56 80 TRP B O 1
ATOM 5728 N N . GLU B 1 81 ? 12.195 -6.961 -15.047 1 89.56 81 GLU B N 1
ATOM 5729 C CA . GLU B 1 81 ? 12.43 -6.152 -16.234 1 89.56 81 GLU B CA 1
ATOM 5730 C C . GLU B 1 81 ? 11.148 -5.953 -17.031 1 89.56 81 GLU B C 1
ATOM 5732 O O . GLU B 1 81 ? 10.875 -4.855 -17.531 1 89.56 81 GLU B O 1
ATOM 5737 N N . ASP B 1 82 ? 10.398 -7.031 -17.125 1 88.56 82 ASP B N 1
ATOM 5738 C CA . ASP B 1 82 ? 9.148 -6.984 -17.875 1 88.56 82 ASP B CA 1
ATOM 5739 C C . ASP B 1 82 ? 8.18 -5.973 -17.281 1 88.56 82 ASP B C 1
ATOM 5741 O O . ASP B 1 82 ? 7.352 -5.395 -17.984 1 88.56 82 ASP B O 1
ATOM 5745 N N . GLY B 1 83 ? 8.289 -5.766 -16 1 85.56 83 GLY B N 1
ATOM 5746 C CA . GLY B 1 83 ? 7.402 -4.84 -15.312 1 85.56 83 GLY B CA 1
ATOM 5747 C C . GLY B 1 83 ? 7.586 -3.398 -15.758 1 85.56 83 GLY B C 1
ATOM 5748 O O . GLY B 1 83 ? 6.711 -2.559 -15.531 1 85.56 83 GLY B O 1
ATOM 5749 N N . TRP B 1 84 ? 8.688 -3.156 -16.422 1 86.44 84 TRP B N 1
ATOM 5750 C CA . TRP B 1 84 ? 8.984 -1.787 -16.828 1 86.44 84 TRP B CA 1
ATOM 5751 C C . TRP B 1 84 ? 8.586 -1.549 -18.281 1 86.44 84 TRP B C 1
ATOM 5753 O O . TRP B 1 84 ? 8.68 -0.427 -18.781 1 86.44 84 TRP B O 1
ATOM 5763 N N . ARG B 1 85 ? 8.109 -2.578 -18.938 1 82.5 85 ARG B N 1
ATOM 5764 C CA . ARG B 1 85 ? 7.773 -2.477 -20.344 1 82.5 85 ARG B CA 1
ATOM 5765 C C . ARG B 1 85 ? 6.309 -2.088 -20.531 1 82.5 85 ARG B C 1
ATOM 5767 O O . ARG B 1 85 ? 5.457 -2.457 -19.719 1 82.5 85 ARG B O 1
ATOM 5774 N N . ASP B 1 86 ? 6.082 -1.299 -21.5 1 77.12 86 ASP B N 1
ATOM 5775 C CA . ASP B 1 86 ? 4.707 -0.953 -21.844 1 77.12 86 ASP B CA 1
ATOM 5776 C C . ASP B 1 86 ? 4.109 -1.975 -22.812 1 77.12 86 ASP B C 1
ATOM 5778 O O . ASP B 1 86 ? 4.695 -3.037 -23.031 1 77.12 86 ASP B O 1
ATOM 5782 N N . SER B 1 87 ? 2.859 -1.733 -23.312 1 71.88 87 SER B N 1
ATOM 5783 C CA . SER B 1 87 ? 2.133 -2.66 -24.188 1 71.88 87 SER B CA 1
ATOM 5784 C C . SER B 1 87 ? 2.867 -2.881 -25.5 1 71.88 87 SER B C 1
ATOM 5786 O O . SER B 1 87 ? 2.688 -3.91 -26.156 1 71.88 87 SER B O 1
ATOM 5788 N N . HIS B 1 88 ? 3.844 -1.968 -25.812 1 73 88 HIS B N 1
ATOM 5789 C CA . HIS B 1 88 ? 4.574 -2.086 -27.078 1 73 88 HIS B CA 1
ATOM 5790 C C . HIS B 1 88 ? 5.973 -2.654 -26.844 1 73 88 HIS B C 1
ATOM 5792 O O . HIS B 1 88 ? 6.781 -2.713 -27.781 1 73 88 HIS B O 1
ATOM 5798 N N . GLY B 1 89 ? 6.238 -3.039 -25.609 1 75.5 89 GLY B N 1
ATOM 5799 C CA . GLY B 1 89 ? 7.512 -3.666 -25.297 1 75.5 89 GLY B CA 1
ATOM 5800 C C . GLY B 1 89 ? 8.609 -2.666 -24.984 1 75.5 89 GLY B C 1
ATOM 5801 O O . GLY B 1 89 ? 9.75 -3.049 -24.734 1 75.5 89 GLY B O 1
ATOM 5802 N N . ARG B 1 90 ? 8.266 -1.355 -24.984 1 77.88 90 ARG B N 1
ATOM 5803 C CA . ARG B 1 90 ? 9.227 -0.31 -24.672 1 77.88 90 ARG B CA 1
ATOM 5804 C C . ARG B 1 90 ? 9.336 -0.095 -23.156 1 77.88 90 ARG B C 1
ATOM 5806 O O . ARG B 1 90 ? 8.398 -0.392 -22.422 1 77.88 90 ARG B O 1
ATOM 5813 N N . LEU B 1 91 ? 10.523 0.319 -22.703 1 80.19 91 LEU B N 1
ATOM 5814 C CA . LEU B 1 91 ? 10.773 0.531 -21.281 1 80.19 91 LEU B CA 1
ATOM 5815 C C . LEU B 1 91 ? 10.289 1.909 -20.844 1 80.19 91 LEU B C 1
ATOM 5817 O O . LEU B 1 91 ? 10.945 2.58 -20.047 1 80.19 91 LEU B O 1
ATOM 5821 N N . GLY B 1 92 ? 9.164 2.32 -21.375 1 77.94 92 GLY B N 1
ATOM 5822 C CA . GLY B 1 92 ? 8.602 3.637 -21.109 1 77.94 92 GLY B CA 1
ATOM 5823 C C . GLY B 1 92 ? 8.258 3.857 -19.656 1 77.94 92 GLY B C 1
ATOM 5824 O O . GLY B 1 92 ? 8.43 4.961 -19.125 1 77.94 92 GLY B O 1
ATOM 5825 N N . LYS B 1 93 ? 7.902 2.863 -18.891 1 84.69 93 LYS B N 1
ATOM 5826 C CA . LYS B 1 93 ? 7.52 2.998 -17.484 1 84.69 93 LYS B CA 1
ATOM 5827 C C . LYS B 1 93 ? 8.727 3.334 -16.609 1 84.69 93 LYS B C 1
ATOM 5829 O O . LYS B 1 93 ? 8.594 4.016 -15.594 1 84.69 93 LYS B O 1
ATOM 5834 N N . LEU B 1 94 ? 9.898 2.801 -17 1 84.88 94 LEU B N 1
ATOM 5835 C CA . LEU B 1 94 ? 11.117 3.092 -16.266 1 84.88 94 LEU B CA 1
ATOM 5836 C C . LEU B 1 94 ? 11.539 4.547 -16.453 1 84.88 94 LEU B C 1
ATOM 5838 O O . LEU B 1 94 ? 12.055 5.176 -15.531 1 84.88 94 LEU B O 1
ATOM 5842 N N . GLU B 1 95 ? 11.273 5.051 -17.625 1 82.75 95 GLU B N 1
ATOM 5843 C CA . GLU B 1 95 ? 11.578 6.453 -17.906 1 82.75 95 GLU B CA 1
ATOM 5844 C C . GLU B 1 95 ? 10.703 7.387 -17.078 1 82.75 95 GLU B C 1
ATOM 5846 O O . GLU B 1 95 ? 11.203 8.344 -16.484 1 82.75 95 GLU B O 1
ATOM 5851 N N . ASP B 1 96 ? 9.484 7.078 -17.078 1 84.31 96 ASP B N 1
ATOM 5852 C CA . ASP B 1 96 ? 8.555 7.867 -16.266 1 84.31 96 ASP B CA 1
ATOM 5853 C C . ASP B 1 96 ? 8.914 7.793 -14.789 1 84.31 96 ASP B C 1
ATOM 5855 O O . ASP B 1 96 ? 8.828 8.789 -14.07 1 84.31 96 ASP B O 1
ATOM 5859 N N . PHE B 1 97 ? 9.344 6.664 -14.414 1 87.56 97 PHE B N 1
ATOM 5860 C CA . PHE B 1 97 ? 9.734 6.445 -13.023 1 87.56 97 PHE B CA 1
ATOM 5861 C C . PHE B 1 97 ? 10.961 7.277 -12.672 1 87.56 97 PHE B C 1
ATOM 5863 O O . PHE B 1 97 ? 11.023 7.883 -11.602 1 87.56 97 PHE B O 1
ATOM 5870 N N . ALA B 1 98 ? 11.906 7.27 -13.523 1 84.38 98 ALA B N 1
ATOM 5871 C CA . ALA B 1 98 ? 13.141 8.023 -13.297 1 84.38 98 ALA B CA 1
ATOM 5872 C C . ALA B 1 98 ? 12.859 9.523 -13.211 1 84.38 98 ALA B C 1
ATOM 5874 O O . ALA B 1 98 ? 13.516 10.242 -12.453 1 84.38 98 ALA B O 1
ATOM 5875 N N . ALA B 1 99 ? 11.844 9.938 -13.906 1 83.75 99 ALA B N 1
ATOM 5876 C CA . ALA B 1 99 ? 11.484 11.352 -13.898 1 83.75 99 ALA B CA 1
ATOM 5877 C C . ALA B 1 99 ? 10.773 11.734 -12.609 1 83.75 99 ALA B C 1
ATOM 5879 O O . ALA B 1 99 ? 10.992 12.828 -12.078 1 83.75 99 ALA B O 1
ATOM 5880 N N . THR B 1 100 ? 10 10.812 -12.102 1 87 100 THR B N 1
ATOM 5881 C CA . THR B 1 100 ? 9.172 11.125 -10.953 1 87 100 THR B CA 1
ATOM 5882 C C . THR B 1 100 ? 9.891 10.781 -9.648 1 87 100 THR B C 1
ATOM 5884 O O . THR B 1 100 ? 9.656 11.422 -8.625 1 87 100 THR B O 1
ATOM 5887 N N . LYS B 1 101 ? 10.75 9.758 -9.758 1 88.31 101 LYS B N 1
ATOM 5888 C CA . LYS B 1 101 ? 11.5 9.305 -8.586 1 88.31 101 LYS B CA 1
ATOM 5889 C C . LYS B 1 101 ? 12.977 9.141 -8.914 1 88.31 101 LYS B C 1
ATOM 5891 O O . LYS B 1 101 ? 13.508 8.031 -8.859 1 88.31 101 LYS B O 1
ATOM 5896 N N . PRO B 1 102 ? 13.617 10.188 -9.07 1 84.19 102 PRO B N 1
ATOM 5897 C CA . PRO B 1 102 ? 14.992 10.125 -9.555 1 84.19 102 PRO B CA 1
ATOM 5898 C C . PRO B 1 102 ? 15.938 9.438 -8.57 1 84.19 102 PRO B C 1
ATOM 5900 O O . PRO B 1 102 ? 16.875 8.75 -8.984 1 84.19 102 PRO B O 1
ATOM 5903 N N . TRP B 1 103 ? 15.742 9.617 -7.363 1 83.75 103 TRP B N 1
ATOM 5904 C CA . TRP B 1 103 ? 16.625 9.008 -6.379 1 83.75 103 TRP B CA 1
ATOM 5905 C C . TRP B 1 103 ? 16.516 7.488 -6.41 1 83.75 103 TRP B C 1
ATOM 5907 O O . TRP B 1 103 ? 17.516 6.781 -6.352 1 83.75 103 TRP B O 1
ATOM 5917 N N . LEU B 1 104 ? 15.289 6.992 -6.465 1 86.94 104 LEU B N 1
ATOM 5918 C CA . LEU B 1 104 ? 15.094 5.547 -6.547 1 86.94 104 LEU B CA 1
ATOM 5919 C C . LEU B 1 104 ? 15.641 5 -7.859 1 86.94 104 LEU B C 1
ATOM 5921 O O . LEU B 1 104 ? 16.203 3.906 -7.895 1 86.94 104 LEU B O 1
ATOM 5925 N N . ALA B 1 105 ? 15.445 5.785 -8.914 1 85.75 105 ALA B N 1
ATOM 5926 C CA . ALA B 1 105 ? 15.977 5.379 -10.211 1 85.75 105 ALA B CA 1
ATOM 5927 C C . ALA B 1 105 ? 17.5 5.285 -10.172 1 85.75 105 ALA B C 1
ATOM 5929 O O . ALA B 1 105 ? 18.094 4.383 -10.773 1 85.75 105 ALA B O 1
ATOM 5930 N N . ALA B 1 106 ? 18.109 6.207 -9.477 1 82.69 106 ALA B N 1
ATOM 5931 C CA . ALA B 1 106 ? 19.562 6.176 -9.32 1 82.69 106 ALA B CA 1
ATOM 5932 C C . ALA B 1 106 ? 20 4.922 -8.562 1 82.69 106 ALA B C 1
ATOM 5934 O O . ALA B 1 106 ? 21.062 4.355 -8.852 1 82.69 106 ALA B O 1
ATOM 5935 N N . GLY B 1 107 ? 19.172 4.547 -7.562 1 84.62 107 GLY B N 1
ATOM 5936 C CA . GLY B 1 107 ? 19.469 3.312 -6.852 1 84.62 107 GLY B CA 1
ATOM 5937 C C . GLY B 1 107 ? 19.422 2.086 -7.742 1 84.62 107 GLY B C 1
ATOM 5938 O O . GLY B 1 107 ? 20.234 1.178 -7.602 1 84.62 107 GLY B O 1
ATOM 5939 N N . ILE B 1 108 ? 18.453 2.059 -8.648 1 87.56 108 ILE B N 1
ATOM 5940 C CA . ILE B 1 108 ? 18.359 0.968 -9.617 1 87.56 108 ILE B CA 1
ATOM 5941 C C . ILE B 1 108 ? 19.625 0.922 -10.469 1 87.56 108 ILE B C 1
ATOM 5943 O O . ILE B 1 108 ? 20.203 -0.147 -10.672 1 87.56 108 ILE B O 1
ATOM 5947 N N . LEU B 1 109 ? 20.078 2.057 -10.891 1 83.56 109 LEU B N 1
ATOM 5948 C CA . LEU B 1 109 ? 21.281 2.133 -11.711 1 83.56 109 LEU B CA 1
ATOM 5949 C C . LEU B 1 109 ? 22.5 1.627 -10.953 1 83.56 109 LEU B C 1
ATOM 5951 O O . LEU B 1 109 ? 23.344 0.924 -11.516 1 83.56 109 LEU B O 1
ATOM 5955 N N . GLU B 1 110 ? 22.547 1.996 -9.742 1 83.19 110 GLU B N 1
ATOM 5956 C CA . GLU B 1 110 ? 23.672 1.546 -8.922 1 83.19 110 GLU B CA 1
ATOM 5957 C C . GLU B 1 110 ? 23.688 0.024 -8.805 1 83.19 110 GLU B C 1
ATOM 5959 O O . GLU B 1 110 ? 24.766 -0.589 -8.844 1 83.19 110 GLU B O 1
ATOM 5964 N N . GLN B 1 111 ? 22.516 -0.53 -8.641 1 87.12 111 GLN B N 1
ATOM 5965 C CA . GLN B 1 111 ? 22.453 -1.984 -8.547 1 87.12 111 GLN B CA 1
ATOM 5966 C C . GLN B 1 111 ? 22.844 -2.639 -9.867 1 87.12 111 GLN B C 1
ATOM 5968 O O . GLN B 1 111 ? 23.484 -3.688 -9.883 1 87.12 111 GLN B O 1
ATOM 5973 N N . LEU B 1 112 ? 22.422 -2.039 -10.961 1 86.44 112 LEU B N 1
ATOM 5974 C CA . LEU B 1 112 ? 22.766 -2.572 -12.273 1 86.44 112 LEU B CA 1
ATOM 5975 C C . LEU B 1 112 ? 24.281 -2.504 -12.516 1 86.44 112 LEU B C 1
ATOM 5977 O O . LEU B 1 112 ? 24.875 -3.443 -13.047 1 86.44 112 LEU B O 1
ATOM 5981 N N . VAL B 1 113 ? 24.859 -1.434 -12.094 1 82.62 113 VAL B N 1
ATOM 5982 C CA . VAL B 1 113 ? 26.312 -1.299 -12.219 1 82.62 113 VAL B CA 1
ATOM 5983 C C . VAL B 1 113 ? 27 -2.336 -11.344 1 82.62 113 VAL B C 1
ATOM 5985 O O . VAL B 1 113 ? 27.984 -2.949 -11.758 1 82.62 113 VAL B O 1
ATOM 5988 N N . SER B 1 114 ? 26.484 -2.498 -10.188 1 83.5 114 SER B N 1
ATOM 5989 C CA . SER B 1 114 ? 27.078 -3.455 -9.25 1 83.5 114 SER B CA 1
ATOM 5990 C C . SER B 1 114 ? 27.047 -4.871 -9.82 1 83.5 114 SER B C 1
ATOM 5992 O O . SER B 1 114 ? 28.031 -5.609 -9.703 1 83.5 114 SER B O 1
ATOM 5994 N N . VAL B 1 115 ? 25.969 -5.246 -10.477 1 87.88 115 VAL B N 1
ATOM 5995 C CA . VAL B 1 115 ? 25.859 -6.594 -11.031 1 87.88 115 VAL B CA 1
ATOM 5996 C C . VAL B 1 115 ? 26.812 -6.734 -12.219 1 87.88 115 VAL B C 1
ATOM 5998 O O . VAL B 1 115 ? 27.422 -7.789 -12.414 1 87.88 115 VAL B O 1
ATOM 6001 N N . LEU B 1 116 ? 26.922 -5.719 -12.977 1 84.94 116 LEU B N 1
ATOM 6002 C CA . LEU B 1 116 ? 27.828 -5.758 -14.117 1 84.94 116 LEU B CA 1
ATOM 6003 C C . LEU B 1 116 ? 29.281 -5.844 -13.656 1 84.94 116 LEU B C 1
ATOM 6005 O O . LEU B 1 116 ? 30.094 -6.555 -14.266 1 84.94 116 LEU B O 1
ATOM 6009 N N . ARG B 1 117 ? 29.547 -5.191 -12.586 1 82.5 117 ARG B N 1
ATOM 6010 C CA . ARG B 1 117 ? 30.891 -5.262 -12.031 1 82.5 117 ARG B CA 1
ATOM 6011 C C . ARG B 1 117 ? 31.203 -6.668 -11.531 1 82.5 117 ARG B C 1
ATOM 6013 O O . ARG B 1 117 ? 32.344 -7.148 -11.68 1 82.5 117 ARG B O 1
ATOM 6020 N N . ASN B 1 118 ? 30.281 -7.266 -10.977 1 83.56 118 ASN B N 1
ATOM 6021 C CA . ASN B 1 118 ? 30.469 -8.602 -10.422 1 83.56 118 ASN B CA 1
ATOM 6022 C C . ASN B 1 118 ? 30.625 -9.648 -11.523 1 83.56 118 ASN B C 1
ATOM 6024 O O . ASN B 1 118 ? 31.359 -10.625 -11.352 1 83.56 118 ASN B O 1
ATOM 6028 N N . PHE B 1 119 ? 29.969 -9.383 -12.719 1 86.81 119 PHE B N 1
ATOM 6029 C CA . PHE B 1 119 ? 29.859 -10.523 -13.617 1 86.81 119 PHE B CA 1
ATOM 6030 C C . PHE B 1 119 ? 30.422 -10.195 -14.992 1 86.81 119 PHE B C 1
ATOM 6032 O O . PHE B 1 119 ? 30.312 -10.992 -15.922 1 86.81 119 PHE B O 1
ATOM 6039 N N . THR B 1 120 ? 31.016 -9.039 -15.094 1 81.06 120 THR B N 1
ATOM 6040 C CA . THR B 1 120 ? 31.594 -8.734 -16.406 1 81.06 120 THR B CA 1
ATOM 6041 C C . THR B 1 120 ? 33.031 -8.227 -16.266 1 81.06 120 THR B C 1
ATOM 6043 O O . THR B 1 120 ? 33.75 -8.164 -17.25 1 81.06 120 THR B O 1
ATOM 6046 N N . GLU B 1 121 ? 33.375 -7.891 -15.023 1 78 121 GLU B N 1
ATOM 6047 C CA . GLU B 1 121 ? 34.75 -7.496 -14.789 1 78 121 GLU B CA 1
ATOM 6048 C C . GLU B 1 121 ? 35.688 -8.703 -14.844 1 78 121 GLU B C 1
ATOM 6050 O O . GLU B 1 121 ? 35.531 -9.641 -14.055 1 78 121 GLU B O 1
ATOM 6055 N N . PRO B 1 122 ? 36.656 -8.672 -15.672 1 76.88 122 PRO B N 1
ATOM 6056 C CA . PRO B 1 122 ? 37.469 -9.859 -15.953 1 76.88 122 PRO B CA 1
ATOM 6057 C C . PRO B 1 122 ? 38.219 -10.375 -14.719 1 76.88 122 PRO B C 1
ATOM 6059 O O . PRO B 1 122 ? 38.281 -11.586 -14.484 1 76.88 122 PRO B O 1
ATOM 6062 N N . GLU B 1 123 ? 38.812 -9.484 -13.969 1 77.5 123 GLU B N 1
ATOM 6063 C CA . GLU B 1 123 ? 39.562 -9.914 -12.797 1 77.5 123 GLU B CA 1
ATOM 6064 C C . GLU B 1 123 ? 38.656 -10.57 -11.766 1 77.5 123 GLU B C 1
ATOM 6066 O O . GLU B 1 123 ? 39.031 -11.602 -11.188 1 77.5 123 GLU B O 1
ATOM 6071 N N . ARG B 1 124 ? 37.562 -10.031 -11.562 1 80.44 124 ARG B N 1
ATOM 6072 C CA . ARG B 1 124 ? 36.625 -10.578 -10.602 1 80.44 124 ARG B CA 1
ATOM 6073 C C . ARG B 1 124 ? 36.062 -11.906 -11.094 1 80.44 124 ARG B C 1
ATOM 6075 O O . ARG B 1 124 ? 35.875 -12.836 -10.305 1 80.44 124 ARG B O 1
ATOM 6082 N N . LEU B 1 125 ? 35.781 -12.008 -12.391 1 84.25 125 LEU B N 1
ATOM 6083 C CA . LEU B 1 125 ? 35.25 -13.227 -12.984 1 84.25 125 LEU B CA 1
ATOM 6084 C C . LEU B 1 125 ? 36.219 -14.391 -12.773 1 84.25 125 LEU B C 1
ATOM 6086 O O . LEU B 1 125 ? 35.781 -15.5 -12.43 1 84.25 125 LEU B O 1
ATOM 6090 N N . GLN B 1 126 ? 37.469 -14.047 -12.914 1 84.06 126 GLN B N 1
ATOM 6091 C CA . GLN B 1 126 ? 38.469 -15.109 -12.812 1 84.06 126 GLN B CA 1
ATOM 6092 C C . GLN B 1 126 ? 38.812 -15.414 -11.352 1 84.06 126 GLN B C 1
ATOM 6094 O O . GLN B 1 126 ? 38.781 -16.578 -10.938 1 84.06 126 GLN B O 1
ATOM 6099 N N . LYS B 1 127 ? 39.031 -14.414 -10.562 1 82.06 127 LYS B N 1
ATOM 6100 C CA . LYS B 1 127 ? 39.531 -14.602 -9.195 1 82.06 127 LYS B CA 1
ATOM 6101 C C . LYS B 1 127 ? 38.406 -15.078 -8.273 1 82.06 127 LYS B C 1
ATOM 6103 O O . LYS B 1 127 ? 38.625 -15.93 -7.41 1 82.06 127 LYS B O 1
ATOM 6108 N N . ARG B 1 128 ? 37.25 -14.594 -8.469 1 83.12 128 ARG B N 1
ATOM 6109 C CA . ARG B 1 128 ? 36.188 -14.867 -7.508 1 83.12 128 ARG B CA 1
ATOM 6110 C C . ARG B 1 128 ? 35.312 -16.016 -7.973 1 83.12 128 ARG B C 1
ATOM 6112 O O . ARG B 1 128 ? 34.812 -16.797 -7.152 1 83.12 128 ARG B O 1
ATOM 6119 N N . TYR B 1 129 ? 35.188 -16.156 -9.297 1 87.88 129 TYR B N 1
ATOM 6120 C CA . TYR B 1 129 ? 34.156 -17.094 -9.758 1 87.88 129 TYR B CA 1
ATOM 6121 C C . TYR B 1 129 ? 34.75 -18.188 -10.609 1 87.88 129 TYR B C 1
ATOM 6123 O O . TYR B 1 129 ? 34.062 -19.172 -10.945 1 87.88 129 TYR B O 1
ATOM 6131 N N . GLY B 1 130 ? 36.031 -18.062 -10.953 1 87.31 130 GLY B N 1
ATOM 6132 C CA . GLY B 1 130 ? 36.656 -19.078 -11.773 1 87.31 130 GLY B CA 1
ATOM 6133 C C . GLY B 1 130 ? 36.156 -19.078 -13.211 1 87.31 130 GLY B C 1
ATOM 6134 O O . GLY B 1 130 ? 36.125 -20.125 -13.852 1 87.31 130 GLY B O 1
ATOM 6135 N N . LEU B 1 131 ? 35.688 -17.938 -13.672 1 87.88 131 LEU B N 1
ATOM 6136 C CA . LEU B 1 131 ? 35.188 -17.812 -15.047 1 87.88 131 LEU B CA 1
ATOM 6137 C C . LEU B 1 131 ? 36.156 -16.953 -15.875 1 87.88 131 LEU B C 1
ATOM 6139 O O . LEU B 1 131 ? 36.844 -16.094 -15.336 1 87.88 131 LEU B O 1
ATOM 6143 N N . GLY B 1 132 ? 36.219 -17.312 -17.094 1 85.5 132 GLY B N 1
ATOM 6144 C CA . GLY B 1 132 ? 37 -16.531 -18.047 1 85.5 132 GLY B CA 1
ATOM 6145 C C . GLY B 1 132 ? 36.219 -16.109 -19.266 1 85.5 132 GLY B C 1
ATOM 6146 O O . GLY B 1 132 ? 35 -16.375 -19.344 1 85.5 132 GLY B O 1
ATOM 6147 N N . VAL B 1 133 ? 36.844 -15.211 -20.078 1 85.75 133 VAL B N 1
ATOM 6148 C CA . VAL B 1 133 ? 36.156 -14.672 -21.25 1 85.75 133 VAL B CA 1
ATOM 6149 C C . VAL B 1 133 ? 36.875 -15.148 -22.516 1 85.75 133 VAL B C 1
ATOM 6151 O O . VAL B 1 133 ? 38.094 -15.164 -22.578 1 85.75 133 VAL B O 1
ATOM 6154 N N . GLN B 1 134 ? 36.094 -15.742 -23.375 1 81.06 134 GLN B N 1
ATOM 6155 C CA . GLN B 1 134 ? 36.625 -16.172 -24.672 1 81.06 134 GLN B CA 1
ATOM 6156 C C . GLN B 1 134 ? 35.906 -15.43 -25.812 1 81.06 134 GLN B C 1
ATOM 6158 O O . GLN B 1 134 ? 34.75 -15.031 -25.672 1 81.06 134 GLN B O 1
ATOM 6163 N N . SER B 1 135 ? 36.625 -14.844 -26.672 1 69.38 135 SER B N 1
ATOM 6164 C CA . SER B 1 135 ? 36.031 -14.133 -27.797 1 69.38 135 SER B CA 1
ATOM 6165 C C . SER B 1 135 ? 35.688 -15.094 -28.922 1 69.38 135 SER B C 1
ATOM 6167 O O . SER B 1 135 ? 36.469 -15.977 -29.266 1 69.38 135 SER B O 1
ATOM 6169 N N . SER B 1 136 ? 34.438 -15.391 -29.234 1 56.94 136 SER B N 1
ATOM 6170 C CA . SER B 1 136 ? 34.031 -16.203 -30.375 1 56.94 136 SER B CA 1
ATOM 6171 C C . SER B 1 136 ? 34.531 -15.594 -31.688 1 56.94 136 SER B C 1
ATOM 6173 O O . SER B 1 136 ? 34.75 -16.297 -32.656 1 56.94 136 SER B O 1
ATOM 6175 N N . LEU B 1 137 ? 34.5 -14.281 -31.906 1 49.81 137 LEU B N 1
ATOM 6176 C CA . LEU B 1 137 ? 34.75 -13.609 -33.188 1 49.81 137 LEU B CA 1
ATOM 6177 C C . LEU B 1 137 ? 36.125 -12.93 -33.156 1 49.81 137 LEU B C 1
ATOM 6179 O O . LEU B 1 137 ? 36.562 -12.383 -34.188 1 49.81 137 LEU B O 1
ATOM 6183 N N . LEU B 1 138 ? 36.656 -12.625 -31.984 1 48.84 138 LEU B N 1
ATOM 6184 C CA . LEU B 1 138 ? 37.844 -11.773 -32.031 1 48.84 138 LEU B CA 1
ATOM 6185 C C . LEU B 1 138 ? 39.094 -12.594 -32.344 1 48.84 138 LEU B C 1
ATOM 6187 O O . LEU B 1 138 ? 39.375 -13.586 -31.672 1 48.84 138 LEU B O 1
ATOM 6191 N N . ASN B 1 139 ? 39.406 -12.648 -33.531 1 46.28 139 ASN B N 1
ATOM 6192 C CA . ASN B 1 139 ? 40.594 -13.297 -34.062 1 46.28 139 ASN B CA 1
ATOM 6193 C C . ASN B 1 139 ? 41.812 -13.023 -33.219 1 46.28 139 ASN B C 1
ATOM 6195 O O . ASN B 1 139 ? 42.844 -13.711 -33.312 1 46.28 139 ASN B O 1
ATOM 6199 N N . ARG B 1 140 ? 42.25 -11.594 -32.875 1 46.19 140 ARG B N 1
ATOM 6200 C CA . ARG B 1 140 ? 43.562 -11.32 -32.281 1 46.19 140 ARG B CA 1
ATOM 6201 C C . ARG B 1 140 ? 43.438 -11.156 -30.781 1 46.19 140 ARG B C 1
ATOM 6203 O O . ARG B 1 140 ? 42.656 -10.336 -30.281 1 46.19 140 ARG B O 1
ATOM 6210 N N . LEU B 1 141 ? 43.875 -11.977 -29.891 1 48.31 141 LEU B N 1
ATOM 6211 C CA . LEU B 1 141 ? 44.062 -12 -28.438 1 48.31 141 LEU B CA 1
ATOM 6212 C C . LEU B 1 141 ? 44.188 -10.578 -27.891 1 48.31 141 LEU B C 1
ATOM 6214 O O . LEU B 1 141 ? 43.719 -10.281 -26.797 1 48.31 141 LEU B O 1
ATOM 6218 N N . GLY B 1 142 ? 44.844 -9.812 -28.688 1 51.31 142 GLY B N 1
ATOM 6219 C CA . GLY B 1 142 ? 45.125 -8.445 -28.281 1 51.31 142 GLY B CA 1
ATOM 6220 C C . GLY B 1 142 ? 43.875 -7.594 -28.109 1 51.31 142 GLY B C 1
ATOM 6221 O O . GLY B 1 142 ? 43.812 -6.773 -27.188 1 51.31 142 GLY B O 1
ATOM 6222 N N . ASP B 1 143 ? 42.906 -7.848 -28.906 1 60.28 143 ASP B N 1
ATOM 6223 C CA . ASP B 1 143 ? 41.719 -7.023 -28.906 1 60.28 143 ASP B CA 1
ATOM 6224 C C . ASP B 1 143 ? 40.844 -7.336 -27.703 1 60.28 143 ASP B C 1
ATOM 6226 O O . ASP B 1 143 ? 40.25 -6.43 -27.094 1 60.28 143 ASP B O 1
ATOM 6230 N N . LEU B 1 144 ? 40.938 -8.492 -27.297 1 67.25 144 LEU B N 1
ATOM 6231 C CA . LEU B 1 144 ? 40.125 -8.883 -26.141 1 67.25 144 LEU B CA 1
ATOM 6232 C C . LEU B 1 144 ? 40.688 -8.258 -24.859 1 67.25 144 LEU B C 1
ATOM 6234 O O . LEU B 1 144 ? 39.938 -7.793 -24.016 1 67.25 144 LEU B O 1
ATOM 6238 N N . ALA B 1 145 ? 41.938 -8.242 -24.828 1 67.62 145 ALA B N 1
ATOM 6239 C CA . ALA B 1 145 ? 42.562 -7.656 -23.656 1 67.62 145 ALA B CA 1
ATOM 6240 C C . ALA B 1 145 ? 42.219 -6.18 -23.516 1 67.62 145 ALA B C 1
ATOM 6242 O O . ALA B 1 145 ? 41.938 -5.699 -22.406 1 67.62 145 ALA B O 1
ATOM 6243 N N . ALA B 1 146 ? 42.25 -5.551 -24.594 1 69.81 146 ALA B N 1
ATOM 6244 C CA . ALA B 1 146 ? 41.906 -4.129 -24.578 1 69.81 146 ALA B CA 1
ATOM 6245 C C . ALA B 1 146 ? 40.469 -3.918 -24.188 1 69.81 146 ALA B C 1
ATOM 6247 O O . ALA B 1 146 ? 40.156 -3.006 -23.422 1 69.81 146 ALA B O 1
ATOM 6248 N N . ASP B 1 147 ? 39.688 -4.742 -24.688 1 70.94 147 ASP B N 1
ATOM 6249 C CA . ASP B 1 147 ? 38.25 -4.641 -24.375 1 70.94 147 ASP B CA 1
ATOM 6250 C C . ASP B 1 147 ? 37.969 -4.945 -22.906 1 70.94 147 ASP B C 1
ATOM 6252 O O . ASP B 1 147 ? 37.156 -4.289 -22.281 1 70.94 147 ASP B O 1
ATOM 6256 N N . LEU B 1 148 ? 38.688 -5.816 -22.469 1 69.31 148 LEU B N 1
ATOM 6257 C CA . LEU B 1 148 ? 38.531 -6.188 -21.062 1 69.31 148 LEU B CA 1
ATOM 6258 C C . LEU B 1 148 ? 39 -5.062 -20.156 1 69.31 148 LEU B C 1
ATOM 6260 O O . LEU B 1 148 ? 38.344 -4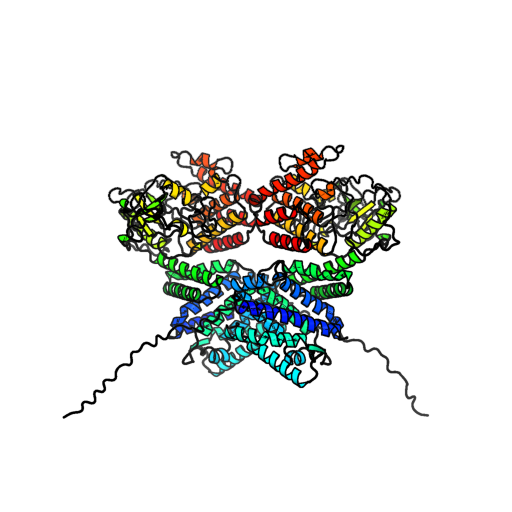.77 -19.141 1 69.31 148 LEU B O 1
ATOM 6264 N N . LYS B 1 149 ? 40.062 -4.527 -20.5 1 69.31 149 LYS B N 1
ATOM 6265 C CA . LYS B 1 149 ? 40.562 -3.391 -19.734 1 69.31 149 LYS B CA 1
ATOM 6266 C C . LYS B 1 149 ? 39.594 -2.223 -19.781 1 69.31 149 LYS B C 1
ATOM 6268 O O . LYS B 1 149 ? 39.375 -1.551 -18.766 1 69.31 149 LYS B O 1
ATOM 6273 N N . TYR B 1 150 ? 39.094 -2.107 -20.875 1 68.5 150 TYR B N 1
ATOM 6274 C CA . TYR B 1 150 ? 38.125 -1.045 -21.031 1 68.5 150 TYR B CA 1
ATOM 6275 C C . TYR B 1 150 ? 36.906 -1.305 -20.172 1 68.5 150 TYR B C 1
ATOM 6277 O O . TYR B 1 150 ? 36.438 -0.409 -19.469 1 68.5 150 TYR B O 1
ATOM 6285 N N . ALA B 1 151 ? 36.375 -2.457 -20.297 1 66.06 151 ALA B N 1
ATOM 6286 C CA . ALA B 1 151 ? 35.188 -2.803 -19.531 1 66.06 151 ALA B CA 1
ATOM 6287 C C . ALA B 1 151 ? 35.438 -2.605 -18.031 1 66.06 151 ALA B C 1
ATOM 6289 O O . ALA B 1 151 ? 34.562 -2.064 -17.328 1 66.06 151 ALA B O 1
ATOM 6290 N N . ALA B 1 152 ? 36.562 -2.936 -17.578 1 65.81 152 ALA B N 1
ATOM 6291 C CA . ALA B 1 152 ? 36.906 -2.773 -16.172 1 65.81 152 ALA B CA 1
ATOM 6292 C C . ALA B 1 152 ? 36.969 -1.299 -15.773 1 65.81 152 ALA B C 1
ATOM 6294 O O . ALA B 1 152 ? 36.438 -0.911 -14.734 1 65.81 152 ALA B O 1
ATOM 6295 N N . SER B 1 153 ? 37.594 -0.58 -16.531 1 67.31 153 SER B N 1
ATOM 6296 C CA . SER B 1 153 ? 37.75 0.848 -16.266 1 67.31 153 SER B CA 1
ATOM 6297 C C . SER B 1 153 ? 36.375 1.548 -16.281 1 67.31 153 SER B C 1
ATOM 6299 O O . SER B 1 153 ? 36.125 2.416 -15.445 1 67.31 153 SER B O 1
ATOM 6301 N N . TYR B 1 154 ? 35.625 1.104 -17.203 1 65.69 154 TYR B N 1
ATOM 6302 C CA . TYR B 1 154 ? 34.281 1.634 -17.328 1 65.69 154 TYR B CA 1
ATOM 6303 C C . TYR B 1 154 ? 33.469 1.4 -16.062 1 65.69 154 TYR B C 1
ATOM 6305 O O . TYR B 1 154 ? 32.906 2.34 -15.5 1 65.69 154 TYR B O 1
ATOM 6313 N N . LEU B 1 155 ? 33.5 0.351 -15.539 1 67.75 155 LEU B N 1
ATOM 6314 C CA . LEU B 1 155 ? 32.656 -0.006 -14.398 1 67.75 155 LEU B CA 1
ATOM 6315 C C . LEU B 1 155 ? 33.219 0.588 -13.109 1 67.75 155 LEU B C 1
ATOM 6317 O O . LEU B 1 155 ? 32.469 1.002 -12.227 1 67.75 155 LEU B O 1
ATOM 6321 N N . TYR B 1 156 ? 34.469 0.616 -12.992 1 64.31 156 TYR B N 1
ATOM 6322 C CA . TYR B 1 156 ? 35.094 1.199 -11.82 1 64.31 156 TYR B CA 1
ATOM 6323 C C . TYR B 1 156 ? 34.781 2.684 -11.703 1 64.31 156 TYR B C 1
ATOM 6325 O O . TYR B 1 156 ? 34.594 3.197 -10.594 1 64.31 156 TYR B O 1
ATOM 6333 N N . SER B 1 157 ? 34.656 3.258 -12.812 1 62.47 157 SER B N 1
ATOM 6334 C CA . SER B 1 157 ? 34.375 4.691 -12.797 1 62.47 157 SER B CA 1
ATOM 6335 C C . SER B 1 157 ? 32.969 4.977 -12.273 1 62.47 157 SER B C 1
ATOM 6337 O O . SER B 1 157 ? 32.688 6.094 -11.828 1 62.47 157 SER B O 1
ATOM 6339 N N . LEU B 1 158 ? 32.219 3.902 -12.336 1 60.81 158 LEU B N 1
ATOM 6340 C CA . LEU B 1 158 ? 30.828 4.066 -11.891 1 60.81 158 LEU B CA 1
ATOM 6341 C C . LEU B 1 158 ? 30.688 3.678 -10.422 1 60.81 158 LEU B C 1
ATOM 6343 O O . LEU B 1 158 ? 29.641 3.926 -9.812 1 60.81 158 LEU B O 1
ATOM 6347 N N . ASP B 1 159 ? 31.734 3.072 -9.805 1 54.88 159 ASP B N 1
ATOM 6348 C CA . ASP B 1 159 ? 31.656 2.449 -8.484 1 54.88 159 ASP B CA 1
ATOM 6349 C C . ASP B 1 159 ? 31.609 3.504 -7.379 1 54.88 159 ASP B C 1
ATOM 6351 O O . ASP B 1 159 ? 32.406 4.453 -7.387 1 54.88 159 ASP B O 1
ATOM 6355 N N . GLY B 1 160 ? 30.719 3.277 -6.324 1 50.44 160 GLY B N 1
ATOM 6356 C CA . GLY B 1 160 ? 30.672 3.934 -5.027 1 50.44 160 GLY B CA 1
ATOM 6357 C C . GLY B 1 160 ? 29.984 5.285 -5.062 1 50.44 160 GLY B C 1
ATOM 6358 O O . GLY B 1 160 ? 29.844 5.941 -4.031 1 50.44 160 GLY B O 1
ATOM 6359 N N . ARG B 1 161 ? 29.797 5.754 -6.414 1 49.25 161 ARG B N 1
ATOM 6360 C CA . ARG B 1 161 ? 29.359 7.148 -6.418 1 49.25 161 ARG B CA 1
ATOM 6361 C C . ARG B 1 161 ? 27.891 7.258 -6.82 1 49.25 161 ARG B C 1
ATOM 6363 O O . ARG B 1 161 ? 27.375 6.426 -7.578 1 49.25 161 ARG B O 1
ATOM 6370 N N . ARG B 1 162 ? 27.172 7.797 -5.902 1 54.88 162 ARG B N 1
ATOM 6371 C CA . ARG B 1 162 ? 25.906 8.25 -6.496 1 54.88 162 ARG B CA 1
ATOM 6372 C C . ARG B 1 162 ? 26.156 8.93 -7.836 1 54.88 162 ARG B C 1
ATOM 6374 O O . ARG B 1 162 ? 27.094 9.719 -7.98 1 54.88 162 ARG B O 1
ATOM 6381 N N . PHE B 1 163 ? 25.625 8.305 -8.891 1 57.41 163 PHE B N 1
ATOM 6382 C CA . PHE B 1 163 ? 25.828 8.75 -10.266 1 57.41 163 PHE B CA 1
ATOM 6383 C C . PHE B 1 163 ? 25.734 10.266 -10.367 1 57.41 163 PHE B C 1
ATOM 6385 O O . PHE B 1 163 ? 24.688 10.852 -10.047 1 57.41 163 PHE B O 1
ATOM 6392 N N . SER B 1 164 ? 26.938 10.844 -10.211 1 58.69 164 SER B N 1
ATOM 6393 C CA . SER B 1 164 ? 26.938 12.258 -10.57 1 58.69 164 SER B CA 1
ATOM 6394 C C . SER B 1 164 ? 26.594 12.453 -12.039 1 58.69 164 SER B C 1
ATOM 6396 O O . SER B 1 164 ? 26.531 11.492 -12.805 1 58.69 164 SER B O 1
ATOM 6398 N N . ARG B 1 165 ? 26.234 13.523 -12.438 1 57.69 165 ARG B N 1
ATOM 6399 C CA . ARG B 1 165 ? 25.953 13.844 -13.828 1 57.69 165 ARG B CA 1
ATOM 6400 C C . ARG B 1 165 ? 27.125 13.477 -14.727 1 57.69 165 ARG B C 1
ATOM 6402 O O . ARG B 1 165 ? 26.938 12.992 -15.844 1 57.69 165 ARG B O 1
ATOM 6409 N N . LYS B 1 166 ? 28.281 13.695 -14.156 1 62.59 166 LYS B N 1
ATOM 6410 C CA . LYS B 1 166 ? 29.5 13.352 -14.898 1 62.59 166 LYS B CA 1
ATOM 6411 C C . LYS B 1 166 ? 29.594 11.844 -15.125 1 62.59 166 LYS B C 1
ATOM 6413 O O . LYS B 1 166 ? 29.969 11.398 -16.219 1 62.59 166 LYS B O 1
ATOM 6418 N N . ASP B 1 167 ? 29.156 11.18 -14.109 1 65 167 ASP B N 1
ATOM 6419 C CA . ASP B 1 167 ? 29.219 9.719 -14.203 1 65 167 ASP B CA 1
ATOM 6420 C C . ASP B 1 167 ? 28.234 9.195 -15.25 1 65 167 ASP B C 1
ATOM 6422 O O . ASP B 1 167 ? 28.547 8.258 -15.977 1 65 167 ASP B O 1
ATOM 6426 N N . LEU B 1 168 ? 27.203 9.938 -15.406 1 64.69 168 LEU B N 1
ATOM 6427 C CA . LEU B 1 168 ? 26.156 9.508 -16.344 1 64.69 168 LEU B CA 1
ATOM 6428 C C . LEU B 1 168 ? 26.594 9.75 -17.781 1 64.69 168 LEU B C 1
ATOM 6430 O O . LEU B 1 168 ? 26.297 8.945 -18.672 1 64.69 168 LEU B O 1
ATOM 6434 N N . ILE B 1 169 ? 27.344 10.766 -17.969 1 64.38 169 ILE B N 1
ATOM 6435 C CA . ILE B 1 169 ? 27.844 11.078 -19.297 1 64.38 169 ILE B CA 1
ATOM 6436 C C . ILE B 1 169 ? 28.875 10.031 -19.719 1 64.38 169 ILE B C 1
ATOM 6438 O O . ILE B 1 169 ? 28.828 9.523 -20.844 1 64.38 169 ILE B O 1
ATOM 6442 N N . VAL B 1 170 ? 29.75 9.75 -18.797 1 67.19 170 VAL B N 1
ATOM 6443 C CA . VAL B 1 170 ? 30.766 8.75 -19.062 1 67.19 170 VAL B CA 1
ATOM 6444 C C . VAL B 1 170 ? 30.109 7.406 -19.375 1 67.19 170 VAL B C 1
ATOM 6446 O O . VAL B 1 170 ? 30.531 6.688 -20.281 1 67.19 170 VAL B O 1
ATOM 6449 N N . LEU B 1 171 ? 29.109 7.176 -18.656 1 70.25 171 LEU B N 1
ATOM 6450 C CA . LEU B 1 171 ? 28.375 5.934 -18.828 1 70.25 171 LEU B CA 1
ATOM 6451 C C . LEU B 1 171 ? 27.75 5.871 -20.219 1 70.25 171 LEU B C 1
ATOM 6453 O O . LEU B 1 171 ? 27.891 4.871 -20.938 1 70.25 171 LEU B O 1
ATOM 6457 N N . THR B 1 172 ? 27.125 6.93 -20.625 1 68.19 172 THR B N 1
ATOM 6458 C CA . THR B 1 172 ? 26.406 6.969 -21.891 1 68.19 172 THR B CA 1
ATOM 6459 C C . THR B 1 172 ? 27.359 6.848 -23.078 1 68.19 172 THR B C 1
ATOM 6461 O O . THR B 1 172 ? 27.047 6.23 -24.094 1 68.19 172 THR B O 1
ATOM 6464 N N . GLU B 1 173 ? 28.562 7.324 -22.906 1 70.31 173 GLU B N 1
ATOM 6465 C CA . GLU B 1 173 ? 29.531 7.336 -23.984 1 70.31 173 GLU B CA 1
ATOM 6466 C C . GLU B 1 173 ? 30.172 5.961 -24.172 1 70.31 173 GLU B C 1
ATOM 6468 O O . GLU B 1 173 ? 30.516 5.566 -25.281 1 70.31 173 GLU B O 1
ATOM 6473 N N . ASN B 1 174 ? 30.281 5.293 -23.078 1 74.19 174 ASN B N 1
ATOM 6474 C CA . ASN B 1 174 ? 31.031 4.047 -23.125 1 74.19 174 ASN B CA 1
ATOM 6475 C C . ASN B 1 174 ? 30.125 2.832 -23.219 1 74.19 174 ASN B C 1
ATOM 6477 O O . ASN B 1 174 ? 30.578 1.733 -23.547 1 74.19 174 ASN B O 1
ATOM 6481 N N . GLN B 1 175 ? 28.938 3.012 -23.094 1 76.44 175 GLN B N 1
ATOM 6482 C CA . GLN B 1 175 ? 27.984 1.921 -22.969 1 76.44 175 GLN B CA 1
ATOM 6483 C C . GLN B 1 175 ? 27.875 1.129 -24.266 1 76.44 175 GLN B C 1
ATOM 6485 O O . GLN B 1 175 ? 27.844 -0.103 -24.25 1 76.44 175 GLN B O 1
ATOM 6490 N N . PRO B 1 176 ? 27.812 1.808 -25.391 1 73.5 176 PRO B N 1
ATOM 6491 C CA . PRO B 1 176 ? 27.703 1.03 -26.625 1 73.5 176 PRO B CA 1
ATOM 6492 C C . PRO B 1 176 ? 28.891 0.093 -26.828 1 73.5 176 PRO B C 1
ATOM 6494 O O . PRO B 1 176 ? 28.719 -1.024 -27.328 1 73.5 176 PRO B O 1
ATOM 6497 N N . ARG B 1 177 ? 30 0.537 -26.469 1 76.94 177 ARG B N 1
ATOM 6498 C CA . ARG B 1 177 ? 31.188 -0.301 -26.594 1 76.94 177 ARG B CA 1
ATOM 6499 C C . ARG B 1 177 ? 31.109 -1.511 -25.672 1 76.94 177 ARG B C 1
ATOM 6501 O O . ARG B 1 177 ? 31.531 -2.609 -26.047 1 76.94 177 ARG B O 1
ATOM 6508 N N . HIS B 1 178 ? 30.688 -1.267 -24.547 1 79.25 178 HIS B N 1
ATOM 6509 C CA . HIS B 1 178 ? 30.547 -2.373 -23.609 1 79.25 178 HIS B CA 1
ATOM 6510 C C . HIS B 1 178 ? 29.5 -3.375 -24.078 1 79.25 178 HIS B C 1
ATOM 6512 O O . HIS B 1 178 ? 29.688 -4.586 -23.938 1 79.25 178 HIS B O 1
ATOM 6518 N N . ILE B 1 179 ? 28.453 -2.875 -24.656 1 78.88 179 ILE B N 1
ATOM 6519 C CA . ILE B 1 179 ? 27.406 -3.738 -25.203 1 78.88 179 ILE B CA 1
ATOM 6520 C C . ILE B 1 179 ? 27.969 -4.59 -26.328 1 78.88 179 ILE B C 1
ATOM 6522 O O . ILE B 1 179 ? 27.688 -5.793 -26.406 1 78.88 179 ILE B O 1
ATOM 6526 N N . ALA B 1 180 ? 28.641 -3.928 -27.141 1 76.62 180 ALA B N 1
ATOM 6527 C CA . ALA B 1 180 ? 29.266 -4.641 -28.266 1 76.62 180 ALA B CA 1
ATOM 6528 C C . ALA B 1 180 ? 30.219 -5.727 -27.75 1 76.62 180 ALA B C 1
ATOM 6530 O O . ALA B 1 180 ? 30.281 -6.816 -28.328 1 76.62 180 ALA B O 1
ATOM 6531 N N . PHE B 1 181 ? 30.906 -5.383 -26.734 1 79.44 181 PHE B N 1
ATOM 6532 C CA . PHE B 1 181 ? 31.812 -6.348 -26.125 1 79.44 181 PHE B CA 1
ATOM 6533 C C . PHE B 1 181 ? 31.047 -7.555 -25.594 1 79.44 181 PHE B C 1
ATOM 6535 O O . PHE B 1 181 ? 31.406 -8.695 -25.891 1 79.44 181 PHE B O 1
ATOM 6542 N N . LEU B 1 182 ? 30.016 -7.344 -24.906 1 83.5 182 LEU B N 1
ATOM 6543 C CA . LEU B 1 182 ? 29.234 -8.414 -24.281 1 83.5 182 LEU B CA 1
ATOM 6544 C C . LEU B 1 182 ? 28.562 -9.281 -25.344 1 83.5 182 LEU B C 1
ATOM 6546 O O . LEU B 1 182 ? 28.297 -10.461 -25.109 1 83.5 182 LEU B O 1
ATOM 6550 N N . GLN B 1 183 ? 28.359 -8.703 -26.469 1 81.19 183 GLN B N 1
ATOM 6551 C CA . GLN B 1 183 ? 27.719 -9.445 -27.547 1 81.19 183 GLN B CA 1
ATOM 6552 C C . GLN B 1 183 ? 28.719 -10.367 -28.25 1 81.19 183 GLN B C 1
ATOM 6554 O O . GLN B 1 183 ? 28.328 -11.375 -28.844 1 81.19 183 GLN B O 1
ATOM 6559 N N . LYS B 1 184 ? 29.984 -10.023 -28.062 1 79.62 184 LYS B N 1
ATOM 6560 C CA . LYS B 1 184 ? 31 -10.727 -28.844 1 79.62 184 LYS B CA 1
ATOM 6561 C C . LYS B 1 184 ? 31.703 -11.773 -27.984 1 79.62 184 LYS B C 1
ATOM 6563 O O . LYS B 1 184 ? 32.469 -12.586 -28.5 1 79.62 184 LYS B O 1
ATOM 6568 N N . VAL B 1 185 ? 31.391 -11.758 -26.781 1 83.25 185 VAL B N 1
ATOM 6569 C CA . VAL B 1 185 ? 32.188 -12.617 -25.906 1 83.25 185 VAL B CA 1
ATOM 6570 C C . VAL B 1 185 ? 31.344 -13.773 -25.391 1 83.25 185 VAL B C 1
ATOM 6572 O O . VAL B 1 185 ? 30.109 -13.727 -25.469 1 83.25 185 VAL B O 1
ATOM 6575 N N . ARG B 1 186 ? 32.094 -14.789 -24.953 1 87.44 186 ARG B N 1
ATOM 6576 C CA . ARG B 1 186 ? 31.516 -15.914 -24.234 1 87.44 186 ARG B CA 1
ATOM 6577 C C . ARG B 1 186 ? 32.312 -16.219 -22.969 1 87.44 186 ARG B C 1
ATOM 6579 O O . ARG B 1 186 ? 33.531 -16 -22.922 1 87.44 186 ARG B O 1
ATOM 6586 N N . PHE B 1 187 ? 31.594 -16.641 -21.953 1 89 187 PHE B N 1
ATOM 6587 C CA . PHE B 1 187 ? 32.25 -17.016 -20.703 1 89 187 PHE B CA 1
ATOM 6588 C C . PHE B 1 187 ? 32.656 -18.484 -20.734 1 89 187 PHE B C 1
ATOM 6590 O O . PHE B 1 187 ? 31.969 -19.312 -21.359 1 89 187 PHE B O 1
ATOM 6597 N N . ILE B 1 188 ? 33.75 -18.766 -20.172 1 87.69 188 ILE B N 1
ATOM 6598 C CA . ILE B 1 188 ? 34.25 -20.141 -20.078 1 87.69 188 ILE B CA 1
ATOM 6599 C C . ILE B 1 188 ? 34.688 -20.438 -18.641 1 87.69 188 ILE B C 1
ATOM 6601 O O . ILE B 1 188 ? 35 -19.516 -17.891 1 87.69 188 ILE B O 1
ATOM 6605 N N . SER B 1 189 ? 34.625 -21.703 -18.266 1 88.56 189 SER B N 1
ATOM 6606 C CA . SER B 1 189 ? 35.156 -22.109 -16.969 1 88.56 189 SER B CA 1
ATOM 6607 C C . SER B 1 189 ? 36.656 -22.281 -17.016 1 88.56 189 SER B C 1
ATOM 6609 O O . SER B 1 189 ? 37.188 -22.984 -17.891 1 88.56 189 SER B O 1
ATOM 6611 N N . VAL B 1 190 ? 37.375 -21.562 -16.109 1 83.06 190 VAL B N 1
ATOM 6612 C CA . VAL B 1 190 ? 38.812 -21.625 -16.172 1 83.06 190 VAL B CA 1
ATOM 6613 C C . VAL B 1 190 ? 39.375 -22.266 -14.898 1 83.06 190 VAL B C 1
ATOM 6615 O O . VAL B 1 190 ? 40.5 -22.781 -14.883 1 83.06 190 VAL B O 1
ATOM 6618 N N . ALA B 1 191 ? 38.719 -22.047 -13.781 1 74.88 191 ALA B N 1
ATOM 6619 C CA . ALA B 1 191 ? 39.219 -22.594 -12.531 1 74.88 191 ALA B CA 1
ATOM 6620 C C . ALA B 1 191 ? 38.844 -24.062 -12.375 1 74.88 191 ALA B C 1
ATOM 6622 O O . ALA B 1 191 ? 37.812 -24.5 -12.898 1 74.88 191 ALA B O 1
ATOM 6623 N N . ALA B 1 192 ? 39.75 -24.75 -11.766 1 66.12 192 ALA B N 1
ATOM 6624 C CA . ALA B 1 192 ? 39.531 -26.172 -11.508 1 66.12 192 ALA B CA 1
ATOM 6625 C C . ALA B 1 192 ? 38.312 -26.359 -10.617 1 66.12 192 ALA B C 1
ATOM 6627 O O . ALA B 1 192 ? 37.562 -27.344 -10.773 1 66.12 192 ALA B O 1
ATOM 6628 N N . GLN B 1 193 ? 38.094 -25.406 -9.672 1 68.94 193 GLN B N 1
ATOM 6629 C CA . GLN B 1 193 ? 36.906 -25.531 -8.82 1 68.94 193 GLN B CA 1
ATOM 6630 C C . GLN B 1 193 ? 36.156 -24.203 -8.734 1 68.94 193 GLN B C 1
ATOM 6632 O O . GLN B 1 193 ? 36.344 -23.438 -7.789 1 68.94 193 GLN B O 1
ATOM 6637 N N . PRO B 1 194 ? 35.312 -24.047 -9.719 1 71.62 194 PRO B N 1
ATOM 6638 C CA . PRO B 1 194 ? 34.469 -22.844 -9.633 1 71.62 194 PRO B CA 1
ATOM 6639 C C . PRO B 1 194 ? 33.531 -22.859 -8.43 1 71.62 194 PRO B C 1
ATOM 6641 O O . PRO B 1 194 ? 33.281 -23.906 -7.844 1 71.62 194 PRO B O 1
ATOM 6644 N N . GLU B 1 195 ? 33.156 -21.797 -7.898 1 82.56 195 GLU B N 1
ATOM 6645 C CA . GLU B 1 195 ? 32.219 -21.641 -6.797 1 82.56 195 GLU B CA 1
ATOM 6646 C C . GLU B 1 195 ? 30.844 -21.219 -7.309 1 82.56 195 GLU B C 1
ATOM 6648 O O . GLU B 1 195 ? 30.406 -20.094 -7.082 1 82.56 195 GLU B O 1
ATOM 6653 N N . PRO B 1 196 ? 30.172 -22.219 -8.023 1 88.56 196 PRO B N 1
ATOM 6654 C CA . PRO B 1 196 ? 28.906 -21.875 -8.648 1 88.56 196 PRO B CA 1
ATOM 6655 C C . PRO B 1 196 ? 27.875 -21.359 -7.645 1 88.56 196 PRO B C 1
ATOM 6657 O O . PRO B 1 196 ? 27.062 -20.484 -7.977 1 88.56 196 PRO B O 1
ATOM 6660 N N . GLY B 1 197 ? 27.984 -21.828 -6.402 1 88.38 197 GLY B N 1
ATOM 6661 C CA . GLY B 1 197 ? 27.078 -21.359 -5.367 1 88.38 197 GLY B CA 1
ATOM 6662 C C . GLY B 1 197 ? 27.203 -19.875 -5.086 1 88.38 197 GLY B C 1
ATOM 6663 O O . GLY B 1 197 ? 26.203 -19.203 -4.828 1 88.38 197 GLY B O 1
ATOM 6664 N N . GLU B 1 198 ? 28.375 -19.422 -5.172 1 88.31 198 GLU B N 1
ATOM 6665 C CA . GLU B 1 198 ? 28.625 -18 -4.93 1 88.31 198 GLU B CA 1
ATOM 6666 C C . GLU B 1 198 ? 28 -17.141 -6.031 1 88.31 198 GLU B C 1
ATOM 6668 O O . GLU B 1 198 ? 27.484 -16.047 -5.758 1 88.31 198 GLU B O 1
ATOM 6673 N N . ILE B 1 199 ? 28.094 -17.609 -7.262 1 91.5 199 ILE B N 1
ATOM 6674 C CA . ILE B 1 199 ? 27.516 -16.891 -8.375 1 91.5 199 ILE B CA 1
ATOM 6675 C C . ILE B 1 199 ? 26 -16.781 -8.195 1 91.5 199 ILE B C 1
ATOM 6677 O O . ILE B 1 199 ? 25.422 -15.695 -8.312 1 91.5 199 ILE B O 1
ATOM 6681 N N . VAL B 1 200 ? 25.359 -17.922 -7.816 1 93.88 200 VAL B N 1
ATOM 6682 C CA . VAL B 1 200 ? 23.922 -17.969 -7.613 1 93.88 200 VAL B CA 1
ATOM 6683 C C . VAL B 1 200 ? 23.531 -17.031 -6.465 1 93.88 200 VAL B C 1
ATOM 6685 O O . VAL B 1 200 ? 22.547 -16.297 -6.559 1 93.88 200 VAL B O 1
ATOM 6688 N N . ALA B 1 201 ? 24.359 -17.047 -5.453 1 89.56 201 ALA B N 1
ATOM 6689 C CA . ALA B 1 201 ? 24.094 -16.219 -4.285 1 89.56 201 ALA B CA 1
ATOM 6690 C C . ALA B 1 201 ? 24.141 -14.734 -4.641 1 89.56 201 ALA B C 1
ATOM 6692 O O . ALA B 1 201 ? 23.328 -13.945 -4.164 1 89.56 201 ALA B O 1
ATOM 6693 N N . ARG B 1 202 ? 25.062 -14.328 -5.453 1 90.75 202 ARG B N 1
ATOM 6694 C CA . ARG B 1 202 ? 25.203 -12.93 -5.848 1 90.75 202 ARG B CA 1
ATOM 6695 C C . ARG B 1 202 ? 24.062 -12.5 -6.758 1 90.75 202 ARG B C 1
ATOM 6697 O O . ARG B 1 202 ? 23.594 -11.359 -6.688 1 90.75 202 ARG B O 1
ATOM 6704 N N . LEU B 1 203 ? 23.672 -13.445 -7.613 1 94.12 203 LEU B N 1
ATOM 6705 C CA . LEU B 1 203 ? 22.531 -13.148 -8.469 1 94.12 203 LEU B CA 1
ATOM 6706 C C . LEU B 1 203 ? 21.266 -12.961 -7.645 1 94.12 203 LEU B C 1
ATOM 6708 O O . LEU B 1 203 ? 20.469 -12.062 -7.914 1 94.12 203 LEU B O 1
ATOM 6712 N N . ASP B 1 204 ? 21.094 -13.828 -6.672 1 92.94 204 ASP B N 1
ATOM 6713 C CA . ASP B 1 204 ? 19.938 -13.727 -5.777 1 92.94 204 ASP B CA 1
ATOM 6714 C C . ASP B 1 204 ? 19.969 -12.406 -5 1 92.94 204 ASP B C 1
ATOM 6716 O O . ASP B 1 204 ? 18.938 -11.742 -4.875 1 92.94 204 ASP B O 1
ATOM 6720 N N . GLU B 1 205 ? 21.125 -12.047 -4.535 1 88.44 205 GLU B N 1
ATOM 6721 C CA . GLU B 1 205 ? 21.297 -10.797 -3.809 1 88.44 205 GLU B CA 1
ATOM 6722 C C . GLU B 1 205 ? 20.953 -9.594 -4.688 1 88.44 205 GLU B C 1
ATOM 6724 O O . GLU B 1 205 ? 20.297 -8.656 -4.23 1 88.44 205 GLU B O 1
ATOM 6729 N N . PHE B 1 206 ? 21.422 -9.688 -5.863 1 92.69 206 PHE B N 1
ATOM 6730 C CA . PHE B 1 206 ? 21.125 -8.625 -6.809 1 92.69 206 PHE B CA 1
ATOM 6731 C C . PHE B 1 206 ? 19.609 -8.5 -7.027 1 92.69 206 PHE B C 1
ATOM 6733 O O . PHE B 1 206 ? 19.062 -7.398 -6.957 1 92.69 206 PHE B O 1
ATOM 6740 N N . ASN B 1 207 ? 19 -9.609 -7.27 1 92.75 207 ASN B N 1
ATOM 6741 C CA . ASN B 1 207 ? 17.562 -9.609 -7.523 1 92.75 207 ASN B CA 1
ATOM 6742 C C . ASN B 1 207 ? 16.781 -9.055 -6.336 1 92.75 207 ASN B C 1
ATOM 6744 O O . ASN B 1 207 ? 15.812 -8.305 -6.516 1 92.75 207 ASN B O 1
ATOM 6748 N N . ARG B 1 208 ? 17.188 -9.367 -5.203 1 89.5 208 ARG B N 1
ATOM 6749 C CA . ARG B 1 208 ? 16.516 -8.867 -4.004 1 89.5 208 ARG B CA 1
ATOM 6750 C C . ARG B 1 208 ? 16.781 -7.375 -3.811 1 89.5 208 ARG B C 1
ATOM 6752 O O . ARG B 1 208 ? 15.867 -6.621 -3.465 1 89.5 208 ARG B O 1
ATOM 6759 N N . SER B 1 209 ? 17.969 -6.941 -4.023 1 88.81 209 SER B N 1
ATOM 6760 C CA . SER B 1 209 ? 18.359 -5.551 -3.799 1 88.81 209 SER B CA 1
ATOM 6761 C C . SER B 1 209 ? 17.656 -4.617 -4.773 1 88.81 209 SER B C 1
ATOM 6763 O O . SER B 1 209 ? 17.172 -3.547 -4.383 1 88.81 209 SER B O 1
ATOM 6765 N N . ILE B 1 210 ? 17.688 -5.039 -6.02 1 91 210 ILE B N 1
ATOM 6766 C CA . ILE B 1 210 ? 17.125 -4.145 -7.027 1 91 210 ILE B CA 1
ATOM 6767 C C . ILE B 1 210 ? 15.633 -3.969 -6.797 1 91 210 ILE B C 1
ATOM 6769 O O . ILE B 1 210 ? 15.07 -2.92 -7.113 1 91 210 ILE B O 1
ATOM 6773 N N . GLN B 1 211 ? 14.992 -4.91 -6.148 1 89.31 211 GLN B N 1
ATOM 6774 C CA . GLN B 1 211 ? 13.562 -4.852 -5.879 1 89.31 211 GLN B CA 1
ATOM 6775 C C . GLN B 1 211 ? 13.242 -3.85 -4.773 1 89.31 211 GLN B C 1
ATOM 6777 O O . GLN B 1 211 ? 12.117 -3.371 -4.664 1 89.31 211 GLN B O 1
ATOM 6782 N N . LEU B 1 212 ? 14.172 -3.529 -3.979 1 88 212 LEU B N 1
ATOM 6783 C CA . LEU B 1 212 ? 13.984 -2.562 -2.902 1 88 212 LEU B CA 1
ATOM 6784 C C . LEU B 1 212 ? 13.641 -1.187 -3.463 1 88 212 LEU B C 1
ATOM 6786 O O . LEU B 1 212 ? 12.984 -0.382 -2.791 1 88 212 LEU B O 1
ATOM 6790 N N . TYR B 1 213 ? 14.047 -0.998 -4.66 1 87.81 213 TYR B N 1
ATOM 6791 C CA . TYR B 1 213 ? 13.906 0.342 -5.223 1 87.81 213 TYR B CA 1
ATOM 6792 C C . TYR B 1 213 ? 12.625 0.463 -6.031 1 87.81 213 TYR B C 1
ATOM 6794 O O . TYR B 1 213 ? 12.344 1.515 -6.613 1 87.81 213 TYR B O 1
ATOM 6802 N N . THR B 1 214 ? 11.938 -0.585 -6.051 1 83.31 214 THR B N 1
ATOM 6803 C CA . THR B 1 214 ? 10.719 -0.56 -6.859 1 83.31 214 THR B CA 1
ATOM 6804 C C . THR B 1 214 ? 9.484 -0.772 -5.984 1 83.31 214 THR B C 1
ATOM 6806 O O . THR B 1 214 ? 9.586 -1.34 -4.895 1 83.31 214 THR B O 1
ATOM 6809 N N . ALA B 1 215 ? 8.352 0.025 -6.227 1 61.59 215 ALA B N 1
ATOM 6810 C CA . ALA B 1 215 ? 7.121 -0.09 -5.445 1 61.59 215 ALA B CA 1
ATOM 6811 C C . ALA B 1 215 ? 6.344 -1.344 -5.836 1 61.59 215 ALA B C 1
ATOM 6813 O O . ALA B 1 215 ? 5.301 -1.64 -5.246 1 61.59 215 ALA B O 1
ATOM 6814 N N . ASP B 1 216 ? 6.809 -2.199 -6.871 1 59.53 216 ASP B N 1
ATOM 6815 C CA . ASP B 1 216 ? 5.793 -2.852 -7.691 1 59.53 216 ASP B CA 1
ATOM 6816 C C . ASP B 1 216 ? 5.52 -4.27 -7.195 1 59.53 216 ASP B C 1
ATOM 6818 O O . ASP B 1 216 ? 6.445 -5.062 -7.027 1 59.53 216 ASP B O 1
ATOM 6822 N N . GLU B 1 217 ? 4.258 -4.535 -6.637 1 57.94 217 GLU B N 1
ATOM 6823 C CA . GLU B 1 217 ? 3.613 -5.762 -6.18 1 57.94 217 GLU B CA 1
ATOM 6824 C C . GLU B 1 217 ? 3.42 -6.746 -7.332 1 57.94 217 GLU B C 1
ATOM 6826 O O . GLU B 1 217 ? 3.18 -7.934 -7.109 1 57.94 217 GLU B O 1
ATOM 6831 N N . THR B 1 218 ? 3.625 -6.305 -8.688 1 60.75 218 THR B N 1
ATOM 6832 C CA . THR B 1 218 ? 3.148 -7.176 -9.75 1 60.75 218 THR B CA 1
ATOM 6833 C C . THR B 1 218 ? 4.207 -8.211 -10.117 1 60.75 218 THR B C 1
ATOM 6835 O O . THR B 1 218 ? 3.947 -9.117 -10.914 1 60.75 218 THR B O 1
ATOM 6838 N N . ARG B 1 219 ? 5.27 -8.258 -9.453 1 66.44 219 ARG B N 1
ATOM 6839 C CA . ARG B 1 219 ? 6.414 -9.039 -9.906 1 66.44 219 ARG B CA 1
ATOM 6840 C C . ARG B 1 219 ? 6.191 -10.531 -9.664 1 66.44 219 ARG B C 1
ATOM 6842 O O . ARG B 1 219 ? 6.457 -11.359 -10.539 1 66.44 219 ARG B O 1
ATOM 6849 N N . ASN B 1 220 ? 5.551 -10.789 -8.664 1 78.94 220 ASN B N 1
ATOM 6850 C CA . ASN B 1 220 ? 5.414 -12.203 -8.328 1 78.94 220 ASN B CA 1
ATOM 6851 C C . ASN B 1 220 ? 4.504 -12.93 -9.312 1 78.94 220 ASN B C 1
ATOM 6853 O O . ASN B 1 220 ? 4.781 -14.062 -9.703 1 78.94 220 ASN B O 1
ATOM 6857 N N . ARG B 1 221 ? 3.592 -12.25 -9.922 1 90.5 221 ARG B N 1
ATOM 6858 C CA . ARG B 1 221 ? 2.648 -12.859 -10.852 1 90.5 221 ARG B CA 1
ATOM 6859 C C . ARG B 1 221 ? 3.316 -13.164 -12.188 1 90.5 221 ARG B C 1
ATOM 6861 O O . ARG B 1 221 ? 3.061 -14.211 -12.789 1 90.5 221 ARG B O 1
ATOM 6868 N N . ARG B 1 222 ? 4.223 -12.328 -12.586 1 93.12 222 ARG B N 1
ATOM 6869 C CA . ARG B 1 222 ? 4.926 -12.523 -13.852 1 93.12 222 ARG B CA 1
ATOM 6870 C C . ARG B 1 222 ? 5.883 -13.711 -13.758 1 93.12 222 ARG B C 1
ATOM 6872 O O . ARG B 1 222 ? 6.094 -14.422 -14.742 1 93.12 222 ARG B O 1
ATOM 6879 N N . VAL B 1 223 ? 6.387 -13.977 -12.609 1 94.44 223 VAL B N 1
ATOM 6880 C CA . VAL B 1 223 ? 7.309 -15.086 -12.414 1 94.44 223 VAL B CA 1
ATOM 6881 C C . VAL B 1 223 ? 6.594 -16.406 -12.695 1 94.44 223 VAL B C 1
ATOM 6883 O O . VAL B 1 223 ? 7.152 -17.297 -13.336 1 94.44 223 VAL B O 1
ATOM 6886 N N . PHE B 1 224 ? 5.363 -16.531 -12.305 1 96.06 224 PHE B N 1
ATOM 6887 C CA . PHE B 1 224 ? 4.578 -17.734 -12.562 1 96.06 224 PHE B CA 1
ATOM 6888 C C . PHE B 1 224 ? 4.434 -17.969 -14.062 1 96.06 224 PHE B C 1
ATOM 6890 O O . PHE B 1 224 ? 4.582 -19.094 -14.539 1 96.06 224 PHE B O 1
ATOM 6897 N N . GLU B 1 225 ? 4.215 -16.938 -14.781 1 95.75 225 GLU B N 1
ATOM 6898 C CA . GLU B 1 225 ? 4.051 -17.031 -16.234 1 95.75 225 GLU B CA 1
ATOM 6899 C C . GLU B 1 225 ? 5.336 -17.5 -16.906 1 95.75 225 GLU B C 1
ATOM 6901 O O . GLU B 1 225 ? 5.305 -18.391 -17.766 1 95.75 225 GLU B O 1
ATOM 6906 N N . LEU B 1 226 ? 6.418 -16.938 -16.453 1 95.62 226 LEU B N 1
ATOM 6907 C CA . LEU B 1 226 ? 7.703 -17.219 -17.078 1 95.62 226 LEU B CA 1
ATOM 6908 C C . LEU B 1 226 ? 8.164 -18.641 -16.734 1 95.62 226 LEU B C 1
ATOM 6910 O O . LEU B 1 226 ? 8.867 -19.281 -17.531 1 95.62 226 LEU B O 1
ATOM 6914 N N . ALA B 1 227 ? 7.742 -19.125 -15.625 1 95.81 227 ALA B N 1
ATOM 6915 C CA . ALA B 1 227 ? 8.156 -20.438 -15.172 1 95.81 227 ALA B CA 1
ATOM 6916 C C . ALA B 1 227 ? 7.637 -21.531 -16.109 1 95.81 227 ALA B C 1
ATOM 6918 O O . ALA B 1 227 ? 8.227 -22.609 -16.203 1 95.81 227 ALA B O 1
ATOM 6919 N N . VAL B 1 228 ? 6.566 -21.203 -16.812 1 96 228 VAL B N 1
ATOM 6920 C CA . VAL B 1 228 ? 5.953 -22.25 -17.641 1 96 228 VAL B CA 1
ATOM 6921 C C . VAL B 1 228 ? 5.852 -21.781 -19.078 1 96 228 VAL B C 1
ATOM 6923 O O . VAL B 1 228 ? 5.16 -22.406 -19.891 1 96 228 VAL B O 1
ATOM 6926 N N . LYS B 1 229 ? 6.473 -20.734 -19.422 1 92.69 229 LYS B N 1
ATOM 6927 C CA . LYS B 1 229 ? 6.371 -20.125 -20.734 1 92.69 229 LYS B CA 1
ATOM 6928 C C . LYS B 1 229 ? 6.805 -21.094 -21.828 1 92.69 229 LYS B C 1
ATOM 6930 O O . LYS B 1 229 ? 6.16 -21.172 -22.891 1 92.69 229 LYS B O 1
ATOM 6935 N N . ASP B 1 230 ? 7.84 -21.859 -21.641 1 90.19 230 ASP B N 1
ATOM 6936 C CA . ASP B 1 230 ? 8.383 -22.734 -22.672 1 90.19 230 ASP B CA 1
ATOM 6937 C C . ASP B 1 230 ? 8.117 -24.203 -22.328 1 90.19 230 ASP B C 1
ATOM 6939 O O . ASP B 1 230 ? 8.867 -25.094 -22.734 1 90.19 230 ASP B O 1
ATOM 6943 N N . ILE B 1 231 ? 7.059 -24.438 -21.641 1 93.69 231 ILE B N 1
ATOM 6944 C CA . ILE B 1 231 ? 6.836 -25.781 -21.109 1 93.69 231 ILE B CA 1
ATOM 6945 C C . ILE B 1 231 ? 6.566 -26.75 -22.234 1 93.69 231 ILE B C 1
ATOM 6947 O O . ILE B 1 231 ? 6.895 -27.938 -22.141 1 93.69 231 ILE B O 1
ATOM 6951 N N . LYS B 1 232 ? 6.051 -26.312 -23.391 1 89.88 232 LYS B N 1
ATOM 6952 C CA . LYS B 1 232 ? 5.781 -27.172 -24.547 1 89.88 232 LYS B CA 1
ATOM 6953 C C . LYS B 1 232 ? 7.059 -27.453 -25.328 1 89.88 232 LYS B C 1
ATOM 6955 O O . LYS B 1 232 ? 7.32 -28.609 -25.703 1 89.88 232 LYS B O 1
ATOM 6960 N N . ALA B 1 233 ? 7.863 -26.422 -25.438 1 91.88 233 ALA B N 1
ATOM 6961 C CA . ALA B 1 233 ? 9.078 -26.531 -26.25 1 91.88 233 ALA B CA 1
ATOM 6962 C C . ALA B 1 233 ? 10.211 -27.172 -25.453 1 91.88 233 ALA B C 1
ATOM 6964 O O . ALA B 1 233 ? 10.992 -27.953 -26 1 91.88 233 ALA B O 1
ATOM 6965 N N . ASP B 1 234 ? 10.227 -26.875 -24.203 1 92.5 234 ASP B N 1
ATOM 6966 C CA . ASP B 1 234 ? 11.32 -27.359 -23.359 1 92.5 234 ASP B CA 1
ATOM 6967 C C . ASP B 1 234 ? 10.844 -27.656 -21.953 1 92.5 234 ASP B C 1
ATOM 6969 O O . ASP B 1 234 ? 11.164 -26.938 -21 1 92.5 234 ASP B O 1
ATOM 6973 N N . PRO B 1 235 ? 10.227 -28.812 -21.766 1 94.38 235 PRO B N 1
ATOM 6974 C CA . PRO B 1 235 ? 9.734 -29.172 -20.438 1 94.38 235 PRO B CA 1
ATOM 6975 C C . PRO B 1 235 ? 10.859 -29.391 -19.422 1 94.38 235 PRO B C 1
ATOM 6977 O O . PRO B 1 235 ? 10.641 -29.25 -18.219 1 94.38 235 PRO B O 1
ATOM 6980 N N . ASP B 1 236 ? 12.047 -29.688 -19.938 1 94.75 236 ASP B N 1
ATOM 6981 C CA . ASP B 1 236 ? 13.18 -29.922 -19.047 1 94.75 236 ASP B CA 1
ATOM 6982 C C . ASP B 1 236 ? 13.57 -28.641 -18.312 1 94.75 236 ASP B C 1
ATOM 6984 O O . ASP B 1 236 ? 13.992 -28.672 -17.156 1 94.75 236 ASP B O 1
ATOM 6988 N N . ARG B 1 237 ? 13.453 -27.578 -19 1 95.31 237 ARG B N 1
ATOM 6989 C CA . ARG B 1 237 ? 13.719 -26.312 -18.344 1 95.31 237 ARG B CA 1
ATOM 6990 C C . ARG B 1 237 ? 12.758 -26.078 -17.188 1 95.31 237 ARG B C 1
ATOM 6992 O O . ARG B 1 237 ? 13.172 -25.672 -16.094 1 95.31 237 ARG B O 1
ATOM 6999 N N . THR B 1 238 ? 11.461 -26.344 -17.391 1 96.62 238 THR B N 1
ATOM 7000 C CA . THR B 1 238 ? 10.461 -26.188 -16.344 1 96.62 238 THR B CA 1
ATOM 7001 C C . THR B 1 238 ? 10.758 -27.109 -15.164 1 96.62 238 THR B C 1
ATOM 7003 O O . THR B 1 238 ? 10.594 -26.719 -14.008 1 96.62 238 THR B O 1
ATOM 7006 N N . ARG B 1 239 ? 11.242 -28.297 -15.492 1 96.69 239 ARG B N 1
ATOM 7007 C CA . ARG B 1 239 ? 11.617 -29.234 -14.445 1 96.69 239 ARG B CA 1
ATOM 7008 C C . ARG B 1 239 ? 12.797 -28.719 -13.641 1 96.69 239 ARG B C 1
ATOM 7010 O O . ARG B 1 239 ? 12.805 -28.797 -12.406 1 96.69 239 ARG B O 1
ATOM 7017 N N . ARG B 1 240 ? 13.742 -28.188 -14.344 1 96.75 240 ARG B N 1
ATOM 7018 C CA . ARG B 1 240 ? 14.906 -27.625 -13.672 1 96.75 240 ARG B CA 1
ATOM 7019 C C . ARG B 1 240 ? 14.508 -26.453 -12.773 1 96.75 240 ARG B C 1
ATOM 7021 O O . ARG B 1 240 ? 14.992 -26.344 -11.648 1 96.75 240 ARG B O 1
ATOM 7028 N N . LEU B 1 241 ? 13.664 -25.641 -13.266 1 97.06 241 LEU B N 1
ATOM 7029 C CA . LEU B 1 241 ? 13.203 -24.484 -12.492 1 97.06 241 LEU B CA 1
ATOM 7030 C C . LEU B 1 241 ? 12.461 -24.938 -11.242 1 97.06 241 LEU B C 1
ATOM 7032 O O . LEU B 1 241 ? 12.641 -24.375 -10.164 1 97.06 241 LEU B O 1
ATOM 7036 N N . ALA B 1 242 ? 11.594 -25.938 -11.367 1 97.19 242 ALA B N 1
ATOM 7037 C CA . ALA B 1 242 ? 10.852 -26.469 -10.234 1 97.19 242 ALA B CA 1
ATOM 7038 C C . ALA B 1 242 ? 11.789 -27 -9.156 1 97.19 242 ALA B C 1
ATOM 7040 O O . ALA B 1 242 ? 11.609 -26.703 -7.973 1 97.19 242 ALA B O 1
ATOM 7041 N N . GLU B 1 243 ? 12.758 -27.734 -9.625 1 97.5 243 GLU B N 1
ATOM 7042 C CA . GLU B 1 243 ? 13.727 -28.312 -8.695 1 97.5 243 GLU B CA 1
ATOM 7043 C C . GLU B 1 243 ? 14.562 -27.234 -8.023 1 97.5 243 GLU B C 1
ATOM 7045 O O . GLU B 1 243 ? 14.828 -27.297 -6.824 1 97.5 243 GLU B O 1
ATOM 7050 N N . ALA B 1 244 ? 14.969 -26.281 -8.844 1 97.69 244 ALA B N 1
ATOM 7051 C CA . ALA B 1 244 ? 15.75 -25.172 -8.305 1 97.69 244 ALA B CA 1
ATOM 7052 C C . ALA B 1 244 ? 14.953 -24.391 -7.266 1 97.69 244 ALA B C 1
ATOM 7054 O O . ALA B 1 244 ? 15.477 -24.047 -6.207 1 97.69 244 ALA B O 1
ATOM 7055 N N . ALA B 1 245 ? 13.711 -24.109 -7.559 1 97.75 245 ALA B N 1
ATOM 7056 C CA . ALA B 1 245 ? 12.852 -23.391 -6.629 1 97.75 245 ALA B CA 1
ATOM 7057 C C . ALA B 1 245 ? 12.648 -24.172 -5.34 1 97.75 245 ALA B C 1
ATOM 7059 O O . ALA B 1 245 ? 12.633 -23.609 -4.246 1 97.75 245 ALA B O 1
ATOM 7060 N N . ALA B 1 246 ? 12.453 -25.453 -5.492 1 97.56 246 ALA B N 1
ATOM 7061 C CA . ALA B 1 246 ? 12.312 -26.312 -4.316 1 97.56 246 ALA B CA 1
ATOM 7062 C C . ALA B 1 246 ? 13.562 -26.25 -3.441 1 97.56 246 ALA B C 1
ATOM 7064 O O . ALA B 1 246 ? 13.469 -26.203 -2.213 1 97.56 246 ALA B O 1
ATOM 7065 N N . TYR B 1 247 ? 14.672 -26.297 -4.117 1 97 247 TYR B N 1
ATOM 7066 C CA . TYR B 1 247 ? 15.945 -26.203 -3.406 1 97 247 TYR B CA 1
ATOM 7067 C C . TYR B 1 247 ? 16.047 -24.875 -2.648 1 97 247 TYR B C 1
ATOM 7069 O O . TYR B 1 247 ? 16.406 -24.859 -1.469 1 97 247 TYR B O 1
ATOM 7077 N N . GLU B 1 248 ? 15.766 -23.781 -3.336 1 95.88 248 GLU B N 1
ATOM 7078 C CA . GLU B 1 248 ? 15.836 -22.469 -2.699 1 95.88 248 GLU B CA 1
ATOM 7079 C C . GLU B 1 248 ? 14.859 -22.359 -1.531 1 95.88 248 GLU B C 1
ATOM 7081 O O . GLU B 1 248 ? 15.164 -21.75 -0.512 1 95.88 248 GLU B O 1
ATOM 7086 N N . ALA B 1 249 ? 13.648 -22.906 -1.666 1 96.31 249 ALA B N 1
ATOM 7087 C CA . ALA B 1 249 ? 12.648 -22.875 -0.596 1 96.31 249 ALA B CA 1
ATOM 7088 C C . ALA B 1 249 ? 13.172 -23.594 0.651 1 96.31 249 ALA B C 1
ATOM 7090 O O . ALA B 1 249 ? 13 -23.094 1.769 1 96.31 249 ALA B O 1
ATOM 7091 N N . LYS B 1 250 ? 13.82 -24.641 0.457 1 94.94 250 LYS B N 1
ATOM 7092 C CA . LYS B 1 250 ? 14.32 -25.453 1.562 1 94.94 250 LYS B CA 1
ATOM 7093 C C . LYS B 1 250 ? 15.469 -24.75 2.281 1 94.94 250 LYS B C 1
ATOM 7095 O O . LYS B 1 250 ? 15.641 -24.906 3.492 1 94.94 250 LYS B O 1
ATOM 7100 N N . HIS B 1 251 ? 16.188 -23.938 1.586 1 90.88 251 HIS B N 1
ATOM 7101 C CA . HIS 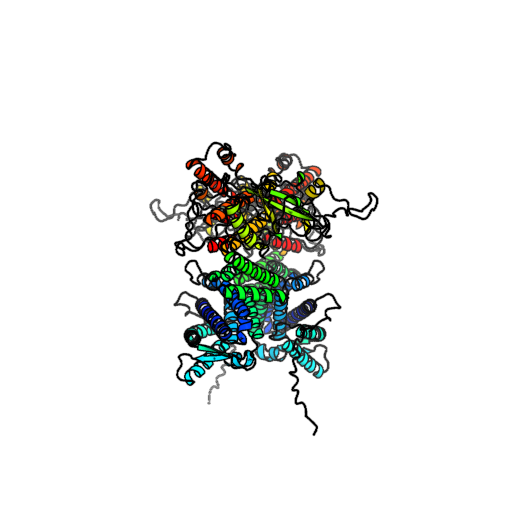B 1 251 ? 17.406 -23.391 2.146 1 90.88 251 HIS B CA 1
ATOM 7102 C C . HIS B 1 251 ? 17.266 -21.906 2.482 1 90.88 251 HIS B C 1
ATOM 7104 O O . HIS B 1 251 ? 18.188 -21.297 3.016 1 90.88 251 HIS B O 1
ATOM 7110 N N . SER B 1 252 ? 16.125 -21.375 2.219 1 88.56 252 SER B N 1
ATOM 7111 C CA . SER B 1 252 ? 15.914 -19.969 2.521 1 88.56 252 SER B CA 1
ATOM 7112 C C . SER B 1 252 ? 15.609 -19.766 4 1 88.56 252 SER B C 1
ATOM 7114 O O . SER B 1 252 ? 14.875 -20.547 4.605 1 88.56 252 SER B O 1
ATOM 7116 N N . VAL B 1 253 ? 16.219 -18.734 4.578 1 81.5 253 VAL B N 1
ATOM 7117 C CA . VAL B 1 253 ? 15.977 -18.375 5.973 1 81.5 253 VAL B CA 1
ATOM 7118 C C . VAL B 1 253 ? 14.828 -17.375 6.059 1 81.5 253 VAL B C 1
ATOM 7120 O O . VAL B 1 253 ? 14.195 -17.234 7.113 1 81.5 253 VAL B O 1
ATOM 7123 N N . ASP B 1 254 ? 14.555 -16.734 4.984 1 87.5 254 ASP B N 1
ATOM 7124 C CA . ASP B 1 254 ? 13.469 -15.758 4.906 1 87.5 254 ASP B CA 1
ATOM 7125 C C . ASP B 1 254 ? 12.133 -16.453 4.633 1 87.5 254 ASP B C 1
ATOM 7127 O O . ASP B 1 254 ? 11.938 -17.031 3.566 1 87.5 254 ASP B O 1
ATOM 7131 N N . PRO B 1 255 ? 11.234 -16.234 5.59 1 90.38 255 PRO B N 1
ATOM 7132 C CA . PRO B 1 255 ? 9.961 -16.938 5.426 1 90.38 255 PRO B CA 1
ATOM 7133 C C . PRO B 1 255 ? 9.203 -16.5 4.176 1 90.38 255 PRO B C 1
ATOM 7135 O O . PRO B 1 255 ? 8.531 -17.328 3.537 1 90.38 255 PRO B O 1
ATOM 7138 N N . GLU B 1 256 ? 9.25 -15.336 3.834 1 87.94 256 GLU B N 1
ATOM 7139 C CA . GLU B 1 256 ? 8.562 -14.844 2.645 1 87.94 256 GLU B CA 1
ATOM 7140 C C . GLU B 1 256 ? 9.172 -15.43 1.374 1 87.94 256 GLU B C 1
ATOM 7142 O O . GLU B 1 256 ? 8.445 -15.844 0.466 1 87.94 256 GLU B O 1
ATOM 7147 N N . ALA B 1 257 ? 10.453 -15.438 1.331 1 90 257 ALA B N 1
ATOM 7148 C CA . ALA B 1 257 ? 11.133 -16.031 0.181 1 90 257 ALA B CA 1
ATOM 7149 C C . ALA B 1 257 ? 10.867 -17.531 0.089 1 90 257 ALA B C 1
ATOM 7151 O O . ALA B 1 257 ? 10.664 -18.062 -1.005 1 90 257 ALA B O 1
ATOM 7152 N N . LYS B 1 258 ? 10.93 -18.125 1.217 1 94.12 258 LYS B N 1
ATOM 7153 C CA . LYS B 1 258 ? 10.648 -19.547 1.27 1 94.12 258 LYS B CA 1
ATOM 7154 C C . LYS B 1 258 ? 9.273 -19.859 0.677 1 94.12 258 LYS B C 1
ATOM 7156 O O . LYS B 1 258 ? 9.141 -20.781 -0.137 1 94.12 258 LYS B O 1
ATOM 7161 N N . ALA B 1 259 ? 8.328 -19.125 1.094 1 93.88 259 ALA B N 1
ATOM 7162 C CA . ALA B 1 259 ? 6.969 -19.328 0.612 1 93.88 259 ALA B CA 1
ATOM 7163 C C . ALA B 1 259 ? 6.871 -19.078 -0.89 1 93.88 259 ALA B C 1
ATOM 7165 O O . ALA B 1 259 ? 6.191 -19.812 -1.609 1 93.88 259 ALA B O 1
ATOM 7166 N N . GLU B 1 260 ? 7.52 -18.078 -1.372 1 92.62 260 GLU B N 1
ATOM 7167 C CA . GLU B 1 260 ? 7.496 -17.75 -2.793 1 92.62 260 GLU B CA 1
ATOM 7168 C C . GLU B 1 260 ? 8.117 -18.859 -3.635 1 92.62 260 GLU B C 1
ATOM 7170 O O . GLU B 1 260 ? 7.527 -19.297 -4.625 1 92.62 260 GLU B O 1
ATOM 7175 N N . PHE B 1 261 ? 9.289 -19.281 -3.238 1 96 261 PHE B N 1
ATOM 7176 C CA . PHE B 1 261 ? 9.977 -20.344 -3.973 1 96 261 PHE B CA 1
ATOM 7177 C C . PHE B 1 261 ? 9.156 -21.625 -3.953 1 96 261 PHE B C 1
ATOM 7179 O O . PHE B 1 261 ? 9.086 -22.344 -4.961 1 96 261 PHE B O 1
ATOM 7186 N N . ASP B 1 262 ? 8.578 -21.844 -2.824 1 97 262 ASP B N 1
ATOM 7187 C CA . ASP B 1 262 ? 7.742 -23.031 -2.709 1 97 262 ASP B CA 1
ATOM 7188 C C . ASP B 1 262 ? 6.551 -22.953 -3.662 1 97 262 ASP B C 1
ATOM 7190 O O . ASP B 1 262 ? 6.238 -23.938 -4.348 1 97 262 ASP B O 1
ATOM 7194 N N . ASN B 1 263 ? 5.926 -21.859 -3.715 1 96.56 263 ASN B N 1
ATOM 7195 C CA . ASN B 1 263 ? 4.797 -21.656 -4.613 1 96.56 263 ASN B CA 1
ATOM 7196 C C . ASN B 1 263 ? 5.211 -21.812 -6.074 1 96.56 263 ASN B C 1
ATOM 7198 O O . ASN B 1 263 ? 4.488 -22.406 -6.871 1 96.56 263 ASN B O 1
ATOM 7202 N N . TRP B 1 264 ? 6.383 -21.281 -6.387 1 96.62 264 TRP B N 1
ATOM 7203 C CA . TRP B 1 264 ? 6.859 -21.375 -7.762 1 96.62 264 TRP B CA 1
ATOM 7204 C C . TRP B 1 264 ? 7.145 -22.812 -8.148 1 96.62 264 TRP B C 1
ATOM 7206 O O . TRP B 1 264 ? 6.812 -23.25 -9.258 1 96.62 264 TRP B O 1
ATOM 7216 N N . SER B 1 265 ? 7.758 -23.516 -7.219 1 97.56 265 SER B N 1
ATOM 7217 C CA . SER B 1 265 ? 8.062 -24.922 -7.461 1 97.56 265 SER B CA 1
ATOM 7218 C C . SER B 1 265 ? 6.793 -25.75 -7.676 1 97.56 265 SER B C 1
ATOM 7220 O O . SER B 1 265 ? 6.668 -26.453 -8.672 1 97.56 265 SER B O 1
ATOM 7222 N N . LYS B 1 266 ? 5.887 -25.562 -6.816 1 97.38 266 LYS B N 1
ATOM 7223 C CA . LYS B 1 266 ? 4.637 -26.312 -6.879 1 97.38 266 LYS B CA 1
ATOM 7224 C C . LYS B 1 266 ? 3.848 -25.953 -8.133 1 97.38 266 LYS B C 1
ATOM 7226 O O . LYS B 1 266 ? 3.221 -26.828 -8.742 1 97.38 266 LYS B O 1
ATOM 7231 N N . PHE B 1 267 ? 3.92 -24.75 -8.5 1 97.62 267 PHE B N 1
ATOM 7232 C CA . PHE B 1 267 ? 3.207 -24.312 -9.695 1 97.62 267 PHE B CA 1
ATOM 7233 C C . PHE B 1 267 ? 3.799 -24.938 -10.945 1 97.62 267 PHE B C 1
ATOM 7235 O O . PHE B 1 267 ? 3.064 -25.406 -11.82 1 97.62 267 PHE B O 1
ATOM 7242 N N . ALA B 1 268 ? 5.098 -24.906 -11.039 1 96.75 268 ALA B N 1
ATOM 7243 C CA . ALA B 1 268 ? 5.77 -25.531 -12.172 1 96.75 268 ALA B CA 1
ATOM 7244 C C . ALA B 1 268 ? 5.449 -27.016 -12.25 1 96.75 268 ALA B C 1
ATOM 7246 O O . ALA B 1 268 ? 5.18 -27.547 -13.328 1 96.75 268 ALA B O 1
ATOM 7247 N N . ASN B 1 269 ? 5.434 -27.656 -11.125 1 94.62 269 ASN B N 1
ATOM 7248 C CA . ASN B 1 269 ? 5.121 -29.078 -11.07 1 94.62 269 ASN B CA 1
ATOM 7249 C C . ASN B 1 269 ? 3.682 -29.344 -11.5 1 94.62 269 ASN B C 1
ATOM 7251 O O . ASN B 1 269 ? 3.416 -30.312 -12.227 1 94.62 269 ASN B O 1
ATOM 7255 N N . PHE B 1 270 ? 2.844 -28.562 -11.055 1 95.56 270 PHE B N 1
ATOM 7256 C CA . PHE B 1 270 ? 1.443 -28.688 -11.445 1 95.56 270 PHE B CA 1
ATOM 7257 C C . PHE B 1 270 ? 1.292 -28.547 -12.961 1 95.56 270 PHE B C 1
ATOM 7259 O O . PHE B 1 270 ? 0.582 -29.344 -13.586 1 95.56 270 PHE B O 1
ATOM 7266 N N . SER B 1 271 ? 1.963 -27.578 -13.508 1 95.62 271 SER B N 1
ATOM 7267 C CA . SER B 1 271 ? 1.884 -27.344 -14.945 1 95.62 271 SER B CA 1
ATOM 7268 C C . SER B 1 271 ? 2.473 -28.516 -15.727 1 95.62 271 SER B C 1
ATOM 7270 O O . SER B 1 271 ? 1.972 -28.875 -16.797 1 95.62 271 SER B O 1
ATOM 7272 N N . LEU B 1 272 ? 3.535 -29.094 -15.172 1 93.75 272 LEU B N 1
ATOM 7273 C CA . LEU B 1 272 ? 4.125 -30.266 -15.805 1 93.75 272 LEU B CA 1
ATOM 7274 C C . LEU B 1 272 ? 3.158 -31.438 -15.766 1 93.75 272 LEU B C 1
ATOM 7276 O O . LEU B 1 272 ? 3.041 -32.188 -16.75 1 93.75 272 LEU B O 1
ATOM 7280 N N . ALA B 1 273 ? 2.449 -31.531 -14.641 1 90.06 273 ALA B N 1
ATOM 7281 C CA . ALA B 1 273 ? 1.451 -32.594 -14.508 1 90.06 273 ALA B CA 1
ATOM 7282 C C . ALA B 1 273 ? 0.32 -32.406 -15.516 1 90.06 273 ALA B C 1
ATOM 7284 O O . ALA B 1 273 ? -0.176 -33.375 -16.094 1 90.06 273 ALA B O 1
ATOM 7285 N N . LEU B 1 274 ? -0.059 -31.266 -15.688 1 89.38 274 LEU B N 1
ATOM 7286 C CA . LEU B 1 274 ? -1.121 -30.938 -16.625 1 89.38 274 LEU B CA 1
ATOM 7287 C C . LEU B 1 274 ? -0.732 -31.344 -18.047 1 89.38 274 LEU B C 1
ATOM 7289 O O . LEU B 1 274 ? -1.562 -31.859 -18.797 1 89.38 274 LEU B O 1
ATOM 7293 N N . LYS B 1 275 ? 0.5 -31.172 -18.359 1 86.94 275 LYS B N 1
ATOM 7294 C CA . LYS B 1 275 ? 0.963 -31.484 -19.703 1 86.94 275 LYS B CA 1
ATOM 7295 C C . LYS B 1 275 ? 1.134 -33 -19.891 1 86.94 275 LYS B C 1
ATOM 7297 O O . LYS B 1 275 ? 1.007 -33.5 -21 1 86.94 275 LYS B O 1
ATOM 7302 N N . SER B 1 276 ? 1.358 -33.656 -18.828 1 82.19 276 SER B N 1
ATOM 7303 C CA . SER B 1 276 ? 1.606 -35.062 -18.922 1 82.19 276 SER B CA 1
ATOM 7304 C C . SER B 1 276 ? 0.322 -35.875 -18.719 1 82.19 276 SER B C 1
ATOM 7306 O O . SER B 1 276 ? 0.333 -37.094 -18.766 1 82.19 276 SER B O 1
ATOM 7308 N N . ALA B 1 277 ? -0.69 -35.156 -18.453 1 77.31 277 ALA B N 1
ATOM 7309 C CA . ALA B 1 277 ? -1.94 -35.844 -18.125 1 77.31 277 ALA B CA 1
ATOM 7310 C C . ALA B 1 277 ? -2.424 -36.719 -19.281 1 77.31 277 ALA B C 1
ATOM 7312 O O . ALA B 1 277 ? -2.562 -36.219 -20.406 1 77.31 277 ALA B O 1
ATOM 7313 N N . THR B 1 278 ? -2.271 -38.094 -19.203 1 69.38 278 THR B N 1
ATOM 7314 C CA . THR B 1 278 ? -2.77 -39.031 -20.219 1 69.38 278 THR B CA 1
ATOM 7315 C C . THR B 1 278 ? -3.934 -39.844 -19.656 1 69.38 278 THR B C 1
ATOM 7317 O O . THR B 1 278 ? -3.996 -40.125 -18.453 1 69.38 278 THR B O 1
ATOM 7320 N N . PRO B 1 279 ? -4.809 -40.156 -20.688 1 65 279 PRO B N 1
ATOM 7321 C CA . PRO B 1 279 ? -5.949 -40.969 -20.312 1 65 279 PRO B CA 1
ATOM 7322 C C . PRO B 1 279 ? -5.531 -42.406 -19.906 1 65 279 PRO B C 1
ATOM 7324 O O . PRO B 1 279 ? -4.609 -42.969 -20.5 1 65 279 PRO B O 1
ATOM 7327 N N . GLY B 1 280 ? -5.676 -42.844 -18.609 1 65 280 GLY B N 1
ATOM 7328 C CA . GLY B 1 280 ? -5.543 -44.281 -18.328 1 65 280 GLY B CA 1
ATOM 7329 C C . GLY B 1 280 ? -4.656 -44.562 -17.141 1 65 280 GLY B C 1
ATOM 7330 O O . GLY B 1 280 ? -4.809 -45.594 -16.484 1 65 280 GLY B O 1
ATOM 7331 N N . ALA B 1 281 ? -3.779 -43.656 -16.828 1 66.94 281 ALA B N 1
ATOM 7332 C CA . ALA B 1 281 ? -2.82 -43.938 -15.773 1 66.94 281 ALA B CA 1
ATOM 7333 C C . ALA B 1 281 ? -3.418 -43.688 -14.391 1 66.94 281 ALA B C 1
ATOM 7335 O O . ALA B 1 281 ? -3.438 -42.531 -13.93 1 66.94 281 ALA B O 1
ATOM 7336 N N . MET B 1 282 ? -4.379 -44.656 -13.891 1 82.88 282 MET B N 1
ATOM 7337 C CA . MET B 1 282 ? -4.875 -44.438 -12.531 1 82.88 282 MET B CA 1
ATOM 7338 C C . MET B 1 282 ? -4.875 -45.75 -11.75 1 82.88 282 MET B C 1
ATOM 7340 O O . MET B 1 282 ? -5.355 -46.781 -12.25 1 82.88 282 MET B O 1
ATOM 7344 N N . SER B 1 283 ? -4.211 -45.656 -10.656 1 82.06 283 SER B N 1
ATOM 7345 C CA . SER B 1 283 ? -4.199 -46.812 -9.789 1 82.06 283 SER B CA 1
ATOM 7346 C C . SER B 1 283 ? -5.609 -47.188 -9.344 1 82.06 283 SER B C 1
ATOM 7348 O O . SER B 1 283 ? -6.426 -46.312 -9.047 1 82.06 283 SER B O 1
ATOM 7350 N N . ARG B 1 284 ? -5.906 -48.469 -9.328 1 80.56 284 ARG B N 1
ATOM 7351 C CA . ARG B 1 284 ? -7.203 -48.969 -8.883 1 80.56 284 ARG B CA 1
ATOM 7352 C C . ARG B 1 284 ? -7.48 -48.562 -7.441 1 80.56 284 ARG B C 1
ATOM 7354 O O . ARG B 1 284 ? -8.633 -48.406 -7.043 1 80.56 284 ARG B O 1
ATOM 7361 N N . LYS B 1 285 ? -6.441 -48.281 -6.695 1 81.88 285 LYS B N 1
ATOM 7362 C CA . LYS B 1 285 ? -6.57 -47.906 -5.285 1 81.88 285 LYS B CA 1
ATOM 7363 C C . LYS B 1 285 ? -7.168 -46.531 -5.117 1 81.88 285 LYS B C 1
ATOM 7365 O O . LYS B 1 285 ? -7.637 -46.156 -4.035 1 81.88 285 LYS B O 1
ATOM 7370 N N . LYS B 1 286 ? -7.117 -45.812 -6.215 1 90.56 286 LYS B N 1
ATOM 7371 C CA . LYS B 1 286 ? -7.625 -44.438 -6.164 1 90.56 286 LYS B CA 1
ATOM 7372 C C . LYS B 1 286 ? -9.062 -44.375 -6.66 1 90.56 286 LYS B C 1
ATOM 7374 O O . LYS B 1 286 ? -9.633 -43.281 -6.785 1 90.56 286 LYS B O 1
ATOM 7379 N N . ILE B 1 287 ? -9.578 -45.531 -6.98 1 91 287 ILE B N 1
ATOM 7380 C CA . ILE B 1 287 ? -10.992 -45.625 -7.332 1 91 287 ILE B CA 1
ATOM 7381 C C . ILE B 1 287 ? -11.766 -46.281 -6.188 1 91 287 ILE B C 1
ATOM 7383 O O . ILE B 1 287 ? -11.703 -47.5 -6 1 91 287 ILE B O 1
ATOM 7387 N N . PHE B 1 288 ? -12.484 -45.5 -5.469 1 91.62 288 PHE B N 1
ATOM 7388 C CA . PHE B 1 288 ? -13.227 -45.969 -4.301 1 91.62 288 PHE B CA 1
ATOM 7389 C C . PHE B 1 288 ? -14.594 -46.5 -4.711 1 91.62 288 PHE B C 1
ATOM 7391 O O . PHE B 1 288 ? -15.219 -46 -5.637 1 91.62 288 PHE B O 1
ATOM 7398 N N . SER B 1 289 ? -14.984 -47.531 -3.959 1 88.5 289 SER B N 1
ATOM 7399 C CA . SER B 1 289 ? -16.359 -47.969 -4.082 1 88.5 289 SER B CA 1
ATOM 7400 C C . SER B 1 289 ? -17.297 -47.156 -3.191 1 88.5 289 SER B C 1
ATOM 7402 O O . SER B 1 289 ? -16.844 -46.562 -2.221 1 88.5 289 SER B O 1
ATOM 7404 N N . ARG B 1 290 ? -18.5 -47.156 -3.494 1 87.69 290 ARG B N 1
ATOM 7405 C CA . ARG B 1 290 ? -19.469 -46.406 -2.715 1 87.69 290 ARG B CA 1
ATOM 7406 C C . ARG B 1 290 ? -19.531 -46.906 -1.275 1 87.69 290 ARG B C 1
ATOM 7408 O O . ARG B 1 290 ? -19.766 -46.125 -0.352 1 87.69 290 ARG B O 1
ATOM 7415 N N . SER B 1 291 ? -19.297 -48.188 -1.076 1 87.06 291 SER B N 1
ATOM 7416 C CA . SER B 1 291 ? -19.391 -48.781 0.248 1 87.06 291 SER B CA 1
ATOM 7417 C C . SER B 1 291 ? -18.234 -48.344 1.143 1 87.06 291 SER B C 1
ATOM 7419 O O . SER B 1 291 ? -18.297 -48.469 2.365 1 87.06 291 SER B O 1
ATOM 7421 N N . GLU B 1 292 ? -17.266 -47.781 0.491 1 91.19 292 GLU B N 1
ATOM 7422 C CA . GLU B 1 292 ? -16.109 -47.281 1.25 1 91.19 292 GLU B CA 1
ATOM 7423 C C . GLU B 1 292 ? -16.375 -45.906 1.81 1 91.19 292 GLU B C 1
ATOM 7425 O O . GLU B 1 292 ? -15.586 -45.375 2.615 1 91.19 292 GLU B O 1
ATOM 7430 N N . LEU B 1 293 ? -17.406 -45.281 1.385 1 91.81 293 LEU B N 1
ATOM 7431 C CA . LEU B 1 293 ? -17.781 -43.938 1.84 1 91.81 293 LEU B CA 1
ATOM 7432 C C . LEU B 1 293 ? -19.141 -43.969 2.533 1 91.81 293 LEU B C 1
ATOM 7434 O O . LEU B 1 293 ? -20.047 -44.688 2.105 1 91.81 293 LEU B O 1
ATOM 7438 N N . SER B 1 294 ? -19.203 -43.25 3.602 1 89.5 294 SER B N 1
ATOM 7439 C CA . SER B 1 294 ? -20.5 -43.062 4.262 1 89.5 294 SER B CA 1
ATOM 7440 C C . SER B 1 294 ? -21.125 -41.719 3.875 1 89.5 294 SER B C 1
ATOM 7442 O O . SER B 1 294 ? -20.562 -40.656 4.18 1 89.5 294 SER B O 1
ATOM 7444 N N . PHE B 1 295 ? -22.203 -41.875 3.205 1 90.06 295 PHE B N 1
ATOM 7445 C CA . PHE B 1 295 ? -22.969 -40.688 2.801 1 90.06 295 PHE B CA 1
ATOM 7446 C C . PHE B 1 295 ? -24.141 -40.469 3.75 1 90.06 295 PHE B C 1
ATOM 7448 O O . PHE B 1 295 ? -25 -41.312 3.902 1 90.06 295 PHE B O 1
ATOM 7455 N N . ASP B 1 296 ? -24.047 -39.375 4.551 1 88.62 296 ASP B N 1
ATOM 7456 C CA . ASP B 1 296 ? -25.109 -39.031 5.488 1 88.62 296 ASP B CA 1
ATOM 7457 C C . ASP B 1 296 ? -25.844 -37.75 5.059 1 88.62 296 ASP B C 1
ATOM 7459 O O . ASP B 1 296 ? -25.234 -36.844 4.504 1 88.62 296 ASP B O 1
ATOM 7463 N N . SER B 1 297 ? -27.047 -37.656 5.328 1 89.56 297 SER B N 1
ATOM 7464 C CA . SER B 1 297 ? -27.922 -36.562 4.867 1 89.56 297 SER B CA 1
ATOM 7465 C C . SER B 1 297 ? -27.422 -35.219 5.34 1 89.56 297 SER B C 1
ATOM 7467 O O . SER B 1 297 ? -27.438 -34.25 4.578 1 89.56 297 SER B O 1
ATOM 7469 N N . PRO B 1 298 ? -26.953 -35.125 6.527 1 91.5 298 PRO B N 1
ATOM 7470 C CA . PRO B 1 298 ? -26.5 -33.812 6.984 1 91.5 298 PRO B CA 1
ATOM 7471 C C . PRO B 1 298 ? -25.281 -33.312 6.227 1 91.5 298 PRO B C 1
ATOM 7473 O O . PRO B 1 298 ? -24.938 -32.125 6.316 1 91.5 298 PRO B O 1
ATOM 7476 N N . TYR B 1 299 ? -24.656 -34.188 5.477 1 92 299 TYR B N 1
ATOM 7477 C CA . TYR B 1 299 ? -23.406 -33.844 4.801 1 92 299 TYR B CA 1
ATOM 7478 C C . TYR B 1 299 ? -23.672 -33.156 3.471 1 92 299 TYR B C 1
ATOM 7480 O O . TYR B 1 299 ? -22.75 -32.594 2.857 1 92 299 TYR B O 1
ATOM 7488 N N . LYS B 1 300 ? -24.875 -33.094 3.068 1 89.62 300 LYS B N 1
ATOM 7489 C CA . LYS B 1 300 ? -25.203 -32.562 1.751 1 89.62 300 LYS B CA 1
ATOM 7490 C C . LYS B 1 300 ? -24.875 -31.062 1.668 1 89.62 300 LYS B C 1
ATOM 7492 O O . LYS B 1 300 ? -25.281 -30.297 2.541 1 89.62 300 LYS B O 1
ATOM 7497 N N . ILE B 1 301 ? -24.125 -30.688 0.718 1 89.12 301 ILE B N 1
ATOM 7498 C CA . ILE B 1 301 ? -23.734 -29.312 0.501 1 89.12 301 ILE B CA 1
ATOM 7499 C C . ILE B 1 301 ? -24.578 -28.703 -0.612 1 89.12 301 ILE B C 1
ATOM 7501 O O . ILE B 1 301 ? -25.078 -27.578 -0.477 1 89.12 301 ILE B O 1
ATOM 7505 N N . GLY B 1 302 ? -24.672 -29.375 -1.691 1 79.75 302 GLY B N 1
ATOM 7506 C CA . GLY B 1 302 ? -25.438 -28.969 -2.857 1 79.75 302 GLY B CA 1
ATOM 7507 C C . GLY B 1 302 ? -25.922 -30.141 -3.686 1 79.75 302 GLY B C 1
ATOM 7508 O O . GLY B 1 302 ? -25.812 -31.297 -3.275 1 79.75 302 GLY B O 1
ATOM 7509 N N . PRO B 1 303 ? -26.531 -29.797 -4.809 1 77.12 303 PRO B N 1
ATOM 7510 C CA . PRO B 1 303 ? -27.094 -30.859 -5.645 1 77.12 303 PRO B CA 1
ATOM 7511 C C . PRO B 1 303 ? -26.031 -31.828 -6.16 1 77.12 303 PRO B C 1
ATOM 7513 O O . PRO B 1 303 ? -26.297 -33.031 -6.344 1 77.12 303 PRO B O 1
ATOM 7516 N N . GLN B 1 304 ? -24.875 -31.344 -6.328 1 82.62 304 GLN B N 1
ATOM 7517 C CA . GLN B 1 304 ? -23.844 -32.219 -6.906 1 82.62 304 GLN B CA 1
ATOM 7518 C C . GLN B 1 304 ? -22.656 -32.375 -5.965 1 82.62 304 GLN B C 1
ATOM 7520 O O . GLN B 1 304 ? -21.578 -32.781 -6.387 1 82.62 304 GLN B O 1
ATOM 7525 N N . SER B 1 305 ? -22.812 -31.906 -4.762 1 89.25 305 SER B N 1
ATOM 7526 C CA . SER B 1 305 ? -21.688 -31.953 -3.84 1 89.25 305 SER B CA 1
ATOM 7527 C C . SER B 1 305 ? -22.125 -32.344 -2.436 1 89.25 305 SER B C 1
ATOM 7529 O O . SER B 1 305 ? -23.188 -31.922 -1.973 1 89.25 305 SER B O 1
ATOM 7531 N N . THR B 1 306 ? -21.328 -33.219 -1.817 1 91.69 306 THR B N 1
ATOM 7532 C CA . THR B 1 306 ? -21.609 -33.656 -0.459 1 91.69 306 THR B CA 1
ATOM 7533 C C . THR B 1 306 ? -20.328 -34 0.275 1 91.69 306 THR B C 1
ATOM 7535 O O . THR B 1 306 ? -19.312 -34.344 -0.354 1 91.69 306 THR B O 1
ATOM 7538 N N . LEU B 1 307 ? -20.406 -33.812 1.567 1 94.38 307 LEU B N 1
ATOM 7539 C CA . LEU B 1 307 ? -19.359 -34.438 2.385 1 94.38 307 LEU B CA 1
ATOM 7540 C C . LEU B 1 307 ? -19.594 -35.938 2.541 1 94.38 307 LEU B C 1
ATOM 7542 O O . LEU B 1 307 ? -20.703 -36.406 2.305 1 94.38 307 LEU B O 1
ATOM 7546 N N . ALA B 1 308 ? -18.531 -36.594 2.781 1 93.62 308 ALA B N 1
ATOM 7547 C CA . ALA B 1 308 ? -18.594 -38.031 3.076 1 93.62 308 ALA B CA 1
ATOM 7548 C C . ALA B 1 308 ? -17.453 -38.469 3.984 1 93.62 308 ALA B C 1
ATOM 7550 O O . ALA B 1 308 ? -16.406 -37.781 4.035 1 93.62 308 ALA B O 1
ATOM 7551 N N . ARG B 1 309 ? -17.734 -39.469 4.727 1 92.06 309 ARG B N 1
ATOM 7552 C CA . ARG B 1 309 ? -16.672 -40.062 5.516 1 92.06 309 ARG B CA 1
ATOM 7553 C C . ARG B 1 309 ? -16.031 -41.219 4.77 1 92.06 309 ARG B C 1
ATOM 7555 O O . ARG B 1 309 ? -16.703 -42.188 4.406 1 92.06 309 ARG B O 1
ATOM 7562 N N . LEU B 1 310 ? -14.828 -41.094 4.406 1 93 310 LEU B N 1
ATOM 7563 C CA . LEU B 1 310 ? -14.062 -42.188 3.809 1 93 310 LEU B CA 1
ATOM 7564 C C . LEU B 1 310 ? -13.547 -43.125 4.879 1 93 310 LEU B C 1
ATOM 7566 O O . LEU B 1 310 ? -12.758 -42.719 5.742 1 93 310 LEU B O 1
ATOM 7570 N N . LEU B 1 311 ? -14.008 -44.312 4.746 1 88.56 311 LEU B N 1
ATOM 7571 C CA . LEU B 1 311 ? -13.734 -45.312 5.781 1 88.56 311 LEU B CA 1
ATOM 7572 C C . LEU B 1 311 ? -12.391 -46 5.535 1 88.56 311 LEU B C 1
ATOM 7574 O O . LEU B 1 311 ? -11.938 -46.094 4.395 1 88.56 311 LEU B O 1
ATOM 7578 N N . ASP B 1 312 ? -11.703 -46.438 6.648 1 86.69 312 ASP B N 1
ATOM 7579 C CA . ASP B 1 312 ? -10.438 -47.156 6.621 1 86.69 312 ASP B CA 1
ATOM 7580 C C . ASP B 1 312 ? -9.391 -46.406 5.809 1 86.69 312 ASP B C 1
ATOM 7582 O O . ASP B 1 312 ? -8.727 -46.969 4.945 1 86.69 312 ASP B O 1
ATOM 7586 N N . TYR B 1 313 ? -9.375 -45.156 5.992 1 87.06 313 TYR B N 1
ATOM 7587 C CA . TYR B 1 313 ? -8.461 -44.25 5.285 1 87.06 313 TYR B CA 1
ATOM 7588 C C . TYR B 1 313 ? -7.875 -43.219 6.238 1 87.06 313 TYR B C 1
ATOM 7590 O O . TYR B 1 313 ? -8.602 -42.625 7.02 1 87.06 313 TYR B O 1
ATOM 7598 N N . PRO B 1 314 ? -6.598 -42.938 6.137 1 85.38 314 PRO B N 1
ATOM 7599 C CA . PRO B 1 314 ? -5.629 -43.531 5.223 1 85.38 314 PRO B CA 1
ATOM 7600 C C . PRO B 1 314 ? -5.203 -44.938 5.668 1 85.38 314 PRO B C 1
ATOM 7602 O O . PRO B 1 314 ? -4.605 -45.688 4.887 1 85.38 314 PRO B O 1
ATOM 7605 N N . THR B 1 315 ? -5.484 -45.219 6.992 1 83.5 315 THR B N 1
ATOM 7606 C CA . THR B 1 315 ? -5.184 -46.531 7.539 1 83.5 315 THR B CA 1
ATOM 7607 C C . THR B 1 315 ? -6.457 -47.219 8.031 1 83.5 315 THR B C 1
ATOM 7609 O O . THR B 1 315 ? -7.496 -46.562 8.188 1 83.5 315 THR B O 1
ATOM 7612 N N . LYS B 1 316 ? -6.32 -48.5 8.258 1 82.25 316 LYS B N 1
ATOM 7613 C CA . LYS B 1 316 ? -7.461 -49.281 8.727 1 82.25 316 LYS B CA 1
ATOM 7614 C C . LYS B 1 316 ? -8 -48.719 10.047 1 82.25 316 LYS B C 1
ATOM 7616 O O . LYS B 1 316 ? -7.227 -48.344 10.922 1 82.25 316 LYS B O 1
ATOM 7621 N N . TYR B 1 317 ? -9.336 -48.562 10.203 1 77.69 317 TYR B N 1
ATOM 7622 C CA . TYR B 1 317 ? -10.07 -48.156 11.391 1 77.69 317 TYR B CA 1
ATOM 7623 C C . TYR B 1 317 ? -10.008 -46.656 11.562 1 77.69 317 TYR B C 1
ATOM 7625 O O . TYR B 1 317 ? -10.344 -46.125 12.625 1 77.69 317 TYR B O 1
ATOM 7633 N N . GLN B 1 318 ? -9.469 -46.031 10.602 1 82.38 318 GLN B N 1
ATOM 7634 C CA . GLN B 1 318 ? -9.531 -44.562 10.586 1 82.38 318 GLN B CA 1
ATOM 7635 C C . GLN B 1 318 ? -10.469 -44.062 9.492 1 82.38 318 GLN B C 1
ATOM 7637 O O . GLN B 1 318 ? -10.734 -44.781 8.523 1 82.38 318 GLN B O 1
ATOM 7642 N N . SER B 1 319 ? -11.078 -42.969 9.789 1 86.81 319 SER B N 1
ATOM 7643 C CA . SER B 1 319 ? -11.93 -42.344 8.781 1 86.81 319 SER B CA 1
ATOM 7644 C C . SER B 1 319 ? -11.586 -40.875 8.594 1 86.81 319 SER B C 1
ATOM 7646 O O . SER B 1 319 ? -11.102 -40.219 9.523 1 86.81 319 SER B O 1
ATOM 7648 N N . ARG B 1 320 ? -11.703 -40.438 7.406 1 91.31 320 ARG B N 1
ATOM 7649 C CA . ARG B 1 320 ? -11.477 -39.031 7.078 1 91.31 320 ARG B CA 1
ATOM 7650 C C . ARG B 1 320 ? -12.688 -38.438 6.355 1 91.31 320 ARG B C 1
ATOM 7652 O O . ARG B 1 320 ? -13.312 -39.094 5.531 1 91.31 320 ARG B O 1
ATOM 7659 N N . LEU B 1 321 ? -12.953 -37.219 6.762 1 93.44 321 LEU B N 1
ATOM 7660 C CA . LEU B 1 321 ? -13.977 -36.5 6.012 1 93.44 321 LEU B CA 1
ATOM 7661 C C . LEU B 1 321 ? -13.445 -36.031 4.656 1 93.44 321 LEU B C 1
ATOM 7663 O O . LEU B 1 321 ? -12.312 -35.562 4.559 1 93.44 321 LEU B O 1
ATOM 7667 N N . VAL B 1 322 ? -14.273 -36.219 3.586 1 96.12 322 VAL B N 1
ATOM 7668 C CA . VAL B 1 322 ? -13.898 -35.844 2.229 1 96.12 322 VAL B CA 1
ATOM 7669 C C . VAL B 1 322 ? -15.055 -35.094 1.556 1 96.12 322 VAL B C 1
ATOM 7671 O O . VAL B 1 322 ? -16.172 -35.062 2.088 1 96.12 322 VAL B O 1
ATOM 7674 N N . LEU B 1 323 ? -14.75 -34.438 0.495 1 96.44 323 LEU B N 1
ATOM 7675 C CA . LEU B 1 323 ? -15.75 -33.812 -0.357 1 96.44 323 LEU B CA 1
ATOM 7676 C C . LEU B 1 323 ? -15.938 -34.594 -1.648 1 96.44 323 LEU B C 1
ATOM 7678 O O . LEU B 1 323 ? -14.969 -34.906 -2.336 1 96.44 323 LEU B O 1
ATOM 7682 N N . VAL B 1 324 ? -17.141 -34.938 -1.944 1 93.81 324 VAL B N 1
ATOM 7683 C CA . VAL B 1 324 ? -17.438 -35.688 -3.162 1 93.81 324 VAL B CA 1
ATOM 7684 C C . VAL B 1 324 ? -18.266 -34.812 -4.105 1 93.81 324 VAL B C 1
ATOM 7686 O O . VAL B 1 324 ? -19.281 -34.219 -3.705 1 93.81 324 VAL B O 1
ATOM 7689 N N . GLU B 1 325 ? -17.812 -34.656 -5.312 1 91.69 325 GLU B N 1
ATOM 7690 C CA . GLU B 1 325 ? -18.578 -34 -6.375 1 91.69 325 GLU B CA 1
ATOM 7691 C C . GLU B 1 325 ? -19.016 -35 -7.438 1 91.69 325 GLU B C 1
ATOM 7693 O O . GLU B 1 325 ? -18.172 -35.594 -8.117 1 91.69 325 GLU B O 1
ATOM 7698 N N . TRP B 1 326 ? -20.266 -35.031 -7.574 1 85.81 326 TRP B N 1
ATOM 7699 C CA . TRP B 1 326 ? -20.844 -36 -8.492 1 85.81 326 TRP B CA 1
ATOM 7700 C C . TRP B 1 326 ? -20.844 -35.469 -9.922 1 85.81 326 TRP B C 1
ATOM 7702 O O . TRP B 1 326 ? -21.125 -34.312 -10.148 1 85.81 326 TRP B O 1
ATOM 7712 N N . VAL B 1 327 ? -20.438 -36.406 -10.797 1 82.5 327 VAL B N 1
ATOM 7713 C CA . VAL B 1 327 ? -20.469 -36.062 -12.219 1 82.5 327 VAL B CA 1
ATOM 7714 C C . VAL B 1 327 ? -21.578 -36.844 -12.906 1 82.5 327 VAL B C 1
ATOM 7716 O O . VAL B 1 327 ? -21.719 -38.062 -12.68 1 82.5 327 VAL B O 1
ATOM 7719 N N . THR B 1 328 ? -22.391 -36.156 -13.594 1 68.44 328 THR B N 1
ATOM 7720 C CA . THR B 1 328 ? -23.484 -36.844 -14.305 1 68.44 328 THR B CA 1
ATOM 7721 C C . THR B 1 328 ? -23 -37.375 -15.641 1 68.44 328 THR B C 1
ATOM 7723 O O . THR B 1 328 ? -22.344 -36.656 -16.406 1 68.44 328 THR B O 1
ATOM 7726 N N . ILE B 1 329 ? -23.203 -38.75 -15.82 1 65.75 329 ILE B N 1
ATOM 7727 C CA . ILE B 1 329 ? -22.766 -39.406 -17.047 1 65.75 329 ILE B CA 1
ATOM 7728 C C . ILE B 1 329 ? -23.875 -39.312 -18.094 1 65.75 329 ILE B C 1
ATOM 7730 O O . ILE B 1 329 ? -25.016 -39.75 -17.844 1 65.75 329 ILE B O 1
ATOM 7734 N N . SER B 1 330 ? -23.75 -38.594 -19.172 1 58.72 330 SER B N 1
ATOM 7735 C CA . SER B 1 330 ? -24.797 -38.469 -20.188 1 58.72 330 SER B CA 1
ATOM 7736 C C . SER B 1 330 ? -24.734 -39.625 -21.172 1 58.72 330 SER B C 1
ATOM 7738 O O . SER B 1 330 ? -25.766 -40.094 -21.656 1 58.72 330 SER B O 1
ATOM 7740 N N . LYS B 1 331 ? -23.5 -39.969 -21.703 1 58.84 331 LYS B N 1
ATOM 7741 C CA . LYS B 1 331 ? -23.484 -40.875 -22.844 1 58.84 331 LYS B CA 1
ATOM 7742 C C . LYS B 1 331 ? -22.922 -42.219 -22.453 1 58.84 331 LYS B C 1
ATOM 7744 O O . LYS B 1 331 ? -23.641 -43.219 -22.438 1 58.84 331 LYS B O 1
ATOM 7749 N N . SER B 1 332 ? -21.469 -42.094 -22.359 1 64.44 332 SER B N 1
ATOM 7750 C CA . SER B 1 332 ? -20.766 -43.344 -22.094 1 64.44 332 SER B CA 1
ATOM 7751 C C . SER B 1 332 ? -19.953 -43.25 -20.812 1 64.44 332 SER B C 1
ATOM 7753 O O . SER B 1 332 ? -19.234 -42.281 -20.594 1 64.44 332 SER B O 1
ATOM 7755 N N . VAL B 1 333 ? -20.281 -44.219 -19.891 1 67.69 333 VAL B N 1
ATOM 7756 C CA . VAL B 1 333 ? -19.562 -44.312 -18.625 1 67.69 333 VAL B CA 1
ATOM 7757 C C . VAL B 1 333 ? -18.062 -44.406 -18.891 1 67.69 333 VAL B C 1
ATOM 7759 O O . VAL B 1 333 ? -17.266 -43.75 -18.203 1 67.69 333 VAL B O 1
ATOM 7762 N N . MET B 1 334 ? -17.688 -45.094 -20.031 1 69.12 334 MET B N 1
ATOM 7763 C CA . MET B 1 334 ? -16.281 -45.375 -20.266 1 69.12 334 MET B CA 1
ATOM 7764 C C . MET B 1 334 ? -15.555 -44.094 -20.703 1 69.12 334 MET B C 1
ATOM 7766 O O . MET B 1 334 ? -14.453 -43.812 -20.234 1 69.12 334 MET B O 1
ATOM 7770 N N . ALA B 1 335 ? -16.172 -43.375 -21.641 1 67.88 335 ALA B N 1
ATOM 7771 C CA . ALA B 1 335 ? -15.555 -42.125 -22.141 1 67.88 335 ALA B CA 1
ATOM 7772 C C . ALA B 1 335 ? -15.438 -41.094 -21.031 1 67.88 335 ALA B C 1
ATOM 7774 O O . ALA B 1 335 ? -14.414 -40.438 -20.891 1 67.88 335 ALA B O 1
ATOM 7775 N N . THR B 1 336 ? -16.406 -41 -20.266 1 74.12 336 THR B N 1
ATOM 7776 C CA . THR B 1 336 ? -16.406 -40.062 -19.141 1 74.12 336 THR B CA 1
ATOM 7777 C C . THR B 1 336 ? -15.367 -40.469 -18.109 1 74.12 336 THR B C 1
ATOM 7779 O O . THR B 1 336 ? -14.672 -39.625 -17.562 1 74.12 336 THR B O 1
ATOM 7782 N N . PHE B 1 337 ? -15.227 -41.688 -18.016 1 77.88 337 PHE B N 1
ATOM 7783 C CA . PHE B 1 337 ? -14.328 -42.219 -17.016 1 77.88 337 PHE B CA 1
ATOM 7784 C C . PHE B 1 337 ? -12.883 -41.875 -17.344 1 77.88 337 PHE B C 1
ATOM 7786 O O . PHE B 1 337 ? -12.102 -41.5 -16.469 1 77.88 337 PHE B O 1
ATOM 7793 N N . ASP B 1 338 ? -12.477 -41.969 -18.578 1 76.31 338 ASP B N 1
ATOM 7794 C CA . ASP B 1 338 ? -11.117 -41.656 -18.984 1 76.31 338 ASP B CA 1
ATOM 7795 C C . ASP B 1 338 ? -10.82 -40.156 -18.812 1 76.31 338 ASP B C 1
ATOM 7797 O O . ASP B 1 338 ? -9.734 -39.781 -18.375 1 76.31 338 ASP B O 1
ATOM 7801 N N . GLY B 1 339 ? -11.805 -39.375 -19.219 1 78.94 339 GLY B N 1
ATOM 7802 C CA . GLY B 1 339 ? -11.656 -37.969 -18.984 1 78.94 339 GLY B CA 1
ATOM 7803 C C . GLY B 1 339 ? -11.523 -37.594 -17.516 1 78.94 339 GLY B C 1
ATOM 7804 O O . GLY B 1 339 ? -10.734 -36.719 -17.156 1 78.94 339 GLY B O 1
ATOM 7805 N N . MET B 1 340 ? -12.211 -38.281 -16.734 1 83.5 340 MET B N 1
ATOM 7806 C CA . MET B 1 340 ? -12.188 -38.031 -15.297 1 83.5 340 MET B CA 1
ATOM 7807 C C . MET B 1 340 ? -10.852 -38.438 -14.695 1 83.5 340 MET B C 1
ATOM 7809 O O . MET B 1 340 ? -10.352 -37.812 -13.766 1 83.5 340 MET B O 1
ATOM 7813 N N . LYS B 1 341 ? -10.352 -39.562 -15.227 1 83.81 341 LYS B N 1
ATOM 7814 C CA . LYS B 1 341 ? -9.047 -40 -14.742 1 83.81 341 LYS B CA 1
ATOM 7815 C C . LYS B 1 341 ? -7.969 -38.969 -15.023 1 83.81 341 LYS B C 1
ATOM 7817 O O . LYS B 1 341 ? -7.117 -38.688 -14.172 1 83.81 341 LYS B O 1
ATOM 7822 N N . ALA B 1 342 ? -8.086 -38.406 -16.156 1 82.56 342 ALA B N 1
ATOM 7823 C CA . ALA B 1 342 ? -7.129 -37.375 -16.516 1 82.56 342 ALA B CA 1
ATOM 7824 C C . ALA B 1 342 ? -7.285 -36.156 -15.625 1 82.56 342 ALA B C 1
ATOM 7826 O O . ALA B 1 342 ? -6.293 -35.562 -15.172 1 82.56 342 ALA B O 1
ATOM 7827 N N . ALA B 1 343 ? -8.508 -35.812 -15.406 1 83.88 343 ALA B N 1
ATOM 7828 C CA . ALA B 1 343 ? -8.781 -34.656 -14.547 1 83.88 343 ALA B CA 1
ATOM 7829 C C . ALA B 1 343 ? -8.312 -34.906 -13.117 1 83.88 343 ALA B C 1
ATOM 7831 O O . ALA B 1 343 ? -7.746 -34.031 -12.477 1 83.88 343 ALA B O 1
ATOM 7832 N N . TRP B 1 344 ? -8.586 -36.062 -12.695 1 84.94 344 TRP B N 1
ATOM 7833 C CA . TRP B 1 344 ? -8.133 -36.438 -11.359 1 84.94 344 TRP B CA 1
ATOM 7834 C C . TRP B 1 344 ? -6.617 -36.312 -11.242 1 84.94 344 TRP B C 1
ATOM 7836 O O . TRP B 1 344 ? -6.102 -35.812 -10.242 1 84.94 344 TRP B O 1
ATOM 7846 N N . PHE B 1 345 ? -5.906 -36.812 -12.258 1 85.75 345 PHE B N 1
ATOM 7847 C CA . PHE B 1 345 ? -4.449 -36.812 -12.25 1 85.75 345 PHE B CA 1
ATOM 7848 C C . PHE B 1 345 ? -3.928 -35.406 -12.039 1 85.75 345 PHE B C 1
ATOM 7850 O O . PHE B 1 345 ? -3.01 -35.188 -11.242 1 85.75 345 PHE B O 1
ATOM 7857 N N . VAL B 1 346 ? -4.52 -34.469 -12.664 1 86.88 346 VAL B N 1
ATOM 7858 C CA . VAL B 1 346 ? -4.113 -33.062 -12.586 1 86.88 346 VAL B CA 1
ATOM 7859 C C . VAL B 1 346 ? -4.441 -32.5 -11.203 1 86.88 346 VAL B C 1
ATOM 7861 O O . VAL B 1 346 ? -3.602 -31.859 -10.578 1 86.88 346 VAL B O 1
ATOM 7864 N N . LEU B 1 347 ? -5.594 -32.812 -10.727 1 91.31 347 LEU B N 1
ATOM 7865 C CA . LEU B 1 347 ? -6.051 -32.25 -9.453 1 91.31 347 LEU B CA 1
ATOM 7866 C C . LEU B 1 347 ? -5.34 -32.938 -8.281 1 91.31 347 LEU B C 1
ATOM 7868 O O . LEU B 1 347 ? -5.34 -32.406 -7.168 1 91.31 347 LEU B O 1
ATOM 7872 N N . HIS B 1 348 ? -4.785 -34.062 -8.57 1 92.12 348 HIS B N 1
ATOM 7873 C CA . HIS B 1 348 ? -4.055 -34.781 -7.547 1 92.12 348 HIS B CA 1
ATOM 7874 C C . HIS B 1 348 ? -2.629 -34.281 -7.402 1 92.12 348 HIS B C 1
ATOM 7876 O O . HIS B 1 348 ? -2.002 -34.438 -6.355 1 92.12 348 HIS B O 1
ATOM 7882 N N . ALA B 1 349 ? -2.16 -33.688 -8.406 1 91.12 349 ALA B N 1
ATOM 7883 C CA . ALA B 1 349 ? -0.786 -33.188 -8.422 1 91.12 349 ALA B CA 1
ATOM 7884 C C . ALA B 1 349 ? -0.581 -32.125 -7.359 1 91.12 349 ALA B C 1
ATOM 7886 O O . ALA B 1 349 ? -1.525 -31.422 -6.984 1 91.12 349 ALA B O 1
ATOM 7887 N N . GLU B 1 350 ? 0.688 -32.094 -6.852 1 91.81 350 GLU B N 1
ATOM 7888 C CA . GLU B 1 350 ? 1.034 -31.031 -5.926 1 91.81 350 GLU B CA 1
ATOM 7889 C C . GLU B 1 350 ? 0.867 -29.656 -6.586 1 91.81 350 GLU B C 1
ATOM 7891 O O . GLU B 1 350 ? 1.216 -29.484 -7.754 1 91.81 350 GLU B O 1
ATOM 7896 N N . LYS B 1 351 ? 0.291 -28.75 -5.922 1 95.25 351 LYS B N 1
ATOM 7897 C CA . LYS B 1 351 ? 0.019 -27.406 -6.441 1 95.25 351 LYS B CA 1
ATOM 7898 C C . LYS B 1 351 ? 0.041 -26.375 -5.324 1 95.25 351 LYS B C 1
ATOM 7900 O O . LYS B 1 351 ? -0.109 -26.719 -4.148 1 95.25 351 LYS B O 1
ATOM 7905 N N . PRO B 1 352 ? 0.342 -25.125 -5.656 1 95.69 352 PRO B N 1
ATOM 7906 C CA . PRO B 1 352 ? 0.312 -24.094 -4.617 1 95.69 352 PRO B CA 1
ATOM 7907 C C . PRO B 1 352 ? -1.099 -23.828 -4.098 1 95.69 352 PRO B C 1
ATOM 7909 O O . PRO B 1 352 ? -2.066 -23.906 -4.859 1 95.69 352 PRO B O 1
ATOM 7912 N N . GLU B 1 353 ? -1.155 -23.406 -2.842 1 93.88 353 GLU B N 1
ATOM 7913 C CA . GLU B 1 353 ? -2.447 -23.109 -2.227 1 93.88 353 GLU B CA 1
ATOM 7914 C C . GLU B 1 353 ? -3.131 -21.938 -2.91 1 93.88 353 GLU B C 1
ATOM 7916 O O . GLU B 1 353 ? -4.359 -21.828 -2.891 1 93.88 353 GLU B O 1
ATOM 7921 N N . THR B 1 354 ? -2.375 -21.125 -3.572 1 94.12 354 THR B N 1
ATOM 7922 C CA . THR B 1 354 ? -2.895 -19.922 -4.199 1 94.12 354 THR B CA 1
ATOM 7923 C C . THR B 1 354 ? -3.752 -20.266 -5.414 1 94.12 354 THR B C 1
ATOM 7925 O O . THR B 1 354 ? -4.508 -19.422 -5.906 1 94.12 354 THR B O 1
ATOM 7928 N N . LEU B 1 355 ? -3.678 -21.453 -5.938 1 96.19 355 LEU B N 1
ATOM 7929 C CA . LEU B 1 355 ? -4.535 -21.891 -7.031 1 96.19 355 LEU B CA 1
ATOM 7930 C C . LEU B 1 355 ? -5.961 -22.125 -6.547 1 96.19 355 LEU B C 1
ATOM 7932 O O . LEU B 1 355 ? -6.902 -22.109 -7.344 1 96.19 355 LEU B O 1
ATOM 7936 N N . ARG B 1 356 ? -6.062 -22.422 -5.285 1 97 356 ARG B N 1
ATOM 7937 C CA . ARG B 1 356 ? -7.344 -22.594 -4.605 1 97 356 ARG B CA 1
ATOM 7938 C C . ARG B 1 356 ? -8.109 -23.781 -5.172 1 97 356 ARG B C 1
ATOM 7940 O O . ARG B 1 356 ? -9.336 -23.844 -5.07 1 97 356 ARG B O 1
ATOM 7947 N N . LEU B 1 357 ? -7.438 -24.656 -5.871 1 96.31 357 LEU B N 1
ATOM 7948 C CA . LEU B 1 357 ? -8.039 -25.891 -6.367 1 96.31 357 LEU B CA 1
ATOM 7949 C C . LEU B 1 357 ? -7.957 -27 -5.32 1 96.31 357 LEU B C 1
ATOM 7951 O O . LEU B 1 357 ? -6.961 -27.094 -4.598 1 96.31 357 LEU B O 1
ATOM 7955 N N . PRO B 1 358 ? -8.938 -27.797 -5.234 1 95.06 358 PRO B N 1
ATOM 7956 C CA . PRO B 1 358 ? -8.906 -28.891 -4.258 1 95.06 358 PRO B CA 1
ATOM 7957 C C . PRO B 1 358 ? -7.965 -30.031 -4.668 1 95.06 358 PRO B C 1
ATOM 7959 O O . PRO B 1 358 ? -7.695 -30.203 -5.859 1 95.06 358 PRO B O 1
ATOM 7962 N N . ASP B 1 359 ? -7.523 -30.75 -3.742 1 95.12 359 ASP B N 1
ATOM 7963 C CA . ASP B 1 359 ? -6.715 -31.938 -3.984 1 95.12 359 ASP B CA 1
ATOM 7964 C C . ASP B 1 359 ? -7.598 -33.188 -4.145 1 95.12 359 ASP B C 1
ATOM 7966 O O . ASP B 1 359 ? -8.297 -33.562 -3.209 1 95.12 359 ASP B O 1
ATOM 7970 N N . SER B 1 360 ? -7.566 -33.75 -5.309 1 94.5 360 SER B N 1
ATOM 7971 C CA . SER B 1 360 ? -8.336 -35 -5.523 1 94.5 360 SER B CA 1
ATOM 7972 C C . SER B 1 360 ? -7.559 -36.219 -5.074 1 94.5 360 SER B C 1
ATOM 7974 O O . SER B 1 360 ? -6.438 -36.438 -5.531 1 94.5 360 SER B O 1
ATOM 7976 N N . ILE B 1 361 ? -8.156 -37.031 -4.234 1 94.44 361 ILE B N 1
ATOM 7977 C CA . ILE B 1 361 ? -7.469 -38.219 -3.756 1 94.44 361 ILE B CA 1
ATOM 7978 C C . ILE B 1 361 ? -7.977 -39.438 -4.508 1 94.44 361 ILE B C 1
ATOM 7980 O O . ILE B 1 361 ? -7.414 -40.531 -4.383 1 94.44 361 ILE B O 1
ATOM 7984 N N . GLY B 1 362 ? -9.055 -39.25 -5.297 1 93.69 362 GLY B N 1
ATOM 7985 C CA . GLY B 1 362 ? -9.562 -40.375 -6.07 1 93.69 362 GLY B CA 1
ATOM 7986 C C . GLY B 1 362 ? -10.93 -40.094 -6.68 1 93.69 362 GLY B C 1
ATOM 7987 O O . GLY B 1 362 ? -11.383 -38.938 -6.727 1 93.69 362 GLY B O 1
ATOM 7988 N N . LEU B 1 363 ? -11.422 -41.188 -7.27 1 91.81 363 LEU B N 1
ATOM 7989 C CA . LEU B 1 363 ? -12.773 -41.188 -7.816 1 91.81 363 LEU B CA 1
ATOM 7990 C C . LEU B 1 363 ? -13.656 -42.188 -7.066 1 91.81 363 LEU B C 1
ATOM 7992 O O . LEU B 1 363 ? -13.148 -43.125 -6.461 1 91.81 363 LEU B O 1
ATOM 7996 N N . VAL B 1 364 ? -14.867 -41.906 -6.988 1 91.38 364 VAL B N 1
ATOM 7997 C CA . VAL B 1 364 ? -15.828 -42.875 -6.473 1 91.38 364 VAL B CA 1
ATOM 7998 C C . VAL B 1 364 ? -16.719 -43.375 -7.613 1 91.38 364 VAL B C 1
ATOM 8000 O O . VAL B 1 364 ? -17.234 -42.562 -8.406 1 91.38 364 VAL B O 1
ATOM 8003 N N . TYR B 1 365 ? -16.688 -44.625 -7.734 1 85.06 365 TYR B N 1
ATOM 8004 C CA . TYR B 1 365 ? -17.438 -45.281 -8.805 1 85.06 365 TYR B CA 1
ATOM 8005 C C . TYR B 1 365 ? -17.984 -46.625 -8.352 1 85.06 365 TYR B C 1
ATOM 8007 O O . TYR B 1 365 ? -17.297 -47.375 -7.652 1 85.06 365 TYR B O 1
ATOM 8015 N N . ASP B 1 366 ? -19.312 -46.75 -8.578 1 71.88 366 ASP B N 1
ATOM 8016 C CA . ASP B 1 366 ? -19.922 -48.031 -8.305 1 71.88 366 ASP B CA 1
ATOM 8017 C C . ASP B 1 366 ? -20.469 -48.656 -9.578 1 71.88 366 ASP B C 1
ATOM 8019 O O . ASP B 1 366 ? -21.312 -48.062 -10.258 1 71.88 366 ASP B O 1
ATOM 8023 N N . GLU B 1 367 ? -20.031 -49.844 -9.906 1 68.25 367 GLU B N 1
ATOM 8024 C CA . GLU B 1 367 ? -20.484 -50.562 -11.094 1 68.25 367 GLU B CA 1
ATOM 8025 C C . GLU B 1 367 ? -21.984 -50.781 -11.055 1 68.25 367 GLU B C 1
ATOM 8027 O O . GLU B 1 367 ? -22.641 -50.875 -12.102 1 68.25 367 GLU B O 1
ATOM 8032 N N . ALA B 1 368 ? -22.484 -51 -9.82 1 62.97 368 ALA B N 1
ATOM 8033 C CA . ALA B 1 368 ? -23.906 -51.25 -9.672 1 62.97 368 ALA B CA 1
ATOM 8034 C C . ALA B 1 368 ? -24.734 -50.031 -10 1 62.97 368 ALA B C 1
ATOM 8036 O O . ALA B 1 368 ? -25.906 -50.156 -10.375 1 62.97 368 ALA B O 1
ATOM 8037 N N . ASP B 1 369 ? -24.188 -48.875 -9.805 1 60.72 369 ASP B N 1
ATOM 8038 C CA . ASP B 1 369 ? -24.844 -47.625 -10.164 1 60.72 369 ASP B CA 1
ATOM 8039 C C . ASP B 1 369 ? -24.062 -46.875 -11.242 1 60.72 369 ASP B C 1
ATOM 8041 O O . ASP B 1 369 ? -23.344 -45.906 -10.953 1 60.72 369 ASP B O 1
ATOM 8045 N N . ALA B 1 370 ? -24.125 -47.375 -12.469 1 57.22 370 ALA B N 1
ATOM 8046 C CA . ALA B 1 370 ? -23.312 -46.969 -13.602 1 57.22 370 ALA B CA 1
ATOM 8047 C C . ALA B 1 370 ? -23.5 -45.5 -13.922 1 57.22 370 ALA B C 1
ATOM 8049 O O . ALA B 1 370 ? -22.766 -44.906 -14.719 1 57.22 370 ALA B O 1
ATOM 8050 N N . TYR B 1 371 ? -24.375 -44.875 -13.156 1 62.12 371 TYR B N 1
ATOM 8051 C CA . TYR B 1 371 ? -24.719 -43.531 -13.625 1 62.12 371 TYR B CA 1
ATOM 8052 C C . TYR B 1 371 ? -24.188 -42.469 -12.672 1 62.12 371 TYR B C 1
ATOM 8054 O O . TYR B 1 371 ? -24.391 -41.281 -12.891 1 62.12 371 TYR B O 1
ATOM 8062 N N . THR B 1 372 ? -23.422 -43.031 -11.68 1 72.06 372 THR B N 1
ATOM 8063 C CA . THR B 1 372 ? -22.969 -41.969 -10.773 1 72.06 372 THR B CA 1
ATOM 8064 C C . THR B 1 372 ? -21.469 -42.125 -10.484 1 72.06 372 THR B C 1
ATOM 8066 O O . THR B 1 372 ? -21.031 -43.188 -9.992 1 72.06 372 THR B O 1
ATOM 8069 N N . ILE B 1 373 ? -20.688 -41.312 -10.977 1 83.75 373 ILE B N 1
ATOM 8070 C CA . ILE B 1 373 ? -19.266 -41.219 -10.68 1 83.75 373 ILE B CA 1
ATOM 8071 C C . ILE B 1 373 ? -18.953 -39.844 -10.078 1 83.75 373 ILE B C 1
ATOM 8073 O O . ILE B 1 373 ? -19.656 -38.875 -10.336 1 83.75 373 ILE B O 1
ATOM 8077 N N . GLY B 1 374 ? -18.016 -39.844 -9.172 1 90.12 374 GLY B N 1
ATOM 8078 C CA . GLY B 1 374 ? -17.703 -38.562 -8.523 1 90.12 374 GLY B CA 1
ATOM 8079 C C . GLY B 1 374 ? -16.219 -38.406 -8.219 1 90.12 374 GLY B C 1
ATOM 8080 O O . GLY B 1 374 ? -15.477 -39.406 -8.188 1 90.12 374 GLY B O 1
ATOM 8081 N N . TYR B 1 375 ? -15.781 -37.156 -8.18 1 92.75 375 TYR B N 1
ATOM 8082 C CA . TYR B 1 375 ? -14.453 -36.844 -7.672 1 92.75 375 TYR B CA 1
ATOM 8083 C C . TYR B 1 375 ? -14.43 -36.875 -6.148 1 92.75 375 TYR B C 1
ATOM 8085 O O . TYR B 1 375 ? -15.391 -36.438 -5.496 1 92.75 375 TYR B O 1
ATOM 8093 N N . VAL B 1 376 ? -13.383 -37.375 -5.555 1 95.62 376 VAL B N 1
ATOM 8094 C CA . VAL B 1 376 ? -13.18 -37.344 -4.113 1 95.62 376 VAL B CA 1
ATOM 8095 C C . VAL B 1 376 ? -12.055 -36.375 -3.77 1 95.62 376 VAL B C 1
ATOM 8097 O O . VAL B 1 376 ? -10.898 -36.594 -4.141 1 95.62 376 VAL B O 1
ATOM 8100 N N . PHE B 1 377 ? -12.359 -35.312 -3.064 1 96.44 377 PHE B N 1
ATOM 8101 C CA . PHE B 1 377 ? -11.391 -34.281 -2.762 1 96.44 377 PHE B CA 1
ATOM 8102 C C . PHE B 1 377 ? -11 -34.312 -1.288 1 96.44 377 PHE B C 1
ATOM 8104 O O . PHE B 1 377 ? -11.852 -34.531 -0.422 1 96.44 377 PHE B O 1
ATOM 8111 N N . GLN B 1 378 ? -9.766 -34.094 -1.047 1 95.38 378 GLN B N 1
ATOM 8112 C CA . GLN B 1 378 ? -9.242 -33.938 0.307 1 95.38 378 GLN B CA 1
ATOM 8113 C C . GLN B 1 378 ? -9.625 -32.594 0.895 1 95.38 378 GLN B C 1
ATOM 8115 O O . GLN B 1 378 ? -9.586 -31.562 0.2 1 95.38 378 GLN B O 1
ATOM 8120 N N . LEU B 1 379 ? -10.008 -32.594 2.156 1 95.31 379 LEU B N 1
ATOM 8121 C CA . LEU B 1 379 ? -10.367 -31.375 2.846 1 95.31 379 LEU B CA 1
ATOM 8122 C C . LEU B 1 379 ? -9.172 -30.812 3.605 1 95.31 379 LEU B C 1
ATOM 8124 O O . LEU B 1 379 ? -8.156 -31.484 3.775 1 95.31 379 LEU B O 1
ATOM 8128 N N . PRO B 1 380 ? -9.266 -29.453 3.973 1 92.5 380 PRO B N 1
ATOM 8129 C CA . PRO B 1 380 ? -8.195 -28.891 4.805 1 92.5 380 PRO B CA 1
ATOM 8130 C C . PRO B 1 380 ? -7.926 -29.734 6.051 1 92.5 380 PRO B C 1
ATOM 8132 O O . PRO B 1 380 ? -8.836 -30.375 6.582 1 92.5 380 PRO B O 1
ATOM 8135 N N . ALA B 1 381 ? -6.766 -29.641 6.574 1 89.12 381 ALA B N 1
ATOM 8136 C CA . ALA B 1 381 ? -6.289 -30.516 7.645 1 89.12 381 ALA B CA 1
ATOM 8137 C C . ALA B 1 381 ? -7.152 -30.375 8.891 1 89.12 381 ALA B C 1
ATOM 8139 O O . ALA B 1 381 ? -7.484 -31.359 9.547 1 89.12 381 ALA B O 1
ATOM 8140 N N . HIS B 1 382 ? -7.527 -29.172 9.227 1 88.75 382 HIS B N 1
ATOM 8141 C CA . HIS B 1 382 ? -8.273 -28.953 10.461 1 88.75 382 HIS B CA 1
ATOM 8142 C C . HIS B 1 382 ? -9.719 -29.422 10.32 1 88.75 382 HIS B C 1
ATOM 8144 O O . HIS B 1 382 ? -10.43 -29.547 11.32 1 88.75 382 HIS B O 1
ATOM 8150 N N . ILE B 1 383 ? -10.109 -29.734 9.086 1 92.44 383 ILE B N 1
ATOM 8151 C CA . ILE B 1 383 ? -11.469 -30.172 8.828 1 92.44 383 ILE B CA 1
ATOM 8152 C C . ILE B 1 383 ? -11.516 -31.703 8.773 1 92.44 383 ILE B C 1
ATOM 8154 O O . ILE B 1 383 ? -12.422 -32.312 9.336 1 92.44 383 ILE B O 1
ATOM 8158 N N . ARG B 1 384 ? -10.508 -32.344 8.164 1 87.56 384 ARG B N 1
ATOM 8159 C CA . ARG B 1 384 ? -10.555 -33.781 7.867 1 87.56 384 ARG B CA 1
ATOM 8160 C C . ARG B 1 384 ? -10.125 -34.594 9.07 1 87.56 384 ARG B C 1
ATOM 8162 O O . ARG B 1 384 ? -10.477 -35.781 9.18 1 87.56 384 ARG B O 1
ATOM 8169 N N . SER B 1 385 ? -9.352 -34.031 9.992 1 72.12 385 SER B N 1
ATOM 8170 C CA . SER B 1 385 ? -8.68 -34.844 11.016 1 72.12 385 SER B CA 1
ATOM 8171 C C . SER B 1 385 ? -9.602 -35.094 12.203 1 72.12 385 SER B C 1
ATOM 8173 O O . SER B 1 385 ? -10.625 -34.406 12.359 1 72.12 385 SER B O 1
ATOM 8175 N N . ASN B 1 386 ? -9.234 -36.094 13 1 64.25 386 ASN B N 1
ATOM 8176 C CA . ASN B 1 386 ? -9.648 -36.375 14.367 1 64.25 386 ASN B CA 1
ATOM 8177 C C . ASN B 1 386 ? -11.117 -36.812 14.422 1 64.25 386 ASN B C 1
ATOM 8179 O O . ASN B 1 386 ? -11.875 -36.312 15.25 1 64.25 386 ASN B O 1
ATOM 8183 N N . LEU B 1 387 ? -11.625 -37.562 13.328 1 65.56 387 LEU B N 1
ATOM 8184 C CA . LEU B 1 387 ? -12.969 -38.094 13.523 1 65.56 387 LEU B CA 1
ATOM 8185 C C . LEU B 1 387 ? -12.922 -39.406 14.32 1 65.56 387 LEU B C 1
ATOM 8187 O O . LEU B 1 387 ? -12.414 -40.406 13.836 1 65.56 387 LEU B O 1
ATOM 8191 N N . PRO B 1 388 ? -12.867 -39.312 15.617 1 54.69 388 PRO B N 1
ATOM 8192 C CA . PRO B 1 388 ? -12.742 -40.531 16.422 1 54.69 388 PRO B CA 1
ATOM 8193 C C . PRO B 1 388 ? -13.656 -41.656 15.945 1 54.69 388 PRO B C 1
ATOM 8195 O O . PRO B 1 388 ? -14.828 -41.406 15.656 1 54.69 388 PRO B O 1
ATOM 8198 N N . THR B 1 389 ? -13.188 -42.594 15.109 1 51.03 389 THR B N 1
ATOM 8199 C CA . THR B 1 389 ? -14 -43.75 14.797 1 51.03 389 THR B CA 1
ATOM 8200 C C . THR B 1 389 ? -14.07 -44.688 16 1 51.03 389 THR B C 1
ATOM 8202 O O . THR B 1 389 ? -13.156 -44.719 16.828 1 51.03 389 THR B O 1
ATOM 8205 N N . LYS B 1 390 ? -15.281 -45.25 16.344 1 45.97 390 LYS B N 1
ATOM 8206 C CA . LYS B 1 390 ? -15.469 -46.281 17.359 1 45.97 390 LYS B CA 1
ATOM 8207 C C . LYS B 1 390 ? -14.492 -47.438 17.156 1 45.97 390 LYS B C 1
ATOM 8209 O O . LYS B 1 390 ? -14.414 -48 16.062 1 45.97 390 LYS B O 1
ATOM 8214 N N . PRO B 1 391 ? -13.523 -47.531 17.906 1 43.81 391 PRO B N 1
ATOM 8215 C CA . PRO B 1 391 ? -13.008 -48.906 17.75 1 43.81 391 PRO B CA 1
ATOM 8216 C C . PRO B 1 391 ? -14.086 -49.969 17.891 1 43.81 391 PRO B C 1
ATOM 8218 O O . PRO B 1 391 ? -15.062 -49.75 18.625 1 43.81 391 PRO B O 1
ATOM 8221 N N . ALA B 1 392 ? -14.289 -50.844 17 1 40.41 392 ALA B N 1
ATOM 8222 C CA . ALA B 1 392 ? -15.242 -51.938 17.078 1 40.41 392 ALA B CA 1
ATOM 8223 C C . ALA B 1 392 ? -15.453 -52.406 18.516 1 40.41 392 ALA B C 1
ATOM 8225 O O . ALA B 1 392 ? -16.562 -52.75 18.906 1 40.41 392 ALA B O 1
ATOM 8226 N N . GLY B 1 393 ? -14.359 -52.781 19.297 1 43.09 393 GLY B N 1
ATOM 8227 C CA . GLY B 1 393 ? -14.391 -53.438 20.609 1 43.09 393 GLY B CA 1
ATOM 8228 C C . GLY B 1 393 ? -14.609 -52.469 21.75 1 43.09 393 GLY B C 1
ATOM 8229 O O . GLY B 1 393 ? -14.383 -52.812 22.906 1 43.09 393 GLY B O 1
ATOM 8230 N N . ALA B 1 394 ? -14.656 -51.219 21.516 1 43.28 394 ALA B N 1
ATOM 8231 C CA . ALA B 1 394 ? -14.82 -50.312 22.672 1 43.28 394 ALA B CA 1
ATOM 8232 C C . ALA B 1 394 ? -16.219 -50.438 23.266 1 43.28 394 ALA B C 1
ATOM 8234 O O . ALA B 1 394 ? -17.219 -50.438 22.547 1 43.28 394 ALA B O 1
ATOM 8235 N N . ARG B 1 395 ? -16.266 -51.281 24.375 1 44.12 395 ARG B N 1
ATOM 8236 C CA . ARG B 1 395 ? -17.469 -51.469 25.188 1 44.12 395 ARG B CA 1
ATOM 8237 C C . ARG B 1 395 ? -18.094 -50.125 25.547 1 44.12 395 ARG B C 1
ATOM 8239 O O . ARG B 1 395 ? -17.406 -49.094 25.547 1 44.12 395 ARG B O 1
ATOM 8246 N N . ALA B 1 396 ? -19.391 -49.938 25.734 1 44.59 396 ALA B N 1
ATOM 8247 C CA . ALA B 1 396 ? -20.219 -48.781 26.047 1 44.59 396 ALA B CA 1
ATOM 8248 C C . ALA B 1 396 ? -19.484 -47.812 27 1 44.59 396 ALA B C 1
ATOM 8250 O O . ALA B 1 396 ? -19.609 -46.594 26.891 1 44.59 396 ALA B O 1
ATOM 8251 N N . GLY B 1 397 ? -18.875 -48.219 28.125 1 40.88 397 GLY B N 1
ATOM 8252 C CA . GLY B 1 397 ? -18.344 -47.562 29.297 1 40.88 397 GLY B CA 1
ATOM 8253 C C . GLY B 1 397 ? -16.984 -46.938 29.062 1 40.88 397 GLY B C 1
ATOM 8254 O O . GLY B 1 397 ? -16.391 -46.375 29.984 1 40.88 397 GLY B O 1
ATOM 8255 N N . ASP B 1 398 ? -16.172 -47.5 28.25 1 42.16 398 ASP B N 1
ATOM 8256 C CA . ASP B 1 398 ? -14.828 -46.938 28.219 1 42.16 398 ASP B CA 1
ATOM 8257 C C . ASP B 1 398 ? -14.844 -45.469 27.828 1 42.16 398 ASP B C 1
ATOM 8259 O O . ASP B 1 398 ? -15.375 -45.094 26.781 1 42.16 398 ASP B O 1
ATOM 8263 N N . LEU B 1 399 ? -14.859 -44.625 28.844 1 39.91 399 LEU B N 1
ATOM 8264 C CA . LEU B 1 399 ? -14.938 -43.188 28.891 1 39.91 399 LEU B CA 1
ATOM 8265 C C . LEU B 1 399 ? -14.141 -42.562 27.75 1 39.91 399 LEU B C 1
ATOM 8267 O O . LEU B 1 399 ? -14.383 -41.406 27.375 1 39.91 399 LEU B O 1
ATOM 8271 N N . GLY B 1 400 ? -12.859 -43.031 27.641 1 39.34 400 GLY B N 1
ATOM 8272 C CA . GLY B 1 400 ? -11.914 -42.188 26.922 1 39.34 400 GLY B CA 1
ATOM 8273 C C . GLY B 1 400 ? -12.219 -42.094 25.438 1 39.34 400 GLY B C 1
ATOM 8274 O O . GLY B 1 400 ? -11.43 -41.531 24.672 1 39.34 400 GLY B O 1
ATOM 8275 N N . TYR B 1 401 ? -12.695 -43.156 24.891 1 41.91 401 TYR B N 1
ATOM 8276 C CA . TYR B 1 401 ? -12.852 -43.156 23.438 1 41.91 401 TYR B CA 1
ATOM 8277 C C . TYR B 1 401 ? -13.844 -42.094 23.016 1 41.91 401 TYR B C 1
ATOM 8279 O O . TYR B 1 401 ? -14.914 -41.938 23.609 1 41.91 401 TYR B O 1
ATOM 8287 N N . ARG B 1 402 ? -13.375 -41.062 22.531 1 43.25 402 ARG B N 1
ATOM 8288 C CA . ARG B 1 402 ? -14.078 -39.906 22 1 43.25 402 ARG B CA 1
ATOM 8289 C C . ARG B 1 402 ? -15.289 -40.312 21.172 1 43.25 402 ARG B C 1
ATOM 8291 O O . ARG B 1 402 ? -15.219 -41.281 20.422 1 43.25 402 ARG B O 1
ATOM 8298 N N . VAL B 1 403 ? -16.516 -40.25 21.609 1 46.72 403 VAL B N 1
ATOM 8299 C CA . VAL B 1 403 ? -17.875 -40.281 21.078 1 46.72 403 VAL B CA 1
ATOM 8300 C C . VAL B 1 403 ? -17.859 -39.969 19.578 1 46.72 403 VAL B C 1
ATOM 8302 O O . VAL B 1 403 ? -17.281 -38.969 19.156 1 46.72 403 VAL B O 1
ATOM 8305 N N . VAL B 1 404 ? -18 -41.094 18.812 1 53.75 404 VAL B N 1
ATOM 8306 C CA . VAL B 1 404 ? -18.297 -40.875 17.406 1 53.75 404 VAL B CA 1
ATOM 8307 C C . VAL B 1 404 ? -19.312 -39.75 17.266 1 53.75 404 VAL B C 1
ATOM 8309 O O . VAL B 1 404 ? -20.422 -39.844 17.781 1 53.75 404 VAL B O 1
ATOM 8312 N N . ARG B 1 405 ? -18.938 -38.688 16.953 1 71.06 405 ARG B N 1
ATOM 8313 C CA . ARG B 1 405 ? -19.828 -37.562 16.734 1 71.06 405 ARG B CA 1
ATOM 8314 C C . ARG B 1 405 ? -20.844 -37.875 15.641 1 71.06 405 ARG B C 1
ATOM 8316 O O . ARG B 1 405 ? -20.531 -38.594 14.68 1 71.06 405 ARG B O 1
ATOM 8323 N N . SER B 1 406 ? -22.156 -37.844 15.93 1 81.94 406 SER B N 1
ATOM 8324 C CA . SER B 1 406 ? -23.203 -38 14.93 1 81.94 406 SER B CA 1
ATOM 8325 C C . SER B 1 406 ? -22.906 -37.188 13.664 1 81.94 406 SER B C 1
ATOM 8327 O O . SER B 1 406 ? -22.203 -36.188 13.719 1 81.94 406 SER B O 1
ATOM 8329 N N . PRO B 1 407 ? -23.281 -37.812 12.555 1 85.94 407 PRO B N 1
ATOM 8330 C CA . PRO B 1 407 ? -23.125 -37.031 11.312 1 85.94 407 PRO B CA 1
ATOM 8331 C C . PRO B 1 407 ? -23.641 -35.625 11.414 1 85.94 407 PRO B C 1
ATOM 8333 O O . PRO B 1 407 ? -23.047 -34.688 10.852 1 85.94 407 PRO B O 1
ATOM 8336 N N . SER B 1 408 ? -24.672 -35.5 12.195 1 88.94 408 SER B N 1
ATOM 8337 C CA . SER B 1 408 ? -25.25 -34.156 12.367 1 88.94 408 SER B CA 1
ATOM 8338 C C . SER B 1 408 ? -24.281 -33.219 13.094 1 88.94 408 SER B C 1
ATOM 8340 O O . SER B 1 408 ? -24.156 -32.062 12.742 1 88.94 408 SER B O 1
ATOM 8342 N N . THR B 1 409 ? -23.688 -33.719 14.031 1 86.44 409 THR B N 1
ATOM 8343 C CA . THR B 1 409 ? -22.734 -32.938 14.797 1 86.44 409 THR B CA 1
ATOM 8344 C C . THR B 1 409 ? -21.5 -32.594 13.953 1 86.44 409 THR B C 1
ATOM 8346 O O . THR B 1 409 ? -21 -31.484 14 1 86.44 409 THR B O 1
ATOM 8349 N N . ILE B 1 410 ? -21.047 -33.562 13.195 1 88.31 410 ILE B N 1
ATOM 8350 C CA . ILE B 1 410 ? -19.906 -33.344 12.32 1 88.31 410 ILE B CA 1
ATOM 8351 C C . ILE B 1 410 ? -20.219 -32.281 11.281 1 88.31 410 ILE B C 1
ATOM 8353 O O . ILE B 1 410 ? -19.422 -31.375 11.047 1 88.31 410 ILE B O 1
ATOM 8357 N N . ALA B 1 411 ? -21.344 -32.438 10.742 1 90.06 411 ALA B N 1
ATOM 8358 C CA . ALA B 1 411 ? -21.766 -31.484 9.719 1 90.06 411 ALA B CA 1
ATOM 8359 C C . ALA B 1 411 ? -21.875 -30.078 10.281 1 90.06 411 ALA B C 1
ATOM 8361 O O . ALA B 1 411 ? -21.453 -29.109 9.641 1 90.06 411 ALA B O 1
ATOM 8362 N N . ALA B 1 412 ? -22.406 -29.969 11.461 1 88 412 ALA B N 1
ATOM 8363 C CA . ALA B 1 412 ? -22.594 -28.672 12.094 1 88 412 ALA B CA 1
ATOM 8364 C C . ALA B 1 412 ? -21.25 -27.984 12.344 1 88 412 ALA B C 1
ATOM 8366 O O . ALA B 1 412 ? -21.156 -26.75 12.289 1 88 412 ALA B O 1
ATOM 8367 N N . GLN B 1 413 ? -20.297 -28.75 12.484 1 88.88 413 GLN B N 1
ATOM 8368 C CA . GLN B 1 413 ? -19 -28.203 12.883 1 88.88 413 GLN B CA 1
ATOM 8369 C C . GLN B 1 413 ? -18.078 -28.031 11.688 1 88.88 413 GLN B C 1
ATOM 8371 O O . GLN B 1 413 ? -17.156 -27.219 11.719 1 88.88 413 GLN B O 1
ATOM 8376 N N . ARG B 1 414 ? -18.312 -28.766 10.641 1 93 414 ARG B N 1
ATOM 8377 C CA . ARG B 1 414 ? -17.234 -28.891 9.664 1 93 414 ARG B CA 1
ATOM 8378 C C . ARG B 1 414 ? -17.734 -28.594 8.25 1 93 414 ARG B C 1
ATOM 8380 O O . ARG B 1 414 ? -16.938 -28.391 7.332 1 93 414 ARG B O 1
ATOM 8387 N N . LYS B 1 415 ? -19.016 -28.531 8.078 1 93.31 415 LYS B N 1
ATOM 8388 C CA . LYS B 1 415 ? -19.594 -28.312 6.754 1 93.31 415 LYS B CA 1
ATOM 8389 C C . LYS B 1 415 ? -19.203 -26.938 6.211 1 93.31 415 LYS B C 1
ATOM 8391 O O . LYS B 1 415 ? -19.234 -25.938 6.938 1 93.31 415 LYS B O 1
ATOM 8396 N N . PRO B 1 416 ? -18.781 -26.875 4.914 1 96.12 416 PRO B N 1
ATOM 8397 C CA . PRO B 1 416 ? -18.438 -25.578 4.32 1 96.12 416 PRO B CA 1
ATOM 8398 C C . PRO B 1 416 ? -19.672 -24.75 3.949 1 96.12 416 PRO B C 1
ATOM 8400 O O . PRO B 1 416 ? -20.781 -25.281 3.9 1 96.12 416 PRO B O 1
ATOM 8403 N N . THR B 1 417 ? -19.484 -23.484 3.775 1 94.88 417 THR B N 1
ATOM 8404 C CA . THR B 1 417 ? -20.469 -22.547 3.268 1 94.88 417 THR B CA 1
ATOM 8405 C C . THR B 1 417 ? -20.031 -21.969 1.927 1 94.88 417 THR B C 1
ATOM 8407 O O . THR B 1 417 ? -18.891 -21.516 1.788 1 94.88 417 THR B O 1
ATOM 8410 N N . SER B 1 418 ? -20.891 -22.094 0.923 1 94.12 418 SER B N 1
ATOM 8411 C CA . SER B 1 418 ? -20.547 -21.5 -0.368 1 94.12 418 SER B CA 1
ATOM 8412 C C . SER B 1 418 ? -20.688 -19.984 -0.334 1 94.12 418 SER B C 1
ATOM 8414 O O . SER B 1 418 ? -21.344 -19.438 0.546 1 94.12 418 SER B O 1
ATOM 8416 N N . LEU B 1 419 ? -20.031 -19.312 -1.263 1 96.19 419 LEU B N 1
ATOM 8417 C CA . LEU B 1 419 ? -20.156 -17.859 -1.352 1 96.19 419 LEU B CA 1
ATOM 8418 C C . LEU B 1 419 ? -21.609 -17.438 -1.549 1 96.19 419 LEU B C 1
ATOM 8420 O O . LEU B 1 419 ? -22.062 -16.453 -0.958 1 96.19 419 LEU B O 1
ATOM 8424 N N . ARG B 1 420 ? -22.344 -18.172 -2.379 1 93 420 ARG B N 1
ATOM 8425 C CA . ARG B 1 420 ? -23.75 -17.859 -2.582 1 93 420 ARG B CA 1
ATOM 8426 C C . ARG B 1 420 ? -24.531 -17.922 -1.267 1 93 420 ARG B C 1
ATOM 8428 O O . ARG B 1 420 ? -25.281 -17.016 -0.938 1 93 420 ARG B O 1
ATOM 8435 N N . GLN B 1 421 ? -24.344 -19 -0.528 1 92.56 421 GLN B N 1
ATOM 8436 C CA . GLN B 1 421 ? -25.016 -19.156 0.762 1 92.56 421 GLN B CA 1
ATOM 8437 C C . GLN B 1 421 ? -24.609 -18.031 1.725 1 92.56 421 GLN B C 1
ATOM 8439 O O . GLN B 1 421 ? -25.438 -17.531 2.48 1 92.56 421 GLN B O 1
ATOM 8444 N N . LEU B 1 422 ? -23.375 -17.734 1.688 1 95.94 422 LEU B N 1
ATOM 8445 C CA . LEU B 1 422 ? -22.844 -16.688 2.564 1 95.94 422 LEU B CA 1
ATOM 8446 C C . LEU B 1 422 ? -23.531 -15.352 2.289 1 95.94 422 LEU B C 1
ATOM 8448 O O . LEU B 1 422 ? -23.953 -14.664 3.221 1 95.94 422 LEU B O 1
ATOM 8452 N N . ILE B 1 423 ? -23.641 -14.938 1.041 1 95 423 ILE B N 1
ATOM 8453 C CA . ILE B 1 423 ? -24.266 -13.68 0.645 1 95 423 ILE B CA 1
ATOM 8454 C C . ILE B 1 423 ? -25.734 -13.664 1.08 1 95 423 ILE B C 1
ATOM 8456 O O . ILE B 1 423 ? -26.219 -12.656 1.587 1 95 423 ILE B O 1
ATOM 8460 N N . LYS B 1 424 ? -26.359 -14.781 0.957 1 90.75 424 LYS B N 1
ATOM 8461 C CA . LYS B 1 424 ? -27.781 -14.867 1.299 1 90.75 424 LYS B CA 1
ATOM 8462 C C . LYS B 1 424 ? -27.984 -14.867 2.812 1 90.75 424 LYS B C 1
ATOM 8464 O O . LYS B 1 424 ? -28.938 -14.266 3.316 1 90.75 424 LYS B O 1
ATOM 8469 N N . LYS B 1 425 ? -27.094 -15.523 3.508 1 91.62 425 LYS B N 1
ATOM 8470 C CA . LYS B 1 425 ? -27.203 -15.648 4.957 1 91.62 425 LYS B CA 1
ATOM 8471 C C . LYS B 1 425 ? -26.828 -14.336 5.652 1 91.62 425 LYS B C 1
ATOM 8473 O O . LYS B 1 425 ? -27.5 -13.93 6.609 1 91.62 425 LYS B O 1
ATOM 8478 N N . GLU B 1 426 ? -25.766 -13.766 5.191 1 91.94 426 GLU B N 1
ATOM 8479 C CA . GLU B 1 426 ? -25.297 -12.508 5.77 1 91.94 426 GLU B CA 1
ATOM 8480 C C . GLU B 1 426 ? -25.859 -11.305 5.008 1 91.94 426 GLU B C 1
ATOM 8482 O O . GLU B 1 426 ? -25.109 -10.547 4.402 1 91.94 426 GLU B O 1
ATOM 8487 N N . SER B 1 427 ? -27.062 -10.977 5.262 1 86 427 SER B N 1
ATOM 8488 C CA . SER B 1 427 ? -27.766 -9.992 4.449 1 86 427 SER B CA 1
ATOM 8489 C C . SER B 1 427 ? -27.25 -8.578 4.723 1 86 427 SER B C 1
ATOM 8491 O O . SER B 1 427 ? -27.328 -7.703 3.859 1 86 427 SER B O 1
ATOM 8493 N N . ARG B 1 428 ? -26.688 -8.344 5.898 1 86.81 428 ARG B N 1
ATOM 8494 C CA . ARG B 1 428 ? -26.188 -7.016 6.219 1 86.81 428 ARG B CA 1
ATOM 8495 C C . ARG B 1 428 ? -24.828 -6.77 5.562 1 86.81 428 ARG B C 1
ATOM 8497 O O . ARG B 1 428 ? -24.375 -5.625 5.465 1 86.81 428 ARG B O 1
ATOM 8504 N N . GLY B 1 429 ? -24.219 -7.812 5.164 1 90.94 429 GLY B N 1
ATOM 8505 C CA . GLY B 1 429 ? -22.922 -7.688 4.492 1 90.94 429 GLY B CA 1
ATOM 8506 C C . GLY B 1 429 ? -21.766 -8.219 5.316 1 90.94 429 GLY B C 1
ATOM 8507 O O . GLY B 1 429 ? -21.922 -8.492 6.508 1 90.94 429 GLY B O 1
ATOM 8508 N N . LEU B 1 430 ? -20.641 -8.414 4.68 1 95.06 430 LEU B N 1
ATOM 8509 C CA . LEU B 1 430 ? -19.375 -8.781 5.289 1 95.06 430 LEU B CA 1
ATOM 8510 C C . LEU B 1 430 ? -18.422 -7.594 5.309 1 95.06 430 LEU B C 1
ATOM 8512 O O . LEU B 1 430 ? -18.578 -6.652 4.523 1 95.06 430 LEU B O 1
ATOM 8516 N N . ASP B 1 431 ? -17.5 -7.621 6.219 1 96.94 431 ASP B N 1
ATOM 8517 C CA . ASP B 1 431 ? -16.453 -6.602 6.258 1 96.94 431 ASP B CA 1
ATOM 8518 C C . ASP B 1 431 ? -15.852 -6.375 4.875 1 96.94 431 ASP B C 1
ATOM 8520 O O . ASP B 1 431 ? -15.492 -7.332 4.184 1 96.94 431 ASP B O 1
ATOM 8524 N N . LEU B 1 432 ? -15.734 -5.105 4.469 1 98.12 432 LEU B N 1
ATOM 8525 C CA . LEU B 1 432 ? -15.266 -4.789 3.125 1 98.12 432 LEU B CA 1
ATOM 8526 C C . LEU B 1 432 ? -13.852 -5.309 2.906 1 98.12 432 LEU B C 1
ATOM 8528 O O . LEU B 1 432 ? -13.508 -5.742 1.806 1 98.12 432 LEU B O 1
ATOM 8532 N N . GLY B 1 433 ? -12.992 -5.148 3.893 1 98.12 433 GLY B N 1
ATOM 8533 C CA . GLY B 1 433 ? -11.648 -5.695 3.775 1 98.12 433 GLY B CA 1
ATOM 8534 C C . GLY B 1 433 ? -11.633 -7.18 3.475 1 98.12 433 GLY B C 1
ATOM 8535 O O . GLY B 1 433 ? -10.805 -7.648 2.684 1 98.12 433 GLY B O 1
ATOM 8536 N N . ILE B 1 434 ? -12.516 -7.922 4.09 1 97.88 434 ILE B N 1
ATOM 8537 C CA . ILE B 1 434 ? -12.641 -9.352 3.846 1 97.88 434 ILE B CA 1
ATOM 8538 C C . ILE B 1 434 ? -13.125 -9.594 2.416 1 97.88 434 ILE B C 1
ATOM 8540 O O . ILE B 1 434 ? -12.609 -10.469 1.718 1 97.88 434 ILE B O 1
ATOM 8544 N N . ARG B 1 435 ? -14.094 -8.828 1.986 1 98.19 435 ARG B N 1
ATOM 8545 C CA . ARG B 1 435 ? -14.602 -8.953 0.624 1 98.19 435 ARG B CA 1
ATOM 8546 C C . ARG B 1 435 ? -13.5 -8.703 -0.399 1 98.19 435 ARG B C 1
ATOM 8548 O O . ARG B 1 435 ? -13.367 -9.453 -1.371 1 98.19 435 ARG B O 1
ATOM 8555 N N . PHE B 1 436 ? -12.656 -7.617 -0.151 1 98.5 436 PHE B N 1
ATOM 8556 C CA . PHE B 1 436 ? -11.516 -7.355 -1.014 1 98.5 436 PHE B CA 1
ATOM 8557 C C . PHE B 1 436 ? -10.57 -8.555 -1.045 1 98.5 436 PHE B C 1
ATOM 8559 O O . PHE B 1 436 ? -10.078 -8.93 -2.107 1 98.5 436 PHE B O 1
ATOM 8566 N N . SER B 1 437 ? -10.391 -9.156 0.067 1 98.12 437 SER B N 1
ATOM 8567 C CA . SER B 1 437 ? -9.469 -10.289 0.167 1 98.12 437 SER B CA 1
ATOM 8568 C C . SER B 1 437 ? -9.969 -11.477 -0.638 1 98.12 437 SER B C 1
ATOM 8570 O O . SER B 1 437 ? -9.195 -12.125 -1.35 1 98.12 437 SER B O 1
ATOM 8572 N N . ILE B 1 438 ? -11.227 -11.773 -0.511 1 98.38 438 ILE B N 1
ATOM 8573 C CA . ILE B 1 438 ? -11.82 -12.875 -1.259 1 98.38 438 ILE B CA 1
ATOM 8574 C C . ILE B 1 438 ? -11.688 -12.617 -2.758 1 98.38 438 ILE B C 1
ATOM 8576 O O . ILE B 1 438 ? -11.266 -13.492 -3.514 1 98.38 438 ILE B O 1
ATOM 8580 N N . ALA B 1 439 ? -12 -11.43 -3.164 1 98.62 439 ALA B N 1
ATOM 8581 C CA . ALA B 1 439 ? -11.922 -11.055 -4.574 1 98.62 439 ALA B CA 1
ATOM 8582 C C . ALA B 1 439 ? -10.508 -11.242 -5.113 1 98.62 439 ALA B C 1
ATOM 8584 O O . ALA B 1 439 ? -10.32 -11.789 -6.203 1 98.62 439 ALA B O 1
ATOM 8585 N N . LYS B 1 440 ? -9.539 -10.797 -4.348 1 97.81 440 LYS B N 1
ATOM 8586 C CA . LYS B 1 440 ? -8.133 -10.922 -4.738 1 97.81 440 LYS B CA 1
ATOM 8587 C C . LYS B 1 440 ? -7.746 -12.383 -4.938 1 97.81 440 LYS B C 1
ATOM 8589 O O . LYS B 1 440 ? -7.09 -12.727 -5.922 1 97.81 440 LYS B O 1
ATOM 8594 N N . GLN B 1 441 ? -8.195 -13.172 -4.027 1 97.81 441 GLN B N 1
ATOM 8595 C CA . GLN B 1 441 ? -7.836 -14.586 -4.062 1 97.81 441 GLN B CA 1
ATOM 8596 C C . GLN B 1 441 ? -8.445 -15.273 -5.273 1 97.81 441 GLN B C 1
ATOM 8598 O O . GLN B 1 441 ? -7.785 -16.078 -5.938 1 97.81 441 GLN B O 1
ATOM 8603 N N . VAL B 1 442 ? -9.633 -14.945 -5.598 1 98.5 442 VAL B N 1
ATOM 8604 C CA . VAL B 1 442 ? -10.32 -15.578 -6.715 1 98.5 442 VAL B CA 1
ATOM 8605 C C . VAL B 1 442 ? -9.656 -15.172 -8.031 1 98.5 442 VAL B C 1
ATOM 8607 O O . VAL B 1 442 ? -9.383 -16.016 -8.883 1 98.5 442 VAL B O 1
ATOM 8610 N N . LEU B 1 443 ? -9.391 -13.914 -8.172 1 98.31 443 LEU B N 1
ATOM 8611 C CA . LEU B 1 443 ? -8.789 -13.438 -9.414 1 98.31 443 LEU B CA 1
ATOM 8612 C C . LEU B 1 443 ? -7.359 -13.938 -9.555 1 98.31 443 LEU B C 1
ATOM 8614 O O . LEU B 1 443 ? -6.93 -14.297 -10.656 1 98.31 443 LEU B O 1
ATOM 8618 N N . ASP B 1 444 ? -6.602 -13.992 -8.461 1 97 444 ASP B N 1
ATOM 8619 C CA . ASP B 1 444 ? -5.25 -14.539 -8.492 1 97 444 ASP B CA 1
ATOM 8620 C C . ASP B 1 444 ? -5.266 -16.016 -8.883 1 97 444 ASP B C 1
ATOM 8622 O O . ASP B 1 444 ? -4.406 -16.469 -9.641 1 97 444 ASP B O 1
ATOM 8626 N N . ALA B 1 445 ? -6.227 -16.734 -8.344 1 98 445 ALA B N 1
ATOM 8627 C CA . ALA B 1 445 ? -6.359 -18.141 -8.695 1 98 445 ALA B CA 1
ATOM 8628 C C . ALA B 1 445 ? -6.617 -18.312 -10.188 1 98 445 ALA B C 1
ATOM 8630 O O . ALA B 1 445 ? -6.016 -19.188 -10.828 1 98 445 ALA B O 1
ATOM 8631 N N . LEU B 1 446 ? -7.492 -17.5 -10.727 1 98.25 446 LEU B N 1
ATOM 8632 C CA . LEU B 1 446 ? -7.789 -17.578 -12.148 1 98.25 446 LEU B CA 1
ATOM 8633 C C . LEU B 1 446 ? -6.539 -17.312 -12.984 1 98.25 446 LEU B C 1
ATOM 8635 O O . LEU B 1 446 ? -6.258 -18.031 -13.938 1 98.25 446 LEU B O 1
ATOM 8639 N N . HIS B 1 447 ? -5.82 -16.281 -12.609 1 97.44 447 HIS B N 1
ATOM 8640 C CA . HIS B 1 447 ? -4.586 -15.945 -13.305 1 97.44 447 HIS B CA 1
ATOM 8641 C C . HIS B 1 447 ? -3.627 -17.125 -13.344 1 97.44 447 HIS B C 1
ATOM 8643 O O . HIS B 1 447 ? -3.082 -17.453 -14.398 1 97.44 447 HIS B O 1
ATOM 8649 N N . LEU B 1 448 ? -3.453 -17.766 -12.234 1 97.12 448 LEU B N 1
ATOM 8650 C CA . LEU B 1 448 ? -2.531 -18.891 -12.148 1 97.12 448 LEU B CA 1
ATOM 8651 C C . LEU B 1 448 ? -3.033 -20.062 -12.984 1 97.12 448 LEU B C 1
ATOM 8653 O O . LEU B 1 448 ? -2.25 -20.719 -13.672 1 97.12 448 LEU B O 1
ATOM 8657 N N . MET B 1 449 ? -4.34 -20.344 -12.945 1 96.88 449 MET B N 1
ATOM 8658 C CA . MET B 1 449 ? -4.91 -21.422 -13.742 1 96.88 449 MET B CA 1
ATOM 8659 C C . MET B 1 449 ? -4.66 -21.203 -15.234 1 96.88 449 MET B C 1
ATOM 8661 O O . MET B 1 449 ? -4.176 -22.094 -15.93 1 96.88 449 MET B O 1
ATOM 8665 N N . HIS B 1 450 ? -4.945 -20.016 -15.602 1 96.5 450 HIS B N 1
ATOM 8666 C CA . HIS B 1 450 ? -4.805 -19.703 -17.016 1 96.5 450 HIS B CA 1
ATOM 8667 C C . HIS B 1 450 ? -3.34 -19.672 -17.438 1 96.5 450 HIS B C 1
ATOM 8669 O O . HIS B 1 450 ? -2.996 -20.031 -18.562 1 96.5 450 HIS B O 1
ATOM 8675 N N . ALA B 1 451 ? -2.471 -19.188 -16.516 1 96.12 451 ALA B N 1
ATOM 8676 C CA . ALA B 1 451 ? -1.037 -19.219 -16.781 1 96.12 451 ALA B CA 1
ATOM 8677 C C . ALA B 1 451 ? -0.557 -20.656 -17.016 1 96.12 451 ALA B C 1
ATOM 8679 O O . ALA B 1 451 ? 0.323 -20.891 -17.844 1 96.12 451 ALA B O 1
ATOM 8680 N N . ALA B 1 452 ? -1.135 -21.578 -16.328 1 94.94 452 ALA B N 1
ATOM 8681 C CA . ALA B 1 452 ? -0.803 -23 -16.469 1 94.94 452 ALA B CA 1
ATOM 8682 C C . ALA B 1 452 ? -1.566 -23.625 -17.641 1 94.94 452 ALA B C 1
ATOM 8684 O O . ALA B 1 452 ? -1.407 -24.812 -17.922 1 94.94 452 ALA B O 1
ATOM 8685 N N . GLU B 1 453 ? -2.463 -22.844 -18.25 1 92.19 453 GLU B N 1
ATOM 8686 C CA . GLU B 1 453 ? -3.322 -23.281 -19.344 1 92.19 453 GLU B CA 1
ATOM 8687 C C . GLU B 1 453 ? -4.379 -24.266 -18.844 1 92.19 453 GLU B C 1
ATOM 8689 O O . GLU B 1 453 ? -4.695 -25.25 -19.531 1 92.19 453 GLU B O 1
ATOM 8694 N N . TYR B 1 454 ? -4.77 -24.062 -17.688 1 92.62 454 TYR B N 1
ATOM 8695 C CA . TYR B 1 454 ? -5.887 -24.797 -17.109 1 92.62 454 TYR B CA 1
ATOM 8696 C C . TYR B 1 454 ? -7.156 -23.953 -17.109 1 92.62 454 TYR B C 1
ATOM 8698 O O . TYR B 1 454 ? -7.156 -22.812 -16.625 1 92.62 454 TYR B O 1
ATOM 8706 N N . ILE B 1 455 ? -8.25 -24.453 -17.625 1 92.38 455 ILE B N 1
ATOM 8707 C CA . ILE B 1 455 ? -9.523 -23.734 -17.672 1 92.38 455 ILE B CA 1
ATOM 8708 C C . ILE B 1 455 ? -10.5 -24.359 -16.688 1 92.38 455 ILE B C 1
ATOM 8710 O O . ILE B 1 455 ? -10.719 -25.578 -16.688 1 92.38 455 ILE B O 1
ATOM 8714 N N . HIS B 1 456 ? -11.109 -23.594 -15.836 1 92 456 HIS B N 1
ATOM 8715 C CA . HIS B 1 456 ? -12 -24.109 -14.789 1 92 456 HIS B CA 1
ATOM 8716 C C . HIS B 1 456 ? -13.391 -24.406 -15.344 1 92 456 HIS B C 1
ATOM 8718 O O . HIS B 1 456 ? -13.961 -25.453 -15.062 1 92 456 HIS B O 1
ATOM 8724 N N . LYS B 1 457 ? -14.07 -23.438 -16.047 1 90.19 457 LYS B N 1
ATOM 8725 C CA . LYS B 1 457 ? -15.281 -23.547 -16.859 1 90.19 457 LYS B CA 1
ATOM 8726 C C . LYS B 1 457 ? -16.531 -23.391 -15.992 1 90.19 457 LYS B C 1
ATOM 8728 O O . LYS B 1 457 ? -17.641 -23.281 -16.516 1 90.19 457 LYS B O 1
ATOM 8733 N N . ASN B 1 458 ? -16.359 -23.391 -14.656 1 90.44 458 ASN B N 1
ATOM 8734 C CA . ASN B 1 458 ? -17.562 -23.375 -13.828 1 90.44 458 ASN B CA 1
ATOM 8735 C C . ASN B 1 458 ? -17.375 -22.516 -12.586 1 90.44 458 ASN B C 1
ATOM 8737 O O . ASN B 1 458 ? -17.75 -22.906 -11.477 1 90.44 458 ASN B O 1
ATOM 8741 N N . ILE B 1 459 ? -16.766 -21.422 -12.75 1 94.31 459 ILE B N 1
ATOM 8742 C CA . ILE B 1 459 ? -16.594 -20.5 -11.633 1 94.31 459 ILE B CA 1
ATOM 8743 C C . ILE B 1 459 ? -17.906 -19.766 -11.359 1 94.31 459 ILE B C 1
ATOM 8745 O O . ILE B 1 459 ? -18.469 -19.125 -12.25 1 94.31 459 ILE B O 1
ATOM 8749 N N . ARG B 1 460 ? -18.422 -19.906 -10.258 1 92.38 460 ARG B N 1
ATOM 8750 C CA . ARG B 1 460 ? -19.656 -19.281 -9.758 1 92.38 460 ARG B CA 1
ATOM 8751 C C . ARG B 1 460 ? -19.688 -19.297 -8.234 1 92.38 460 ARG B C 1
ATOM 8753 O O . ARG B 1 460 ? -18.953 -20.047 -7.594 1 92.38 460 ARG B O 1
ATOM 8760 N N . PRO B 1 461 ? -20.484 -18.484 -7.594 1 93.44 461 PRO B N 1
ATOM 8761 C CA . PRO B 1 461 ? -20.469 -18.359 -6.137 1 93.44 461 PRO B CA 1
ATOM 8762 C C . PRO B 1 461 ? -20.797 -19.688 -5.434 1 93.44 461 PRO B C 1
ATOM 8764 O O . PRO B 1 461 ? -20.328 -19.922 -4.316 1 93.44 461 PRO B O 1
ATOM 8767 N N . ASP B 1 462 ? -21.531 -20.609 -6.105 1 91.19 462 ASP B N 1
ATOM 8768 C CA . ASP B 1 462 ? -21.859 -21.922 -5.531 1 91.19 462 ASP B CA 1
ATOM 8769 C C . ASP B 1 462 ? -20.609 -22.797 -5.406 1 91.19 462 ASP B C 1
ATOM 8771 O O . ASP B 1 462 ? -20.547 -23.688 -4.551 1 91.19 462 ASP B O 1
ATOM 8775 N N . ASN B 1 463 ? -19.688 -22.453 -6.23 1 94.19 463 ASN B N 1
ATOM 8776 C CA . ASN B 1 463 ? -18.5 -23.312 -6.336 1 94.19 463 ASN B CA 1
ATOM 8777 C C . ASN B 1 463 ? -17.297 -22.703 -5.621 1 94.19 463 ASN B C 1
ATOM 8779 O O . ASN B 1 463 ? -16.156 -23.078 -5.887 1 94.19 463 ASN B O 1
ATOM 8783 N N . ILE B 1 464 ? -17.5 -21.719 -4.828 1 96.69 464 ILE B N 1
ATOM 8784 C CA . ILE B 1 464 ? -16.5 -21.156 -3.938 1 96.69 464 ILE B CA 1
ATOM 8785 C C . ILE B 1 464 ? -16.859 -21.453 -2.484 1 96.69 464 ILE B C 1
ATOM 8787 O O . ILE B 1 464 ? -17.828 -20.906 -1.953 1 96.69 464 ILE B O 1
ATOM 8791 N N . LEU B 1 465 ? -16.047 -22.297 -1.845 1 97 465 LEU B N 1
ATOM 8792 C CA . LEU B 1 465 ? -16.422 -22.812 -0.531 1 97 465 LEU B CA 1
ATOM 8793 C C . LEU B 1 465 ? -15.508 -22.25 0.55 1 97 465 LEU B C 1
ATOM 8795 O O . LEU B 1 465 ? -14.297 -22.109 0.343 1 97 465 LEU B O 1
ATOM 8799 N N . PHE B 1 466 ? -16.094 -21.906 1.686 1 97.06 466 PHE B N 1
ATOM 8800 C CA . PHE B 1 466 ? -15.398 -21.5 2.898 1 97.06 466 PHE B CA 1
ATOM 8801 C C . PHE B 1 466 ? -15.641 -22.5 4.023 1 97.06 466 PHE B C 1
ATOM 8803 O O . PHE B 1 466 ? -16.781 -22.844 4.328 1 97.06 466 PHE B O 1
ATOM 8810 N N . PHE B 1 467 ? -14.594 -22.953 4.633 1 96.31 467 PHE B N 1
ATOM 8811 C CA . PHE B 1 467 ? -14.711 -23.906 5.73 1 96.31 467 PHE B CA 1
ATOM 8812 C C . PHE B 1 467 ? -14.594 -23.203 7.074 1 96.31 467 PHE B C 1
ATOM 8814 O O . PHE B 1 467 ? -14.055 -22.094 7.156 1 96.31 467 PHE B O 1
ATOM 8821 N N . PRO B 1 468 ? -15.117 -23.844 8.078 1 95.12 468 PRO B N 1
ATOM 8822 C CA . PRO B 1 468 ? -14.945 -23.281 9.422 1 95.12 468 PRO B CA 1
ATOM 8823 C C . PRO B 1 468 ? -13.477 -23.078 9.797 1 95.12 468 PRO B C 1
ATOM 8825 O O . PRO B 1 468 ? -12.625 -23.859 9.398 1 95.12 468 PRO B O 1
ATOM 8828 N N . SER B 1 469 ? -13.227 -22.047 10.57 1 93.81 469 SER B N 1
ATOM 8829 C CA . SER B 1 469 ? -11.867 -21.672 10.938 1 93.81 469 SER B CA 1
ATOM 8830 C C . SER B 1 469 ? -11.273 -22.672 11.93 1 93.81 469 SER B C 1
ATOM 8832 O O . SER B 1 469 ? -12 -23.266 12.727 1 93.81 469 SER B O 1
ATOM 8834 N N . PRO B 1 470 ? -9.938 -22.781 11.805 1 90.12 470 PRO B N 1
ATOM 8835 C CA . PRO B 1 470 ? -9.297 -23.609 12.836 1 90.12 470 PRO B CA 1
ATOM 8836 C C . PRO B 1 470 ? -9.289 -22.938 14.203 1 90.12 470 PRO B C 1
ATOM 8838 O O . PRO B 1 470 ? -9.359 -21.703 14.297 1 90.12 470 PRO B O 1
ATOM 8841 N N . THR B 1 471 ? -9.305 -23.688 15.18 1 84.75 471 THR B N 1
ATOM 8842 C CA . THR B 1 471 ? -9.164 -23.156 16.531 1 84.75 471 THR B CA 1
ATOM 8843 C C . THR B 1 471 ? -7.695 -23.062 16.922 1 84.75 471 THR B C 1
ATOM 8845 O O . THR B 1 471 ? -6.855 -23.797 16.391 1 84.75 471 THR B O 1
ATOM 8848 N N . ARG B 1 472 ? -7.414 -22.172 17.766 1 75.06 472 ARG B N 1
ATOM 8849 C CA . ARG B 1 472 ? -6.043 -21.906 18.188 1 75.06 472 ARG B CA 1
ATOM 8850 C C . ARG B 1 472 ? -5.43 -23.125 18.875 1 75.06 472 ARG B C 1
ATOM 8852 O O . ARG B 1 472 ? -4.223 -23.359 18.781 1 75.06 472 ARG B O 1
ATOM 8859 N N . ASN B 1 473 ? -6.191 -23.891 19.484 1 71.31 473 ASN B N 1
ATOM 8860 C CA . ASN B 1 473 ? -5.68 -24.984 20.312 1 71.31 473 ASN B CA 1
ATOM 8861 C C . ASN B 1 473 ? -5.688 -26.312 19.547 1 71.31 473 ASN B C 1
ATOM 8863 O O . ASN B 1 473 ? -5.473 -27.375 20.125 1 71.31 473 ASN B O 1
ATOM 8867 N N . GLY B 1 474 ? -5.812 -26.234 18.219 1 69.38 474 GLY B N 1
ATOM 8868 C CA . GLY B 1 474 ? -5.773 -27.438 17.406 1 69.38 474 GLY B CA 1
ATOM 8869 C C . GLY B 1 474 ? -6.992 -28.328 17.609 1 69.38 474 GLY B C 1
ATOM 8870 O O . GLY B 1 474 ? -7.008 -29.484 17.156 1 69.38 474 GLY B O 1
ATOM 8871 N N . GLY B 1 475 ? -7.965 -27.906 18.312 1 74 475 GLY B N 1
ATOM 8872 C CA . GLY B 1 475 ? -9.18 -28.672 18.531 1 74 475 GLY B CA 1
ATOM 8873 C C . GLY B 1 475 ? -10.148 -28.609 17.375 1 74 475 GLY B C 1
ATOM 8874 O O . GLY B 1 475 ? -9.727 -28.469 16.219 1 74 475 GLY B O 1
ATOM 8875 N N . ASP B 1 476 ? -11.383 -28.969 17.578 1 80.19 476 ASP B N 1
ATOM 8876 C CA . ASP B 1 476 ? -12.43 -28.906 16.562 1 80.19 476 ASP B CA 1
ATOM 8877 C C . ASP B 1 476 ? -12.539 -27.5 15.992 1 80.19 476 ASP B C 1
ATOM 8879 O O . ASP B 1 476 ? -12.328 -26.516 16.703 1 80.19 476 ASP B O 1
ATOM 8883 N N . PRO B 1 477 ? -12.828 -27.469 14.68 1 87.25 477 PRO B N 1
ATOM 8884 C CA . PRO B 1 477 ? -13 -26.141 14.078 1 87.25 477 PRO B CA 1
ATOM 8885 C C . PRO B 1 477 ? -14.094 -25.312 14.766 1 87.25 477 PRO B C 1
ATOM 8887 O O . PRO B 1 477 ? -14.992 -25.875 15.383 1 87.25 477 PRO B O 1
ATOM 8890 N N . ASP B 1 478 ? -13.961 -23.984 14.758 1 85.06 478 ASP B N 1
ATOM 8891 C CA . ASP B 1 478 ? -14.969 -23.078 15.281 1 85.06 478 ASP B CA 1
ATOM 8892 C C . ASP B 1 478 ? -16.109 -22.891 14.281 1 85.06 478 ASP B C 1
ATOM 8894 O O . ASP B 1 478 ? -15.938 -22.25 13.242 1 85.06 478 ASP B O 1
ATOM 8898 N N . PRO B 1 479 ? -17.266 -23.484 14.594 1 85.06 479 PRO B N 1
ATOM 8899 C CA . PRO B 1 479 ? -18.359 -23.438 13.625 1 85.06 479 PRO B CA 1
ATOM 8900 C C . PRO B 1 479 ? -18.938 -22.031 13.469 1 85.06 479 PRO B C 1
ATOM 8902 O O . PRO B 1 479 ? -19.734 -21.781 12.562 1 85.06 479 PRO B O 1
ATOM 8905 N N . THR B 1 480 ? -18.516 -21.062 14.289 1 87.81 480 THR B N 1
ATOM 8906 C CA . THR B 1 480 ? -19.125 -19.734 14.273 1 87.81 480 THR B CA 1
ATOM 8907 C C . THR B 1 480 ? -18.344 -18.797 13.344 1 87.81 480 THR B C 1
ATOM 8909 O O . THR B 1 480 ? -18.812 -17.703 13.031 1 87.81 480 THR B O 1
ATOM 8912 N N . THR B 1 481 ? -17.219 -19.234 12.945 1 92.31 481 THR B N 1
ATOM 8913 C CA . THR B 1 481 ? -16.406 -18.406 12.062 1 92.31 481 THR B CA 1
ATOM 8914 C C . THR B 1 481 ? -15.969 -19.188 10.828 1 92.31 481 THR B C 1
ATOM 8916 O O . THR B 1 481 ? -15.844 -20.406 10.875 1 92.31 481 THR B O 1
ATOM 8919 N N . LEU B 1 482 ? -15.812 -18.516 9.766 1 95.5 482 LEU B N 1
ATOM 8920 C CA . LEU B 1 482 ? -15.352 -19.109 8.523 1 95.5 482 LEU B CA 1
ATOM 8921 C C . LEU B 1 482 ? -13.938 -18.656 8.18 1 95.5 482 LEU B C 1
ATOM 8923 O O . LEU B 1 482 ? -13.562 -17.516 8.484 1 95.5 482 LEU B O 1
ATOM 8927 N N . ASP B 1 483 ? -13.172 -19.516 7.621 1 95.88 483 ASP B N 1
ATOM 8928 C CA . ASP B 1 483 ? -11.852 -19.172 7.121 1 95.88 483 ASP B CA 1
ATOM 8929 C C . ASP B 1 483 ? -11.93 -18.516 5.738 1 95.88 483 ASP B C 1
ATOM 8931 O O . ASP B 1 483 ? -11.898 -19.219 4.723 1 95.88 483 ASP B O 1
ATOM 8935 N N . TYR B 1 484 ? -11.906 -17.188 5.727 1 96.38 484 TYR B N 1
ATOM 8936 C CA . TYR B 1 484 ? -12.031 -16.453 4.469 1 96.38 484 TYR B CA 1
ATOM 8937 C C . TYR B 1 484 ? -10.695 -16.391 3.736 1 96.38 484 TYR B C 1
ATOM 8939 O O . TYR B 1 484 ? -10.625 -15.945 2.588 1 96.38 484 TYR B O 1
ATOM 8947 N N . SER B 1 485 ? -9.648 -16.891 4.309 1 94.31 485 SER B N 1
ATOM 8948 C CA . SER B 1 485 ? -8.312 -16.75 3.744 1 94.31 485 SER B CA 1
ATOM 8949 C C . SER B 1 485 ? -7.969 -17.922 2.826 1 94.31 485 SER B C 1
ATOM 8951 O O . SER B 1 485 ? -6.98 -17.875 2.094 1 94.31 485 SER B O 1
ATOM 8953 N N . ASN B 1 486 ? -8.789 -18.906 2.854 1 94.31 486 ASN B N 1
ATOM 8954 C CA . ASN B 1 486 ? -8.492 -20.078 2.049 1 94.31 486 ASN B CA 1
ATOM 8955 C C . ASN B 1 486 ? -9.742 -20.609 1.349 1 94.31 486 ASN B C 1
ATOM 8957 O O . ASN B 1 486 ? -10.125 -21.766 1.543 1 94.31 486 ASN B O 1
ATOM 8961 N N . PRO B 1 487 ? -10.305 -19.828 0.478 1 97.06 487 PRO B N 1
ATOM 8962 C CA . PRO B 1 487 ? -11.43 -20.359 -0.287 1 97.06 487 PRO B CA 1
ATOM 8963 C C . PRO B 1 487 ? -11.031 -21.5 -1.204 1 97.06 487 PRO B C 1
ATOM 8965 O O . PRO B 1 487 ? -9.914 -21.531 -1.716 1 97.06 487 PRO B O 1
ATOM 8968 N N . LEU B 1 488 ? -11.93 -22.406 -1.375 1 96.94 488 LEU B N 1
ATOM 8969 C CA . LEU B 1 488 ? -11.711 -23.547 -2.264 1 96.94 488 LEU B CA 1
ATOM 8970 C C . LEU B 1 488 ? -12.609 -23.453 -3.494 1 96.94 488 LEU B C 1
ATOM 8972 O O . LEU B 1 488 ? -13.828 -23.312 -3.371 1 96.94 488 LEU B O 1
ATOM 8976 N N . LEU B 1 489 ? -12.023 -23.453 -4.645 1 96.94 489 LEU B N 1
ATOM 8977 C CA . LEU B 1 489 ? -12.773 -23.438 -5.895 1 96.94 489 LEU B CA 1
ATOM 8978 C C . LEU B 1 489 ? -13.086 -24.859 -6.355 1 96.94 489 LEU B C 1
ATOM 8980 O O . LEU B 1 489 ? -12.195 -25.594 -6.77 1 96.94 489 LEU B O 1
ATOM 8984 N N . VAL B 1 490 ? -14.344 -25.203 -6.273 1 94.81 490 VAL B N 1
ATOM 8985 C CA . VAL B 1 490 ? -14.805 -26.516 -6.695 1 94.81 490 VAL B CA 1
ATOM 8986 C C . VAL B 1 490 ? -15.672 -26.391 -7.949 1 94.81 490 VAL B C 1
ATOM 8988 O O . VAL B 1 490 ? -15.516 -25.422 -8.719 1 94.81 490 VAL B O 1
ATOM 8991 N N . GLY B 1 491 ? -16.422 -27.375 -8.328 1 90.38 491 GLY B N 1
ATOM 8992 C CA . GLY B 1 491 ? -17.328 -27.281 -9.461 1 90.38 491 GLY B CA 1
ATOM 8993 C C . GLY B 1 491 ? -16.859 -28.094 -10.664 1 90.38 491 GLY B C 1
ATOM 8994 O O . GLY B 1 491 ? -16.953 -27.625 -11.805 1 90.38 491 GLY B O 1
ATOM 8995 N N . PHE B 1 492 ? -16.359 -29.234 -10.492 1 85.31 492 PHE B N 1
ATOM 8996 C CA . PHE B 1 492 ? -15.805 -30.062 -11.562 1 85.31 492 PHE B CA 1
ATOM 8997 C C . PHE B 1 492 ? -16.812 -31.094 -12.023 1 85.31 492 PHE B C 1
ATOM 8999 O O . PHE B 1 492 ? -16.5 -31.953 -12.844 1 85.31 492 PHE B O 1
ATOM 9006 N N . HIS B 1 493 ? -18.047 -31.109 -11.547 1 65.12 493 HIS B N 1
ATOM 9007 C CA . HIS B 1 493 ? -19.062 -32.094 -11.898 1 65.12 493 HIS B CA 1
ATOM 9008 C C . HIS B 1 493 ? -19.453 -31.984 -13.367 1 65.12 493 HIS B C 1
ATOM 9010 O O . HIS B 1 493 ? -19.984 -32.938 -13.945 1 65.12 493 HIS B O 1
ATOM 9016 N N . ASN B 1 494 ? -19.344 -30.75 -14.008 1 57.47 494 ASN B N 1
ATOM 9017 C CA . ASN B 1 494 ? -19.672 -30.609 -15.422 1 57.47 494 ASN B CA 1
ATOM 9018 C C . ASN B 1 494 ? -18.422 -30.312 -16.25 1 57.47 494 ASN B C 1
ATOM 9020 O O . ASN B 1 494 ? -18.531 -29.922 -17.422 1 57.47 494 ASN B O 1
ATOM 9024 N N . ALA B 1 495 ? -17.203 -30.312 -15.68 1 49.09 495 ALA B N 1
ATOM 9025 C CA . ALA B 1 495 ? -16.031 -29.766 -16.344 1 49.09 495 ALA B CA 1
ATOM 9026 C C . ALA B 1 495 ? -15.336 -30.828 -17.203 1 49.09 495 ALA B C 1
ATOM 9028 O O . ALA B 1 495 ? -15.039 -31.922 -16.719 1 49.09 495 ALA B O 1
ATOM 9029 N N . SER B 1 496 ? -15.656 -30.891 -18.562 1 43.19 496 SER B N 1
ATOM 9030 C CA . SER B 1 496 ? -14.734 -31.609 -19.422 1 43.19 496 SER B CA 1
ATOM 9031 C C . SER B 1 496 ? -13.367 -30.938 -19.453 1 43.19 496 SER B C 1
ATOM 9033 O O . SER B 1 496 ? -13.273 -29.703 -19.531 1 43.19 496 SER B O 1
ATOM 9035 N N . LEU B 1 497 ? -12.305 -31.547 -18.891 1 38.69 497 LEU B N 1
ATOM 9036 C CA . LEU B 1 497 ? -10.953 -31.016 -19.016 1 38.69 497 LEU B CA 1
ATOM 9037 C C . LEU B 1 497 ? -10.672 -30.547 -20.438 1 38.69 497 LEU B C 1
ATOM 9039 O O . LEU B 1 497 ? -10.695 -31.344 -21.375 1 38.69 497 LEU B O 1
ATOM 9043 N N . GLU B 1 498 ? -11.102 -29.453 -20.984 1 36.78 498 GLU B N 1
ATOM 9044 C CA . GLU B 1 498 ? -10.617 -29 -22.297 1 36.78 498 GLU B CA 1
ATOM 9045 C C . GLU B 1 498 ? -9.266 -28.312 -22.172 1 36.78 498 GLU B C 1
ATOM 9047 O O . GLU B 1 498 ? -9.117 -27.344 -21.422 1 36.78 498 GLU B O 1
ATOM 9052 N N . ILE B 1 499 ? -8.156 -29 -22.234 1 33.66 499 ILE B N 1
ATOM 9053 C CA . ILE B 1 499 ? -6.816 -28.438 -22.391 1 33.66 499 ILE B CA 1
ATOM 9054 C C . ILE B 1 499 ? -6.723 -27.734 -23.75 1 33.66 499 ILE B C 1
ATOM 9056 O O . ILE B 1 499 ? -7.062 -28.312 -24.781 1 33.66 499 ILE B O 1
ATOM 9060 N N . GLU B 1 500 ? -6.633 -26.531 -23.766 1 35.16 500 GLU B N 1
ATOM 9061 C CA . GLU B 1 500 ? -6.375 -25.859 -25.047 1 35.16 500 GLU B CA 1
ATOM 9062 C C . GLU B 1 500 ? -5.102 -26.391 -25.703 1 35.16 500 GLU B C 1
ATOM 9064 O O . GLU B 1 500 ? -4 -26.172 -25.188 1 35.16 500 GLU B O 1
ATOM 9069 N N . ILE B 1 501 ? -5.004 -27.516 -26.406 1 28.45 501 ILE B N 1
ATOM 9070 C CA . ILE B 1 501 ? -3.898 -27.953 -27.25 1 28.45 501 ILE B CA 1
ATOM 9071 C C . ILE B 1 501 ? -3.684 -26.953 -28.375 1 28.45 501 ILE B C 1
ATOM 9073 O O . ILE B 1 501 ? -4.645 -26.516 -29.016 1 28.45 501 ILE B O 1
ATOM 9077 N N . GLU B 1 502 ? -2.566 -26.328 -28.406 1 30.02 502 GLU B N 1
ATOM 9078 C CA . GLU B 1 502 ? -2.213 -25.609 -29.625 1 30.02 502 GLU B CA 1
ATOM 9079 C C . GLU B 1 502 ? -2.701 -26.359 -30.875 1 30.02 502 GLU B C 1
ATOM 9081 O O . GLU B 1 502 ? -2.826 -27.578 -30.859 1 30.02 502 GLU B O 1
ATOM 9086 N N . ALA B 1 503 ? -3.059 -25.656 -32 1 31.61 503 ALA B N 1
ATOM 9087 C CA . ALA B 1 503 ? -3.393 -26.062 -33.375 1 31.61 503 ALA B CA 1
ATOM 9088 C C . ALA B 1 503 ? -2.406 -27.094 -33.875 1 31.61 503 ALA B C 1
ATOM 9090 O O . ALA B 1 503 ? -1.548 -26.781 -34.719 1 31.61 503 ALA B O 1
ATOM 9091 N N . SER B 1 504 ? -1.493 -27.781 -33.25 1 28.91 504 SER B N 1
ATOM 9092 C CA . SER B 1 504 ? -0.897 -28.75 -34.156 1 28.91 504 SER B CA 1
ATOM 9093 C C . SER B 1 504 ? -1.967 -29.594 -34.844 1 28.91 504 SER B C 1
ATOM 9095 O O . SER B 1 504 ? -3.074 -29.75 -34.312 1 28.91 504 SER B O 1
ATOM 9097 N N . LYS B 1 505 ? -1.616 -30.125 -36.219 1 33.56 505 LYS B N 1
ATOM 9098 C CA . LYS B 1 505 ? -2.355 -30.938 -37.188 1 33.56 505 LYS B CA 1
ATOM 9099 C C . LYS B 1 505 ? -3.111 -32.062 -36.469 1 33.56 505 LYS B C 1
ATOM 9101 O O . LYS B 1 505 ? -2.621 -32.625 -35.5 1 33.56 505 LYS B O 1
ATOM 9106 N N . PRO B 1 506 ? -4.375 -32.156 -36.719 1 29.36 506 PRO B N 1
ATOM 9107 C CA . PRO B 1 506 ? -5.035 -33.375 -36.219 1 29.36 506 PRO B CA 1
ATOM 9108 C C . PRO B 1 506 ? -4.141 -34.594 -36.312 1 29.36 506 PRO B C 1
ATOM 9110 O O . PRO B 1 506 ? -3.389 -34.75 -37.281 1 29.36 506 PRO B O 1
ATOM 9113 N N . VAL B 1 507 ? -3.475 -34.969 -35.344 1 28.08 507 VAL B N 1
ATOM 9114 C CA . VAL B 1 507 ? -2.936 -36.281 -35.688 1 28.08 507 VAL B CA 1
ATOM 9115 C C . VAL B 1 507 ? -3.953 -37.062 -36.531 1 28.08 507 VAL B C 1
ATOM 9117 O O . VAL B 1 507 ? -5.117 -37.188 -36.156 1 28.08 507 VAL B O 1
ATOM 9120 N N . GLU B 1 508 ? -3.834 -37.188 -37.906 1 29.88 508 GLU B N 1
ATOM 9121 C CA . GLU B 1 508 ? -4.605 -37.781 -39 1 29.88 508 GLU B CA 1
ATOM 9122 C C . GLU B 1 508 ? -5.32 -39.031 -38.562 1 29.88 508 GLU B C 1
ATOM 9124 O O . GLU B 1 508 ? -6.391 -39.375 -39.062 1 29.88 508 GLU B O 1
ATOM 9129 N N . GLY B 1 509 ? -5.078 -39.719 -37.469 1 27.44 509 GLY B N 1
ATOM 9130 C CA . GLY B 1 509 ? -5.699 -40.969 -37.062 1 27.44 509 GLY B CA 1
ATOM 9131 C C . GLY B 1 509 ? -6.613 -40.812 -35.844 1 27.44 509 GLY B C 1
ATOM 9132 O O . GLY B 1 509 ? -7.242 -41.781 -35.406 1 27.44 509 GLY B O 1
ATOM 9133 N N . LEU B 1 510 ? -6.105 -40.062 -34.844 1 25.42 510 LEU B N 1
ATOM 9134 C CA . LEU B 1 510 ? -7.129 -40.125 -33.812 1 25.42 510 LEU B CA 1
ATOM 9135 C C . LEU B 1 510 ? -8.336 -39.281 -34.188 1 25.42 510 LEU B C 1
ATOM 9137 O O . LEU B 1 510 ? -8.219 -38.062 -34.375 1 25.42 510 LEU B O 1
ATOM 9141 N N . LYS B 1 511 ? -9.195 -39.844 -34.938 1 26.95 511 LYS B N 1
ATOM 9142 C CA . LYS B 1 511 ? -10.531 -39.344 -35.25 1 26.95 511 LYS B CA 1
ATOM 9143 C C . LYS B 1 511 ? -11.125 -38.562 -34.094 1 26.95 511 LYS B C 1
ATOM 9145 O O . LYS B 1 511 ? -10.961 -38.969 -32.938 1 26.95 511 LYS B O 1
ATOM 9150 N N . PRO B 1 512 ? -11.234 -37.281 -34.219 1 30.41 512 PRO B N 1
ATOM 9151 C CA . PRO B 1 512 ? -12.023 -36.594 -33.219 1 30.41 512 PRO B CA 1
ATOM 9152 C C . PRO B 1 512 ? -13.141 -37.469 -32.625 1 30.41 512 PRO B C 1
ATOM 9154 O O . PRO B 1 512 ? -13.883 -38.094 -33.406 1 30.41 512 PRO B O 1
ATOM 9157 N N . ILE B 1 513 ? -12.945 -38.25 -31.594 1 26 513 ILE B N 1
ATOM 9158 C CA . ILE B 1 513 ? -14.062 -39.125 -31.266 1 26 513 ILE B CA 1
ATOM 9159 C C . ILE B 1 513 ? -15.375 -38.469 -31.688 1 26 513 ILE B C 1
ATOM 9161 O O . ILE B 1 513 ? -15.438 -37.25 -31.844 1 26 513 ILE B O 1
ATOM 9165 N N . LEU B 1 514 ? -16.578 -39.156 -31.156 1 26.17 514 LEU B N 1
ATOM 9166 C CA . LEU B 1 514 ? -17.922 -39.219 -31.703 1 26.17 514 LEU B CA 1
ATOM 9167 C C . LEU B 1 514 ? -18.641 -37.875 -31.609 1 26.17 514 LEU B C 1
ATOM 9169 O O . LEU B 1 514 ? -18.531 -37.188 -30.594 1 26.17 514 LEU B O 1
ATOM 9173 N N . LYS B 1 515 ? -18.922 -37.125 -32.625 1 30.81 515 LYS B N 1
ATOM 9174 C CA . LYS B 1 515 ? -19.938 -36.156 -33.031 1 30.81 515 LYS B CA 1
ATOM 9175 C C . LYS B 1 515 ? -21.266 -36.438 -32.312 1 30.81 515 LYS B C 1
ATOM 9177 O O . LYS B 1 515 ? -22.328 -36.062 -32.812 1 30.81 515 LYS B O 1
ATOM 9182 N N . ASN B 1 516 ? -21.344 -37.562 -31.531 1 27.95 516 ASN B N 1
ATOM 9183 C CA . ASN B 1 516 ? -22.75 -37.781 -31.203 1 27.95 516 ASN B CA 1
ATOM 9184 C C . ASN B 1 516 ? -23.328 -36.594 -30.438 1 27.95 516 ASN B C 1
ATOM 9186 O O . ASN B 1 516 ? -22.594 -35.844 -29.797 1 27.95 516 ASN B O 1
ATOM 9190 N N . ARG B 1 517 ? -24.703 -36.312 -30.734 1 29.7 517 ARG B N 1
ATOM 9191 C CA . ARG B 1 517 ? -25.719 -35.406 -30.219 1 29.7 517 ARG B CA 1
ATOM 9192 C C . ARG B 1 517 ? -25.625 -35.281 -28.703 1 29.7 517 ARG B C 1
ATOM 9194 O O . ARG B 1 517 ? -25.922 -36.219 -27.969 1 29.7 517 ARG B O 1
ATOM 9201 N N . ASN B 1 518 ? -24.672 -34.75 -28.328 1 30.16 518 ASN B N 1
ATOM 9202 C CA . ASN B 1 518 ? -24.453 -34.531 -26.891 1 30.16 518 ASN B CA 1
ATOM 9203 C C . ASN B 1 518 ? -25.75 -34.156 -26.172 1 30.16 518 ASN B C 1
ATOM 9205 O O . ASN B 1 518 ? -26.484 -33.281 -26.625 1 30.16 518 ASN B O 1
ATOM 9209 N N . PRO B 1 519 ? -26.453 -35.188 -25.609 1 30.45 519 PRO B N 1
ATOM 9210 C CA . PRO B 1 519 ? -27.625 -34.719 -24.859 1 30.45 519 PRO B CA 1
ATOM 9211 C C . PRO B 1 519 ? -27.422 -33.312 -24.266 1 30.45 519 PRO B C 1
ATOM 9213 O O . PRO B 1 519 ? -26.297 -32.906 -24.016 1 30.45 519 PRO B O 1
ATOM 9216 N N . ALA B 1 520 ? -28.406 -32.5 -24.5 1 30.89 520 ALA B N 1
ATOM 9217 C CA . ALA B 1 520 ? -28.516 -31.156 -23.938 1 30.89 520 ALA B CA 1
ATOM 9218 C C . ALA B 1 520 ? -27.938 -31.094 -22.531 1 30.89 520 ALA B C 1
ATOM 9220 O O . ALA B 1 520 ? -28.469 -31.719 -21.609 1 30.89 520 ALA B O 1
ATOM 9221 N N . ARG B 1 521 ? -26.734 -31.406 -22.328 1 34.12 521 ARG B N 1
ATOM 9222 C CA . ARG B 1 521 ? -26.047 -31.188 -21.062 1 34.12 521 ARG B CA 1
ATOM 9223 C C . ARG B 1 521 ? -26.688 -30.031 -20.297 1 34.12 521 ARG B C 1
ATOM 9225 O O . ARG B 1 521 ? -26.797 -28.922 -20.812 1 34.12 521 ARG B O 1
ATOM 9232 N N . ILE B 1 522 ? -27.609 -30.297 -19.531 1 33.47 522 ILE B N 1
ATOM 9233 C CA . ILE B 1 522 ? -28.203 -29.312 -18.625 1 33.47 522 ILE B CA 1
ATOM 9234 C C . ILE B 1 522 ? -27.109 -28.484 -17.969 1 33.47 522 ILE B C 1
ATOM 9236 O O . ILE B 1 522 ? -26.516 -28.922 -16.984 1 33.47 522 ILE B O 1
ATOM 9240 N N . ILE B 1 523 ? -26 -28.266 -18.562 1 39.72 523 ILE B N 1
ATOM 9241 C CA . ILE B 1 523 ? -25.234 -27.156 -18 1 39.72 523 ILE B CA 1
ATOM 9242 C C . ILE B 1 523 ? -26.172 -26.016 -17.641 1 39.72 523 ILE B C 1
ATOM 9244 O O . ILE B 1 523 ? -26.797 -25.406 -18.516 1 39.72 523 ILE B O 1
ATOM 9248 N N . ALA B 1 524 ? -26.953 -26.125 -16.703 1 43.28 524 ALA B N 1
ATOM 9249 C CA . ALA B 1 524 ? -27.672 -24.922 -16.312 1 43.28 524 ALA B CA 1
ATOM 9250 C C . ALA B 1 524 ? -26.844 -23.656 -16.531 1 43.28 524 ALA B C 1
ATOM 9252 O O . ALA B 1 524 ? -26.047 -23.281 -15.68 1 43.28 524 ALA B O 1
ATOM 9253 N N . LEU B 1 525 ? -26.375 -23.5 -17.922 1 55.72 525 LEU B N 1
ATOM 9254 C CA . LEU B 1 525 ? -25.734 -22.25 -18.312 1 55.72 525 LEU B CA 1
ATOM 9255 C C . LEU B 1 525 ? -26.531 -21.047 -17.828 1 55.72 525 LEU B C 1
ATOM 9257 O O . LEU B 1 525 ? -27.688 -20.875 -18.203 1 55.72 525 LEU B O 1
ATOM 9261 N N . ASP B 1 526 ? -26.094 -20.625 -16.609 1 73.12 526 ASP B N 1
ATOM 9262 C CA . ASP B 1 526 ? -26.766 -19.516 -15.953 1 73.12 526 ASP B CA 1
ATOM 9263 C C . ASP B 1 526 ? -26.031 -18.188 -16.203 1 73.12 526 ASP B C 1
ATOM 9265 O O . ASP B 1 526 ? -25.234 -18.078 -17.141 1 73.12 526 ASP B O 1
ATOM 9269 N N . CYS B 1 527 ? -26.453 -17.234 -15.695 1 81.38 527 CYS B N 1
ATOM 9270 C CA . CYS B 1 527 ? -26.047 -15.859 -15.93 1 81.38 527 CYS B CA 1
ATOM 9271 C C . CYS B 1 527 ? -24.594 -15.641 -15.539 1 81.38 527 CYS B C 1
ATOM 9273 O O . CYS B 1 527 ? -24 -14.602 -15.844 1 81.38 527 CYS B O 1
ATOM 9275 N N . TYR B 1 528 ? -23.906 -16.828 -15.102 1 89.69 528 TYR B N 1
ATOM 9276 C CA . TYR B 1 528 ? -22.516 -16.688 -14.727 1 89.69 528 TYR B CA 1
ATOM 9277 C C . TYR B 1 528 ? -21.594 -17.031 -15.891 1 89.69 528 TYR B C 1
ATOM 9279 O O . TYR B 1 528 ? -20.391 -16.766 -15.844 1 89.69 528 TYR B O 1
ATOM 9287 N N . GLN B 1 529 ? -22.188 -17.625 -16.953 1 89.31 529 GLN B N 1
ATOM 9288 C CA . GLN B 1 529 ? -21.438 -17.938 -18.156 1 89.31 529 GLN B CA 1
ATOM 9289 C C . GLN B 1 529 ? -21.516 -16.797 -19.172 1 89.31 529 GLN B C 1
ATOM 9291 O O . GLN B 1 529 ? -22.547 -16.141 -19.281 1 89.31 529 GLN B O 1
ATOM 9296 N N . HIS B 1 530 ? -20.438 -16.672 -19.859 1 91.31 530 HIS B N 1
ATOM 9297 C CA . HIS B 1 530 ? -20.406 -15.672 -20.922 1 91.31 530 HIS B CA 1
ATOM 9298 C C . HIS B 1 530 ? -21.516 -15.914 -21.938 1 91.31 530 HIS B C 1
ATOM 9300 O O . HIS B 1 530 ? -21.828 -17.062 -22.266 1 91.31 530 HIS B O 1
ATOM 9306 N N . PRO B 1 531 ? -22.172 -14.859 -22.422 1 90.75 531 PRO B N 1
ATOM 9307 C CA . PRO B 1 531 ? -23.281 -15.008 -23.359 1 90.75 531 PRO B CA 1
ATOM 9308 C C . PRO B 1 531 ? -22.922 -15.836 -24.578 1 90.75 531 PRO B C 1
ATOM 9310 O O . PRO B 1 531 ? -23.734 -16.641 -25.047 1 90.75 531 PRO B O 1
ATOM 9313 N N . ASP B 1 532 ? -21.734 -15.688 -25.062 1 88.94 532 ASP B N 1
ATOM 9314 C CA . ASP B 1 532 ? -21.312 -16.469 -26.219 1 88.94 532 ASP B CA 1
ATOM 9315 C C . ASP B 1 532 ? -21.312 -17.969 -25.922 1 88.94 532 ASP B C 1
ATOM 9317 O O . ASP B 1 532 ? -21.688 -18.781 -26.766 1 88.94 532 ASP B O 1
ATOM 9321 N N . ARG B 1 533 ? -20.891 -18.328 -24.766 1 86.38 533 ARG B N 1
ATOM 9322 C CA . ARG B 1 533 ? -20.891 -19.719 -24.359 1 86.38 533 ARG B CA 1
ATOM 9323 C C . ARG B 1 533 ? -22.312 -20.234 -24.156 1 86.38 533 ARG B C 1
ATOM 9325 O O . ARG B 1 533 ? -22.625 -21.375 -24.5 1 86.38 533 ARG B O 1
ATOM 9332 N N . ARG B 1 534 ? -23.156 -19.406 -23.609 1 83.69 534 ARG B N 1
ATOM 9333 C CA . ARG B 1 534 ? -24.547 -19.781 -23.359 1 83.69 534 ARG B CA 1
ATOM 9334 C C . ARG B 1 534 ? -25.297 -20.016 -24.672 1 83.69 534 ARG B C 1
ATOM 9336 O O . ARG B 1 534 ? -26.156 -20.906 -24.766 1 83.69 534 ARG B O 1
ATOM 9343 N N . LEU B 1 535 ? -24.984 -19.234 -25.672 1 84.5 535 LEU B N 1
ATOM 9344 C CA . LEU B 1 535 ? -25.672 -19.312 -26.953 1 84.5 535 LEU B CA 1
ATOM 9345 C C . LEU B 1 535 ? -25.141 -20.484 -27.766 1 84.5 535 LEU B C 1
ATOM 9347 O O . LEU B 1 535 ? -25.906 -21.094 -28.531 1 84.5 535 LEU B O 1
ATOM 9351 N N . ASP B 1 536 ? -23.812 -20.719 -27.625 1 83.38 536 ASP B N 1
ATOM 9352 C CA . ASP B 1 536 ? -23.219 -21.844 -28.344 1 83.38 536 ASP B CA 1
ATOM 9353 C C . ASP B 1 536 ? -22.359 -22.703 -27.422 1 83.38 536 ASP B C 1
ATOM 9355 O O . ASP B 1 536 ? -21.141 -22.625 -27.438 1 83.38 536 ASP B O 1
ATOM 9359 N N . PRO B 1 537 ? -23.016 -23.578 -26.734 1 77.25 537 PRO B N 1
ATOM 9360 C CA . PRO B 1 537 ? -22.297 -24.422 -25.766 1 77.25 537 PRO B CA 1
ATOM 9361 C C . PRO B 1 537 ? -21.344 -25.406 -26.438 1 77.25 537 PRO B C 1
ATOM 9363 O O . PRO B 1 537 ? -20.469 -25.984 -25.766 1 77.25 537 PRO B O 1
ATOM 9366 N N . SER B 1 538 ? -21.469 -25.594 -27.734 1 74.62 538 SER B N 1
ATOM 9367 C CA . SER B 1 538 ? -20.656 -26.578 -28.453 1 74.62 538 SER B CA 1
ATOM 9368 C C . SER B 1 538 ? -19.359 -25.953 -28.953 1 74.62 538 SER B C 1
ATOM 9370 O O . SER B 1 538 ? -18.438 -26.672 -29.344 1 74.62 538 SER B O 1
ATOM 9372 N N . SER B 1 539 ? -19.359 -24.672 -28.797 1 76.44 539 SER B N 1
ATOM 9373 C CA . SER B 1 539 ? -18.156 -23.984 -29.281 1 76.44 539 SER B CA 1
ATOM 9374 C C . SER B 1 539 ? -16.984 -24.172 -28.328 1 76.44 539 SER B C 1
ATOM 9376 O O . SER B 1 539 ? -17.188 -24.562 -27.172 1 76.44 539 SER B O 1
ATOM 9378 N N . PHE B 1 540 ? -15.805 -23.969 -28.859 1 81.12 540 PHE B N 1
ATOM 9379 C CA . PHE B 1 540 ? -14.578 -24.062 -28.062 1 81.12 540 PHE B CA 1
ATOM 9380 C C . PHE B 1 540 ? -14.641 -23.109 -26.875 1 81.12 540 PHE B C 1
ATOM 9382 O O . PHE B 1 540 ? -15.125 -21.984 -27 1 81.12 540 PHE B O 1
ATOM 9389 N N . TYR B 1 541 ? -14.234 -23.656 -25.75 1 85.94 541 TYR B N 1
ATOM 9390 C CA . TYR B 1 541 ? -14.234 -22.828 -24.547 1 85.94 541 TYR B CA 1
ATOM 9391 C C . TYR B 1 541 ? -13.039 -21.891 -24.531 1 85.94 541 TYR B C 1
ATOM 9393 O O . TYR B 1 541 ? -11.898 -22.312 -24.719 1 85.94 541 TYR B O 1
ATOM 9401 N N . HIS B 1 542 ? -13.305 -20.656 -24.312 1 88.75 542 HIS B N 1
ATOM 9402 C CA . HIS B 1 542 ? -12.266 -19.625 -24.266 1 88.75 542 HIS B CA 1
ATOM 9403 C C . HIS B 1 542 ? -12 -19.188 -22.828 1 88.75 542 HIS B C 1
ATOM 9405 O O . HIS B 1 542 ? -12.93 -19.109 -22.016 1 88.75 542 HIS B O 1
ATOM 9411 N N . ARG B 1 543 ? -10.742 -18.891 -22.531 1 93 543 ARG B N 1
ATOM 9412 C CA . ARG B 1 543 ? -10.344 -18.406 -21.219 1 93 543 ARG B CA 1
ATOM 9413 C C . ARG B 1 543 ? -11.156 -17.188 -20.797 1 93 543 ARG B C 1
ATOM 9415 O O . ARG B 1 543 ? -11.438 -17 -19.609 1 93 543 ARG B O 1
ATOM 9422 N N . GLN B 1 544 ? -11.555 -16.438 -21.781 1 94.94 544 GLN B N 1
ATOM 9423 C CA . GLN B 1 544 ? -12.32 -15.227 -21.5 1 94.94 544 GLN B CA 1
ATOM 9424 C C . GLN B 1 544 ? -13.633 -15.547 -20.797 1 94.94 544 GLN B C 1
ATOM 9426 O O . GLN B 1 544 ? -14.18 -14.719 -20.062 1 94.94 544 GLN B O 1
ATOM 9431 N N . TYR B 1 545 ? -14.148 -16.703 -21.094 1 93.69 545 TYR B N 1
ATOM 9432 C CA . TYR B 1 545 ? -15.406 -17.094 -20.469 1 93.69 545 TYR B CA 1
ATOM 9433 C C . TYR B 1 545 ? -15.242 -17.25 -18.969 1 93.69 545 TYR B C 1
ATOM 9435 O O . TYR B 1 545 ? -16.109 -16.828 -18.188 1 93.69 545 TYR B O 1
ATOM 9443 N N . ASP B 1 546 ? -14.086 -17.812 -18.516 1 95.88 546 ASP B N 1
ATOM 9444 C CA . ASP B 1 546 ? -13.773 -17.875 -17.094 1 95.88 546 ASP B CA 1
ATOM 9445 C C . ASP B 1 546 ? -13.633 -16.484 -16.5 1 95.88 546 ASP B C 1
ATOM 9447 O O . ASP B 1 546 ? -14.078 -16.234 -15.375 1 95.88 546 ASP B O 1
ATOM 9451 N N . LEU B 1 547 ? -12.992 -15.648 -17.25 1 97.75 547 LEU B N 1
ATOM 9452 C CA . LEU B 1 547 ? -12.789 -14.281 -16.766 1 97.75 547 LEU B CA 1
ATOM 9453 C C . LEU B 1 547 ? -14.125 -13.586 -16.547 1 97.75 547 LEU B C 1
ATOM 9455 O O . LEU B 1 547 ? -14.312 -12.898 -15.539 1 97.75 547 LEU B O 1
ATOM 9459 N N . TYR B 1 548 ? -15.047 -13.789 -17.516 1 96.5 548 TYR B N 1
ATOM 9460 C CA . TYR B 1 548 ? -16.391 -13.242 -17.359 1 96.5 548 TYR B CA 1
ATOM 9461 C C . TYR B 1 548 ? -17.062 -13.789 -16.109 1 96.5 548 TYR B C 1
ATOM 9463 O O . TYR B 1 548 ? -17.672 -13.039 -15.344 1 96.5 548 TYR B O 1
ATOM 9471 N N . SER B 1 549 ? -16.969 -15.07 -15.898 1 96 549 SER B N 1
ATOM 9472 C CA . SER B 1 549 ? -17.547 -15.703 -14.711 1 96 549 SER B CA 1
ATOM 9473 C C . SER B 1 549 ? -17 -15.094 -13.43 1 96 549 SER B C 1
ATOM 9475 O O . SER B 1 549 ? -17.75 -14.836 -12.484 1 96 549 SER B O 1
ATOM 9477 N N . VAL B 1 550 ? -15.68 -14.867 -13.398 1 98.31 550 VAL B N 1
ATOM 9478 C CA . VAL B 1 550 ? -15.055 -14.234 -12.242 1 98.31 550 VAL B CA 1
ATOM 9479 C C . VAL B 1 550 ? -15.594 -12.82 -12.07 1 98.31 550 VAL B C 1
ATOM 9481 O O . VAL B 1 550 ? -15.812 -12.367 -10.938 1 98.31 550 VAL B O 1
ATOM 9484 N N . GLY B 1 551 ? -15.758 -12.125 -13.203 1 98.25 551 GLY B N 1
ATOM 9485 C CA . GLY B 1 551 ? -16.375 -10.805 -13.133 1 98.25 551 GLY B CA 1
ATOM 9486 C C . GLY B 1 551 ? -17.719 -10.812 -12.453 1 98.25 551 GLY B C 1
ATOM 9487 O O . GLY B 1 551 ? -18.031 -9.914 -11.664 1 98.25 551 GLY B O 1
ATOM 9488 N N . CYS B 1 552 ? -18.531 -11.789 -12.766 1 96.44 552 CYS B N 1
ATOM 9489 C CA . CYS B 1 552 ? -19.828 -11.938 -12.117 1 96.44 552 CYS B CA 1
ATOM 9490 C C . CYS B 1 552 ? -19.672 -12.141 -10.617 1 96.44 552 CYS B C 1
ATOM 9492 O O . CYS B 1 552 ? -20.391 -11.531 -9.828 1 96.44 552 CYS B O 1
ATOM 9494 N N . VAL B 1 553 ? -18.75 -12.969 -10.25 1 97.69 553 VAL B N 1
ATOM 9495 C CA . VAL B 1 553 ? -18.484 -13.25 -8.844 1 97.69 553 VAL B CA 1
ATOM 9496 C C . VAL B 1 553 ? -18.016 -11.977 -8.141 1 97.69 553 VAL B C 1
ATOM 9498 O O . VAL B 1 553 ? -18.484 -11.656 -7.047 1 97.69 553 VAL B O 1
ATOM 9501 N N . LEU B 1 554 ? -17.094 -11.25 -8.789 1 98.62 554 LEU B N 1
ATOM 9502 C CA . LEU B 1 554 ? -16.594 -10 -8.211 1 98.62 554 LEU B CA 1
ATOM 9503 C C . LEU B 1 554 ? -17.734 -9.008 -8.023 1 98.62 554 LEU B C 1
ATOM 9505 O O . LEU B 1 554 ? -17.766 -8.281 -7.027 1 98.62 554 LEU B O 1
ATOM 9509 N N . LEU B 1 555 ? -18.609 -8.961 -9 1 97.62 555 LEU B N 1
ATOM 9510 C CA . LEU B 1 555 ? -19.766 -8.078 -8.906 1 97.62 555 LEU B CA 1
ATOM 9511 C C . LEU B 1 555 ? -20.594 -8.406 -7.672 1 97.62 555 LEU B C 1
ATOM 9513 O O . LEU B 1 555 ? -20.969 -7.508 -6.914 1 97.62 555 LEU B O 1
ATOM 9517 N N . GLU B 1 556 ? -20.828 -9.656 -7.449 1 96.56 556 GLU B N 1
ATOM 9518 C CA . GLU B 1 556 ? -21.625 -10.094 -6.301 1 96.56 556 GLU B CA 1
ATOM 9519 C C . GLU B 1 556 ? -20.906 -9.789 -4.988 1 96.56 556 GLU B C 1
ATOM 9521 O O . GLU B 1 556 ? -21.531 -9.367 -4.016 1 96.56 556 GLU B O 1
ATOM 9526 N N . ILE B 1 557 ? -19.594 -9.992 -4.98 1 98 557 ILE B N 1
ATOM 9527 C CA . ILE B 1 557 ? -18.812 -9.703 -3.791 1 98 557 ILE B CA 1
ATOM 9528 C C . ILE B 1 557 ? -18.875 -8.211 -3.475 1 98 557 ILE B C 1
ATOM 9530 O O . ILE B 1 557 ? -18.984 -7.82 -2.311 1 98 557 ILE B O 1
ATOM 9534 N N . GLY B 1 558 ? -18.797 -7.391 -4.492 1 97.44 558 GLY B N 1
ATOM 9535 C CA . GLY B 1 558 ? -18.844 -5.945 -4.312 1 97.44 558 GLY B CA 1
ATOM 9536 C C . GLY B 1 558 ? -20.203 -5.445 -3.832 1 97.44 558 GLY B C 1
ATOM 9537 O O . GLY B 1 558 ? -20.281 -4.742 -2.824 1 97.44 558 GLY B O 1
ATOM 9538 N N . LEU B 1 559 ? -21.266 -5.859 -4.496 1 95.31 559 LEU B N 1
ATOM 9539 C CA . LEU B 1 559 ? -22.625 -5.426 -4.168 1 95.31 559 LEU B CA 1
ATOM 9540 C C . LEU B 1 559 ? -23.156 -6.184 -2.961 1 95.31 559 LEU B C 1
ATOM 9542 O O . LEU B 1 559 ? -24.094 -5.723 -2.297 1 95.31 559 LEU B O 1
ATOM 9546 N N . TRP B 1 560 ? -22.609 -7.336 -2.719 1 95.12 560 TRP B N 1
ATOM 9547 C CA . TRP B 1 560 ? -23.062 -8.305 -1.727 1 95.12 560 TRP B CA 1
ATOM 9548 C C . TRP B 1 560 ? -24.531 -8.68 -1.97 1 95.12 560 TRP B C 1
ATOM 9550 O O . TRP B 1 560 ? -25.344 -8.656 -1.047 1 95.12 560 TRP B O 1
ATOM 9560 N N . GLU B 1 561 ? -24.812 -8.898 -3.223 1 92.38 561 GLU B N 1
ATOM 9561 C CA . GLU B 1 561 ? -26.094 -9.352 -3.754 1 92.38 561 GLU B CA 1
ATOM 9562 C C . GLU B 1 561 ? -25.891 -10.352 -4.887 1 92.38 561 GLU B C 1
ATOM 9564 O O . GLU B 1 561 ? -25 -10.188 -5.727 1 92.38 561 GLU B O 1
ATOM 9569 N N . THR B 1 562 ? -26.688 -11.414 -4.914 1 90.75 562 THR B N 1
ATOM 9570 C CA . THR B 1 562 ? -26.562 -12.398 -5.984 1 90.75 562 THR B CA 1
ATOM 9571 C C . THR B 1 562 ? -27.125 -11.844 -7.289 1 90.75 562 THR B C 1
ATOM 9573 O O . THR B 1 562 ? -27.938 -10.914 -7.281 1 90.75 562 THR B O 1
ATOM 9576 N N . LEU B 1 563 ? -26.719 -12.383 -8.367 1 88.81 563 LEU B N 1
ATOM 9577 C CA . LEU B 1 563 ? -27.125 -11.898 -9.68 1 88.81 563 LEU B CA 1
ATOM 9578 C C . LEU B 1 563 ? -28.625 -12 -9.852 1 88.81 563 LEU B C 1
ATOM 9580 O O . LEU B 1 563 ? -29.234 -11.18 -10.539 1 88.81 563 LEU B O 1
ATOM 9584 N N . ASP B 1 564 ? -29.281 -12.945 -9.195 1 82.12 564 ASP B N 1
ATOM 9585 C CA . ASP B 1 564 ? -30.719 -13.141 -9.328 1 82.12 564 ASP B CA 1
ATOM 9586 C C . ASP B 1 564 ? -31.484 -12 -8.648 1 82.12 564 ASP B C 1
ATOM 9588 O O . ASP B 1 564 ? -32.656 -11.789 -8.938 1 82.12 564 ASP B O 1
ATOM 9592 N N . SER B 1 565 ? -30.828 -11.359 -7.805 1 82.56 565 SER B N 1
ATOM 9593 C CA . SER B 1 565 ? -31.484 -10.297 -7.059 1 82.56 565 SER B CA 1
ATOM 9594 C C . SER B 1 565 ? -31.109 -8.922 -7.609 1 82.56 565 SER B C 1
ATOM 9596 O O . SER B 1 565 ? -31.719 -7.914 -7.258 1 82.56 565 SER B O 1
ATOM 9598 N N . VAL B 1 566 ? -30.156 -9 -8.5 1 81.25 566 VAL B N 1
ATOM 9599 C CA . VAL B 1 566 ? -29.703 -7.711 -9.016 1 81.25 566 VAL B CA 1
ATOM 9600 C C . VAL B 1 566 ? -30.75 -7.121 -9.945 1 81.25 566 VAL B C 1
ATOM 9602 O O . VAL B 1 566 ? -31.406 -7.852 -10.695 1 81.25 566 VAL B O 1
ATOM 9605 N N . SER B 1 567 ? -31.047 -5.836 -9.961 1 66.25 567 SER B N 1
ATOM 9606 C CA . SER B 1 567 ? -31.938 -5.055 -10.812 1 66.25 567 SER B CA 1
ATOM 9607 C C . SER B 1 567 ? -33.375 -5.578 -10.75 1 66.25 567 SER B C 1
ATOM 9609 O O . SER B 1 567 ? -34.031 -5.754 -11.789 1 66.25 567 SER B O 1
ATOM 9611 N N . GLY B 1 568 ? -33.938 -5.922 -9.672 1 64.12 568 GLY B N 1
ATOM 9612 C CA . GLY B 1 568 ? -35.344 -6.246 -9.5 1 64.12 568 GLY B CA 1
ATOM 9613 C C . GLY B 1 568 ? -35.688 -7.664 -9.922 1 64.12 568 GLY B C 1
ATOM 9614 O O . GLY B 1 568 ? -36.75 -7.914 -10.445 1 64.12 568 GLY B O 1
ATOM 9615 N N . GLN B 1 569 ? -34.75 -8.719 -9.914 1 63.03 569 GLN B N 1
ATOM 9616 C CA . GLN B 1 569 ? -34.938 -10.148 -10.125 1 63.03 569 GLN B CA 1
ATOM 9617 C C . GLN B 1 569 ? -35.188 -10.453 -11.602 1 63.03 569 GLN B C 1
ATOM 9619 O O . GLN B 1 569 ? -35.844 -11.445 -11.938 1 63.03 569 GLN B O 1
ATOM 9624 N N . ASP B 1 570 ? -34.781 -9.445 -12.414 1 60.94 570 ASP B N 1
ATOM 9625 C CA . ASP B 1 570 ? -34.969 -9.609 -13.852 1 60.94 570 ASP B CA 1
ATOM 9626 C C . ASP B 1 570 ? -34.312 -10.891 -14.352 1 60.94 570 ASP B C 1
ATOM 9628 O O . ASP B 1 570 ? -34.938 -11.633 -15.141 1 60.94 570 ASP B O 1
ATOM 9632 N N . ILE B 1 571 ? -33.188 -11.109 -13.875 1 66.31 571 ILE B N 1
ATOM 9633 C CA . ILE B 1 571 ? -32.469 -12.273 -14.336 1 66.31 571 ILE B CA 1
ATOM 9634 C C . ILE B 1 571 ? -33.156 -13.547 -13.867 1 66.31 571 ILE B C 1
ATOM 9636 O O . ILE B 1 571 ? -33.344 -14.477 -14.656 1 66.31 571 ILE B O 1
ATOM 9640 N N . ALA B 1 572 ? -33.5 -13.516 -12.602 1 59 572 ALA B N 1
ATOM 9641 C CA . ALA B 1 572 ? -34.188 -14.672 -12.055 1 59 572 ALA B CA 1
ATOM 9642 C C . ALA B 1 572 ? -35.5 -14.922 -12.797 1 59 572 ALA B C 1
ATOM 9644 O O . ALA B 1 572 ? -35.906 -16.062 -13.031 1 59 572 ALA B O 1
ATOM 9645 N N . ALA B 1 573 ? -36.125 -13.875 -13.133 1 57.25 573 ALA B N 1
ATOM 9646 C CA . ALA B 1 573 ? -37.375 -13.961 -13.828 1 57.25 573 ALA B CA 1
ATOM 9647 C C . ALA B 1 573 ? -37.219 -14.602 -15.203 1 57.25 573 ALA B C 1
ATOM 9649 O O . ALA B 1 573 ? -38.094 -15.328 -15.672 1 57.25 573 ALA B O 1
ATOM 9650 N N . ARG B 1 574 ? -36.094 -14.352 -15.742 1 60.12 574 ARG B N 1
ATOM 9651 C CA . ARG B 1 574 ? -35.844 -14.906 -17.078 1 60.12 574 ARG B CA 1
ATOM 9652 C C . ARG B 1 574 ? -35.375 -16.344 -16.984 1 60.12 574 ARG B C 1
ATOM 9654 O O . ARG B 1 574 ? -35.594 -17.141 -17.906 1 60.12 574 ARG B O 1
ATOM 9661 N N . ALA B 1 575 ? -34.562 -16.828 -15.93 1 54.84 575 ALA B N 1
ATOM 9662 C CA . ALA B 1 575 ? -34 -18.141 -15.742 1 54.84 575 ALA B CA 1
ATOM 9663 C C . ALA B 1 575 ? -35.031 -19.172 -15.336 1 54.84 575 ALA B C 1
ATOM 9665 O O . ALA B 1 575 ? -34.844 -20.375 -15.484 1 54.84 575 ALA B O 1
ATOM 9666 N N . CYS B 1 576 ? -36.125 -18.797 -14.727 1 44.31 576 CYS B N 1
ATOM 9667 C CA . CYS B 1 576 ? -37.031 -19.672 -13.969 1 44.31 576 CYS B CA 1
ATOM 9668 C C . CYS B 1 576 ? -37.656 -20.719 -14.875 1 44.31 576 CYS B C 1
ATOM 9670 O O . CYS B 1 576 ? -38.125 -21.75 -14.398 1 44.31 576 CYS B O 1
ATOM 9672 N N . HIS B 1 577 ? -37.969 -20.484 -16.109 1 46.16 577 HIS B N 1
ATOM 9673 C CA . HIS B 1 577 ? -38.781 -21.609 -16.547 1 46.16 577 HIS B CA 1
ATOM 9674 C C . HIS B 1 577 ? -37.938 -22.672 -17.234 1 46.16 577 HIS B C 1
ATOM 9676 O O . HIS B 1 577 ? -37.281 -22.391 -18.25 1 46.16 577 HIS B O 1
ATOM 9682 N N . PRO B 1 578 ? -37.531 -23.734 -16.484 1 45.66 578 PRO B N 1
ATOM 9683 C CA . PRO B 1 578 ? -36.75 -24.828 -17.031 1 45.66 578 PRO B CA 1
ATOM 9684 C C . PRO B 1 578 ? -37.094 -25.172 -18.469 1 45.66 578 PRO B C 1
ATOM 9686 O O . PRO B 1 578 ? -36.25 -25.641 -19.234 1 45.66 578 PRO B O 1
ATOM 9689 N N . SER B 1 579 ? -38.406 -24.984 -18.812 1 47.78 579 SER B N 1
ATOM 9690 C CA . SER B 1 579 ? -38.875 -25.453 -20.109 1 47.78 579 SER B CA 1
ATOM 9691 C C . SER B 1 579 ? -38.594 -24.422 -21.203 1 47.78 579 SER B C 1
ATOM 9693 O O . SER B 1 579 ? -38.75 -24.719 -22.391 1 47.78 579 SER B O 1
ATOM 9695 N N . VAL B 1 580 ? -38.219 -23.297 -20.812 1 54.84 580 VAL B N 1
ATOM 9696 C CA . VAL B 1 580 ? -38.094 -22.281 -21.859 1 54.84 580 VAL B CA 1
ATOM 9697 C C . VAL B 1 580 ? -36.625 -21.953 -22.078 1 54.84 580 VAL B C 1
ATOM 9699 O O . VAL B 1 580 ? -35.938 -21.531 -21.141 1 54.84 580 VAL B O 1
ATOM 9702 N N . ARG B 1 581 ? -36.094 -22.484 -23.156 1 60.94 581 ARG B N 1
ATOM 9703 C CA . ARG B 1 581 ? -34.75 -22.094 -23.562 1 60.94 581 ARG B CA 1
ATOM 9704 C C . ARG B 1 581 ? -34.656 -20.594 -23.75 1 60.94 581 ARG B C 1
ATOM 9706 O O . ARG B 1 581 ? -35.5 -19.984 -24.422 1 60.94 581 ARG B O 1
ATOM 9713 N N . PRO B 1 582 ? -33.719 -20.016 -23 1 71.25 582 PRO B N 1
ATOM 9714 C CA . PRO B 1 582 ? -33.594 -18.578 -23.188 1 71.25 582 PRO B CA 1
ATOM 9715 C C . PRO B 1 582 ? -33.25 -18.203 -24.625 1 71.25 582 PRO B C 1
ATOM 9717 O O . PRO B 1 582 ? -32.531 -18.922 -25.312 1 71.25 582 PRO B O 1
ATOM 9720 N N . THR B 1 583 ? -33.938 -17.188 -25.141 1 77.62 583 THR B N 1
ATOM 9721 C CA . THR B 1 583 ? -33.656 -16.656 -26.469 1 77.62 583 THR B CA 1
ATOM 9722 C C . THR B 1 583 ? -32.344 -15.898 -26.469 1 77.62 583 THR B C 1
ATOM 9724 O O . THR B 1 583 ? -31.766 -15.617 -25.406 1 77.62 583 THR B O 1
ATOM 9727 N N . LYS B 1 584 ? -31.875 -15.766 -27.703 1 84.25 584 LYS B N 1
ATOM 9728 C CA . LYS B 1 584 ? -30.656 -14.961 -27.875 1 84.25 584 LYS B CA 1
ATOM 9729 C C . LYS B 1 584 ? -30.812 -13.594 -27.203 1 84.25 584 LYS B C 1
ATOM 9731 O O . LYS B 1 584 ? -29.891 -13.117 -26.531 1 84.25 584 LYS B O 1
ATOM 9736 N N . ASP B 1 585 ? -31.953 -13.008 -27.328 1 85.69 585 ASP B N 1
ATOM 9737 C CA . ASP B 1 585 ? -32.219 -11.688 -26.766 1 85.69 585 ASP B CA 1
ATOM 9738 C C . ASP B 1 585 ? -32.219 -11.742 -25.234 1 85.69 585 ASP B C 1
ATOM 9740 O O . ASP B 1 585 ? -31.719 -10.812 -24.594 1 85.69 585 ASP B O 1
ATOM 9744 N N . ASP B 1 586 ? -32.688 -12.766 -24.656 1 82.38 586 ASP B N 1
ATOM 9745 C CA . ASP B 1 586 ? -32.688 -12.922 -23.203 1 82.38 586 ASP B CA 1
ATOM 9746 C C . ASP B 1 586 ? -31.281 -13 -22.641 1 82.38 586 ASP B C 1
ATOM 9748 O O . ASP B 1 586 ? -30.984 -12.383 -21.609 1 82.38 586 ASP B O 1
ATOM 9752 N N . VAL B 1 587 ? -30.484 -13.742 -23.375 1 85.62 587 VAL B N 1
ATOM 9753 C CA . VAL B 1 587 ? -29.125 -13.969 -22.922 1 85.62 587 VAL B CA 1
ATOM 9754 C C . VAL B 1 587 ? -28.344 -12.648 -22.922 1 85.62 587 VAL B C 1
ATOM 9756 O O . VAL B 1 587 ? -27.656 -12.328 -21.953 1 85.62 587 VAL B O 1
ATOM 9759 N N . TRP B 1 588 ? -28.562 -11.875 -23.922 1 87.62 588 TRP B N 1
ATOM 9760 C CA . TRP B 1 588 ? -27.844 -10.617 -24.031 1 87.62 588 TRP B CA 1
ATOM 9761 C C . TRP B 1 588 ? -28.406 -9.578 -23.078 1 87.62 588 TRP B C 1
ATOM 9763 O O . TRP B 1 588 ? -27.656 -8.742 -22.547 1 87.62 588 TRP B O 1
ATOM 9773 N N . LYS B 1 589 ? -29.672 -9.617 -22.844 1 86.31 589 LYS B N 1
ATOM 9774 C CA . LYS B 1 589 ? -30.281 -8.719 -21.859 1 86.31 589 LYS B CA 1
ATOM 9775 C C . LYS B 1 589 ? -29.75 -9.008 -20.469 1 86.31 589 LYS B C 1
ATOM 9777 O O . LYS B 1 589 ? -29.531 -8.078 -19.672 1 86.31 589 LYS B O 1
ATOM 9782 N N . ASP B 1 590 ? -29.578 -10.273 -20.156 1 86.19 590 ASP B N 1
ATOM 9783 C CA . ASP B 1 590 ? -28.984 -10.648 -18.891 1 86.19 590 ASP B CA 1
ATOM 9784 C C . ASP B 1 590 ? -27.578 -10.062 -18.734 1 86.19 590 ASP B C 1
ATOM 9786 O O . ASP B 1 590 ? -27.25 -9.492 -17.703 1 86.19 590 ASP B O 1
ATOM 9790 N N . ALA B 1 591 ? -26.828 -10.211 -19.828 1 89.56 591 ALA B N 1
ATOM 9791 C CA . ALA B 1 591 ? -25.453 -9.727 -19.797 1 89.56 591 ALA B CA 1
ATOM 9792 C C . ALA B 1 591 ? -25.406 -8.211 -19.625 1 89.56 591 ALA B C 1
ATOM 9794 O O . ALA B 1 591 ? -24.562 -7.688 -18.891 1 89.56 591 ALA B O 1
ATOM 9795 N N . GLU B 1 592 ? -26.344 -7.562 -20.219 1 88.81 592 GLU B N 1
ATOM 9796 C CA . GLU B 1 592 ? -26.406 -6.109 -20.109 1 88.81 592 GLU B CA 1
ATOM 9797 C C . GLU B 1 592 ? -26.828 -5.688 -18.703 1 88.81 592 GLU B C 1
ATOM 9799 O O . GLU B 1 592 ? -26.359 -4.676 -18.188 1 88.81 592 GLU B O 1
ATOM 9804 N N . THR B 1 593 ? -27.734 -6.43 -18.156 1 88.31 593 THR B N 1
ATOM 9805 C CA . THR B 1 593 ? -28.156 -6.156 -16.781 1 88.31 593 THR B CA 1
ATOM 9806 C C . THR B 1 593 ? -27 -6.277 -15.812 1 88.31 593 THR B C 1
ATOM 9808 O O . THR B 1 593 ? -26.844 -5.445 -14.914 1 88.31 593 THR B O 1
ATOM 9811 N N . VAL B 1 594 ? -26.203 -7.285 -16.031 1 91.25 594 VAL B N 1
ATOM 9812 C CA . VAL B 1 594 ? -25.031 -7.504 -15.188 1 91.25 594 VAL B CA 1
ATOM 9813 C C . VAL B 1 594 ? -24.062 -6.328 -15.328 1 91.25 594 VAL B C 1
ATOM 9815 O O . VAL B 1 594 ? -23.594 -5.785 -14.328 1 91.25 594 VAL B O 1
ATOM 9818 N N . ARG B 1 595 ? -23.828 -5.887 -16.484 1 91.81 595 ARG B N 1
ATOM 9819 C CA . ARG B 1 595 ? -22.906 -4.789 -16.75 1 91.81 595 ARG B CA 1
ATOM 9820 C C . ARG B 1 595 ? -23.422 -3.482 -16.156 1 91.81 595 ARG B C 1
ATOM 9822 O O . ARG B 1 595 ? -22.641 -2.686 -15.617 1 91.81 595 ARG B O 1
ATOM 9829 N N . LYS B 1 596 ? -24.734 -3.287 -16.266 1 91.19 596 LYS B N 1
ATOM 9830 C CA . LYS B 1 596 ? -25.344 -2.082 -15.703 1 91.19 596 LYS B CA 1
ATOM 9831 C C . LYS B 1 596 ? -25.219 -2.055 -14.18 1 91.19 596 LYS B C 1
ATOM 9833 O O . LYS B 1 596 ? -25.031 -0.992 -13.586 1 91.19 596 LYS B O 1
ATOM 9838 N N . ALA B 1 597 ? -25.328 -3.197 -13.602 1 91.44 597 ALA B N 1
ATOM 9839 C CA . ALA B 1 597 ? -25.234 -3.293 -12.148 1 91.44 597 ALA B CA 1
ATOM 9840 C C . ALA B 1 597 ? -23.844 -2.891 -11.664 1 91.44 597 ALA B C 1
ATOM 9842 O O . ALA B 1 597 ? -23.672 -2.432 -10.531 1 91.44 597 ALA B O 1
ATOM 9843 N N . ALA B 1 598 ? -22.859 -3.018 -12.516 1 93.88 598 ALA B N 1
ATOM 9844 C CA . ALA B 1 598 ? -21.484 -2.713 -12.156 1 93.88 598 ALA B CA 1
ATOM 9845 C C . ALA B 1 598 ? -21.266 -1.206 -12.039 1 93.88 598 ALA B C 1
ATOM 9847 O O . ALA B 1 598 ? -20.266 -0.757 -11.461 1 93.88 598 ALA B O 1
ATOM 9848 N N . LYS B 1 599 ? -22.156 -0.425 -12.555 1 89.69 599 LYS B N 1
ATOM 9849 C CA . LYS B 1 599 ? -22.031 1.028 -12.5 1 89.69 599 LYS B CA 1
ATOM 9850 C C . LYS B 1 599 ? -22.156 1.535 -11.07 1 89.69 599 LYS B C 1
ATOM 9852 O O . LYS B 1 599 ? -21.562 2.562 -10.719 1 89.69 599 LYS B O 1
ATOM 9857 N N . GLY B 1 600 ? -22.797 0.855 -10.211 1 88.75 600 GLY B N 1
ATOM 9858 C CA . GLY B 1 600 ? -23.016 1.277 -8.836 1 88.75 600 GLY B CA 1
ATOM 9859 C C . GLY B 1 600 ? -21.891 0.843 -7.906 1 88.75 600 GLY B C 1
ATOM 9860 O O . GLY B 1 600 ? -21.891 1.213 -6.727 1 88.75 600 GLY B O 1
ATOM 9861 N N . LEU B 1 601 ? -20.859 0.207 -8.445 1 95.31 601 LEU B N 1
ATOM 9862 C CA . LEU B 1 601 ? -19.828 -0.4 -7.613 1 95.31 601 LEU B CA 1
ATOM 9863 C C . LEU B 1 601 ? -18.859 0.659 -7.078 1 95.31 601 LEU B C 1
ATOM 9865 O O . LEU B 1 601 ? -18.25 0.469 -6.031 1 95.31 601 LEU B O 1
ATOM 9869 N N . ASP B 1 602 ? -18.734 1.794 -7.77 1 96.25 602 ASP B N 1
ATOM 9870 C CA . ASP B 1 602 ? -17.75 2.812 -7.395 1 96.25 602 ASP B CA 1
ATOM 9871 C C . ASP B 1 602 ? -18.016 3.334 -5.984 1 96.25 602 ASP B C 1
ATOM 9873 O O . ASP B 1 602 ? -17.078 3.545 -5.207 1 96.25 602 ASP B O 1
ATOM 9877 N N . VAL B 1 603 ? -19.312 3.498 -5.676 1 96.12 603 VAL B N 1
ATOM 9878 C CA . VAL B 1 603 ? -19.719 4.078 -4.398 1 96.12 603 VAL B CA 1
ATOM 9879 C C . VAL B 1 603 ? -19.484 3.068 -3.275 1 96.12 603 VAL B C 1
ATOM 9881 O O . VAL B 1 603 ? -19.141 3.449 -2.154 1 96.12 603 VAL B O 1
ATOM 9884 N N . ILE B 1 604 ? -19.531 1.822 -3.66 1 95.81 604 ILE B N 1
ATOM 9885 C CA . ILE B 1 604 ? -19.516 0.772 -2.646 1 95.81 604 ILE B CA 1
ATOM 9886 C C . ILE B 1 604 ? -18.094 0.276 -2.438 1 95.81 604 ILE B C 1
ATOM 9888 O O . ILE B 1 604 ? -17.656 0.089 -1.299 1 95.81 604 ILE B O 1
ATOM 9892 N N . THR B 1 605 ? -17.344 0.12 -3.555 1 97.81 605 THR B N 1
ATOM 9893 C CA . THR B 1 605 ? -16.062 -0.57 -3.455 1 97.81 605 THR B CA 1
ATOM 9894 C C . THR B 1 605 ? -14.922 0.334 -3.918 1 97.81 605 THR B C 1
ATOM 9896 O O . THR B 1 605 ? -13.75 -0.013 -3.771 1 97.81 605 THR B O 1
ATOM 9899 N N . GLY B 1 606 ? -15.219 1.461 -4.43 1 97.94 606 GLY B N 1
ATOM 9900 C CA . GLY B 1 606 ? -14.195 2.305 -5.027 1 97.94 606 GLY B CA 1
ATOM 9901 C C . GLY B 1 606 ? -13.984 2.029 -6.504 1 97.94 606 GLY B C 1
ATOM 9902 O O . GLY B 1 606 ? -14.359 0.966 -7.004 1 97.94 606 GLY B O 1
ATOM 9903 N N . SER B 1 607 ? -13.328 2.896 -7.148 1 97.81 607 SER B N 1
ATOM 9904 C CA . SER B 1 607 ? -13.203 2.848 -8.602 1 97.81 607 SER B CA 1
ATOM 9905 C C . SER B 1 607 ? -12.211 1.771 -9.039 1 97.81 607 SER B C 1
ATOM 9907 O O . SER B 1 607 ? -12.359 1.188 -10.109 1 97.81 607 SER B O 1
ATOM 9909 N N . VAL B 1 608 ? -11.234 1.498 -8.211 1 97.94 608 VAL B N 1
ATOM 9910 C CA . VAL B 1 608 ? -10.25 0.489 -8.594 1 97.94 608 VAL B CA 1
ATOM 9911 C C . VAL B 1 608 ? -10.93 -0.876 -8.703 1 97.94 608 VAL B C 1
ATOM 9913 O O . VAL B 1 608 ? -10.852 -1.535 -9.742 1 97.94 608 VAL B O 1
ATOM 9916 N N . TYR B 1 609 ? -11.594 -1.282 -7.66 1 98.38 609 TYR B N 1
ATOM 9917 C CA . TYR B 1 609 ? -12.32 -2.545 -7.652 1 98.38 609 TYR B CA 1
ATOM 9918 C C . TYR B 1 609 ? -13.359 -2.582 -8.773 1 98.38 609 TYR B C 1
ATOM 9920 O O . TYR B 1 609 ? -13.469 -3.578 -9.492 1 98.38 609 TYR B O 1
ATOM 9928 N N . ALA B 1 610 ? -14.102 -1.48 -8.922 1 98.38 610 ALA B N 1
ATOM 9929 C CA . ALA B 1 610 ? -15.172 -1.395 -9.906 1 98.38 610 ALA B CA 1
ATOM 9930 C C . ALA B 1 610 ? -14.633 -1.554 -11.328 1 98.38 610 ALA B C 1
ATOM 9932 O O . ALA B 1 610 ? -15.211 -2.275 -12.141 1 98.38 610 ALA B O 1
ATOM 9933 N N . ASP B 1 611 ? -13.555 -0.896 -11.562 1 98.12 611 ASP B N 1
ATOM 9934 C CA . ASP B 1 611 ? -12.969 -0.966 -12.898 1 98.12 611 ASP B CA 1
ATOM 9935 C C . ASP B 1 611 ? -12.477 -2.377 -13.203 1 98.12 611 ASP B C 1
ATOM 9937 O O . ASP B 1 611 ? -12.625 -2.861 -14.328 1 98.12 611 ASP B O 1
ATOM 9941 N N . VAL B 1 612 ? -11.828 -3.002 -12.25 1 98.31 612 VAL B N 1
ATOM 9942 C CA . VAL B 1 612 ? -11.406 -4.387 -12.43 1 98.31 612 VAL B CA 1
ATOM 9943 C C . VAL B 1 612 ? -12.609 -5.254 -12.773 1 98.31 612 VAL B C 1
ATOM 9945 O O . VAL B 1 612 ? -12.562 -6.043 -13.727 1 98.31 612 VAL B O 1
ATOM 9948 N N . THR B 1 613 ? -13.703 -5.121 -12.055 1 98.5 613 THR B N 1
ATOM 9949 C CA . THR B 1 613 ? -14.914 -5.902 -12.273 1 98.5 613 THR B CA 1
ATOM 9950 C C . THR B 1 613 ? -15.477 -5.652 -13.672 1 98.5 613 THR B C 1
ATOM 9952 O O . THR B 1 613 ? -15.797 -6.594 -14.398 1 98.5 613 THR B O 1
ATOM 9955 N N . ARG B 1 614 ? -15.547 -4.398 -14.07 1 97.69 614 ARG B N 1
ATOM 9956 C CA . ARG B 1 614 ? -16.078 -4.039 -15.375 1 97.69 614 ARG B CA 1
ATOM 9957 C C . ARG B 1 614 ? -15.242 -4.641 -16.5 1 97.69 614 ARG B C 1
ATOM 9959 O O . ARG B 1 614 ? -15.781 -5.121 -17.5 1 97.69 614 ARG B O 1
ATOM 9966 N N . ARG B 1 615 ? -13.992 -4.633 -16.312 1 96.69 615 ARG B N 1
ATOM 9967 C CA . ARG B 1 615 ? -13.094 -5.172 -17.344 1 96.69 615 ARG B CA 1
ATOM 9968 C C . ARG B 1 615 ? -13.219 -6.691 -17.422 1 96.69 615 ARG B C 1
ATOM 9970 O O . ARG B 1 615 ? -13.086 -7.27 -18.5 1 96.69 615 ARG B O 1
ATOM 9977 N N . CYS B 1 616 ? -13.469 -7.344 -16.312 1 97.62 616 CYS B N 1
ATOM 9978 C CA . CYS B 1 616 ? -13.719 -8.781 -16.328 1 97.62 616 CYS B CA 1
ATOM 9979 C C . CYS B 1 616 ? -15.008 -9.109 -17.062 1 97.62 616 CYS B C 1
ATOM 9981 O O . CYS B 1 616 ? -15.117 -10.164 -17.688 1 97.62 616 CYS B O 1
ATOM 9983 N N . LEU B 1 617 ? -15.945 -8.164 -17.047 1 96.38 617 LEU B N 1
ATOM 9984 C CA . LEU B 1 617 ? -17.281 -8.406 -17.594 1 96.38 617 LEU B CA 1
ATOM 9985 C C . LEU B 1 617 ? -17.344 -7.98 -19.062 1 96.38 617 LEU B C 1
ATOM 9987 O O . LEU B 1 617 ? -18.422 -7.738 -19.594 1 96.38 617 LEU B O 1
ATOM 9991 N N . SER B 1 618 ? -16.219 -7.91 -19.656 1 89.75 618 SER B N 1
ATOM 9992 C CA . SER B 1 618 ? -16.172 -7.527 -21.062 1 89.75 618 SER B CA 1
ATOM 9993 C C . SER B 1 618 ? -16.906 -8.539 -21.938 1 89.75 618 SER B C 1
ATOM 9995 O O . SER B 1 618 ? -16.734 -9.75 -21.766 1 89.75 618 SER B O 1
ATOM 9997 N N . LEU B 1 619 ? -17.688 -8.062 -22.891 1 88.56 619 LEU B N 1
ATOM 9998 C CA . LEU B 1 619 ? -18.453 -8.93 -23.781 1 88.56 619 LEU B CA 1
ATOM 9999 C C . LEU B 1 619 ? -17.797 -8.984 -25.172 1 88.56 619 LEU B C 1
ATOM 10001 O O . LEU B 1 619 ? -18.141 -9.852 -25.984 1 88.56 619 LEU B O 1
ATOM 10005 N N . ILE B 1 620 ? -16.781 -8.141 -25.312 1 85.88 620 ILE B N 1
ATOM 10006 C CA . ILE B 1 620 ? -16.047 -8.141 -26.578 1 85.88 620 ILE B CA 1
ATOM 10007 C C . ILE B 1 620 ? -14.82 -9.039 -26.469 1 85.88 620 ILE B C 1
ATOM 10009 O O . ILE B 1 620 ? -14.172 -9.07 -25.422 1 85.88 620 ILE B O 1
ATOM 10013 N N . PRO B 1 621 ? -14.586 -9.789 -27.562 1 86.94 621 PRO B N 1
ATOM 10014 C CA . PRO B 1 621 ? -13.391 -10.625 -27.547 1 86.94 621 PRO B CA 1
ATOM 10015 C C . PRO B 1 621 ? -12.125 -9.844 -27.172 1 86.94 621 PRO B C 1
ATOM 10017 O O . PRO B 1 621 ? -11.906 -8.75 -27.688 1 86.94 621 PRO B O 1
ATOM 10020 N N . ILE B 1 622 ? -11.453 -10.297 -26.203 1 83.88 622 ILE B N 1
ATOM 10021 C CA . ILE B 1 622 ? -10.234 -9.648 -25.734 1 83.88 622 ILE B CA 1
ATOM 10022 C C . ILE B 1 622 ? -9.102 -9.875 -26.719 1 83.88 622 ILE B C 1
ATOM 10024 O O . ILE B 1 622 ? -8.828 -11.016 -27.109 1 83.88 622 ILE B O 1
ATOM 10028 N N . SER B 1 623 ? -8.664 -8.594 -27.172 1 79 623 SER B N 1
ATOM 10029 C CA . SER B 1 623 ? -7.535 -8.617 -28.094 1 79 623 SER B CA 1
ATOM 10030 C C . SER B 1 623 ? -6.211 -8.734 -27.344 1 79 623 SER B C 1
ATOM 10032 O O . SER B 1 623 ? -6.043 -8.156 -26.266 1 79 623 SER B O 1
ATOM 10034 N N . GLY B 1 624 ? -5.48 -9.867 -27.531 1 78.31 624 GLY B N 1
ATOM 10035 C CA . GLY B 1 624 ? -4.172 -9.969 -26.906 1 78.31 624 GLY B CA 1
ATOM 10036 C C . GLY B 1 624 ? -4.055 -11.156 -25.969 1 78.31 624 GLY B C 1
ATOM 10037 O O . GLY B 1 624 ? -4.812 -12.117 -26.078 1 78.31 624 GLY B O 1
ATOM 10038 N N . ASP B 1 625 ? -3.094 -10.938 -25 1 87.75 625 ASP B N 1
ATOM 10039 C CA . ASP B 1 625 ? -2.797 -12.016 -24.047 1 87.75 625 ASP B CA 1
ATOM 10040 C C . ASP B 1 625 ? -3.668 -11.914 -22.797 1 87.75 625 ASP B C 1
ATOM 10042 O O . ASP B 1 625 ? -3.461 -11.031 -21.969 1 87.75 625 ASP B O 1
ATOM 10046 N N . ILE B 1 626 ? -4.656 -12.781 -22.641 1 93.94 626 ILE B N 1
ATOM 10047 C CA . ILE B 1 626 ? -5.617 -12.773 -21.547 1 93.94 626 ILE B CA 1
ATOM 10048 C C . ILE B 1 626 ? -4.887 -12.938 -20.219 1 93.94 626 ILE B C 1
ATOM 10050 O O . ILE B 1 626 ? -5.305 -12.383 -19.188 1 93.94 626 ILE B O 1
ATOM 10054 N N . VAL B 1 627 ? -3.799 -13.695 -20.234 1 94.5 627 VAL B N 1
ATOM 10055 C CA . VAL B 1 627 ? -3.031 -13.906 -19.016 1 94.5 627 VAL B CA 1
ATOM 10056 C C . VAL B 1 627 ? -2.4 -12.586 -18.562 1 94.5 627 VAL B C 1
ATOM 10058 O O . VAL B 1 627 ? -2.375 -12.273 -17.375 1 94.5 627 VAL B O 1
ATOM 10061 N N . GLU B 1 628 ? -1.926 -11.828 -19.531 1 92.12 628 GLU B N 1
ATOM 10062 C CA . GLU B 1 628 ? -1.385 -10.508 -19.219 1 92.12 628 GLU B CA 1
ATOM 10063 C C . GLU B 1 628 ? -2.461 -9.586 -18.656 1 92.12 628 GLU B C 1
ATOM 10065 O O . GLU B 1 628 ? -2.213 -8.859 -17.688 1 92.12 628 GLU B O 1
ATOM 10070 N N . LEU B 1 629 ? -3.617 -9.625 -19.266 1 94 629 LEU B N 1
ATOM 10071 C CA . LEU B 1 629 ? -4.727 -8.82 -18.75 1 94 629 LEU B CA 1
ATOM 10072 C C . LEU B 1 629 ? -5.074 -9.219 -17.328 1 94 629 LEU B C 1
ATOM 10074 O O . LEU B 1 629 ? -5.254 -8.359 -16.469 1 94 629 LEU B O 1
ATOM 10078 N N . GLU B 1 630 ? -5.16 -10.531 -17.062 1 96.44 630 GLU B N 1
ATOM 10079 C CA . GLU B 1 630 ? -5.48 -11.023 -15.734 1 96.44 630 GLU B CA 1
ATOM 10080 C C . GLU B 1 630 ? -4.438 -10.578 -14.711 1 96.44 630 GLU B C 1
ATOM 10082 O O . GLU B 1 630 ? -4.781 -10.227 -13.578 1 96.44 630 GLU B O 1
ATOM 10087 N N . ARG B 1 631 ? -3.156 -10.609 -15.094 1 94.31 631 ARG B N 1
ATOM 10088 C CA . ARG B 1 631 ? -2.084 -10.141 -14.219 1 94.31 631 ARG B CA 1
ATOM 10089 C C . ARG B 1 631 ? -2.277 -8.672 -13.859 1 94.31 631 ARG B C 1
ATOM 10091 O O . ARG B 1 631 ? -2.133 -8.289 -12.695 1 94.31 631 ARG B O 1
ATOM 10098 N N . GLU B 1 632 ? -2.637 -7.898 -14.844 1 92.38 632 GLU B N 1
ATOM 10099 C CA . GLU B 1 632 ? -2.861 -6.473 -14.633 1 92.38 632 GLU B CA 1
ATOM 10100 C C . GLU B 1 632 ? -4.047 -6.234 -13.695 1 92.38 632 GLU B C 1
ATOM 10102 O O . GLU B 1 632 ? -3.973 -5.402 -12.789 1 92.38 632 GLU B O 1
ATOM 10107 N N . LEU B 1 633 ? -5.094 -6.941 -13.945 1 96.5 633 LEU B N 1
ATOM 10108 C CA . LEU B 1 633 ? -6.301 -6.785 -13.141 1 96.5 633 LEU B CA 1
ATOM 10109 C C . LEU B 1 633 ? -6.051 -7.234 -11.703 1 96.5 633 LEU B C 1
ATOM 10111 O O . LEU B 1 633 ? -6.477 -6.562 -10.758 1 96.5 633 LEU B O 1
ATOM 10115 N N . ALA B 1 634 ? -5.328 -8.359 -11.57 1 96 634 ALA B N 1
ATOM 10116 C CA . ALA B 1 634 ? -4.988 -8.844 -10.234 1 96 634 ALA B CA 1
ATOM 10117 C C . ALA B 1 634 ? -4.094 -7.844 -9.5 1 96 634 ALA B C 1
ATOM 10119 O O . ALA B 1 634 ? -4.234 -7.641 -8.297 1 96 634 ALA B O 1
ATOM 10120 N N . GLY B 1 635 ? -3.152 -7.258 -10.234 1 93.69 635 GLY B N 1
ATOM 10121 C CA . GLY B 1 635 ? -2.303 -6.227 -9.664 1 93.69 635 GLY B CA 1
ATOM 10122 C C . GLY B 1 635 ? -3.076 -5.012 -9.188 1 93.69 635 GLY B C 1
ATOM 10123 O O . GLY B 1 635 ? -2.816 -4.488 -8.102 1 93.69 635 GLY B O 1
ATOM 10124 N N . ALA B 1 636 ? -4.039 -4.555 -9.969 1 94.94 636 ALA B N 1
ATOM 10125 C CA . ALA B 1 636 ? -4.875 -3.42 -9.586 1 94.94 636 ALA B CA 1
ATOM 10126 C C . ALA B 1 636 ? -5.707 -3.736 -8.352 1 94.94 636 ALA B C 1
ATOM 10128 O O . ALA B 1 636 ? -5.77 -2.936 -7.414 1 94.94 636 ALA B O 1
ATOM 10129 N N . LEU B 1 637 ? -6.277 -4.902 -8.367 1 96.56 637 LEU B N 1
ATOM 10130 C CA . LEU B 1 637 ? -7.148 -5.309 -7.273 1 96.56 637 LEU B CA 1
ATOM 10131 C C . LEU B 1 637 ? -6.367 -5.422 -5.969 1 96.56 637 LEU B C 1
ATOM 10133 O O . LEU B 1 637 ? -6.906 -5.168 -4.891 1 96.56 637 LEU B O 1
ATOM 10137 N N . SER B 1 638 ? -5.082 -5.75 -6.051 1 93.69 638 SER B N 1
ATOM 10138 C CA . SER B 1 638 ? -4.238 -5.926 -4.875 1 93.69 638 SER B CA 1
ATOM 10139 C C . SER B 1 638 ? -4.035 -4.609 -4.133 1 93.69 638 SER B C 1
ATOM 10141 O O . SER B 1 638 ? -3.627 -4.602 -2.971 1 93.69 638 SER B O 1
ATOM 10143 N N . GLN B 1 639 ? -4.367 -3.523 -4.746 1 92.19 639 GLN B N 1
ATOM 10144 C CA . GLN B 1 639 ? -4.195 -2.211 -4.137 1 92.19 639 GLN B CA 1
ATOM 10145 C C . GLN B 1 639 ? -5.359 -1.883 -3.203 1 92.19 639 GLN B C 1
ATOM 10147 O O . GLN B 1 639 ? -5.281 -0.939 -2.412 1 92.19 639 GLN B O 1
ATOM 10152 N N . CYS B 1 640 ? -6.422 -2.555 -3.332 1 97.12 640 CYS B N 1
ATOM 10153 C CA . CYS B 1 640 ? -7.59 -2.289 -2.504 1 97.12 640 CYS B CA 1
ATOM 10154 C C . CYS B 1 640 ? -7.379 -2.795 -1.082 1 97.12 640 CYS B C 1
ATOM 10156 O O . CYS B 1 640 ? -6.938 -3.93 -0.881 1 97.12 640 CYS B O 1
ATOM 10158 N N . SER B 1 641 ? -7.555 -1.96 -0.128 1 97.06 641 SER B N 1
ATOM 10159 C CA . SER B 1 641 ? -7.465 -2.264 1.297 1 97.06 641 SER B CA 1
ATOM 10160 C C . SER B 1 641 ? -8.438 -1.409 2.105 1 97.06 641 SER B C 1
ATOM 10162 O O . SER B 1 641 ? -8.641 -0.232 1.801 1 97.06 641 SER B O 1
ATOM 10164 N N . ALA B 1 642 ? -9.109 -1.979 3.08 1 97.62 642 ALA B N 1
ATOM 10165 C CA . ALA B 1 642 ? -10.125 -1.246 3.834 1 97.62 642 ALA B CA 1
ATOM 10166 C C . ALA B 1 642 ? -10.219 -1.763 5.266 1 97.62 642 ALA B C 1
ATOM 10168 O O . ALA B 1 642 ? -10.031 -2.955 5.52 1 97.62 642 ALA B O 1
#

InterPro domains:
  IPR000719 Protein kinase domain [PS50011] (295-642)
  IPR011009 Protein kinase-like domain superfamily [SSF56112] (416-563)
  IPR038305 HeLo domain superfamily [G3DSA:1.20.120.1020] (35-258)

Radius of gyration: 37.04 Å; Cα contacts (8 Å, |Δi|>4): 1870; chains: 2; bounding box: 99×138×78 Å

Secondary structure (DSSP, 8-state):
----------------------S-SGGGSSSS-HHHHHHHHHHHHHHHHHHHHHHHHHHSTTGGGGHHHHHHHHHHHHHHHHTT--TTS--HHHHHHHHH-HHHHHHHHHHHHHHHHHHH-HHHHHHHH-EEEEESS--SHHHHHHHHHHHHHHHHHHSSS---HHHHHHHHHHHHHHHHHHHHEEEEE-SSS--HHHHHHHHHHHHHHHHTT---STHHHHHHHHHTTTTTT-HHHHHHHHHHHHHHHHH---HHHHHHHHHHHHHHHHHHHHHH--TT---GGGEE-GGGEE--GGGEEETTEEEEEEET-SSTT-EEEEEEEEEE-SS-HHHHHHHHHHHHHHHHS---GGG---EEEEEEE-GGGTTEEEEEEEPPHHHHS------TT--TT-TTS-----HHHHHHHH--EEHHHHHHH-TT---HHHHHHHHHHHHHHHHHHHHTT------SGGGEEEPEEPPTTS-S-EEEEE-TTS-EE---TT-------------TTS----------------TTS-HHHHH-TTSPP-HHHHHHHHHHHHHHHHHTS-TTTTTTTHHHHHH--TTSPPPHHHHHHHHHHHHHHGGGHHHHH-HHHHHHHHHHT--SPP-S-HHHHHHHHHHHHTT-B-/------------------------SGGGSSSS-HHHHHHHHHHHHHHHHHHHHHHHHHHSTTGGGGHHHHHHHHHHHHHHHHTT--TTS--HHHHHHHHH-HHHHHHHHHHHHHHHHHHH-HHHHHHHH-EEEEESS--SHHHHHHHHHHHHHHHHHHTTS---HHHHHHHHHHHHHHHHHHHHEEEEE-SSS--HHHHHHHHHHHHHHHHTT---STHHHHHHHHHTTTTTT-HHHHHHHHHHHHHHHHH-S-HHHHHHHHHHHHHHHHHHHHHH--TT---GGGEE-GGGEE--GGGEEETTEEEEEEET-SSTT-EEEEEEEEEE-SS-HHHHHHHHHHHHHHHHS---GGG---EEEEEEE-GGGTTEEEEEEEPPHHHHS------TT--TT-TTS-----HHHHHHHH--EEHHHHHHH-TT---HHHHHHHHHHHHHHHHHHHHTT------SGGGEEEPEEPPTTS-S-EEEEE-TTS-EE---TT-------------TTS----------------TTS-HHHHH-TTSPP-HHHHHHHHHHHHHHHHHTS-GGGTTTTHHHHHH--TTSPPPHHHHHHHHHHHHHHGGGHHHHH-HHHHHHHHHHT--SPP-S-HHHHHHHHHHHHTT-B-

Nearest PDB structures (foldseek):
  7t4j-assembly1_A  TM=6.367E-01  e=1.968E-05  Homo sapiens
  7aaz-assembly1_A  TM=6.742E-01  e=7.724E-05  Homo sapiens
  3brb-assembly2_B  TM=6.969E-01  e=7.126E-04  Homo sapiens
  5wvd-assembly1_A  TM=5.350E-01  e=2.248E-04  Homo sapiens
  9dqj-assembly1_A  TM=1.480E-01  e=4.169E+00  Homo sapiens

Foldseek 3Di:
DDDPPDPDDDDDCPPDDDDDDDVDDPVPDDPQDLLLLLLVLLLVLLLLLLVLVLVQLVPDPVSVLCSLLSVLLSLLSVLVQQVQADPVRDSVNLSVCCVVPVVLSLQLSQLSLVSCLCRVQAVNCCPPFQKHKDFPPDPDPVVLVVLNVLSNVLSVLVPDDSCDPVNSVSSSVCSVSNVVSSVGMHMYGHDPDGPSVVVSVSSVVSSVSSCVSPPFPLSLLSSLLSLCVCCPPCVVSNVSNLVSLCVCLVPDPDPVSNLSSPQSNLLSQLLNQLVVQFQDPDDPVQEAEPVQWDFDPLQDQDPFKGKIWGACPPHHLDIWIKMKGKAFDQDDLVVVVRLVSSVLSSLQGRHDLLLLAFHFSHKYDDPVCSGIIITITHDPPLLTDDQQGPDPPDDPPPPPRPPRDPPNRSSLQWHKDFQVRVLVVCVVADDLQLLLLLLLSLLSSLLSCVSSQWAPQDQARSQKIWTADADPVSDGGDSVHTDSNRIHGGDCNHDRRPRPPPPDDPPVPPPPPDPPPRPPPCPLPALLFQLVCLVPVPDDDDSLRVLQSSLQVLLCSQVSHHLCPQPNSLRVVQSPDPPDRRDSVNNVVSLVSSLVSLVPSCVRQNDLSSVLSNVSSDNDPDDDDVSVVSSVSSSSSVPGGD/DDDPPPPVVPPPPDDPVDDDPPCDDPVPPDPQDLLLLLLVLLLVLLLLLLVLVLVQLVPDPVSVLCSLLSVLLSLLSVLVQQVQADPVRDSVNLSVCCVVPVVLSLQLSQLSLVSCQCRVQAVNCCPPFQKHKDFPPDPDPVVLVVLNVLSNVLSVLLPPDSCDPVNSVSSSVCSVSNVVSSVGMHMYGHDPDGPSVVVSVVSVVSSVSSCVSPPFPLRLLSSLLSLCVCCPVPVPSNVSNLVSLCVCLVPDPDPVSNLSSPQSNLLSQLLNQLVVQFFPPDDPVQEAEPVQWDFDPLQDQDPFKGKIWGACPPHHLDIWIKMKGKAFDQDDLVVVVRLVSSVLSSLQGRHRLLLLAFHFSHKYDDPVCSGIIITITHDPPLLTDDQQGPDPPPDPPPPPRPPRQPPNRSSLQWHKDFQVRVLVVCVVADDLQLLLLLLLSLLSSLLSCVSSQWAPQDQARSQKIWTADADPVSDGGDSVHTDSNRIHGGDCNHDRRPRPPPPDDPPPPPPPPDPPPRPPPCPVPALLFQLVCLVPVPDDDDSLRVLQSSLQVLLCSQVSHHLCPQPNSLRVVQSPDPPDRRDSVNNVVSLVSSLVSLVPSCVRQNDLSSVLSNVSSDNDPDDDDVSVVSSVSSSSSVPGGD

pLDDT: mean 78.47, std 21.33, range [15.34, 98.62]